Protein AF-0000000087520386 (afdb_homodimer)

Secondary structure (DSSP, 8-state):
-HHHHHHHHHHHHHHHHHHHH-SSS----TT-HHHHHHHHHHHHHHHHHHHHHHTT---HHHHHHHHHHHHHHHHHHHHHHHHHHHHHHHTTGGGB-HHHHHHHHHS---TTSPPPBPSSS-S-SSHHHHHHHHHT--HHHHHHHHHHHHHHT-EE-TT--EE--SSHHHHHHHT-TTS-HHHHHHHHHHHHTTS----GGGTS------B-TTSSBHHHHHHHHHHTT--HHHHHHHHHHHHHHHHTSTTT--GGGG--EEEEE--S-TTEEEEEEEEEHHHHHHHHHHHHHHH-TTSHHHHHHH-S-----------------TT--S---S--------TT----HHHHHHHHHHHHHH----SSS-----------EE-HHHHH-TTS--EE-TT-PEEPHHHHHHHHHHS----SSS-SS---SB-TTS-SS--HHHHHHHHHHH-S-SSTT----GGGEEEEESS-GGGT--SBGGGEEEEEHHHHHHHHTTSSEEEEETTEEEEE--TTT-TT---B---SS----/-HHHHHHHHHHHHHHHHHHHH-SSS----TT-HHHHHHHHHHHHHHHHHHHHHHTT---HHHHHHHHHHHHHHHHHHHHHHHHHHHHHHHTTGGGB-HHHHHHHHHS---TTSPPPBPSSS-S-SSHHHHHHHHHT--HHHHHHHHHHHHHHT-EE-TT--EE--TTHHHHHHHT-TTS-HHHHHHHHHHHHTTS----GGGTS------B-TTSSBHHHHHHHHHHTT--HHHHHHHHHHHHHHHHTSTTT--GGGG--EEEEE--S-TTEEEEEEEEEHHHHHHHHHHHHHHH-TTSHHHHHHH-S-----------------TTS-S---S--------TT----HHHHHHHHHHHHHH----SSS----------BEE-HHHHH-TTS--EE-TT-PEEPHHHHHHHHHHS---B-SS-SS---SB-TTS-SS--HHHHHHHHHHH-S-SSTT----GGG-EEEESS-GGGT--SBGGGEEEE-HHHHHHHHTTSSEEEEETTEEEEE--TTT-TT---B---SS----

Foldseek 3Di:
DLVVQLVVLVVQLVVLQCVQCPDPRSCNPDPAQQSVVSNVVSVVSNLVSVCSVCVPPPDVVVVVVNVVVVQLVVLVVLLVLLVVLQVCQLVVVQQFDVVQVVCVVPHTDDPVDDTHGDPDDGPDPHSLRVCCVSVVHDSVVSVLSNLLSQQQPWDAELVSDTHARLLNLLNVQSPPSVARNVLSSVLSVVQVVLFPDQCRNVVDGRHRDQADPVGHHLSNVLSVLRVVPFDSLLSVLLSCVSNVLSCPPPVRPDLVVQQFFWAWDDDPDPVDTDIDGGDAQLLVLLVVLLVVQCCDCVHPNVVVNPPPCPPPDDDDPPPPPDDDDPPPDDCPPPCPPPDSADDPGDRDPRRVNNVVVSCVQADFPPDDPGPPRSPRQWQWAWDPVCVVPLQPIWIATPVGRTHHSVVVVVCVVPDPRPNVLPPVDPPDQWPFLVDQAQDPNVLVVQCVVQVAAFDGPDPDHSVQWDWDFLCHSVNRTTNHNLGIGIHGPVVVVCCVVVQWHWDGDPSRIFIFHHCVVPVVRDTGTYSNRPSPD/DLVVQLVVLVVQLVVLQCVQCPDDRSCNPDPAQQSVVSNVVSVVSNLVSVCSVCVPPPDVVVVVVNVVVVQLVVLVVLLVLLVVLQVCQLVVVQQFDVVQVVCVVPHTDDPVDDTHGDPDDGPAPHSLRVCCVSVVHDSVVSVLSNLLSQQQPWDAELVSDTHARLLNLLNVQSPPSVARNVLSSVLSVVQCLLFPDQCRNVVDHRHRQQADPVGHHLSNVLSVLRVVPADSLLSVLLSCVSNVVSCLQPSRPDPSVVQFFWAWDDDPDPVDTDIDGGDAQLLVLLVVLLVVQCCDCVHPNVVVNPPPCPPPDDDDPPPDPDDDPPPPDDPPDPCPDPDDADPVGPRDPRRVNNVVVSCVQADAPPDDPGPPRSPRQWQWAWDPVCVVVLQPIWIATPVGRTHRSVVVVVCVVVDPRPNVNPPVDDPDQFPFLVDQDQDPVVLVVLCVQQVAAFDASDPDHSVQWDWDFLCHSVNRTTNHNLGIGIHGPVVVVCCVVVQWHWDGDPSRIFIFHHCVVPVVRDTGTHCSRPSPD

pLDDT: mean 70.1, std 20.8, range [22.16, 97.77]

InterPro domains:
  IPR002711 HNH endonuclease [PF01844] (463-494)
  IPR003615 HNH nuclease [SM00507] (441-493)
  IPR003615 HNH nuclease [cd00085] (440-492)

Structure (mmCIF, N/CA/C/O backbone):
data_AF-0000000087520386-model_v1
#
loop_
_entity.id
_entity.type
_entity.pdbx_description
1 polymer 'HNH nuclease domain-containing protein'
#
loop_
_atom_site.group_PDB
_atom_site.id
_atom_site.type_symbol
_atom_site.label_atom_id
_atom_site.label_alt_id
_atom_site.label_comp_id
_atom_site.label_asym_id
_atom_site.label_entity_id
_atom_site.label_seq_id
_atom_site.pdbx_PDB_ins_code
_atom_site.Cartn_x
_atom_site.Cartn_y
_atom_site.Cartn_z
_atom_site.occupancy
_atom_site.B_iso_or_equiv
_atom_site.auth_seq_id
_atom_site.auth_comp_id
_atom_site.auth_asym_id
_atom_site.auth_atom_id
_atom_site.pdbx_PDB_model_num
ATOM 1 N N . MET A 1 1 ? -1.82 -35.237 9.394 1 39.43 1 MET A N 1
ATOM 2 C CA . MET A 1 1 ? -2.97 -34.704 8.67 1 39.43 1 MET A CA 1
ATOM 3 C C . MET A 1 1 ? -2.533 -34.036 7.37 1 39.43 1 MET A C 1
ATOM 5 O O . MET A 1 1 ? -3.212 -34.154 6.348 1 39.43 1 MET A O 1
ATOM 9 N N . THR A 1 2 ? -1.172 -33.519 7.305 1 54.56 2 THR A N 1
ATOM 10 C CA . THR A 1 2 ? -0.7 -32.667 6.219 1 54.56 2 THR A CA 1
ATOM 11 C C . THR A 1 2 ? -0.33 -33.504 4.998 1 54.56 2 THR A C 1
ATOM 13 O O . THR A 1 2 ? -0.665 -33.144 3.867 1 54.56 2 THR A O 1
ATOM 16 N N . THR A 1 3 ? 0.019 -34.756 5.266 1 59.15 3 THR A N 1
ATOM 17 C CA . THR A 1 3 ? 0.447 -35.617 4.169 1 59.15 3 THR A CA 1
ATOM 18 C C . THR A 1 3 ? -0.759 -36.213 3.448 1 59.15 3 THR A C 1
ATOM 20 O O . THR A 1 3 ? -0.743 -36.37 2.225 1 59.15 3 THR A O 1
ATOM 23 N N . THR A 1 4 ? -1.86 -36.412 4.308 1 60.59 4 THR A N 1
ATOM 24 C CA . THR A 1 4 ? -3.072 -36.992 3.74 1 60.59 4 THR A CA 1
ATOM 25 C C . THR A 1 4 ? -3.77 -35.993 2.821 1 60.59 4 THR A C 1
ATOM 27 O O . THR A 1 4 ? -4.233 -36.356 1.738 1 60.59 4 THR A O 1
ATOM 30 N N . GLU A 1 5 ? -3.772 -34.767 3.24 1 62.32 5 GLU A N 1
ATOM 31 C CA . GLU A 1 5 ? -4.421 -33.738 2.433 1 62.32 5 GLU A CA 1
ATOM 32 C C . GLU A 1 5 ? -3.653 -33.486 1.138 1 62.32 5 GLU A C 1
ATOM 34 O O . GLU A 1 5 ? -4.255 -33.257 0.087 1 62.32 5 GLU A O 1
ATOM 39 N N . LEU A 1 6 ? -2.359 -33.65 1.21 1 69.25 6 LEU A N 1
ATOM 40 C CA . LEU A 1 6 ? -1.545 -33.475 0.012 1 69.25 6 LEU A CA 1
ATOM 41 C C . LEU A 1 6 ? -1.771 -34.619 -0.971 1 69.25 6 LEU A C 1
ATOM 43 O O . LEU A 1 6 ? -1.923 -34.39 -2.173 1 69.25 6 LEU A O 1
ATOM 47 N N . ALA A 1 7 ? -1.869 -35.81 -0.355 1 67.81 7 ALA A N 1
ATOM 48 C CA . ALA A 1 7 ? -2.132 -36.974 -1.197 1 67.81 7 ALA A CA 1
ATOM 49 C C . ALA A 1 7 ? -3.488 -36.857 -1.887 1 67.81 7 ALA A C 1
ATOM 51 O O . ALA A 1 7 ? -3.613 -37.153 -3.078 1 67.81 7 ALA A O 1
ATOM 52 N N . ALA A 1 8 ? -4.478 -36.377 -1.167 1 66.79 8 ALA A N 1
ATOM 53 C CA . ALA A 1 8 ? -5.817 -36.195 -1.72 1 66.79 8 ALA A CA 1
ATOM 54 C C . ALA A 1 8 ? -5.814 -35.154 -2.836 1 66.79 8 ALA A C 1
ATOM 56 O O . ALA A 1 8 ? -6.476 -35.331 -3.861 1 66.79 8 ALA A O 1
ATOM 57 N N . SER A 1 9 ? -5.056 -34.183 -2.599 1 69.24 9 SER A N 1
ATOM 58 C CA . SER A 1 9 ? -4.991 -33.125 -3.602 1 69.24 9 SER A CA 1
ATOM 59 C C . SER A 1 9 ? -4.254 -33.593 -4.852 1 69.24 9 SER A C 1
ATOM 61 O O . SER A 1 9 ? -4.628 -33.233 -5.971 1 69.24 9 SER A O 1
ATOM 63 N N . LEU A 1 10 ? -3.269 -34.346 -4.721 1 70.67 10 LEU A N 1
ATOM 64 C CA . LEU A 1 10 ? -2.533 -34.895 -5.854 1 70.67 10 LEU A CA 1
ATOM 65 C C . LEU A 1 10 ? -3.421 -35.816 -6.684 1 70.67 10 LEU A C 1
ATOM 67 O O . LEU A 1 10 ? -3.448 -35.717 -7.913 1 70.67 10 LEU A O 1
ATOM 71 N N . ASN A 1 11 ? -4.161 -36.602 -5.976 1 68.72 11 ASN A N 1
ATOM 72 C CA . ASN A 1 11 ? -5.076 -37.515 -6.652 1 68.72 11 ASN A CA 1
ATOM 73 C C . ASN A 1 11 ? -6.195 -36.762 -7.366 1 68.72 11 ASN A C 1
ATOM 75 O O . ASN A 1 11 ? -6.591 -37.132 -8.473 1 68.72 11 ASN A O 1
ATOM 79 N N . GLY A 1 12 ? -6.668 -35.736 -6.707 1 63.07 12 GLY A N 1
ATOM 80 C CA . GLY A 1 12 ? -7.684 -34.909 -7.338 1 63.07 12 GLY A CA 1
ATOM 81 C C . GLY A 1 12 ? -7.208 -34.254 -8.621 1 63.07 12 GLY A C 1
ATOM 82 O O . GLY A 1 12 ? -7.912 -34.275 -9.633 1 63.07 12 GLY A O 1
ATOM 83 N N . MET A 1 13 ? -6.053 -33.745 -8.551 1 71.74 13 MET A N 1
ATOM 84 C CA . MET A 1 13 ? -5.485 -33.118 -9.741 1 71.74 13 MET A CA 1
ATOM 85 C C . MET A 1 13 ? -5.248 -34.15 -10.839 1 71.74 13 MET A C 1
ATOM 87 O O . MET A 1 13 ? -5.499 -33.881 -12.015 1 71.74 13 MET A O 1
ATOM 91 N N . GLN A 1 14 ? -4.808 -35.35 -10.501 1 73.02 14 GLN A N 1
ATOM 92 C CA . GLN A 1 14 ? -4.591 -36.417 -11.473 1 73.02 14 GLN A CA 1
ATOM 93 C C . GLN A 1 14 ? -5.888 -36.78 -12.19 1 73.02 14 GLN A C 1
ATOM 95 O O . GLN A 1 14 ? -5.895 -36.986 -13.405 1 73.02 14 GLN A O 1
ATOM 100 N N . ARG A 1 15 ? -6.981 -36.858 -11.483 1 71.08 15 ARG A N 1
ATOM 101 C CA . ARG A 1 15 ? -8.277 -37.19 -12.066 1 71.08 15 ARG A CA 1
ATOM 102 C C . ARG A 1 15 ? -8.723 -36.118 -13.055 1 71.08 15 ARG A C 1
ATOM 104 O O . ARG A 1 15 ? -9.198 -36.434 -14.148 1 71.08 15 ARG A O 1
ATOM 111 N N . VAL A 1 16 ? -8.537 -34.891 -12.658 1 70.31 16 VAL A N 1
ATOM 112 C CA . VAL A 1 16 ? -8.975 -33.796 -13.517 1 70.31 16 VAL A CA 1
ATOM 113 C C . VAL A 1 16 ? -8.113 -33.752 -14.777 1 70.31 16 VAL A C 1
ATOM 115 O O . VAL A 1 16 ? -8.619 -33.504 -15.874 1 70.31 16 VAL A O 1
ATOM 118 N N . LEU A 1 17 ? -6.827 -34.019 -14.607 1 72.41 17 LEU A N 1
ATOM 119 C CA . LEU A 1 17 ? -5.924 -33.999 -15.753 1 72.41 17 LEU A CA 1
ATOM 120 C C . LEU A 1 17 ? -6.248 -35.133 -16.72 1 72.41 17 LEU A C 1
ATOM 122 O O . LEU A 1 17 ? -6.155 -34.961 -17.938 1 72.41 17 LEU A O 1
ATOM 126 N N . ALA A 1 18 ? -6.571 -36.269 -16.117 1 70.79 18 ALA A N 1
ATOM 127 C CA . ALA A 1 18 ? -6.978 -37.395 -16.954 1 70.79 18 ALA A CA 1
ATOM 128 C C . ALA A 1 18 ? -8.216 -37.048 -17.776 1 70.79 18 ALA A C 1
ATOM 130 O O . ALA A 1 18 ? -8.33 -37.447 -18.938 1 70.79 18 ALA A O 1
ATOM 131 N N . GLN A 1 19 ? -9.162 -36.316 -17.221 1 66.24 19 GLN A N 1
ATOM 132 C CA . GLN A 1 19 ? -10.358 -35.867 -17.926 1 66.24 19 GLN A CA 1
ATOM 133 C C . GLN A 1 19 ? -10.008 -34.851 -19.01 1 66.24 19 GLN A C 1
ATOM 135 O O . GLN A 1 19 ? -10.607 -34.854 -20.088 1 66.24 19 GLN A O 1
ATOM 140 N N . ALA A 1 20 ? -9.112 -33.964 -18.643 1 61.96 20 ALA A N 1
ATOM 141 C CA . ALA A 1 20 ? -8.735 -32.89 -19.559 1 61.96 20 ALA A CA 1
ATOM 142 C C . ALA A 1 20 ? -7.929 -33.431 -20.736 1 61.96 20 ALA A C 1
ATOM 144 O O . ALA A 1 20 ? -8.003 -32.896 -21.845 1 61.96 20 ALA A O 1
ATOM 145 N N . THR A 1 21 ? -6.961 -34.381 -20.464 1 63.56 21 THR A N 1
ATOM 146 C CA . THR A 1 21 ? -6.069 -34.855 -21.516 1 63.56 21 THR A CA 1
ATOM 147 C C . THR A 1 21 ? -6.645 -36.094 -22.195 1 63.56 21 THR A C 1
ATOM 149 O O . THR A 1 21 ? -6.184 -36.492 -23.267 1 63.56 21 THR A O 1
ATOM 152 N N . GLY A 1 22 ? -7.978 -36.503 -21.97 1 55.46 22 GLY A N 1
ATOM 153 C CA . GLY A 1 22 ? -8.56 -37.678 -22.599 1 55.46 22 GLY A CA 1
ATOM 154 C C . GLY A 1 22 ? -7.531 -38.726 -22.975 1 55.46 22 GLY A C 1
ATOM 155 O O . GLY A 1 22 ? -6.391 -38.679 -22.508 1 55.46 22 GLY A O 1
ATOM 156 N N . ASN A 1 23 ? -7.901 -39.905 -23.492 1 48.68 23 ASN A N 1
ATOM 157 C CA . ASN A 1 23 ? -6.967 -40.885 -24.035 1 48.68 23 ASN A CA 1
ATOM 158 C C . ASN A 1 23 ? -5.897 -40.223 -24.899 1 48.68 23 ASN A C 1
ATOM 160 O O . ASN A 1 23 ? -4.729 -40.613 -24.854 1 48.68 23 ASN A O 1
ATOM 164 N N . ALA A 1 24 ? -6.065 -39.972 -26.407 1 46.12 24 ALA A N 1
ATOM 165 C CA . ALA A 1 24 ? -5.048 -39.579 -27.379 1 46.12 24 ALA A CA 1
ATOM 166 C C . ALA A 1 24 ? -4.647 -38.118 -27.192 1 46.12 24 ALA A C 1
ATOM 168 O O . ALA A 1 24 ? -3.46 -37.802 -27.09 1 46.12 24 ALA A O 1
ATOM 169 N N . SER A 1 25 ? -5.371 -37.022 -27.806 1 45.14 25 SER A N 1
ATOM 170 C CA . SER A 1 25 ? -4.961 -35.636 -28.005 1 45.14 25 SER A CA 1
ATOM 171 C C . SER A 1 25 ? -5.573 -34.721 -26.95 1 45.14 25 SER A C 1
ATOM 173 O O . SER A 1 25 ? -6.795 -34.674 -26.795 1 45.14 25 SER A O 1
ATOM 175 N N . PRO A 1 26 ? -4.833 -34.339 -25.848 1 46.13 26 PRO A N 1
ATOM 176 C CA . PRO A 1 26 ? -5.325 -33.384 -24.852 1 46.13 26 PRO A CA 1
ATOM 177 C C . PRO A 1 26 ? -6.18 -32.279 -25.466 1 46.13 26 PRO A C 1
ATOM 179 O O . PRO A 1 26 ? -5.707 -31.533 -26.327 1 46.13 26 PRO A O 1
ATOM 182 N N . VAL A 1 27 ? -7.354 -32.517 -26.018 1 42.32 27 VAL A N 1
ATOM 183 C CA . VAL A 1 27 ? -8.207 -31.448 -26.528 1 42.32 27 VAL A CA 1
ATOM 184 C C . VAL A 1 27 ? -8.849 -30.7 -25.363 1 42.32 27 VAL A C 1
ATOM 186 O O . VAL A 1 27 ? -9.686 -31.254 -24.647 1 42.32 27 VAL A O 1
ATOM 189 N N . VAL A 1 28 ? -8.225 -30.019 -24.465 1 49.01 28 VAL A N 1
ATOM 190 C CA . VAL A 1 28 ? -8.979 -29.105 -23.614 1 49.01 28 VAL A CA 1
ATOM 191 C C . VAL A 1 28 ? -10.106 -28.461 -24.419 1 49.01 28 VAL A C 1
ATOM 193 O O . VAL A 1 28 ? -9.852 -27.704 -25.358 1 49.01 28 VAL A O 1
ATOM 196 N N . PRO A 1 29 ? -11.3 -29.196 -24.506 1 48.64 29 PRO A N 1
ATOM 197 C CA . PRO A 1 29 ? -12.351 -28.508 -25.26 1 48.64 29 PRO A CA 1
ATOM 198 C C . PRO A 1 29 ? -12.397 -27.009 -24.972 1 48.64 29 PRO A C 1
ATOM 200 O O . PRO A 1 29 ? -12.177 -26.588 -23.834 1 48.64 29 PRO A O 1
ATOM 203 N N . GLU A 1 30 ? -12.198 -26.306 -25.972 1 53.9 30 GLU A N 1
ATOM 204 C CA . GLU A 1 30 ? -12.407 -24.863 -26.039 1 53.9 30 GLU A CA 1
ATOM 205 C C . GLU A 1 30 ? -13.615 -24.441 -25.208 1 53.9 30 GLU A C 1
ATOM 207 O O . GLU A 1 30 ? -14.731 -24.91 -25.442 1 53.9 30 GLU A O 1
ATOM 212 N N . ASN A 1 31 ? -13.526 -23.829 -23.992 1 62.67 31 ASN A N 1
ATOM 213 C CA . ASN A 1 31 ? -14.551 -23.032 -23.326 1 62.67 31 ASN A CA 1
ATOM 214 C C . ASN A 1 31 ? -15.425 -23.891 -22.416 1 62.67 31 ASN A C 1
ATOM 216 O O . ASN A 1 31 ? -16.627 -23.651 -22.296 1 62.67 31 ASN A O 1
ATOM 220 N N . ASP A 1 32 ? -14.989 -25.225 -22.007 1 78.29 32 ASP A N 1
ATOM 221 C CA . ASP A 1 32 ? -15.819 -26.001 -21.091 1 78.29 32 ASP A CA 1
ATOM 222 C C . ASP A 1 32 ? -15.71 -25.467 -19.665 1 78.29 32 ASP A C 1
ATOM 224 O O . ASP A 1 32 ? -14.677 -25.629 -19.013 1 78.29 32 ASP A O 1
ATOM 228 N N . GLY A 1 33 ? -16.829 -25.005 -19.141 1 82.27 33 GLY A N 1
ATOM 229 C CA . GLY A 1 33 ? -16.868 -24.372 -17.832 1 82.27 33 GLY A CA 1
ATOM 230 C C . GLY A 1 33 ? -16.635 -25.345 -16.692 1 82.27 33 GLY A C 1
ATOM 231 O O . GLY A 1 33 ? -16.011 -24.995 -15.688 1 82.27 33 GLY A O 1
ATOM 232 N N . THR A 1 34 ? -17.026 -26.599 -16.87 1 81.94 34 THR A N 1
ATOM 233 C CA . THR A 1 34 ? -16.859 -27.613 -15.834 1 81.94 34 THR A CA 1
ATOM 234 C C . THR A 1 34 ? -15.392 -28.009 -15.696 1 81.94 34 THR A C 1
ATOM 236 O O . THR A 1 34 ? -14.86 -28.062 -14.585 1 81.94 34 THR A O 1
ATOM 239 N N . LEU A 1 35 ? -14.797 -28.262 -16.802 1 80.5 35 LEU A N 1
ATOM 240 C CA . LEU A 1 35 ? -13.387 -28.635 -16.791 1 80.5 35 LEU A CA 1
ATOM 241 C C . LEU A 1 35 ? -12.526 -27.491 -16.266 1 80.5 35 LEU A C 1
ATOM 243 O O . LEU A 1 35 ? -11.606 -27.713 -15.476 1 80.5 35 LEU A O 1
ATOM 247 N N . LEU A 1 36 ? -12.876 -26.319 -16.672 1 82.7 36 LEU A N 1
ATOM 248 C CA . LEU A 1 36 ? -12.126 -25.147 -16.234 1 82.7 36 LEU A CA 1
ATOM 249 C C . LEU A 1 36 ? -12.192 -24.993 -14.718 1 82.7 36 LEU A C 1
ATOM 251 O O . LEU A 1 36 ? -11.16 -24.854 -14.058 1 82.7 36 LEU A O 1
ATOM 255 N N . ARG A 1 37 ? -13.341 -25.065 -14.181 1 84.3 37 ARG A N 1
ATOM 256 C CA . ARG A 1 37 ? -13.523 -24.913 -12.742 1 84.3 37 ARG A CA 1
ATOM 257 C C . ARG A 1 37 ? -12.792 -26.011 -11.978 1 84.3 37 ARG A C 1
ATOM 259 O O . ARG A 1 37 ? -12.186 -25.752 -10.935 1 84.3 37 ARG A O 1
ATOM 266 N N . SER A 1 38 ? -12.818 -27.2 -12.47 1 82.95 38 SER A N 1
ATOM 267 C CA . SER A 1 38 ? -12.142 -28.314 -11.812 1 82.95 38 SER A CA 1
ATOM 268 C C . SER A 1 38 ? -10.63 -28.118 -11.807 1 82.95 38 SER A C 1
ATOM 270 O O . SER A 1 38 ? -9.974 -28.334 -10.786 1 82.95 38 SER A O 1
ATOM 272 N N . LEU A 1 39 ? -10.074 -27.72 -12.936 1 82.63 39 LEU A N 1
ATOM 273 C CA . LEU A 1 39 ? -8.636 -27.5 -13.043 1 82.63 39 LEU A CA 1
ATOM 274 C C . LEU A 1 39 ? -8.187 -26.381 -12.109 1 82.63 39 LEU A C 1
ATOM 276 O O . LEU A 1 39 ? -7.173 -26.513 -11.419 1 82.63 39 LEU A O 1
ATOM 280 N N . LEU A 1 40 ? -9.004 -25.337 -12.032 1 84.23 40 LEU A N 1
ATOM 281 C CA . LEU A 1 40 ? -8.653 -24.194 -11.197 1 84.23 40 LEU A CA 1
ATOM 282 C C . LEU A 1 40 ? -8.762 -24.547 -9.717 1 84.23 40 LEU A C 1
ATOM 284 O O . LEU A 1 40 ? -7.882 -24.202 -8.926 1 84.23 40 LEU A O 1
ATOM 288 N N . THR A 1 41 ? -9.798 -25.278 -9.349 1 82.22 41 THR A N 1
ATOM 289 C CA . THR A 1 41 ? -10.028 -25.656 -7.96 1 82.22 41 THR A CA 1
ATOM 290 C C . THR A 1 41 ? -8.95 -26.621 -7.475 1 82.22 41 THR A C 1
ATOM 292 O O . THR A 1 41 ? -8.36 -26.419 -6.412 1 82.22 41 THR A O 1
ATOM 295 N N . HIS A 1 42 ? -8.61 -27.612 -8.259 1 80.55 42 HIS A N 1
ATOM 296 C CA . HIS A 1 42 ? -7.636 -28.614 -7.842 1 80.55 42 HIS A CA 1
ATOM 297 C C . HIS A 1 42 ? -6.216 -28.06 -7.901 1 80.55 42 HIS A C 1
ATOM 299 O O . HIS A 1 42 ? -5.357 -28.456 -7.109 1 80.55 42 HIS A O 1
ATOM 305 N N . GLY A 1 43 ? -5.999 -27.18 -8.9 1 82.64 43 GLY A N 1
ATOM 306 C CA . GLY A 1 43 ? -4.716 -26.495 -8.907 1 82.64 43 GLY A CA 1
ATOM 307 C C . GLY A 1 43 ? -4.454 -25.708 -7.637 1 82.64 43 GLY A C 1
ATOM 308 O O . GLY A 1 43 ? -3.377 -25.814 -7.046 1 82.64 43 GLY A O 1
ATOM 309 N N . ARG A 1 44 ? -5.442 -25.004 -7.195 1 83.53 44 ARG A N 1
ATOM 310 C CA . ARG A 1 44 ? -5.322 -24.226 -5.966 1 83.53 44 ARG A CA 1
ATOM 311 C C . ARG A 1 44 ? -5.182 -25.139 -4.752 1 83.53 44 ARG A C 1
ATOM 313 O O . ARG A 1 44 ? -4.388 -24.864 -3.85 1 83.53 44 ARG A O 1
ATOM 320 N N . GLN A 1 45 ? -5.968 -26.188 -4.743 1 82.02 45 GLN A N 1
ATOM 321 C CA . GLN A 1 45 ? -5.922 -27.118 -3.62 1 82.02 45 GLN A CA 1
ATOM 322 C C . GLN A 1 45 ? -4.541 -27.755 -3.489 1 82.02 45 GLN A C 1
ATOM 324 O O . GLN A 1 45 ? -4.052 -27.968 -2.378 1 82.02 45 GLN A O 1
ATOM 329 N N . LEU A 1 46 ? -3.98 -28.091 -4.599 1 83.13 46 LEU A N 1
ATOM 330 C CA . LEU A 1 46 ? -2.632 -28.648 -4.584 1 83.13 46 LEU A CA 1
ATOM 331 C C . LEU A 1 46 ? -1.647 -27.671 -3.952 1 83.13 46 LEU A C 1
ATOM 333 O O . LEU A 1 46 ? -0.847 -28.055 -3.095 1 83.13 46 LEU A O 1
ATOM 337 N N . LEU A 1 47 ? -1.767 -26.444 -4.326 1 86.51 47 LEU A N 1
ATOM 338 C CA . LEU A 1 47 ? -0.86 -25.428 -3.802 1 86.51 47 LEU A CA 1
ATOM 339 C C . LEU A 1 47 ? -1.097 -25.204 -2.312 1 86.51 47 LEU A C 1
ATOM 341 O O . LEU A 1 47 ? -0.145 -25.048 -1.545 1 86.51 47 LEU A O 1
ATOM 345 N N . SER A 1 48 ? -2.38 -25.218 -1.899 1 86.82 48 SER A N 1
ATOM 346 C CA . SER A 1 48 ? -2.713 -25.063 -0.487 1 86.82 48 SER A CA 1
ATOM 347 C C . SER A 1 48 ? -2.176 -26.226 0.339 1 86.82 48 SER A C 1
ATOM 349 O O . SER A 1 48 ? -1.667 -26.027 1.444 1 86.82 48 SER A O 1
ATOM 351 N N . SER A 1 49 ? -2.267 -27.406 -0.215 1 83.78 49 SER A N 1
ATOM 352 C CA . SER A 1 49 ? -1.785 -28.586 0.495 1 83.78 49 SER A CA 1
ATOM 353 C C . SER A 1 49 ? -0.264 -28.584 0.602 1 83.78 49 SER A C 1
ATOM 355 O O . SER A 1 49 ? 0.294 -29.045 1.6 1 83.78 49 SER A O 1
ATOM 357 N N . LEU A 1 50 ? 0.385 -28.124 -0.384 1 84.32 50 LEU A N 1
ATOM 358 C CA . LEU A 1 50 ? 1.839 -28.011 -0.342 1 84.32 50 LEU A CA 1
ATOM 359 C C . LEU A 1 50 ? 2.275 -26.998 0.712 1 84.32 50 LEU A C 1
ATOM 361 O O . LEU A 1 50 ? 3.224 -27.244 1.46 1 84.32 50 LEU A O 1
ATOM 365 N N . ARG A 1 51 ? 1.596 -25.826 0.778 1 88.34 51 ARG A N 1
ATOM 366 C CA . ARG A 1 51 ? 1.87 -24.832 1.81 1 88.34 51 ARG A CA 1
ATOM 367 C C . ARG A 1 51 ? 1.73 -25.436 3.204 1 88.34 51 ARG A C 1
ATOM 369 O O . ARG A 1 51 ? 2.591 -25.234 4.063 1 88.34 51 ARG A O 1
ATOM 376 N N . GLU A 1 52 ? 0.648 -26.196 3.367 1 86.04 52 GLU A N 1
ATOM 377 C CA . GLU A 1 52 ? 0.385 -26.787 4.676 1 86.04 52 GLU A CA 1
ATOM 378 C C . GLU A 1 52 ? 1.445 -27.823 5.037 1 86.04 52 GLU A C 1
ATOM 380 O O . GLU A 1 52 ? 1.868 -27.91 6.192 1 86.04 52 GLU A O 1
ATOM 385 N N . ALA A 1 53 ? 1.87 -28.59 4.051 1 83.51 53 ALA A N 1
ATOM 386 C CA . ALA A 1 53 ? 2.898 -29.602 4.281 1 83.51 53 ALA A CA 1
ATOM 387 C C . ALA A 1 53 ? 4.228 -28.957 4.659 1 83.51 53 ALA A C 1
ATOM 389 O O . ALA A 1 53 ? 4.989 -29.511 5.456 1 83.51 53 ALA A O 1
ATOM 390 N N . LEU A 1 54 ? 4.476 -27.78 4.147 1 87.72 54 LEU A N 1
ATOM 391 C CA . LEU A 1 54 ? 5.766 -27.131 4.351 1 87.72 54 LEU A CA 1
ATOM 392 C C . LEU A 1 54 ? 5.713 -26.176 5.538 1 87.72 54 LEU A C 1
ATOM 394 O O . LEU A 1 54 ? 6.732 -25.596 5.92 1 87.72 54 LEU A O 1
ATOM 398 N N . ALA A 1 55 ? 4.545 -26.011 6.136 1 88.92 55 ALA A N 1
ATOM 399 C CA . ALA A 1 55 ? 4.361 -25.082 7.248 1 88.92 55 ALA A CA 1
ATOM 400 C C . ALA A 1 55 ? 5.16 -25.524 8.47 1 88.92 55 ALA A C 1
ATOM 402 O O . ALA A 1 55 ? 5.377 -24.738 9.395 1 88.92 55 ALA A O 1
ATOM 403 N N . ALA A 1 56 ? 5.696 -26.734 8.464 1 86.43 56 ALA A N 1
ATOM 404 C CA . ALA A 1 56 ? 6.446 -27.228 9.616 1 86.43 56 ALA A CA 1
ATOM 405 C C . ALA A 1 56 ? 7.857 -27.647 9.213 1 86.43 56 ALA A C 1
ATOM 407 O O . ALA A 1 56 ? 8.566 -28.291 9.99 1 86.43 56 ALA A O 1
ATOM 408 N N . THR A 1 57 ? 8.248 -27.318 8.006 1 88.63 57 THR A N 1
ATOM 409 C CA . THR A 1 57 ? 9.563 -27.749 7.545 1 88.63 57 THR A CA 1
ATOM 410 C C . THR A 1 57 ? 10.663 -27.173 8.431 1 88.63 57 THR A C 1
ATOM 412 O O . THR A 1 57 ? 10.577 -26.024 8.869 1 88.63 57 THR A O 1
ATOM 415 N N . THR A 1 58 ? 11.697 -27.923 8.67 1 90.16 58 THR A N 1
ATOM 416 C CA . THR A 1 58 ? 12.849 -27.484 9.45 1 90.16 58 THR A CA 1
ATOM 417 C C . THR A 1 58 ? 14.043 -27.206 8.54 1 90.16 58 THR A C 1
ATOM 419 O O . THR A 1 58 ? 15.114 -26.821 9.014 1 90.16 58 THR A O 1
ATOM 422 N N . ASP A 1 59 ? 13.904 -27.426 7.27 1 92.34 59 ASP A N 1
ATOM 423 C CA . ASP A 1 59 ? 14.966 -27.173 6.3 1 92.34 59 ASP A CA 1
ATOM 424 C C . ASP A 1 59 ? 14.853 -25.767 5.717 1 92.34 59 ASP A C 1
ATOM 426 O O . ASP A 1 59 ? 13.877 -25.448 5.035 1 92.34 59 ASP A O 1
ATOM 430 N N . PRO A 1 60 ? 15.811 -24.894 5.928 1 94.46 60 PRO A N 1
ATOM 431 C CA . PRO A 1 60 ? 15.741 -23.516 5.437 1 94.46 60 PRO A CA 1
ATOM 432 C C . PRO A 1 60 ? 15.704 -23.434 3.913 1 94.46 60 PRO A C 1
ATOM 434 O O . PRO A 1 60 ? 15.179 -22.467 3.356 1 94.46 60 PRO A O 1
ATOM 437 N N . ARG A 1 61 ? 16.237 -24.559 3.215 1 95.44 61 ARG A N 1
ATOM 438 C CA . ARG A 1 61 ? 16.229 -24.555 1.756 1 95.44 61 ARG A CA 1
ATOM 439 C C . ARG A 1 61 ? 14.817 -24.751 1.215 1 95.44 61 ARG A C 1
ATOM 441 O O . ARG A 1 61 ? 14.437 -24.136 0.217 1 95.44 61 ARG A O 1
ATOM 448 N N . LEU A 1 62 ? 14.057 -25.501 1.938 1 92.73 62 LEU A N 1
ATOM 449 C CA . LEU A 1 62 ? 12.665 -25.703 1.552 1 92.73 62 LEU A CA 1
ATOM 450 C C . LEU A 1 62 ? 11.83 -24.465 1.863 1 92.73 62 LEU A C 1
ATOM 452 O O . LEU A 1 62 ? 10.888 -24.148 1.133 1 92.73 62 LEU A O 1
ATOM 456 N N . ALA A 1 63 ? 12.181 -23.757 2.883 1 94.11 63 ALA A N 1
ATOM 457 C CA . ALA A 1 63 ? 11.515 -22.496 3.201 1 94.11 63 ALA A CA 1
ATOM 458 C C . ALA A 1 63 ? 11.743 -21.463 2.102 1 94.11 63 ALA A C 1
ATOM 460 O O . ALA A 1 63 ? 10.826 -20.723 1.737 1 94.11 63 ALA A O 1
ATOM 461 N N . LEU A 1 64 ? 12.934 -21.465 1.558 1 94.51 64 LEU A N 1
ATOM 462 C CA . LEU A 1 64 ? 13.258 -20.543 0.475 1 94.51 64 LEU A CA 1
ATOM 463 C C . LEU A 1 64 ? 12.496 -20.906 -0.795 1 94.51 64 LEU A C 1
ATOM 465 O O . LEU A 1 64 ? 12.04 -20.022 -1.524 1 94.51 64 LEU A O 1
ATOM 469 N N . GLU A 1 65 ? 12.336 -22.227 -1.011 1 92.43 65 GLU A N 1
ATOM 470 C CA . GLU A 1 65 ? 11.551 -22.663 -2.163 1 92.43 65 GLU A CA 1
ATOM 471 C C . GLU A 1 65 ? 10.091 -22.239 -2.028 1 92.43 65 GLU A C 1
ATOM 473 O O . GLU A 1 65 ? 9.468 -21.823 -3.007 1 92.43 65 GLU A O 1
ATOM 478 N N . LEU A 1 66 ? 9.623 -22.32 -0.823 1 93.47 66 LEU A N 1
ATOM 479 C CA . LEU A 1 66 ? 8.252 -21.893 -0.562 1 93.47 66 LEU A CA 1
ATOM 480 C C . LEU A 1 66 ? 8.093 -20.396 -0.807 1 93.47 66 LEU A C 1
ATOM 482 O O . LEU A 1 66 ? 7.097 -19.961 -1.389 1 93.47 66 LEU A O 1
ATOM 486 N N . ALA A 1 67 ? 9.057 -19.592 -0.399 1 96.22 67 ALA A N 1
ATOM 487 C CA . ALA A 1 67 ? 9.02 -18.147 -0.608 1 96.22 67 ALA A CA 1
ATOM 488 C C . ALA A 1 67 ? 9.021 -17.808 -2.096 1 96.22 67 ALA A C 1
ATOM 490 O O . ALA A 1 67 ? 8.268 -16.938 -2.541 1 96.22 67 ALA A O 1
ATOM 491 N N . THR A 1 68 ? 9.819 -18.519 -2.858 1 94.07 68 THR A N 1
ATOM 492 C CA . THR A 1 68 ? 9.888 -18.315 -4.301 1 94.07 68 THR A CA 1
ATOM 493 C C . THR A 1 68 ? 8.558 -18.665 -4.961 1 94.07 68 THR A C 1
ATOM 495 O O . THR A 1 68 ? 8.06 -17.915 -5.803 1 94.07 68 THR A O 1
ATOM 498 N N . ALA A 1 69 ? 8.033 -19.784 -4.503 1 93.08 69 ALA A N 1
ATOM 499 C CA . ALA A 1 69 ? 6.756 -20.223 -5.058 1 93.08 69 ALA A CA 1
ATOM 500 C C . ALA A 1 69 ? 5.65 -19.217 -4.754 1 93.08 69 ALA A C 1
ATOM 502 O O . ALA A 1 69 ? 4.802 -18.94 -5.605 1 93.08 69 ALA A O 1
ATOM 503 N N . ALA A 1 70 ? 5.648 -18.681 -3.57 1 96.18 70 ALA A N 1
ATOM 504 C CA . ALA A 1 70 ? 4.649 -17.692 -3.174 1 96.18 70 ALA A CA 1
ATOM 505 C C . ALA A 1 70 ? 4.732 -16.446 -4.051 1 96.18 70 ALA A C 1
ATOM 507 O O . ALA A 1 70 ? 3.708 -15.914 -4.485 1 96.18 70 ALA A O 1
ATOM 508 N N . ARG A 1 71 ? 5.938 -16.025 -4.298 1 95.86 71 ARG A N 1
ATOM 509 C CA . ARG A 1 71 ? 6.14 -14.84 -5.125 1 95.86 71 ARG A CA 1
ATOM 510 C C . ARG A 1 71 ? 5.673 -15.086 -6.556 1 95.86 71 ARG A C 1
ATOM 512 O O . ARG A 1 71 ? 5.019 -14.231 -7.157 1 95.86 71 ARG A O 1
ATOM 519 N N . GLU A 1 72 ? 5.984 -16.207 -7.087 1 93.67 72 GLU A N 1
ATOM 520 C CA . GLU A 1 72 ? 5.575 -16.548 -8.446 1 93.67 72 GLU A CA 1
ATOM 521 C C . GLU A 1 72 ? 4.057 -16.671 -8.551 1 93.67 72 GLU A C 1
ATOM 523 O O . GLU A 1 72 ? 3.466 -16.277 -9.559 1 93.67 72 GLU A O 1
ATOM 528 N N . LEU A 1 73 ? 3.488 -17.252 -7.531 1 94.51 73 LEU A N 1
ATOM 529 C CA . LEU A 1 73 ? 2.034 -17.358 -7.497 1 94.51 73 LEU A CA 1
ATOM 530 C C . LEU A 1 73 ? 1.389 -15.978 -7.438 1 94.51 73 LEU A C 1
ATOM 532 O O . LEU A 1 73 ? 0.369 -15.736 -8.087 1 94.51 73 LEU A O 1
ATOM 536 N N . GLN A 1 74 ? 1.964 -15.104 -6.651 1 96 74 GLN A N 1
ATOM 537 C CA . GLN A 1 74 ? 1.478 -13.73 -6.575 1 96 74 GLN A CA 1
ATOM 538 C C . GLN A 1 74 ? 1.539 -13.048 -7.939 1 96 74 GLN A C 1
ATOM 540 O O . GLN A 1 74 ? 0.613 -12.331 -8.323 1 96 74 GLN A O 1
ATOM 545 N N . ASN A 1 75 ? 2.647 -13.241 -8.618 1 95.75 75 ASN A N 1
ATOM 546 C CA . ASN A 1 75 ? 2.797 -12.672 -9.953 1 95.75 75 ASN A CA 1
ATOM 547 C C . ASN A 1 75 ? 1.719 -13.183 -10.904 1 95.75 75 ASN A C 1
ATOM 549 O O . ASN A 1 75 ? 1.106 -12.401 -11.632 1 95.75 75 ASN A O 1
ATOM 553 N N . GLU A 1 76 ? 1.482 -14.459 -10.808 1 94.44 76 GLU A N 1
ATOM 554 C CA . GLU A 1 76 ? 0.468 -15.034 -11.687 1 94.44 76 GLU A CA 1
ATOM 555 C C . GLU A 1 76 ? -0.927 -14.536 -11.321 1 94.44 76 GLU A C 1
ATOM 557 O O . GLU A 1 76 ? -1.746 -14.266 -12.201 1 94.44 76 GLU A O 1
ATOM 562 N N . ALA A 1 77 ? -1.201 -14.457 -10.06 1 96.4 77 ALA A N 1
ATOM 563 C CA . ALA A 1 77 ? -2.492 -13.937 -9.617 1 96.4 77 ALA A CA 1
ATOM 564 C C . ALA A 1 77 ? -2.72 -12.52 -10.135 1 96.4 77 ALA A C 1
ATOM 566 O O . ALA A 1 77 ? -3.835 -12.167 -10.526 1 96.4 77 ALA A O 1
ATOM 567 N N . THR A 1 78 ? -1.684 -11.741 -10.136 1 96.92 78 THR A N 1
ATOM 568 C CA . THR A 1 78 ? -1.779 -10.377 -10.644 1 96.92 78 THR A CA 1
ATOM 569 C C . THR A 1 78 ? -2.126 -10.376 -12.13 1 96.92 78 THR A C 1
ATOM 571 O O . THR A 1 78 ? -3.029 -9.656 -12.561 1 96.92 78 THR A O 1
ATOM 574 N N . ARG A 1 79 ? -1.469 -11.175 -12.891 1 97.13 79 ARG A N 1
ATOM 575 C CA . ARG A 1 79 ? -1.732 -11.257 -14.324 1 97.13 79 ARG A CA 1
ATOM 576 C C . ARG A 1 79 ? -3.141 -11.777 -14.593 1 97.13 79 ARG A C 1
ATOM 578 O O . ARG A 1 79 ? -3.843 -11.259 -15.463 1 97.13 79 ARG A O 1
ATOM 585 N N . MET A 1 80 ? -3.511 -12.782 -13.815 1 96.45 80 MET A N 1
ATOM 586 C CA . MET A 1 80 ? -4.835 -13.374 -13.987 1 96.45 80 MET A CA 1
ATOM 587 C C . MET A 1 80 ? -5.929 -12.37 -13.641 1 96.45 80 MET A C 1
ATOM 589 O O . MET A 1 80 ? -6.952 -12.299 -14.325 1 96.45 80 MET A O 1
ATOM 593 N N . SER A 1 81 ? -5.721 -11.598 -12.609 1 97.77 81 SER A N 1
ATOM 594 C CA . SER A 1 81 ? -6.701 -10.608 -12.174 1 97.77 81 SER A CA 1
ATOM 595 C C . SER A 1 81 ? -6.94 -9.556 -13.251 1 97.77 81 SER A C 1
ATOM 597 O O . SER A 1 81 ? -8.086 -9.215 -13.55 1 97.77 81 SER A O 1
ATOM 599 N N . LEU A 1 82 ? -5.873 -9.069 -13.834 1 97.75 82 LEU A N 1
ATOM 600 C CA . LEU A 1 82 ? -6.043 -8.043 -14.857 1 97.75 82 LEU A CA 1
ATOM 601 C C . LEU A 1 82 ? -6.621 -8.64 -16.136 1 97.75 82 LEU A C 1
ATOM 603 O O . LEU A 1 82 ? -7.414 -7.994 -16.824 1 97.75 82 LEU A O 1
ATOM 607 N N . THR A 1 83 ? -6.219 -9.862 -16.476 1 96.79 83 THR A N 1
ATOM 608 C CA . THR A 1 83 ? -6.803 -10.533 -17.631 1 96.79 83 THR A CA 1
ATOM 609 C C . THR A 1 83 ? -8.307 -10.715 -17.448 1 96.79 83 THR A C 1
ATOM 611 O O . THR A 1 83 ? -9.084 -10.488 -18.378 1 96.79 83 THR A O 1
ATOM 614 N N . ALA A 1 84 ? -8.675 -11.075 -16.267 1 97.17 84 ALA A N 1
ATOM 615 C CA . ALA A 1 84 ? -10.095 -11.239 -15.964 1 97.17 84 ALA A CA 1
ATOM 616 C C . ALA A 1 84 ? -10.84 -9.914 -16.094 1 97.17 84 ALA A C 1
ATOM 618 O O . ALA A 1 84 ? -11.932 -9.862 -16.664 1 97.17 84 ALA A O 1
ATOM 619 N N . ALA A 1 85 ? -10.248 -8.864 -15.539 1 97.22 85 ALA A N 1
ATOM 620 C CA . ALA A 1 85 ? -10.873 -7.547 -15.635 1 97.22 85 ALA A CA 1
ATOM 621 C C . ALA A 1 85 ? -11.071 -7.139 -17.093 1 97.22 85 ALA A C 1
ATOM 623 O O . ALA A 1 85 ? -12.122 -6.608 -17.458 1 97.22 85 ALA A O 1
ATOM 624 N N . ASP A 1 86 ? -10.111 -7.413 -17.887 1 95.62 86 ASP A N 1
ATOM 625 C CA . ASP A 1 86 ? -10.199 -7.11 -19.312 1 95.62 86 ASP A CA 1
ATOM 626 C C . ASP A 1 86 ? -11.322 -7.905 -19.974 1 95.62 86 ASP A C 1
ATOM 628 O O . ASP A 1 86 ? -12.116 -7.35 -20.736 1 95.62 86 ASP A O 1
ATOM 632 N N . ARG A 1 87 ? -11.436 -9.134 -19.683 1 95.2 87 ARG A N 1
ATOM 633 C CA . ARG A 1 87 ? -12.426 -9.994 -20.323 1 95.2 87 ARG A CA 1
ATOM 634 C C . ARG A 1 87 ? -13.835 -9.656 -19.847 1 95.2 87 ARG A C 1
ATOM 636 O O . ARG A 1 87 ? -14.791 -9.729 -20.621 1 95.2 87 ARG A O 1
ATOM 643 N N . LEU A 1 88 ? -13.933 -9.332 -18.62 1 95.95 88 LEU A N 1
ATOM 644 C CA . LEU A 1 88 ? -15.234 -8.92 -18.105 1 95.95 88 LEU A CA 1
ATOM 645 C C . LEU A 1 88 ? -15.734 -7.673 -18.827 1 95.95 88 LEU A C 1
ATOM 647 O O . LEU A 1 88 ? -16.916 -7.579 -19.166 1 95.95 88 LEU A O 1
ATOM 651 N N . ALA A 1 89 ? -14.829 -6.751 -19.014 1 93.26 89 ALA A N 1
ATOM 652 C CA . ALA A 1 89 ? -15.191 -5.54 -19.747 1 93.26 89 ALA A CA 1
ATOM 653 C C . ALA A 1 89 ? -15.509 -5.857 -21.205 1 93.26 89 ALA A C 1
ATOM 655 O O . ALA A 1 89 ? -16.509 -5.379 -21.747 1 93.26 89 ALA A O 1
ATOM 656 N N . ALA A 1 90 ? -14.748 -6.706 -21.819 1 92.79 90 ALA A N 1
ATOM 657 C CA . ALA A 1 90 ? -14.865 -7.015 -23.242 1 92.79 90 ALA A CA 1
ATOM 658 C C . ALA A 1 90 ? -16.137 -7.807 -23.529 1 92.79 90 ALA A C 1
ATOM 660 O O . ALA A 1 90 ? -16.691 -7.727 -24.628 1 92.79 90 ALA A O 1
ATOM 661 N N . THR A 1 91 ? -16.635 -8.51 -22.585 1 92.69 91 THR A N 1
ATOM 662 C CA . THR A 1 91 ? -17.783 -9.382 -22.808 1 92.69 91 THR A CA 1
ATOM 663 C C . THR A 1 91 ? -19.052 -8.766 -22.225 1 92.69 91 THR A C 1
ATOM 665 O O . THR A 1 91 ? -20.105 -9.405 -22.202 1 92.69 91 THR A O 1
ATOM 668 N N . ASN A 1 92 ? -18.972 -7.566 -21.665 1 91.87 92 ASN A N 1
ATOM 669 C CA . ASN A 1 92 ? -20.099 -6.896 -21.025 1 91.87 92 ASN A CA 1
ATOM 670 C C . ASN A 1 92 ? -20.757 -7.786 -19.974 1 91.87 92 ASN A C 1
ATOM 672 O O . ASN A 1 92 ? -21.981 -7.925 -19.952 1 91.87 92 ASN A O 1
ATOM 676 N N . ALA A 1 93 ? -19.902 -8.364 -19.159 1 95 93 ALA A N 1
ATOM 677 C CA . ALA A 1 93 ? -20.375 -9.316 -18.157 1 95 93 ALA A CA 1
ATOM 678 C C . ALA A 1 93 ? -21.328 -8.648 -17.171 1 95 93 ALA A C 1
ATOM 680 O O . ALA A 1 93 ? -22.145 -9.318 -16.536 1 95 93 ALA A O 1
ATOM 681 N N . HIS A 1 94 ? -21.24 -7.293 -17.045 1 92.87 94 HIS A N 1
ATOM 682 C CA . HIS A 1 94 ? -22.086 -6.579 -16.095 1 92.87 94 HIS A CA 1
ATOM 683 C C . HIS A 1 94 ? -23.532 -6.527 -16.575 1 92.87 94 HIS A C 1
ATOM 685 O O . HIS A 1 94 ? -24.428 -6.146 -15.819 1 92.87 94 HIS A O 1
ATOM 691 N N . LEU A 1 95 ? -23.803 -7.019 -17.819 1 93.98 95 LEU A N 1
ATOM 692 C CA . LEU A 1 95 ? -25.142 -6.986 -18.396 1 93.98 95 LEU A CA 1
ATOM 693 C C . LEU A 1 95 ? -25.789 -8.366 -18.35 1 93.98 95 LEU A C 1
ATOM 695 O O . LEU A 1 95 ? -26.853 -8.577 -18.936 1 93.98 95 LEU A O 1
ATOM 699 N N . LEU A 1 96 ? -25.21 -9.321 -17.672 1 93.63 96 LEU A N 1
ATOM 700 C CA . LEU A 1 96 ? -25.754 -10.671 -17.575 1 93.63 96 LEU A CA 1
ATOM 701 C C . LEU A 1 96 ? -27.047 -10.679 -16.768 1 93.63 96 LEU A C 1
ATOM 703 O O . LEU A 1 96 ? -27.238 -9.842 -15.883 1 93.63 96 LEU A O 1
ATOM 707 N N . ASP A 1 97 ? -27.875 -11.628 -17.095 1 93.27 97 ASP A N 1
ATOM 708 C CA . ASP A 1 97 ? -29.089 -11.873 -16.323 1 93.27 97 ASP A CA 1
ATOM 709 C C . ASP A 1 97 ? -28.755 -12.311 -14.899 1 93.27 97 ASP A C 1
ATOM 711 O O . ASP A 1 97 ? -27.843 -13.113 -14.688 1 93.27 97 ASP A O 1
ATOM 715 N N . PRO A 1 98 ? -29.511 -11.837 -13.901 1 85.7 98 PRO A N 1
ATOM 716 C CA . PRO A 1 98 ? -29.252 -12.199 -12.505 1 85.7 98 PRO A CA 1
ATOM 717 C C . PRO A 1 98 ? -29.236 -13.709 -12.28 1 85.7 98 PRO A C 1
ATOM 719 O O . PRO A 1 98 ? -28.492 -14.202 -11.428 1 85.7 98 PRO A O 1
ATOM 722 N N . ALA A 1 99 ? -30.018 -14.4 -13.063 1 87.49 99 ALA A N 1
ATOM 723 C CA . ALA A 1 99 ? -30.075 -15.851 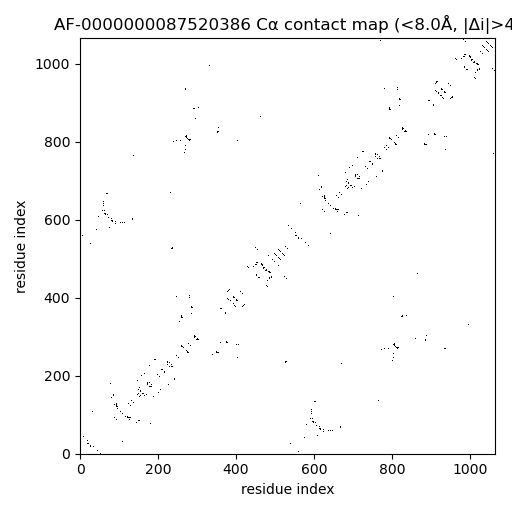-12.909 1 87.49 99 ALA A CA 1
ATOM 724 C C . ALA A 1 99 ? -28.74 -16.494 -13.276 1 87.49 99 ALA A C 1
ATOM 726 O O . ALA A 1 99 ? -28.361 -17.52 -12.706 1 87.49 99 ALA A O 1
ATOM 727 N N . GLU A 1 100 ? -28.051 -15.873 -14.226 1 91.65 100 GLU A N 1
ATOM 728 C CA . GLU A 1 100 ? -26.729 -16.366 -14.6 1 91.65 100 GLU A CA 1
ATOM 729 C C . GLU A 1 100 ? -25.735 -16.201 -13.454 1 91.65 100 GLU A C 1
ATOM 731 O O . GLU A 1 100 ? -24.942 -17.105 -13.178 1 91.65 100 GLU A O 1
ATOM 736 N N . TYR A 1 101 ? -25.784 -15.036 -12.744 1 89.41 101 TYR A N 1
ATOM 737 C CA . TYR A 1 101 ? -24.907 -14.791 -11.604 1 89.41 101 TYR A CA 1
ATOM 738 C C . TYR A 1 101 ? -25.151 -15.813 -10.5 1 89.41 101 TYR A C 1
ATOM 740 O O . TYR A 1 101 ? -24.204 -16.397 -9.966 1 89.41 101 TYR A O 1
ATOM 748 N N . GLU A 1 102 ? -26.406 -16.036 -10.205 1 85.98 102 GLU A N 1
ATOM 749 C CA . GLU A 1 102 ? -26.787 -16.944 -9.127 1 85.98 102 GLU A CA 1
ATOM 750 C C . GLU A 1 102 ? -26.303 -18.364 -9.405 1 85.98 102 GLU A C 1
ATOM 752 O O . GLU A 1 102 ? -25.764 -19.027 -8.516 1 85.98 102 GLU A O 1
ATOM 757 N N . GLN A 1 103 ? -26.427 -18.771 -10.617 1 88.83 103 GLN A N 1
ATOM 758 C CA . GLN A 1 103 ? -26.013 -20.117 -11.002 1 88.83 103 GLN A CA 1
ATOM 759 C C . GLN A 1 103 ? -24.497 -20.27 -10.919 1 88.83 103 GLN A C 1
ATOM 761 O O . GLN A 1 103 ? -23.996 -21.3 -10.463 1 88.83 103 GLN A O 1
ATOM 766 N N . LEU A 1 104 ? -23.758 -19.267 -11.263 1 90.53 104 LEU A N 1
ATOM 767 C CA . LEU A 1 104 ? -22.303 -19.328 -11.349 1 90.53 104 LEU A CA 1
ATOM 768 C C . LEU A 1 104 ? -21.677 -19.377 -9.959 1 90.53 104 LEU A C 1
ATOM 770 O O . LEU A 1 104 ? -20.512 -19.752 -9.811 1 90.53 104 LEU A O 1
ATOM 774 N N . ARG A 1 105 ? -22.396 -19.011 -8.94 1 86.18 105 ARG A N 1
ATOM 775 C CA . ARG A 1 105 ? -21.87 -19.062 -7.58 1 86.18 105 ARG A CA 1
ATOM 776 C C . ARG A 1 105 ? -21.711 -20.503 -7.108 1 86.18 105 ARG A C 1
ATOM 778 O O . ARG A 1 105 ? -20.829 -20.804 -6.3 1 86.18 105 ARG A O 1
ATOM 785 N N . THR A 1 106 ? -22.527 -21.394 -7.732 1 84.58 106 THR A N 1
ATOM 786 C CA . THR A 1 106 ? -22.529 -22.748 -7.19 1 84.58 106 THR A CA 1
ATOM 787 C C . THR A 1 106 ? -22.18 -23.765 -8.273 1 84.58 106 THR A C 1
ATOM 789 O O . THR A 1 106 ? -21.703 -24.862 -7.972 1 84.58 106 THR A O 1
ATOM 792 N N . THR A 1 107 ? -22.48 -23.35 -9.567 1 88.23 107 THR A N 1
ATOM 793 C CA . THR A 1 107 ? -22.284 -24.292 -10.664 1 88.23 107 THR A CA 1
ATOM 794 C C . THR A 1 107 ? -21.346 -23.709 -11.717 1 88.23 107 THR A C 1
ATOM 796 O O . THR A 1 107 ? -21.36 -22.502 -11.969 1 88.23 107 THR A O 1
ATOM 799 N N . PRO A 1 108 ? -20.564 -24.577 -12.351 1 87.95 108 PRO A N 1
ATOM 800 C CA . PRO A 1 108 ? -19.696 -24.09 -13.425 1 87.95 108 PRO A CA 1
ATOM 801 C C . PRO A 1 108 ? -20.479 -23.508 -14.599 1 87.95 108 PRO A C 1
ATOM 803 O O . PRO A 1 108 ? -21.65 -23.847 -14.794 1 87.95 108 PRO A O 1
ATOM 806 N N . ALA A 1 109 ? -19.812 -22.667 -15.312 1 89.99 109 ALA A N 1
ATOM 807 C CA . ALA A 1 109 ? -20.43 -22.039 -16.477 1 89.99 109 ALA A CA 1
ATOM 808 C C . ALA A 1 109 ? -20.892 -23.087 -17.485 1 89.99 109 ALA A C 1
ATOM 810 O O . ALA A 1 109 ? -20.113 -23.953 -17.891 1 89.99 109 ALA A O 1
ATOM 811 N N . ASP A 1 110 ? -22.168 -23.092 -17.872 1 88.18 110 ASP A N 1
ATOM 812 C CA . ASP A 1 110 ? -22.698 -23.945 -18.931 1 88.18 110 ASP A CA 1
ATOM 813 C C . ASP A 1 110 ? -22.441 -23.335 -20.307 1 88.18 110 ASP A C 1
ATOM 815 O O . ASP A 1 110 ? -23.231 -22.52 -20.789 1 88.18 110 ASP A O 1
ATOM 819 N N . THR A 1 111 ? -21.396 -23.705 -20.963 1 87.26 111 THR A N 1
ATOM 820 C CA . THR A 1 111 ? -20.987 -23.088 -22.219 1 87.26 111 THR A CA 1
ATOM 821 C C . THR A 1 111 ? -21.674 -23.764 -23.403 1 87.26 111 THR A C 1
ATOM 823 O O . THR A 1 111 ? -21.367 -23.465 -24.559 1 87.26 111 THR A O 1
ATOM 826 N N . THR A 1 112 ? -22.579 -24.681 -23.158 1 86.65 112 THR A N 1
ATOM 827 C CA . THR A 1 112 ? -23.321 -25.35 -24.221 1 86.65 112 THR A CA 1
ATOM 828 C C . THR A 1 112 ? -24.462 -24.469 -24.721 1 86.65 112 THR A C 1
ATOM 830 O O . THR A 1 112 ? -25.078 -24.766 -25.747 1 86.65 112 THR A O 1
ATOM 833 N N . ARG A 1 113 ? -24.785 -23.424 -24.056 1 90.34 113 ARG A N 1
ATOM 834 C CA . ARG A 1 113 ? -25.773 -22.425 -24.449 1 90.34 113 ARG A CA 1
ATOM 835 C C . ARG A 1 113 ? -25.201 -21.016 -24.337 1 90.34 113 ARG A C 1
ATOM 837 O O . ARG A 1 113 ? -24.256 -20.782 -23.58 1 90.34 113 ARG A O 1
ATOM 844 N N . PRO A 1 114 ? -25.78 -20.114 -25.064 1 91.02 114 PRO A N 1
ATOM 845 C CA . PRO A 1 114 ? -25.333 -18.727 -24.919 1 91.02 114 PRO A CA 1
ATOM 846 C C . PRO A 1 114 ? -25.71 -18.123 -23.568 1 91.02 114 PRO A C 1
ATOM 848 O O . PRO A 1 114 ? -26.699 -18.537 -22.957 1 91.02 114 PRO A O 1
ATOM 851 N N . ALA A 1 115 ? -24.926 -17.257 -23.171 1 93.18 115 ALA A N 1
ATOM 852 C CA . ALA A 1 115 ? -25.209 -16.555 -21.922 1 93.18 115 ALA A CA 1
ATOM 853 C C . ALA A 1 115 ? -26.443 -15.667 -22.06 1 93.18 115 ALA A C 1
ATOM 855 O O . ALA A 1 115 ? -26.64 -15.024 -23.094 1 93.18 115 ALA A O 1
ATOM 856 N N . ARG A 1 116 ? -27.287 -15.626 -21.085 1 93.18 116 ARG A N 1
ATOM 857 C CA . ARG A 1 116 ? -28.486 -14.794 -21.098 1 93.18 116 ARG A CA 1
ATOM 858 C C . ARG A 1 116 ? -28.172 -13.374 -20.64 1 93.18 116 ARG A C 1
ATOM 860 O O . ARG A 1 116 ? -27.539 -13.177 -19.601 1 93.18 116 ARG A O 1
ATOM 867 N N . GLN A 1 117 ? -28.639 -12.458 -21.407 1 92.45 117 GLN A N 1
ATOM 868 C CA . GLN A 1 117 ? -28.474 -11.048 -21.069 1 92.45 117 GLN A CA 1
ATOM 869 C C . GLN A 1 117 ? -29.715 -10.501 -20.368 1 92.45 117 GLN A C 1
ATOM 871 O O . GLN A 1 117 ? -30.813 -11.037 -20.532 1 92.45 117 GLN A O 1
ATOM 876 N N . CYS A 1 118 ? -29.485 -9.506 -19.626 1 90.44 118 CYS A N 1
ATOM 877 C CA . CYS A 1 118 ? -30.598 -8.89 -18.912 1 90.44 118 CYS A CA 1
ATOM 878 C C . CYS A 1 118 ? -31.535 -8.172 -19.877 1 90.44 118 CYS A C 1
ATOM 880 O O . CYS A 1 118 ? -31.082 -7.533 -20.828 1 90.44 118 CYS A O 1
ATOM 882 N N . LYS A 1 119 ? -32.891 -8.284 -19.94 1 85.1 119 LYS A N 1
ATOM 883 C CA . LYS A 1 119 ? -33.886 -7.621 -20.777 1 85.1 119 LYS A CA 1
ATOM 884 C C . LYS A 1 119 ? -34.214 -6.229 -20.243 1 85.1 119 LYS A C 1
ATOM 886 O O . LYS A 1 119 ? -34.589 -5.338 -21.008 1 85.1 119 LYS A O 1
ATOM 891 N N . GLY A 1 120 ? -33.882 -5.881 -19.038 1 81.55 120 GLY A N 1
ATOM 892 C CA . GLY A 1 120 ? -34.14 -4.599 -18.403 1 81.55 120 GLY A CA 1
ATOM 893 C C . GLY A 1 120 ? -32.897 -3.968 -17.806 1 81.55 120 GLY A C 1
ATOM 894 O O . GLY A 1 120 ? -31.845 -3.929 -18.447 1 81.55 120 GLY A O 1
ATOM 895 N N . ARG A 1 121 ? -33.159 -3.368 -16.773 1 78 121 ARG A N 1
ATOM 896 C CA . ARG A 1 121 ? -32.049 -2.716 -16.085 1 78 121 ARG A CA 1
ATOM 897 C C . ARG A 1 121 ? -31.054 -3.744 -15.557 1 78 121 ARG A C 1
ATOM 899 O O . ARG A 1 121 ? -31.441 -4.705 -14.889 1 78 121 ARG A O 1
ATOM 906 N N . ALA A 1 122 ? -29.832 -3.582 -15.882 1 82.6 122 ALA A N 1
ATOM 907 C CA . ALA A 1 122 ? -28.77 -4.48 -15.435 1 82.6 122 ALA A CA 1
ATOM 908 C C . ALA A 1 122 ? -28.563 -4.378 -13.927 1 82.6 122 ALA A C 1
ATOM 910 O O . ALA A 1 122 ? -28.854 -3.342 -13.323 1 82.6 122 ALA A O 1
ATOM 911 N N . SER A 1 123 ? -28.132 -5.4 -13.286 1 78.76 123 SER A N 1
ATOM 912 C CA . SER A 1 123 ? -27.864 -5.445 -11.852 1 78.76 123 SER A CA 1
ATOM 913 C C . SER A 1 123 ? -26.698 -4.534 -11.479 1 78.76 123 SER A C 1
ATOM 915 O O . SER A 1 123 ? -26.615 -4.057 -10.346 1 78.76 123 SER A O 1
ATOM 917 N N . PHE A 1 124 ? -25.76 -4.394 -12.491 1 84.72 124 PHE A N 1
ATOM 918 C CA . PHE A 1 124 ? -24.56 -3.607 -12.232 1 84.72 124 PHE A CA 1
ATOM 919 C C . PHE A 1 124 ? -24.389 -2.518 -13.284 1 84.72 124 PHE A C 1
ATOM 921 O O . PHE A 1 124 ? -24.708 -2.725 -14.457 1 84.72 124 PHE A O 1
ATOM 928 N N . LYS A 1 125 ? -23.869 -1.397 -12.858 1 82.58 125 LYS A N 1
ATOM 929 C CA . LYS A 1 125 ? -23.731 -0.235 -13.731 1 82.58 125 LYS A CA 1
ATOM 930 C C . LYS A 1 125 ? -22.545 -0.396 -14.677 1 82.58 125 LYS A C 1
ATOM 932 O O . LYS A 1 125 ? -22.557 0.13 -15.792 1 82.58 125 LYS A O 1
ATOM 937 N N . ASN A 1 126 ? -21.551 -1.05 -14.242 1 88.77 126 ASN A N 1
ATOM 938 C CA . ASN A 1 126 ? -20.333 -1.223 -15.026 1 88.77 126 ASN A CA 1
ATOM 939 C C . ASN A 1 126 ? -19.521 -2.421 -14.541 1 88.77 126 ASN A C 1
ATOM 941 O O . ASN A 1 126 ? -19.909 -3.094 -13.585 1 88.77 126 ASN A O 1
ATOM 945 N N . THR A 1 127 ? -18.51 -2.671 -15.15 1 93.43 127 THR A N 1
ATOM 946 C CA . THR A 1 127 ? -17.663 -3.827 -14.873 1 93.43 127 THR A CA 1
ATOM 947 C C . THR A 1 127 ? -17.054 -3.729 -13.477 1 93.43 127 THR A C 1
ATOM 949 O O . THR A 1 127 ? -16.962 -4.729 -12.763 1 93.43 127 THR A O 1
ATOM 952 N N . ALA A 1 128 ? -16.626 -2.546 -13.027 1 92.01 128 ALA A N 1
ATOM 953 C CA . ALA A 1 128 ? -16.012 -2.347 -11.717 1 92.01 128 ALA A CA 1
ATOM 954 C C . ALA A 1 128 ? -16.99 -2.688 -10.596 1 92.01 128 ALA A C 1
ATOM 956 O O . ALA A 1 128 ? -16.611 -3.312 -9.602 1 92.01 128 ALA A O 1
ATOM 957 N N . GLU A 1 129 ? -18.213 -2.258 -10.789 1 87.99 129 GLU A N 1
ATOM 958 C CA . GLU A 1 129 ? -19.229 -2.571 -9.788 1 87.99 129 GLU A CA 1
ATOM 959 C C . GLU A 1 129 ? -19.467 -4.075 -9.696 1 87.99 129 GLU A C 1
ATOM 961 O O . GLU A 1 129 ? -19.577 -4.625 -8.598 1 87.99 129 GLU A O 1
ATOM 966 N N . LEU A 1 130 ? -19.552 -4.731 -10.858 1 92.62 130 LEU A N 1
ATOM 967 C CA . LEU A 1 130 ? -19.699 -6.182 -10.881 1 92.62 130 LEU A CA 1
ATOM 968 C C . LEU A 1 130 ? -18.529 -6.858 -10.174 1 92.62 130 LEU A C 1
ATOM 970 O O . LEU A 1 130 ? -18.731 -7.71 -9.306 1 92.62 130 LEU A O 1
ATOM 974 N N . LEU A 1 131 ? -17.311 -6.469 -10.529 1 95.2 131 LEU A N 1
ATOM 975 C CA . LEU A 1 131 ? -16.102 -7.065 -9.971 1 95.2 131 LEU A CA 1
ATOM 976 C C . LEU A 1 131 ? -16.06 -6.892 -8.456 1 95.2 131 LEU A C 1
ATOM 978 O O . LEU A 1 131 ? -15.752 -7.838 -7.728 1 95.2 131 LEU A O 1
ATOM 982 N N . ALA A 1 132 ? -16.348 -5.668 -7.964 1 88.96 132 ALA A N 1
ATOM 983 C CA . ALA A 1 132 ? -16.334 -5.364 -6.536 1 88.96 132 ALA A CA 1
ATOM 984 C C . ALA A 1 132 ? -17.31 -6.257 -5.775 1 88.96 132 ALA A C 1
ATOM 986 O O . ALA A 1 132 ? -16.951 -6.854 -4.757 1 88.96 132 ALA A O 1
ATOM 987 N N . ALA A 1 133 ? -18.478 -6.374 -6.333 1 85.18 133 ALA A N 1
ATOM 988 C CA . ALA A 1 133 ? -19.522 -7.164 -5.685 1 85.18 133 ALA A CA 1
ATOM 989 C C . ALA A 1 133 ? -19.208 -8.655 -5.762 1 85.18 133 ALA A C 1
ATOM 991 O O . ALA A 1 133 ? -19.389 -9.385 -4.785 1 85.18 133 ALA A O 1
ATOM 992 N N . TRP A 1 134 ? -18.711 -9.102 -6.929 1 91.69 134 TRP A N 1
ATOM 993 C CA . TRP A 1 134 ? -18.478 -10.521 -7.179 1 91.69 134 TRP A CA 1
ATOM 994 C C . TRP A 1 134 ? -17.334 -11.045 -6.319 1 91.69 134 TRP A C 1
ATOM 996 O O . TRP A 1 134 ? -17.423 -12.137 -5.753 1 91.69 134 TRP A O 1
ATOM 1006 N N . LEU A 1 135 ? -16.266 -10.267 -6.19 1 93.21 135 LEU A N 1
ATOM 1007 C CA . LEU A 1 135 ? -15.069 -10.703 -5.48 1 93.21 135 LEU A CA 1
ATOM 1008 C C . LEU A 1 135 ? -15.08 -10.205 -4.039 1 93.21 135 LEU A C 1
ATOM 1010 O O . LEU A 1 135 ? -14.187 -10.536 -3.256 1 93.21 135 LEU A O 1
ATOM 1014 N N . ARG A 1 136 ? -16.044 -9.34 -3.688 1 85.76 136 ARG A N 1
ATOM 1015 C CA . ARG A 1 136 ? -16.137 -8.738 -2.361 1 85.76 136 ARG A CA 1
ATOM 1016 C C . ARG A 1 136 ? -14.889 -7.923 -2.041 1 85.76 136 ARG A C 1
ATOM 1018 O O . ARG A 1 136 ? -14.256 -8.128 -1.004 1 85.76 136 ARG A O 1
ATOM 1025 N N . ILE A 1 137 ? -14.61 -6.974 -2.968 1 88.93 137 ILE A N 1
ATOM 1026 C CA . ILE A 1 137 ? -13.514 -6.031 -2.774 1 88.93 137 ILE A CA 1
ATOM 1027 C C . ILE A 1 137 ? -14.032 -4.602 -2.916 1 88.93 137 ILE A C 1
ATOM 1029 O O . ILE A 1 137 ? -15.116 -4.379 -3.459 1 88.93 137 ILE A O 1
ATOM 1033 N N . PRO A 1 138 ? -13.309 -3.636 -2.397 1 81.37 138 PRO A N 1
ATOM 1034 C CA . PRO A 1 138 ? -13.76 -2.249 -2.54 1 81.37 138 PRO A CA 1
ATOM 1035 C C . PRO A 1 138 ? -13.867 -1.812 -3.999 1 81.37 138 PRO A C 1
ATOM 1037 O O . PRO A 1 138 ? -13.055 -2.223 -4.832 1 81.37 138 PRO A O 1
ATOM 1040 N N . TYR A 1 139 ? -14.841 -0.985 -4.276 1 83.52 139 TYR A N 1
ATOM 1041 C CA . TYR A 1 139 ? -15.063 -0.481 -5.627 1 83.52 139 TYR A CA 1
ATOM 1042 C C . TYR A 1 139 ? -13.797 0.156 -6.187 1 83.52 139 TYR A C 1
ATOM 1044 O O . TYR A 1 139 ? -13.475 -0.018 -7.364 1 83.52 139 TYR A O 1
ATOM 1052 N N . SER A 1 140 ? -13.095 0.889 -5.313 1 84.45 140 SER A N 1
ATOM 1053 C CA . SER A 1 140 ? -11.894 1.583 -5.765 1 84.45 140 SER A CA 1
ATOM 1054 C C . SER A 1 140 ? -10.846 0.599 -6.276 1 84.45 140 SER A C 1
ATOM 1056 O O . SER A 1 140 ? -10.164 0.869 -7.266 1 84.45 140 SER A O 1
ATOM 1058 N N . GLN A 1 141 ? -10.801 -0.549 -5.613 1 91.19 141 GLN A N 1
ATOM 1059 C CA . GLN A 1 141 ? -9.855 -1.577 -6.036 1 91.19 141 GLN A CA 1
ATOM 1060 C C . GLN A 1 141 ? -10.286 -2.211 -7.356 1 91.19 141 GLN A C 1
ATOM 1062 O O . GLN A 1 141 ? -9.461 -2.427 -8.245 1 91.19 141 GLN A O 1
ATOM 1067 N N . ALA A 1 142 ? -11.547 -2.523 -7.507 1 94.19 142 ALA A N 1
ATOM 1068 C CA . ALA A 1 142 ? -12.087 -3.101 -8.735 1 94.19 142 ALA A CA 1
ATOM 1069 C C . ALA A 1 142 ? -11.919 -2.144 -9.912 1 94.19 142 ALA A C 1
ATOM 1071 O O . ALA A 1 142 ? -11.512 -2.555 -11.001 1 94.19 142 ALA A O 1
ATOM 1072 N N . ASN A 1 143 ? -12.231 -0.876 -9.626 1 91.44 143 ASN A N 1
ATOM 1073 C CA . ASN A 1 143 ? -12.083 0.131 -10.671 1 91.44 143 ASN A CA 1
ATOM 1074 C C . ASN A 1 143 ? -10.63 0.264 -11.119 1 91.44 143 ASN A C 1
ATOM 1076 O O . ASN A 1 143 ? -10.354 0.41 -12.311 1 91.44 143 ASN A O 1
ATOM 1080 N N . LYS A 1 144 ? -9.768 0.216 -10.158 1 93.63 144 LYS A N 1
ATOM 1081 C CA . LYS A 1 144 ? -8.346 0.272 -10.487 1 93.63 144 LYS A CA 1
ATOM 1082 C C . LYS A 1 144 ? -7.936 -0.914 -11.355 1 93.63 144 LYS A C 1
ATOM 1084 O O . LYS A 1 144 ? -7.132 -0.766 -12.278 1 93.63 144 LYS A O 1
ATOM 1089 N N . MET A 1 145 ? -8.445 -2.058 -11.091 1 96.39 145 MET A N 1
ATOM 1090 C CA . MET A 1 145 ? -8.148 -3.244 -11.89 1 96.39 145 MET A CA 1
ATOM 1091 C C . MET A 1 145 ? -8.593 -3.051 -13.336 1 96.39 145 MET A C 1
ATOM 1093 O O . MET A 1 145 ? -7.861 -3.395 -14.266 1 96.39 145 MET A O 1
ATOM 1097 N N . VAL A 1 146 ? -9.755 -2.499 -13.505 1 95.17 146 VAL A N 1
ATOM 1098 C CA . VAL A 1 146 ? -10.301 -2.28 -14.841 1 95.17 146 VAL A CA 1
ATOM 1099 C C . VAL A 1 146 ? -9.449 -1.256 -15.586 1 95.17 146 VAL A C 1
ATOM 1101 O O . VAL A 1 146 ? -9.118 -1.449 -16.758 1 95.17 146 VAL A O 1
ATOM 1104 N N . LEU A 1 147 ? -9.035 -0.213 -14.864 1 92.97 147 LEU A N 1
ATOM 1105 C CA . LEU A 1 147 ? -8.209 0.822 -15.477 1 92.97 147 LEU A CA 1
ATOM 1106 C C . LEU A 1 147 ? -6.826 0.28 -15.822 1 92.97 147 LEU A C 1
ATOM 1108 O O . LEU A 1 147 ? -6.284 0.583 -16.887 1 92.97 147 LEU A O 1
ATOM 1112 N N . ASP A 1 148 ? -6.281 -0.505 -14.916 1 95.65 148 ASP A N 1
ATOM 1113 C CA . ASP A 1 148 ? -4.98 -1.115 -15.176 1 95.65 148 ASP A CA 1
ATOM 1114 C C . ASP A 1 148 ? -5.041 -2.042 -16.388 1 95.65 148 ASP A C 1
ATOM 1116 O O . ASP A 1 148 ? -4.096 -2.103 -17.178 1 95.65 148 ASP A O 1
ATOM 1120 N N . ALA A 1 149 ? -6.129 -2.79 -16.5 1 96.36 149 ALA A N 1
ATOM 1121 C CA . ALA A 1 149 ? -6.301 -3.679 -17.646 1 96.36 149 ALA A CA 1
ATOM 1122 C C . ALA A 1 149 ? -6.333 -2.89 -18.952 1 96.36 149 ALA A C 1
ATOM 1124 O O . ALA A 1 149 ? -5.743 -3.308 -19.951 1 96.36 149 ALA A O 1
ATOM 1125 N N . ALA A 1 150 ? -6.982 -1.757 -18.954 1 93.19 150 ALA A N 1
ATOM 1126 C CA . ALA A 1 150 ? -7.031 -0.894 -20.132 1 93.19 150 ALA A CA 1
ATOM 1127 C C . ALA A 1 150 ? -5.643 -0.365 -20.481 1 93.19 150 ALA A C 1
ATOM 1129 O O . ALA A 1 150 ? -5.288 -0.266 -21.658 1 93.19 150 ALA A O 1
ATOM 1130 N N . ASP A 1 151 ? -4.879 -0.079 -19.449 1 94.34 151 ASP A N 1
ATOM 1131 C CA . ASP A 1 151 ? -3.559 0.517 -19.637 1 94.34 151 ASP A CA 1
ATOM 1132 C C . ASP A 1 151 ? -2.546 -0.528 -20.1 1 94.34 151 ASP A C 1
ATOM 1134 O O . ASP A 1 151 ? -1.607 -0.208 -20.831 1 94.34 151 ASP A O 1
ATOM 1138 N N . LEU A 1 152 ? -2.766 -1.843 -19.708 1 96.74 152 LEU A N 1
ATOM 1139 C CA . LEU A 1 152 ? -1.666 -2.789 -19.86 1 96.74 152 LEU A CA 1
ATOM 1140 C C . LEU A 1 152 ? -2.067 -3.95 -20.764 1 96.74 152 LEU A C 1
ATOM 1142 O O . LEU A 1 152 ? -1.211 -4.703 -21.233 1 96.74 152 LEU A O 1
ATOM 1146 N N . ILE A 1 153 ? -3.328 -4.168 -20.978 1 95.82 153 ILE A N 1
ATOM 1147 C CA . ILE A 1 153 ? -3.751 -5.33 -21.753 1 95.82 153 ILE A CA 1
ATOM 1148 C C . ILE A 1 153 ? -4.445 -4.871 -23.033 1 95.82 153 ILE A C 1
ATOM 1150 O O . ILE A 1 153 ? -3.925 -5.07 -24.134 1 95.82 153 ILE A O 1
ATOM 1154 N N . ALA A 1 154 ? -5.667 -4.174 -22.808 1 92.86 154 ALA A N 1
ATOM 1155 C CA . ALA A 1 154 ? -6.38 -3.719 -23.998 1 92.86 154 ALA A CA 1
ATOM 1156 C C . ALA A 1 154 ? -7.45 -2.692 -23.637 1 92.86 154 ALA A C 1
ATOM 1158 O O . ALA A 1 154 ? -7.935 -2.664 -22.504 1 92.86 154 ALA A O 1
ATOM 1159 N N . ARG A 1 155 ? -7.716 -1.909 -24.616 1 89.64 155 ARG A N 1
ATOM 1160 C CA . ARG A 1 155 ? -8.82 -0.958 -24.544 1 89.64 155 ARG A CA 1
ATOM 1161 C C . ARG A 1 155 ? -9.912 -1.309 -25.549 1 89.64 155 ARG A C 1
ATOM 1163 O O . ARG A 1 155 ? -9.753 -2.234 -26.349 1 89.64 155 ARG A O 1
ATOM 1170 N N . ARG A 1 156 ? -10.998 -0.62 -25.362 1 83.69 156 ARG A N 1
ATOM 1171 C CA . ARG A 1 156 ? -12.103 -0.853 -26.285 1 83.69 156 ARG A CA 1
ATOM 1172 C C . ARG A 1 156 ? -12.66 0.463 -26.817 1 83.69 156 ARG A C 1
ATOM 1174 O O . ARG A 1 156 ? -12.738 1.451 -26.084 1 83.69 156 ARG A O 1
ATOM 1181 N N . ASP A 1 157 ? -13.051 0.392 -28.066 1 81.28 157 ASP A N 1
ATOM 1182 C CA . ASP A 1 157 ? -13.741 1.547 -28.633 1 81.28 157 ASP A CA 1
ATOM 1183 C C . ASP A 1 157 ? -15.254 1.419 -28.468 1 81.28 157 ASP A C 1
ATOM 1185 O O . ASP A 1 157 ? -15.742 0.426 -27.924 1 81.28 157 ASP A O 1
ATOM 1189 N N . PRO A 1 158 ? -15.987 2.445 -28.858 1 77.15 158 PRO A N 1
ATOM 1190 C CA . PRO A 1 158 ? -17.437 2.416 -28.652 1 77.15 158 PRO A CA 1
ATOM 1191 C C . PRO A 1 158 ? -18.112 1.251 -29.372 1 77.15 158 PRO A C 1
ATOM 1193 O O . PRO A 1 158 ? -19.184 0.803 -28.957 1 77.15 158 PRO A O 1
ATOM 1196 N N . SER A 1 159 ? -17.441 0.711 -30.458 1 79.19 159 SER A N 1
ATOM 1197 C CA . SER A 1 159 ? -18.003 -0.399 -31.221 1 79.19 159 SER A CA 1
ATOM 1198 C C . SER A 1 159 ? -17.61 -1.742 -30.614 1 79.19 159 SER A C 1
ATOM 1200 O O . SER A 1 159 ? -18.033 -2.794 -31.096 1 79.19 159 SER A O 1
ATOM 1202 N N . GLY A 1 160 ? -16.801 -1.745 -29.551 1 76.47 160 GLY A N 1
ATOM 1203 C CA . GLY A 1 160 ? -16.393 -2.967 -28.876 1 76.47 160 GLY A CA 1
ATOM 1204 C C . GLY A 1 160 ? -15.108 -3.554 -29.43 1 76.47 160 GLY A C 1
ATOM 1205 O O . GLY A 1 160 ? -14.633 -4.585 -28.95 1 76.47 160 GLY A O 1
ATOM 1206 N N . ASN A 1 161 ? -14.559 -2.834 -30.435 1 82.25 161 ASN A N 1
ATOM 1207 C CA . ASN A 1 161 ? -13.309 -3.31 -31.017 1 82.25 161 ASN A CA 1
ATOM 1208 C C . ASN A 1 161 ? -12.145 -3.163 -30.042 1 82.25 161 ASN A C 1
ATOM 1210 O O . ASN A 1 161 ? -12.075 -2.186 -29.294 1 82.25 161 ASN A O 1
ATOM 1214 N N . GLN A 1 162 ? -11.307 -4.141 -30.169 1 86.95 162 GLN A N 1
ATOM 1215 C CA . GLN A 1 162 ? -10.142 -4.134 -29.291 1 86.95 162 GLN A CA 1
ATOM 1216 C C . GLN A 1 162 ? -9.084 -3.153 -29.789 1 86.95 162 GLN A C 1
ATOM 1218 O O . GLN A 1 162 ? -8.749 -3.142 -30.975 1 86.95 162 GLN A O 1
ATOM 1223 N N . LEU A 1 163 ? -8.681 -2.263 -28.953 1 89.26 163 LEU A N 1
ATOM 1224 C CA . LEU A 1 163 ? -7.575 -1.343 -29.194 1 89.26 163 LEU A CA 1
ATOM 1225 C C . LEU A 1 163 ? -6.357 -1.728 -28.362 1 89.26 163 LEU A C 1
ATOM 1227 O O . LEU A 1 163 ? -6.487 -2.399 -27.336 1 89.26 163 LEU A O 1
ATOM 1231 N N . PRO A 1 164 ? -5.176 -1.387 -28.853 1 90.56 164 PRO A N 1
ATOM 1232 C CA . PRO A 1 164 ? -3.987 -1.608 -28.027 1 90.56 164 PRO A CA 1
ATOM 1233 C C . PRO A 1 164 ? -4.078 -0.922 -26.666 1 90.56 164 PRO A C 1
ATOM 1235 O O . PRO A 1 164 ? -4.818 0.053 -26.511 1 90.56 164 PRO A O 1
ATOM 1238 N N . PRO A 1 165 ? -3.362 -1.493 -25.755 1 93.37 165 PRO A N 1
ATOM 1239 C CA . PRO A 1 165 ? -3.361 -0.821 -24.454 1 93.37 165 PRO A CA 1
ATOM 1240 C C . PRO A 1 165 ? -2.766 0.584 -24.516 1 93.37 165 PRO A C 1
ATOM 1242 O O . PRO A 1 165 ? -2.017 0.901 -25.444 1 93.37 165 PRO A O 1
ATOM 1245 N N . ARG A 1 166 ? -3.143 1.44 -23.616 1 91.62 166 ARG A N 1
ATOM 1246 C CA . ARG A 1 166 ? -2.667 2.818 -23.563 1 91.62 166 ARG A CA 1
ATOM 1247 C C . ARG A 1 166 ? -1.144 2.869 -23.483 1 91.62 166 ARG A C 1
ATOM 1249 O O . ARG A 1 166 ? -0.512 3.713 -24.121 1 91.62 166 ARG A O 1
ATOM 1256 N N . PHE A 1 167 ? -0.597 1.916 -22.637 1 94.83 167 PHE A N 1
ATOM 1257 C CA . PHE A 1 167 ? 0.847 1.825 -22.453 1 94.83 167 PHE A CA 1
ATOM 1258 C C . PHE A 1 167 ? 1.387 0.529 -23.044 1 94.83 167 PHE A C 1
ATOM 1260 O O . PHE A 1 167 ? 1.672 -0.422 -22.312 1 94.83 167 PHE A O 1
ATOM 1267 N N . SER A 1 168 ? 1.671 0.505 -24.353 1 94.55 168 SER A N 1
ATOM 1268 C CA . SER A 1 168 ? 1.962 -0.697 -25.127 1 94.55 168 SER A CA 1
ATOM 1269 C C . SER A 1 168 ? 3.288 -1.32 -24.702 1 94.55 168 SER A C 1
ATOM 1271 O O . SER A 1 168 ? 3.412 -2.544 -24.635 1 94.55 168 SER A O 1
ATOM 1273 N N . HIS A 1 169 ? 4.315 -0.521 -24.403 1 95.79 169 HIS A N 1
ATOM 1274 C CA . HIS A 1 169 ? 5.608 -1.063 -24 1 95.79 169 HIS A CA 1
ATOM 1275 C C . HIS A 1 169 ? 5.529 -1.707 -22.62 1 95.79 169 HIS A C 1
ATOM 1277 O O . HIS A 1 169 ? 6.113 -2.769 -22.392 1 95.79 169 HIS A O 1
ATOM 1283 N N . LEU A 1 170 ? 4.77 -1.071 -21.738 1 96.65 170 LEU A N 1
ATOM 1284 C CA . LEU A 1 170 ? 4.564 -1.656 -20.417 1 96.65 170 LEU A CA 1
ATOM 1285 C C . LEU A 1 170 ? 3.695 -2.906 -20.507 1 96.65 170 LEU A C 1
ATOM 1287 O O . LEU A 1 170 ? 3.899 -3.864 -19.757 1 96.65 170 LEU A O 1
ATOM 1291 N N . GLY A 1 171 ? 2.723 -2.856 -21.389 1 96.68 171 GLY A N 1
ATOM 1292 C CA . GLY A 1 171 ? 1.903 -4.037 -21.609 1 96.68 171 GLY A CA 1
ATOM 1293 C C . GLY A 1 171 ? 2.709 -5.256 -22.015 1 96.68 171 GLY A C 1
ATOM 1294 O O . GLY A 1 171 ? 2.439 -6.367 -21.553 1 96.68 171 GLY A O 1
ATOM 1295 N N . GLN A 1 172 ? 3.69 -5.035 -22.828 1 95.15 172 GLN A N 1
ATOM 1296 C CA . GLN A 1 172 ? 4.579 -6.118 -23.238 1 95.15 172 GLN A CA 1
ATOM 1297 C C . GLN A 1 172 ? 5.361 -6.668 -22.049 1 95.15 172 GLN A C 1
ATOM 1299 O O . GLN A 1 172 ? 5.511 -7.883 -21.907 1 95.15 172 GLN A O 1
ATOM 1304 N N . LEU A 1 173 ? 5.759 -5.774 -21.197 1 95.38 173 LEU A N 1
ATOM 1305 C CA . LEU A 1 173 ? 6.507 -6.186 -20.013 1 95.38 173 LEU A CA 1
ATOM 1306 C C . LEU A 1 173 ? 5.606 -6.928 -19.032 1 95.38 173 LEU A C 1
ATOM 1308 O O . LEU A 1 173 ? 6.053 -7.854 -18.352 1 95.38 173 LEU A O 1
ATOM 1312 N N . PHE A 1 174 ? 4.351 -6.511 -18.98 1 95.87 174 PHE A N 1
ATOM 1313 C CA . PHE A 1 174 ? 3.396 -7.116 -18.059 1 95.87 174 PHE A CA 1
ATOM 1314 C C . PHE A 1 174 ? 3.243 -8.606 -18.337 1 95.87 174 PHE A C 1
ATOM 1316 O O . PHE A 1 174 ? 3.092 -9.405 -17.41 1 95.87 174 PHE A O 1
ATOM 1323 N N . ASN A 1 175 ? 3.397 -8.993 -19.545 1 88.16 175 ASN A N 1
ATOM 1324 C CA . ASN A 1 175 ? 3.199 -10.381 -19.95 1 88.16 175 ASN A CA 1
ATOM 1325 C C . ASN A 1 175 ? 4.513 -11.157 -19.953 1 88.16 175 ASN A C 1
ATOM 1327 O O . ASN A 1 175 ? 4.523 -12.368 -20.178 1 88.16 175 ASN A O 1
ATOM 1331 N N . ASP A 1 176 ? 5.582 -10.421 -19.698 1 88.6 176 ASP A N 1
ATOM 1332 C CA . ASP A 1 176 ? 6.891 -11.062 -19.614 1 88.6 176 ASP A CA 1
ATOM 1333 C C . ASP A 1 176 ? 7.049 -11.816 -18.296 1 88.6 176 ASP A C 1
ATOM 1335 O O . ASP A 1 176 ? 6.989 -11.218 -17.22 1 88.6 176 ASP A O 1
ATOM 1339 N N . PRO A 1 177 ? 7.224 -13.125 -18.313 1 83.58 177 PRO A N 1
ATOM 1340 C CA . PRO A 1 177 ? 7.339 -13.926 -17.093 1 83.58 177 PRO A CA 1
ATOM 1341 C C . PRO A 1 177 ? 8.538 -13.526 -16.235 1 83.58 177 PRO A C 1
ATOM 1343 O O . PRO A 1 177 ? 8.56 -13.802 -15.033 1 83.58 177 PRO A O 1
ATOM 1346 N N . GLY A 1 178 ? 9.472 -12.855 -16.874 1 83.89 178 GLY A N 1
ATOM 1347 C CA . GLY A 1 178 ? 10.659 -12.454 -16.136 1 83.89 178 GLY A CA 1
ATOM 1348 C C . GLY A 1 178 ? 10.496 -11.128 -15.417 1 83.89 178 GLY A C 1
ATOM 1349 O O . GLY A 1 178 ? 11.378 -10.712 -14.664 1 83.89 178 GLY A O 1
ATOM 1350 N N . GLN A 1 179 ? 9.349 -10.526 -15.67 1 90.49 179 GLN A N 1
ATOM 1351 C CA . GLN A 1 179 ? 9.117 -9.217 -15.068 1 90.49 179 GLN A CA 1
ATOM 1352 C C . GLN A 1 179 ? 8.074 -9.298 -13.958 1 90.49 179 GLN A C 1
ATOM 1354 O O . GLN A 1 179 ? 7.127 -10.083 -14.045 1 90.49 179 GLN A O 1
ATOM 1359 N N . ASP A 1 180 ? 8.309 -8.538 -12.937 1 91.53 180 ASP A N 1
ATOM 1360 C CA . ASP A 1 180 ? 7.333 -8.412 -11.858 1 91.53 180 ASP A CA 1
ATOM 1361 C C . ASP A 1 180 ? 6.117 -7.607 -12.309 1 91.53 180 ASP A C 1
ATOM 1363 O O . ASP A 1 180 ? 6.206 -6.393 -12.504 1 91.53 180 ASP A O 1
ATOM 1367 N N . PRO A 1 181 ? 5.04 -8.322 -12.457 1 95.92 181 PRO A N 1
ATOM 1368 C CA . PRO A 1 181 ? 3.862 -7.612 -12.961 1 95.92 181 PRO A CA 1
ATOM 1369 C C . PRO A 1 181 ? 3.375 -6.525 -12.006 1 95.92 181 PRO A C 1
ATOM 1371 O O . PRO A 1 181 ? 2.758 -5.548 -12.44 1 95.92 181 PRO A O 1
ATOM 1374 N N . GLN A 1 182 ? 3.619 -6.702 -10.73 1 93.88 182 GLN A N 1
ATOM 1375 C CA . GLN A 1 182 ? 3.2 -5.683 -9.775 1 93.88 182 GLN A CA 1
ATOM 1376 C C . GLN A 1 182 ? 3.972 -4.383 -9.983 1 93.88 182 GLN A C 1
ATOM 1378 O O . GLN A 1 182 ? 3.4 -3.294 -9.895 1 93.88 182 GLN A O 1
ATOM 1383 N N . GLN A 1 183 ? 5.226 -4.492 -10.248 1 91.69 183 GLN A N 1
ATOM 1384 C CA . GLN A 1 183 ? 6.041 -3.311 -10.514 1 91.69 183 GLN A CA 1
ATOM 1385 C C . GLN A 1 183 ? 5.591 -2.609 -11.792 1 91.69 183 GLN A C 1
ATOM 1387 O O . GLN A 1 183 ? 5.55 -1.378 -11.849 1 91.69 183 GLN A O 1
ATOM 1392 N N . VAL A 1 184 ? 5.25 -3.368 -12.774 1 96.22 184 VAL A N 1
ATOM 1393 C CA . VAL A 1 184 ? 4.758 -2.817 -14.033 1 96.22 184 VAL A CA 1
ATOM 1394 C C . VAL A 1 184 ? 3.441 -2.082 -13.796 1 96.22 184 VAL A C 1
ATOM 1396 O O . VAL A 1 184 ? 3.25 -0.964 -14.282 1 96.22 184 VAL A O 1
ATOM 1399 N N . ARG A 1 185 ? 2.597 -2.734 -13.04 1 95.86 185 ARG A N 1
ATOM 1400 C CA . ARG A 1 185 ? 1.301 -2.15 -12.709 1 95.86 185 ARG A CA 1
ATOM 1401 C C . ARG A 1 185 ? 1.47 -0.842 -11.942 1 95.86 185 ARG A C 1
ATOM 1403 O O . ARG A 1 185 ? 0.784 0.142 -12.226 1 95.86 185 ARG A O 1
ATOM 1410 N N . GLU A 1 186 ? 2.334 -0.818 -10.995 1 91.62 186 GLU A N 1
ATOM 1411 C CA . GLU A 1 186 ? 2.582 0.385 -10.207 1 91.62 186 GLU A CA 1
ATOM 1412 C C . GLU A 1 186 ? 3.131 1.511 -11.078 1 91.62 186 GLU A C 1
ATOM 1414 O O . GLU A 1 186 ? 2.74 2.67 -10.924 1 91.62 186 GLU A O 1
ATOM 1419 N N . THR A 1 187 ? 4.041 1.142 -11.949 1 92.92 187 THR A N 1
ATOM 1420 C CA . THR A 1 187 ? 4.598 2.117 -12.879 1 92.92 187 THR A CA 1
ATOM 1421 C C . THR A 1 187 ? 3.506 2.697 -13.774 1 92.92 187 THR A C 1
ATOM 1423 O O . THR A 1 187 ? 3.435 3.912 -13.968 1 92.92 187 THR A O 1
ATOM 1426 N N . SER A 1 188 ? 2.68 1.799 -14.271 1 94.53 188 SER A N 1
ATOM 1427 C CA . SER A 1 188 ? 1.548 2.233 -15.083 1 94.53 188 SER A CA 1
ATOM 1428 C C . SER A 1 188 ? 0.642 3.183 -14.307 1 94.53 188 SER A C 1
ATOM 1430 O O . SER A 1 188 ? 0.178 4.188 -14.848 1 94.53 188 SER A O 1
ATOM 1432 N N . GLY A 1 189 ? 0.409 2.863 -13.087 1 89.76 189 GLY A N 1
ATOM 1433 C CA . GLY A 1 189 ? -0.411 3.717 -12.242 1 89.76 189 GLY A CA 1
ATOM 1434 C C . GLY A 1 189 ? 0.181 5.099 -12.037 1 89.76 189 GLY A C 1
ATOM 1435 O O . GLY A 1 189 ? -0.536 6.1 -12.084 1 89.76 189 GLY A O 1
ATOM 1436 N N . LYS A 1 190 ? 1.43 5.199 -11.844 1 84.43 190 LYS A N 1
ATOM 1437 C CA . LYS A 1 190 ? 2.12 6.476 -11.682 1 84.43 190 LYS A CA 1
ATOM 1438 C C . LYS A 1 190 ? 2.004 7.327 -12.944 1 84.43 190 LYS A C 1
ATOM 1440 O O . LYS A 1 190 ? 1.758 8.532 -12.865 1 84.43 190 LYS A O 1
ATOM 1445 N N . LEU A 1 191 ? 2.139 6.682 -14.065 1 88.4 191 LEU A N 1
ATOM 1446 C CA . LEU A 1 191 ? 2.055 7.377 -15.345 1 88.4 191 LEU A CA 1
ATOM 1447 C C . LEU A 1 191 ? 0.631 7.852 -15.613 1 88.4 191 LEU A C 1
ATOM 1449 O O . LEU A 1 191 ? 0.421 8.991 -16.037 1 88.4 191 LEU A O 1
ATOM 1453 N N . SER A 1 192 ? -0.282 6.965 -15.338 1 86.62 192 SER A N 1
ATOM 1454 C CA . SER A 1 192 ? -1.685 7.25 -15.622 1 86.62 192 SER A CA 1
ATOM 1455 C C . SER A 1 192 ? -2.162 8.486 -14.866 1 86.62 192 SER A C 1
ATOM 1457 O O . SER A 1 192 ? -3.007 9.235 -15.361 1 86.62 192 SER A O 1
ATOM 1459 N N . ARG A 1 193 ? -1.61 8.711 -13.716 1 76.52 193 ARG A N 1
ATOM 1460 C CA . ARG A 1 193 ? -2.006 9.842 -12.883 1 76.52 193 ARG A CA 1
ATOM 1461 C C . ARG A 1 193 ? -1.588 11.164 -13.518 1 76.52 193 ARG A C 1
ATOM 1463 O O . ARG A 1 193 ? -2.15 12.215 -13.204 1 76.52 193 ARG A O 1
ATOM 1470 N N . HIS A 1 194 ? -0.647 11.083 -14.407 1 75.39 194 HIS A N 1
ATOM 1471 C CA . HIS A 1 194 ? -0.14 12.293 -15.044 1 75.39 194 HIS A CA 1
ATOM 1472 C C . HIS A 1 194 ? -0.606 12.39 -16.493 1 75.39 194 HIS A C 1
ATOM 1474 O O . HIS A 1 194 ? -0.133 13.246 -17.245 1 75.39 194 HIS A O 1
ATOM 1480 N N . GLU A 1 195 ? -1.415 11.463 -16.865 1 77.87 195 GLU A N 1
ATOM 1481 C CA . GLU A 1 195 ? -1.972 11.442 -18.214 1 77.87 195 GLU A CA 1
ATOM 1482 C C . GLU A 1 195 ? -3.449 11.829 -18.207 1 77.87 195 GLU A C 1
ATOM 1484 O O . GLU A 1 195 ? -4.154 11.59 -17.225 1 77.87 195 GLU A O 1
ATOM 1489 N N . PRO A 1 196 ? -3.847 12.481 -19.214 1 74.29 196 PRO A N 1
ATOM 1490 C CA . PRO A 1 196 ? -5.284 12.747 -19.311 1 74.29 196 PRO A CA 1
ATOM 1491 C C . PRO A 1 196 ? -6.125 11.473 -19.262 1 74.29 196 PRO A C 1
ATOM 1493 O O . PRO A 1 196 ? -5.619 10.384 -19.545 1 74.29 196 PRO A O 1
ATOM 1496 N N . LYS A 1 197 ? -7.256 11.631 -18.848 1 75.41 197 LYS A N 1
ATOM 1497 C CA . LYS A 1 197 ? -8.171 10.494 -18.79 1 75.41 197 LYS A CA 1
ATOM 1498 C C . LYS A 1 197 ? -8.305 9.825 -20.154 1 75.41 197 LYS A C 1
ATOM 1500 O O . LYS A 1 197 ? -8.352 10.504 -21.182 1 75.41 197 LYS A O 1
ATOM 1505 N N . ASP A 1 198 ? -8.332 8.484 -20.104 1 76.55 198 ASP A N 1
ATOM 1506 C CA . ASP A 1 198 ? -8.528 7.726 -21.335 1 76.55 198 ASP A CA 1
ATOM 1507 C C . ASP A 1 198 ? -9.956 7.881 -21.854 1 76.55 198 ASP A C 1
ATOM 1509 O O . ASP A 1 198 ? -10.914 7.529 -21.164 1 76.55 198 ASP A O 1
ATOM 1513 N N . THR A 1 199 ? -10.194 8.504 -23.004 1 72.98 199 THR A N 1
ATOM 1514 C CA . THR A 1 199 ? -11.509 8.729 -23.595 1 72.98 199 THR A CA 1
ATOM 1515 C C . THR A 1 199 ? -11.697 7.867 -24.84 1 72.98 199 THR A C 1
ATOM 1517 O O . THR A 1 199 ? -12.405 8.257 -25.771 1 72.98 199 THR A O 1
ATOM 1520 N N . SER A 1 200 ? -11.007 6.794 -24.855 1 72.52 200 SER A N 1
ATOM 1521 C CA . SER A 1 200 ? -11.107 5.919 -26.019 1 72.52 200 SER A CA 1
ATOM 1522 C C . SER A 1 200 ? -12.543 5.454 -26.238 1 72.52 200 SER A C 1
ATOM 1524 O O . SER A 1 200 ? -12.996 5.339 -27.379 1 72.52 200 SER A O 1
ATOM 1526 N N . PHE A 1 201 ? -13.214 5.244 -25.156 1 68.77 201 PHE A N 1
ATOM 1527 C CA . PHE A 1 201 ? -14.592 4.782 -25.271 1 68.77 201 PHE A CA 1
ATOM 1528 C C . PHE A 1 201 ? -15.49 5.885 -25.817 1 68.77 201 PHE A C 1
ATOM 1530 O O . PHE A 1 201 ? -16.584 5.613 -26.315 1 68.77 201 PHE A O 1
ATOM 1537 N N . GLU A 1 202 ? -14.978 7.12 -25.68 1 67.78 202 GLU A N 1
ATOM 1538 C CA . GLU A 1 202 ? -15.726 8.25 -26.223 1 67.78 202 GLU A CA 1
ATOM 1539 C C . GLU A 1 202 ? -15.267 8.588 -27.638 1 67.78 202 GLU A C 1
ATOM 1541 O O . GLU A 1 202 ? -15.761 9.54 -28.246 1 67.78 202 GLU A O 1
ATOM 1546 N N . GLY A 1 203 ? -14.447 7.742 -28.213 1 63.57 203 GLY A N 1
ATOM 1547 C CA . GLY A 1 203 ? -14.063 7.879 -29.609 1 63.57 203 GLY A CA 1
ATOM 1548 C C . GLY A 1 203 ? -12.731 8.58 -29.796 1 63.57 203 GLY A C 1
ATOM 1549 O O . GLY A 1 203 ? -12.249 8.718 -30.922 1 63.57 203 GLY A O 1
ATOM 1550 N N . ALA A 1 204 ? -12.157 9.188 -28.832 1 61.86 204 ALA A N 1
ATOM 1551 C CA . ALA A 1 204 ? -10.893 9.897 -29.008 1 61.86 204 ALA A CA 1
ATOM 1552 C C . ALA A 1 204 ? -9.732 9.103 -28.415 1 61.86 204 ALA A C 1
ATOM 1554 O O . ALA A 1 204 ? -9.82 8.612 -27.287 1 61.86 204 ALA A O 1
ATOM 1555 N N . SER A 1 205 ? -8.804 8.709 -29.341 1 62.41 205 SER A N 1
ATOM 1556 C CA . SER A 1 205 ? -7.696 7.87 -28.897 1 62.41 205 SER A CA 1
ATOM 1557 C C . SER A 1 205 ? -6.858 8.577 -27.837 1 62.41 205 SER A C 1
ATOM 1559 O O . SER A 1 205 ? -6.511 9.75 -27.992 1 62.41 205 SER A O 1
ATOM 1561 N N . SER A 1 206 ? -6.746 8.007 -26.603 1 69.13 206 SER A N 1
ATOM 1562 C CA . SER A 1 206 ? -5.985 8.649 -25.536 1 69.13 206 SER A CA 1
ATOM 1563 C C . SER A 1 206 ? -4.569 8.088 -25.453 1 69.13 206 SER A C 1
ATOM 1565 O O . SER A 1 206 ? -4.316 7.136 -24.713 1 69.13 206 SER A O 1
ATOM 1567 N N . ALA A 1 207 ? -3.662 8.463 -26.56 1 75.19 207 ALA A N 1
ATOM 1568 C CA . ALA A 1 207 ? -2.241 8.139 -26.474 1 75.19 207 ALA A CA 1
ATOM 1569 C C . ALA A 1 207 ? -1.577 8.887 -25.321 1 75.19 207 ALA A C 1
ATOM 1571 O O . ALA A 1 207 ? -2.072 9.926 -24.88 1 75.19 207 ALA A O 1
ATOM 1572 N N . PRO A 1 208 ? -0.521 8.197 -24.789 1 82.33 208 PRO A N 1
ATOM 1573 C CA . PRO A 1 208 ? 0.217 8.916 -23.748 1 82.33 208 PRO A CA 1
ATOM 1574 C C . PRO A 1 208 ? 0.724 10.278 -24.219 1 82.33 208 PRO A C 1
ATOM 1576 O O . PRO A 1 208 ? 1.148 10.419 -25.369 1 82.33 208 PRO A O 1
ATOM 1579 N N . THR A 1 209 ? 0.632 11.28 -23.429 1 80.42 209 THR A N 1
ATOM 1580 C CA . THR A 1 209 ? 0.943 12.65 -23.819 1 80.42 209 THR A CA 1
ATOM 1581 C C . THR A 1 209 ? 2.294 13.081 -23.254 1 80.42 209 THR A C 1
ATOM 1583 O O . THR A 1 209 ? 2.915 14.017 -23.761 1 80.42 209 THR A O 1
ATOM 1586 N N . LEU A 1 210 ? 2.742 12.443 -22.176 1 83.6 210 LEU A N 1
ATOM 1587 C CA . LEU A 1 210 ? 4.017 12.82 -21.575 1 83.6 210 LEU A CA 1
ATOM 1588 C C . LEU A 1 210 ? 5.183 12.383 -22.455 1 83.6 210 LEU A C 1
ATOM 1590 O O . LEU A 1 210 ? 5.294 11.205 -22.805 1 83.6 210 LEU A O 1
ATOM 1594 N N . THR A 1 211 ? 5.993 13.307 -22.795 1 86.21 211 THR A N 1
ATOM 1595 C CA . THR A 1 211 ? 7.103 13.012 -23.694 1 86.21 211 THR A CA 1
ATOM 1596 C C . THR A 1 211 ? 8.434 13.407 -23.059 1 86.21 211 THR A C 1
ATOM 1598 O O . THR A 1 211 ? 8.502 14.377 -22.302 1 86.21 211 THR A O 1
ATOM 1601 N N . HIS A 1 212 ? 9.362 12.589 -23.367 1 84.79 212 HIS A N 1
ATOM 1602 C CA . HIS A 1 212 ? 10.741 12.86 -22.976 1 84.79 212 HIS A CA 1
ATOM 1603 C C . HIS A 1 212 ? 11.392 13.871 -23.914 1 84.79 212 HIS A C 1
ATOM 1605 O O . HIS A 1 212 ? 10.872 14.14 -25 1 84.79 212 HIS A O 1
ATOM 1611 N N . GLU A 1 213 ? 12.475 14.419 -23.519 1 74.61 213 GLU A N 1
ATOM 1612 C CA . GLU A 1 213 ? 13.2 15.405 -24.314 1 74.61 213 GLU A CA 1
ATOM 1613 C C . GLU A 1 213 ? 13.633 14.821 -25.656 1 74.61 213 GLU A C 1
ATOM 1615 O O . GLU A 1 213 ? 13.744 15.546 -26.647 1 74.61 213 GLU A O 1
ATOM 1620 N N . ASP A 1 214 ? 13.766 13.538 -25.737 1 85.88 214 ASP A N 1
ATOM 1621 C CA . ASP A 1 214 ? 14.222 12.898 -26.967 1 85.88 214 ASP A CA 1
ATOM 1622 C C . ASP A 1 214 ? 13.049 12.6 -27.898 1 85.88 214 ASP A C 1
ATOM 1624 O O . ASP A 1 214 ? 13.228 11.993 -28.957 1 85.88 214 ASP A O 1
ATOM 1628 N N . GLY A 1 215 ? 11.803 12.982 -27.55 1 83.03 215 GLY A N 1
ATOM 1629 C CA . GLY A 1 215 ? 10.636 12.842 -28.406 1 83.03 215 GLY A CA 1
ATOM 1630 C C . GLY A 1 215 ? 9.855 11.568 -28.146 1 83.03 215 GLY A C 1
ATOM 1631 O O . GLY A 1 215 ? 8.716 11.429 -28.597 1 83.03 215 GLY A O 1
ATOM 1632 N N . ARG A 1 216 ? 10.47 10.617 -27.457 1 91.4 216 ARG A N 1
ATOM 1633 C CA . ARG A 1 216 ? 9.783 9.367 -27.15 1 91.4 216 ARG A CA 1
ATOM 1634 C C . ARG A 1 216 ? 8.878 9.524 -25.933 1 91.4 216 ARG A C 1
ATOM 1636 O O . ARG A 1 216 ? 9.046 10.455 -25.143 1 91.4 216 ARG A O 1
ATOM 1643 N N . SER A 1 217 ? 7.96 8.603 -25.811 1 91.12 217 SER A N 1
ATOM 1644 C CA . SER A 1 217 ? 7.029 8.68 -24.691 1 91.12 217 SER A CA 1
ATOM 1645 C C . SER A 1 217 ? 7.712 8.316 -23.377 1 91.12 217 SER A C 1
ATOM 1647 O O . SER A 1 217 ? 8.662 7.53 -23.363 1 91.12 217 SER A O 1
ATOM 1649 N N . ILE A 1 218 ? 7.348 8.899 -22.288 1 91.86 218 ILE A N 1
ATOM 1650 C CA . ILE A 1 218 ? 7.875 8.574 -20.968 1 91.86 218 ILE A CA 1
ATOM 1651 C C . ILE A 1 218 ? 7.6 7.106 -20.649 1 91.86 218 ILE A C 1
ATOM 1653 O O . ILE A 1 218 ? 8.397 6.45 -19.974 1 91.86 218 ILE A O 1
ATOM 1657 N N . GLU A 1 219 ? 6.444 6.624 -21.141 1 94.91 219 GLU A N 1
ATOM 1658 C CA . GLU A 1 219 ? 6.107 5.22 -20.929 1 94.91 219 GLU A CA 1
ATOM 1659 C C . GLU A 1 219 ? 7.161 4.301 -21.54 1 94.91 219 GLU A C 1
ATOM 1661 O O . GLU A 1 219 ? 7.536 3.291 -20.94 1 94.91 219 GLU A O 1
ATOM 1666 N N . GLU A 1 220 ? 7.659 4.62 -22.68 1 95.23 220 GLU A N 1
ATOM 1667 C CA . GLU A 1 220 ? 8.72 3.848 -23.32 1 95.23 220 GLU A CA 1
ATOM 1668 C C . GLU A 1 220 ? 9.993 3.854 -22.478 1 95.23 220 GLU A C 1
ATOM 1670 O O . GLU A 1 220 ? 10.622 2.812 -22.286 1 95.23 220 GLU A O 1
ATOM 1675 N N . HIS A 1 221 ? 10.329 4.967 -21.975 1 94.45 221 HIS A N 1
ATOM 1676 C CA . HIS A 1 221 ? 11.512 5.091 -21.13 1 94.45 221 HIS A CA 1
ATOM 1677 C C . HIS A 1 221 ? 11.338 4.328 -19.822 1 94.45 221 HIS A C 1
ATOM 1679 O O . HIS A 1 221 ? 12.284 3.71 -19.328 1 94.45 221 HIS A O 1
ATOM 1685 N N . ALA A 1 222 ? 10.13 4.453 -19.291 1 94.49 222 ALA A N 1
ATOM 1686 C CA . ALA A 1 222 ? 9.85 3.72 -18.06 1 94.49 222 ALA A CA 1
ATOM 1687 C C . ALA A 1 222 ? 10.001 2.216 -18.27 1 94.49 222 ALA A C 1
ATOM 1689 O O . ALA A 1 222 ? 10.522 1.511 -17.403 1 94.49 222 ALA A O 1
ATOM 1690 N N . ALA A 1 223 ? 9.523 1.687 -19.416 1 95.94 223 ALA A N 1
ATOM 1691 C CA . ALA A 1 223 ? 9.674 0.272 -19.745 1 95.94 223 ALA A CA 1
ATOM 1692 C C . ALA A 1 223 ? 11.147 -0.121 -19.816 1 95.94 223 ALA A C 1
ATOM 1694 O O . ALA A 1 223 ? 11.526 -1.211 -19.38 1 95.94 223 ALA A O 1
ATOM 1695 N N . GLU A 1 224 ? 11.939 0.778 -20.304 1 93.8 224 GLU A N 1
ATOM 1696 C CA . GLU A 1 224 ? 13.374 0.522 -20.382 1 93.8 224 GLU A CA 1
ATOM 1697 C C . GLU A 1 224 ? 13.998 0.445 -18.992 1 93.8 224 GLU A C 1
ATOM 1699 O O . GLU A 1 224 ? 14.852 -0.406 -18.735 1 93.8 224 GLU A O 1
ATOM 1704 N N . VAL A 1 225 ? 13.587 1.322 -18.176 1 90.17 225 VAL A N 1
ATOM 1705 C CA . VAL A 1 225 ? 14.075 1.323 -16.801 1 90.17 225 VAL A CA 1
ATOM 1706 C C . VAL A 1 225 ? 13.755 -0.015 -16.138 1 90.17 225 VAL A C 1
ATOM 1708 O O . VAL A 1 225 ? 14.603 -0.595 -15.457 1 90.17 225 VAL A O 1
ATOM 1711 N N . LEU A 1 226 ? 12.566 -0.541 -16.336 1 91.55 226 LEU A N 1
ATOM 1712 C CA . LEU A 1 226 ? 12.128 -1.792 -15.726 1 91.55 226 LEU A CA 1
ATOM 1713 C C . LEU A 1 226 ? 12.938 -2.969 -16.26 1 91.55 226 LEU A C 1
ATOM 1715 O O . LEU A 1 226 ? 13.213 -3.922 -15.528 1 91.55 226 LEU A O 1
ATOM 1719 N N . ARG A 1 227 ? 13.405 -2.874 -17.472 1 89.32 227 ARG A N 1
ATOM 1720 C CA . ARG A 1 227 ? 14.133 -3.966 -18.111 1 89.32 227 ARG A CA 1
ATOM 1721 C C . ARG A 1 227 ? 15.563 -4.05 -17.588 1 89.32 227 ARG A C 1
ATOM 1723 O O . ARG A 1 227 ? 16.211 -5.093 -17.703 1 89.32 227 ARG A O 1
ATOM 1730 N N . ARG A 1 228 ? 16.066 -2.98 -17.042 1 80.94 228 ARG A N 1
ATOM 1731 C CA . ARG A 1 228 ? 17.47 -2.913 -16.648 1 80.94 228 ARG A CA 1
ATOM 1732 C C . ARG A 1 228 ? 17.723 -3.73 -15.386 1 80.94 228 ARG A C 1
ATOM 1734 O O . ARG A 1 228 ? 18.875 -3.967 -15.014 1 80.94 228 ARG A O 1
ATOM 1741 N N . GLY A 1 229 ? 16.677 -4.226 -14.754 1 72.78 229 GLY A N 1
ATOM 1742 C CA . GLY A 1 229 ? 16.835 -5.15 -13.643 1 72.78 229 GLY A CA 1
ATOM 1743 C C . GLY A 1 229 ? 17.279 -4.471 -12.361 1 72.78 229 GLY A C 1
ATOM 1744 O O . GLY A 1 229 ? 17.934 -5.091 -11.519 1 72.78 229 GLY A O 1
ATOM 1745 N N . HIS A 1 230 ? 17.036 -3.175 -12.193 1 72.44 230 HIS A N 1
ATOM 1746 C CA . HIS A 1 230 ? 17.311 -2.461 -10.951 1 72.44 230 HIS A CA 1
ATOM 1747 C C . HIS A 1 230 ? 16.473 -3.012 -9.802 1 72.44 230 HIS A C 1
ATOM 1749 O O . HIS A 1 230 ? 15.541 -3.788 -10.024 1 72.44 230 HIS A O 1
ATOM 1755 N N . THR A 1 231 ? 16.972 -2.71 -8.613 1 74.09 231 THR A N 1
ATOM 1756 C CA . THR A 1 231 ? 16.135 -3.044 -7.466 1 74.09 231 THR A CA 1
ATOM 1757 C C . THR A 1 231 ? 14.804 -2.301 -7.533 1 74.09 231 THR A C 1
ATOM 1759 O O . THR A 1 231 ? 14.695 -1.271 -8.201 1 74.09 231 THR A O 1
ATOM 1762 N N . PRO A 1 232 ? 13.84 -2.855 -6.884 1 74.76 232 PRO A N 1
ATOM 1763 C CA . PRO A 1 232 ? 12.527 -2.205 -6.91 1 74.76 232 PRO A CA 1
ATOM 1764 C C . PRO A 1 232 ? 12.575 -0.758 -6.423 1 74.76 232 PRO A C 1
ATOM 1766 O O . PRO A 1 232 ? 11.902 0.109 -6.985 1 74.76 232 PRO A O 1
ATOM 1769 N N . ARG A 1 233 ? 13.319 -0.465 -5.411 1 67.95 233 ARG A N 1
ATOM 1770 C CA . ARG A 1 233 ? 13.408 0.89 -4.875 1 67.95 233 ARG A CA 1
ATOM 1771 C C . ARG A 1 233 ? 14.082 1.829 -5.871 1 67.95 233 ARG A C 1
ATOM 1773 O O . ARG A 1 233 ? 13.649 2.969 -6.048 1 67.95 233 ARG A O 1
ATOM 1780 N N . GLU A 1 234 ? 15.184 1.378 -6.458 1 70.82 234 GLU A N 1
ATOM 1781 C CA . GLU A 1 234 ? 15.869 2.163 -7.481 1 70.82 234 GLU A CA 1
ATOM 1782 C C . GLU A 1 234 ? 14.959 2.422 -8.678 1 70.82 234 GLU A C 1
ATOM 1784 O O . GLU A 1 234 ? 14.905 3.541 -9.192 1 70.82 234 GLU A O 1
ATOM 1789 N N . THR A 1 235 ? 14.281 1.333 -9.125 1 80.08 235 THR A N 1
ATOM 1790 C CA . THR A 1 235 ? 13.352 1.459 -10.242 1 80.08 235 THR A CA 1
ATOM 1791 C C . THR A 1 235 ? 12.279 2.501 -9.937 1 80.08 235 THR A C 1
ATOM 1793 O O . THR A 1 235 ? 11.984 3.358 -10.772 1 80.08 235 THR A O 1
ATOM 1796 N N . ASP A 1 236 ? 11.727 2.461 -8.748 1 76.54 236 ASP A N 1
ATOM 1797 C CA . ASP A 1 236 ? 10.69 3.403 -8.337 1 76.54 236 ASP A CA 1
ATOM 1798 C C . ASP A 1 236 ? 11.202 4.84 -8.388 1 76.54 236 ASP A C 1
ATOM 1800 O O . ASP A 1 236 ? 10.517 5.731 -8.894 1 76.54 236 ASP A O 1
ATOM 1804 N N . GLN A 1 237 ? 12.372 5.001 -7.889 1 69.37 237 GLN A N 1
ATOM 1805 C CA . GLN A 1 237 ? 12.967 6.334 -7.871 1 69.37 237 GLN A CA 1
ATOM 1806 C C . GLN A 1 237 ? 13.225 6.84 -9.287 1 69.37 237 GLN A C 1
ATOM 1808 O O . GLN A 1 237 ? 12.957 8.003 -9.595 1 69.37 237 GLN A O 1
ATOM 1813 N N . LEU A 1 238 ? 13.803 6.006 -10.132 1 77.18 238 LEU A N 1
ATOM 1814 C CA . LEU A 1 238 ? 14.109 6.376 -11.509 1 77.18 238 LEU A CA 1
ATOM 1815 C C . LEU A 1 238 ? 12.836 6.722 -12.275 1 77.18 238 LEU A C 1
ATOM 1817 O O . LEU A 1 238 ? 12.804 7.7 -13.025 1 77.18 238 LEU A O 1
ATOM 1821 N N . VAL A 1 239 ? 11.783 5.955 -12.058 1 85.01 239 VAL A N 1
ATOM 1822 C CA . VAL A 1 239 ? 10.511 6.19 -12.731 1 85.01 239 VAL A CA 1
ATOM 1823 C C . VAL A 1 239 ? 9.902 7.502 -12.242 1 85.01 239 VAL A C 1
ATOM 1825 O O . VAL A 1 239 ? 9.419 8.307 -13.042 1 85.01 239 VAL A O 1
ATOM 1828 N N . ARG A 1 240 ? 9.942 7.689 -10.966 1 75.01 240 ARG A N 1
ATOM 1829 C CA . ARG A 1 240 ? 9.409 8.923 -10.397 1 75.01 240 ARG A CA 1
ATOM 1830 C C . ARG A 1 240 ? 10.138 10.142 -10.953 1 75.01 240 ARG A C 1
ATOM 1832 O O . ARG A 1 240 ? 9.511 11.154 -11.275 1 75.01 240 ARG A O 1
ATOM 1839 N N . THR A 1 241 ? 11.44 10.017 -11.005 1 68.28 241 THR A N 1
ATOM 1840 C CA . THR A 1 241 ? 12.253 11.108 -11.533 1 68.28 241 THR A CA 1
ATOM 1841 C C . THR A 1 241 ? 11.924 11.365 -13.001 1 68.28 241 THR A C 1
ATOM 1843 O O . THR A 1 241 ? 11.784 12.516 -13.418 1 68.28 241 THR A O 1
ATOM 1846 N N . LEU A 1 242 ? 11.811 10.31 -13.752 1 79.44 242 LEU A N 1
ATOM 1847 C CA . LEU A 1 242 ? 11.465 10.39 -15.167 1 79.44 242 LEU A CA 1
ATOM 1848 C C . LEU A 1 242 ? 10.13 11.104 -15.36 1 79.44 242 LEU A C 1
ATOM 1850 O O . LEU A 1 242 ? 10.027 12.027 -16.171 1 79.44 242 LEU A O 1
ATOM 1854 N N . ILE A 1 243 ? 9.115 10.753 -14.622 1 78.68 243 ILE A N 1
ATOM 1855 C CA . ILE A 1 243 ? 7.777 11.328 -14.715 1 78.68 243 ILE A CA 1
ATOM 1856 C C . ILE A 1 243 ? 7.803 12.775 -14.227 1 78.68 243 ILE A C 1
ATOM 1858 O O . ILE A 1 243 ? 7.213 13.659 -14.853 1 78.68 243 ILE A O 1
ATOM 1862 N N . GLY A 1 244 ? 8.45 12.916 -13.114 1 68.45 244 GLY A N 1
ATOM 1863 C CA . GLY A 1 244 ? 8.53 14.25 -12.541 1 68.45 244 GLY A CA 1
ATOM 1864 C C . GLY A 1 244 ? 9.145 15.268 -13.483 1 68.45 244 GLY A C 1
ATOM 1865 O O . GLY A 1 244 ? 8.632 16.38 -13.624 1 68.45 244 GLY A O 1
ATOM 1866 N N . ARG A 1 245 ? 10.2 14.937 -14.132 1 64.66 245 ARG A N 1
ATOM 1867 C CA . ARG A 1 245 ? 10.88 15.821 -15.073 1 64.66 245 ARG A CA 1
ATOM 1868 C C . ARG A 1 245 ? 9.983 16.148 -16.263 1 64.66 245 ARG A C 1
ATOM 1870 O O . ARG A 1 245 ? 9.941 17.292 -16.72 1 64.66 245 ARG A O 1
ATOM 1877 N N . ALA A 1 246 ? 9.317 15.181 -16.728 1 73.89 246 ALA A N 1
ATOM 1878 C CA . ALA A 1 246 ? 8.441 15.378 -17.881 1 73.89 246 ALA A CA 1
ATOM 1879 C C . ALA A 1 246 ? 7.236 16.238 -17.513 1 73.89 246 ALA A C 1
ATOM 1881 O O . ALA A 1 246 ? 6.81 17.089 -18.298 1 73.89 246 ALA A O 1
ATOM 1882 N N . ALA A 1 247 ? 6.737 15.956 -16.363 1 65.71 247 ALA A N 1
ATOM 1883 C CA . ALA A 1 247 ? 5.553 16.683 -15.911 1 65.71 247 ALA A CA 1
ATOM 1884 C C . ALA A 1 247 ? 5.883 18.145 -15.627 1 65.71 247 ALA A C 1
ATOM 1886 O O . ALA A 1 247 ? 5.002 19.007 -15.671 1 65.71 247 ALA A O 1
ATOM 1887 N N . ALA A 1 248 ? 7.062 18.352 -15.242 1 57.47 248 ALA A N 1
ATOM 1888 C CA . ALA A 1 248 ? 7.491 19.71 -14.92 1 57.47 248 ALA A CA 1
ATOM 1889 C C . ALA A 1 248 ? 7.745 20.52 -16.189 1 57.47 248 ALA A C 1
ATOM 1891 O O . ALA A 1 248 ? 7.897 21.743 -16.132 1 57.47 248 ALA A O 1
ATOM 1892 N N . ASN A 1 249 ? 7.838 19.778 -17.182 1 55.98 249 ASN A N 1
ATOM 1893 C CA . ASN A 1 249 ? 8.006 20.494 -18.442 1 55.98 249 ASN A CA 1
ATOM 1894 C C . ASN A 1 249 ? 6.777 21.335 -18.777 1 55.98 249 ASN A C 1
ATOM 1896 O O . ASN A 1 249 ? 5.654 20.829 -18.774 1 55.98 249 ASN A O 1
ATOM 1900 N N . PRO A 1 250 ? 6.958 22.662 -18.648 1 51.18 250 PRO A N 1
ATOM 1901 C CA . PRO A 1 250 ? 5.861 23.596 -18.911 1 51.18 250 PRO A CA 1
ATOM 1902 C C . PRO A 1 250 ? 4.963 23.142 -20.06 1 51.18 250 PRO A C 1
ATOM 1904 O O . PRO A 1 250 ? 3.777 23.478 -20.091 1 51.18 250 PRO A O 1
ATOM 1907 N N . GLN A 1 251 ? 5.614 22.518 -21.039 1 52.9 251 GLN A N 1
ATOM 1908 C CA . GLN A 1 251 ? 4.786 22.077 -22.158 1 52.9 251 GLN A CA 1
ATOM 1909 C C . GLN A 1 251 ? 3.782 21.017 -21.715 1 52.9 251 GLN A C 1
ATOM 1911 O O . GLN A 1 251 ? 2.734 20.848 -22.341 1 52.9 251 GLN A O 1
ATOM 1916 N N . ASN A 1 252 ? 4.208 20.35 -20.582 1 51.61 252 ASN A N 1
ATOM 1917 C CA . ASN A 1 252 ? 3.381 19.245 -20.109 1 51.61 252 ASN A CA 1
ATOM 1918 C C . ASN A 1 252 ? 2.634 19.611 -18.829 1 51.61 252 ASN A C 1
ATOM 1920 O O . ASN A 1 252 ? 1.77 18.86 -18.373 1 51.61 252 ASN A O 1
ATOM 1924 N N . SER A 1 253 ? 3.207 20.527 -17.976 1 47.75 253 SER A N 1
ATOM 1925 C CA . SER A 1 253 ? 2.82 20.785 -16.593 1 47.75 253 SER A CA 1
ATOM 1926 C C . SER A 1 253 ? 1.383 21.286 -16.505 1 47.75 253 SER A C 1
ATOM 1928 O O . SER A 1 253 ? 0.987 22.187 -17.248 1 47.75 253 SER A O 1
ATOM 1930 N N . SER A 1 254 ? 0.629 20.359 -16.172 1 49.03 254 SER A N 1
ATOM 1931 C CA . SER A 1 254 ? -0.712 20.844 -15.864 1 49.03 254 SER A CA 1
ATOM 1932 C C . SER A 1 254 ? -0.729 21.631 -14.558 1 49.03 254 SER A C 1
ATOM 1934 O O . SER A 1 254 ? 0.107 21.407 -13.681 1 49.03 254 SER A O 1
ATOM 1936 N N . PRO A 1 255 ? -1.338 22.757 -14.49 1 45.34 255 PRO A N 1
ATOM 1937 C CA . PRO A 1 255 ? -1.487 23.565 -13.278 1 45.34 255 PRO A CA 1
ATOM 1938 C C . PRO A 1 255 ? -1.773 22.721 -12.038 1 45.34 255 PRO A C 1
ATOM 1940 O O . PRO A 1 255 ? -1.375 23.09 -10.93 1 45.34 255 PRO A O 1
ATOM 1943 N N . ALA A 1 256 ? -2.265 21.653 -12.199 1 46.59 256 ALA A N 1
ATOM 1944 C CA . ALA A 1 256 ? -2.676 20.801 -11.086 1 46.59 256 ALA A CA 1
ATOM 1945 C C . ALA A 1 256 ? -1.466 20.173 -10.4 1 46.59 256 ALA A C 1
ATOM 1947 O O . ALA A 1 256 ? -1.497 19.906 -9.196 1 46.59 256 ALA A O 1
ATOM 1948 N N . ALA A 1 257 ? -0.472 20.016 -11.156 1 50.06 257 ALA A N 1
ATOM 1949 C CA . ALA A 1 257 ? 0.732 19.358 -10.655 1 50.06 257 ALA A CA 1
ATOM 1950 C C . ALA A 1 257 ? 1.446 20.231 -9.626 1 50.06 257 ALA A C 1
ATOM 1952 O O . ALA A 1 257 ? 2.222 19.729 -8.81 1 50.06 257 ALA A O 1
ATOM 1953 N N . LEU A 1 258 ? 1.037 21.542 -9.63 1 55.11 258 LEU A N 1
ATOM 1954 C CA . LEU A 1 258 ? 1.711 22.516 -8.778 1 55.11 258 LEU A CA 1
ATOM 1955 C C . LEU A 1 258 ? 0.798 22.971 -7.645 1 55.11 258 LEU A C 1
ATOM 1957 O O . LEU A 1 258 ? 1.091 23.956 -6.964 1 55.11 258 LEU A O 1
ATOM 1961 N N . ARG A 1 259 ? -0.163 22.133 -7.311 1 62.91 259 ARG A N 1
ATOM 1962 C CA . ARG A 1 259 ? -1.107 22.639 -6.32 1 62.91 259 ARG A CA 1
ATOM 1963 C C . ARG A 1 259 ? -0.508 22.591 -4.918 1 62.91 259 ARG A C 1
ATOM 1965 O O . ARG A 1 259 ? -0.346 21.513 -4.343 1 62.91 259 ARG A O 1
ATOM 1972 N N . ARG A 1 260 ? 0.032 23.687 -4.463 1 73.29 260 ARG A N 1
ATOM 1973 C CA . ARG A 1 260 ? 0.523 23.839 -3.098 1 73.29 260 ARG A CA 1
ATOM 1974 C C . ARG A 1 260 ? -0.605 24.231 -2.15 1 73.29 260 ARG A C 1
ATOM 1976 O O . ARG A 1 260 ? -1.639 24.742 -2.585 1 73.29 260 ARG A O 1
ATOM 1983 N N . GLY A 1 261 ? -0.585 23.757 -0.918 1 75.84 261 GLY A N 1
ATOM 1984 C CA . GLY A 1 261 ? -1.588 24.144 0.061 1 75.84 261 GLY A CA 1
ATOM 1985 C C . GLY A 1 261 ? -1.54 23.309 1.327 1 75.84 261 GLY A C 1
ATOM 1986 O O . GLY A 1 261 ? -0.721 22.395 1.443 1 75.84 261 GLY A O 1
ATOM 1987 N N . LEU A 1 262 ? -2.174 23.717 2.321 1 80.77 262 LEU A N 1
ATOM 1988 C CA . LEU A 1 262 ? -2.469 22.96 3.532 1 80.77 262 LEU A CA 1
ATOM 1989 C C . LEU A 1 262 ? -3.809 22.242 3.411 1 80.77 262 LEU A C 1
ATOM 1991 O O . LEU A 1 262 ? -4.854 22.886 3.29 1 80.77 262 LEU A O 1
ATOM 1995 N N . PHE A 1 263 ? -3.688 20.901 3.431 1 77.74 263 PHE A N 1
ATOM 1996 C CA . PHE A 1 263 ? -4.886 20.098 3.221 1 77.74 263 PHE A CA 1
ATOM 1997 C C . PHE A 1 263 ? -5.225 19.294 4.47 1 77.74 263 PHE A C 1
ATOM 1999 O O . PHE A 1 263 ? -4.342 18.693 5.086 1 77.74 263 PHE A O 1
ATOM 2006 N N . ARG A 1 264 ? -6.502 19.289 4.878 1 71.81 264 ARG A N 1
ATOM 2007 C CA . ARG A 1 264 ? -6.961 18.432 5.966 1 71.81 264 ARG A CA 1
ATOM 2008 C C . ARG A 1 264 ? -7.032 16.974 5.523 1 71.81 264 ARG A C 1
ATOM 2010 O O . ARG A 1 264 ? -7.606 16.666 4.476 1 71.81 264 ARG A O 1
ATOM 2017 N N . LEU A 1 265 ? -6.244 16.129 6.259 1 71.06 265 LEU A N 1
ATOM 2018 C CA . LEU A 1 265 ? -6.309 14.703 5.958 1 71.06 265 LEU A CA 1
ATOM 2019 C C . LEU A 1 265 ? -7.334 14.006 6.845 1 71.06 265 LEU A C 1
ATOM 2021 O O . LEU A 1 265 ? -7.537 14.401 7.996 1 71.06 265 LEU A O 1
ATOM 2025 N N . PRO A 1 266 ? -7.981 13.061 6.358 1 53.45 266 PRO A N 1
ATOM 2026 C CA . PRO A 1 266 ? -8.85 12.259 7.224 1 53.45 266 PRO A CA 1
ATOM 2027 C C . PRO A 1 266 ? -8.068 11.435 8.244 1 53.45 266 PRO A C 1
ATOM 2029 O O . PRO A 1 266 ? -6.983 10.934 7.937 1 53.45 266 PRO A O 1
ATOM 2032 N N . THR A 1 267 ? -8.12 11.816 9.567 1 52.81 267 THR A N 1
ATOM 2033 C CA . THR A 1 267 ? -7.397 11.031 10.561 1 52.81 267 THR A CA 1
ATOM 2034 C C . THR A 1 267 ? -8.32 10.008 11.219 1 52.81 267 THR A C 1
ATOM 2036 O O . THR A 1 267 ? -9.514 10.261 11.388 1 52.81 267 THR A O 1
ATOM 2039 N N . ASN A 1 268 ? -7.766 8.756 11.353 1 47.34 268 ASN A N 1
ATOM 2040 C CA . ASN A 1 268 ? -8.486 7.715 12.079 1 47.34 268 ASN A CA 1
ATOM 2041 C C . ASN A 1 268 ? -8.23 7.8 13.581 1 47.34 268 ASN A C 1
ATOM 2043 O O . ASN A 1 268 ? -8.854 7.08 14.363 1 47.34 268 ASN A O 1
ATOM 2047 N N . ASN A 1 269 ? -7.309 8.638 13.99 1 54.74 269 ASN A N 1
ATOM 2048 C CA . ASN A 1 269 ? -7.016 8.851 15.403 1 54.74 269 ASN A CA 1
ATOM 2049 C C . ASN A 1 269 ? -7.731 10.087 15.943 1 54.74 269 ASN A C 1
ATOM 2051 O O . ASN A 1 269 ? -7.44 11.209 15.527 1 54.74 269 ASN A O 1
ATOM 2055 N N . PRO A 1 270 ? -8.79 9.82 16.72 1 54.59 270 PRO A N 1
ATOM 2056 C CA . PRO A 1 270 ? -9.557 10.962 17.224 1 54.59 270 PRO A CA 1
ATOM 2057 C C . PRO A 1 270 ? -8.723 11.89 18.104 1 54.59 270 PRO A C 1
ATOM 2059 O O . PRO A 1 270 ? -9.148 13.008 18.405 1 54.59 270 PRO A O 1
ATOM 2062 N N . LEU A 1 271 ? -7.537 11.458 18.444 1 57.83 271 LEU A N 1
ATOM 2063 C CA . LEU A 1 271 ? -6.746 12.257 19.373 1 57.83 271 LEU A CA 1
ATOM 2064 C C . LEU A 1 271 ? -5.824 13.212 18.621 1 57.83 271 LEU A C 1
ATOM 2066 O O . LEU A 1 271 ? -5.196 14.082 19.228 1 57.83 271 LEU A O 1
ATOM 2070 N N . VAL A 1 272 ? -5.767 12.935 17.299 1 65.37 272 VAL A N 1
ATOM 2071 C CA . VAL A 1 272 ? -4.897 13.813 16.523 1 65.37 272 VAL A CA 1
ATOM 2072 C C . VAL A 1 272 ? -5.592 14.211 15.222 1 65.37 272 VAL A C 1
ATOM 2074 O O . VAL A 1 272 ? -6.554 13.563 14.802 1 65.37 272 VAL A O 1
ATOM 2077 N N . ARG A 1 273 ? -5.269 15.319 14.759 1 71.77 273 ARG A N 1
ATOM 2078 C CA . ARG A 1 273 ? -5.629 15.761 13.416 1 71.77 273 ARG A CA 1
ATOM 2079 C C . ARG A 1 273 ? -4.405 15.805 12.507 1 71.77 273 ARG A C 1
ATOM 2081 O O . ARG A 1 273 ? -3.311 16.165 12.948 1 71.77 273 ARG A O 1
ATOM 2088 N N . GLU A 1 274 ? -4.639 15.415 11.352 1 74.76 274 GLU A N 1
ATOM 2089 C CA . GLU A 1 274 ? -3.535 15.382 10.398 1 74.76 274 GLU A CA 1
ATOM 2090 C C . GLU A 1 274 ? -3.796 16.315 9.219 1 74.76 274 GLU A C 1
ATOM 2092 O O . GLU A 1 274 ? -4.927 16.415 8.738 1 74.76 274 GLU A O 1
ATOM 2097 N N . TYR A 1 275 ? -2.797 17.13 8.877 1 80.7 275 TYR A N 1
ATOM 2098 C CA . TYR A 1 275 ? -2.807 18.005 7.71 1 80.7 275 TYR A CA 1
ATOM 2099 C C . TYR A 1 275 ? -1.67 17.656 6.757 1 80.7 275 TYR A C 1
ATOM 2101 O O . TYR A 1 275 ? -0.569 17.313 7.194 1 80.7 275 TYR A O 1
ATOM 2109 N N . LEU A 1 276 ? -1.986 17.704 5.557 1 81.73 276 LEU A N 1
ATOM 2110 C CA . LEU A 1 276 ? -0.951 17.608 4.535 1 81.73 276 LEU A CA 1
ATOM 2111 C C . LEU A 1 276 ? -0.465 18.993 4.121 1 81.73 276 LEU A C 1
ATOM 2113 O O . LEU A 1 276 ? -1.259 19.83 3.687 1 81.73 276 LEU A O 1
ATOM 2117 N N . LEU A 1 277 ? 0.738 19.273 4.399 1 84.77 277 LEU A N 1
ATOM 2118 C CA . LEU A 1 277 ? 1.405 20.48 3.925 1 84.77 277 LEU A CA 1
ATOM 2119 C C . LEU A 1 277 ? 2.155 20.212 2.624 1 84.77 277 LEU A C 1
ATOM 2121 O O . LEU A 1 277 ? 3.158 19.494 2.618 1 84.77 277 LEU A O 1
ATOM 2125 N N . ARG A 1 278 ? 1.604 20.703 1.539 1 81.74 278 ARG A N 1
ATOM 2126 C CA . ARG A 1 278 ? 2.263 20.613 0.24 1 81.74 278 ARG A CA 1
ATOM 2127 C C . ARG A 1 278 ? 2.885 21.949 -0.152 1 81.74 278 ARG A C 1
ATOM 2129 O O . ARG A 1 278 ? 2.179 22.949 -0.299 1 81.74 278 ARG A O 1
ATOM 2136 N N . VAL A 1 279 ? 4.165 21.968 -0.271 1 76.09 279 VAL A N 1
ATOM 2137 C CA . VAL A 1 279 ? 4.871 23.228 -0.478 1 76.09 279 VAL A CA 1
ATOM 2138 C C . VAL A 1 279 ? 5.767 23.124 -1.71 1 76.09 279 VAL A C 1
ATOM 2140 O O . VAL A 1 279 ? 6.159 22.025 -2.108 1 76.09 279 VAL A O 1
ATOM 2143 N N . SER A 1 280 ? 5.973 24.296 -2.293 1 69.72 280 SER A N 1
ATOM 2144 C CA . SER A 1 280 ? 6.972 24.351 -3.355 1 69.72 280 SER A CA 1
ATOM 2145 C C . SER A 1 280 ? 8.361 24.011 -2.826 1 69.72 280 SER A C 1
ATOM 2147 O O . SER A 1 280 ? 8.568 23.936 -1.613 1 69.72 280 SER A O 1
ATOM 2149 N N . ILE A 1 281 ? 9.269 23.748 -3.687 1 63.01 281 ILE A N 1
ATOM 2150 C CA . ILE A 1 281 ? 10.615 23.354 -3.286 1 63.01 281 ILE A CA 1
ATOM 2151 C C . ILE A 1 281 ? 11.265 24.479 -2.484 1 63.01 281 ILE A C 1
ATOM 2153 O O . ILE A 1 281 ? 11.956 24.225 -1.495 1 63.01 281 ILE A O 1
ATOM 2157 N N . LEU A 1 282 ? 11.077 25.729 -2.801 1 62.42 282 LEU A N 1
ATOM 2158 C CA . LEU A 1 282 ? 11.641 26.853 -2.062 1 62.42 282 LEU A CA 1
ATOM 2159 C C . LEU A 1 282 ? 11.001 26.971 -0.682 1 62.42 282 LEU A C 1
ATOM 2161 O O . LEU A 1 282 ? 11.686 27.259 0.302 1 62.42 282 LEU A O 1
ATOM 2165 N N . GLU A 1 283 ? 9.695 26.787 -0.7 1 68.62 283 GLU A N 1
ATOM 2166 C CA . GLU A 1 283 ? 9.005 26.8 0.586 1 68.62 283 GLU A CA 1
ATOM 2167 C C . GLU A 1 283 ? 9.479 25.656 1.478 1 68.62 283 GLU A C 1
ATOM 2169 O O . GLU A 1 283 ? 9.587 25.814 2.695 1 68.62 283 GLU A O 1
ATOM 2174 N N . ALA A 1 284 ? 9.676 24.552 0.82 1 71.18 284 ALA A N 1
ATOM 2175 C CA . ALA A 1 284 ? 10.21 23.409 1.556 1 71.18 284 ALA A CA 1
ATOM 2176 C C . ALA A 1 284 ? 11.562 23.743 2.181 1 71.18 284 ALA A C 1
ATOM 2178 O O . ALA A 1 284 ? 11.845 23.344 3.313 1 71.18 284 ALA A O 1
ATOM 2179 N N . GLU A 1 285 ? 12.363 24.413 1.42 1 62 285 GLU A N 1
ATOM 2180 C CA . GLU A 1 285 ? 13.654 24.832 1.955 1 62 285 GLU A CA 1
ATOM 2181 C C . GLU A 1 285 ? 13.481 25.705 3.195 1 62 285 GLU A C 1
ATOM 2183 O O . GLU A 1 285 ? 14.233 25.573 4.163 1 62 285 GLU A O 1
ATOM 2188 N N . ARG A 1 286 ? 12.529 26.567 3.187 1 64 286 ARG A N 1
ATOM 2189 C CA . ARG A 1 286 ? 12.246 27.423 4.334 1 64 286 ARG A CA 1
ATOM 2190 C C . ARG A 1 286 ? 11.794 26.597 5.535 1 64 286 ARG A C 1
ATOM 2192 O O . ARG A 1 286 ? 12.236 26.837 6.66 1 64 286 ARG A O 1
ATOM 2199 N N . LEU A 1 287 ? 10.927 25.693 5.234 1 71.39 287 LEU A N 1
ATOM 2200 C CA . LEU A 1 287 ? 10.421 24.829 6.295 1 71.39 287 LEU A CA 1
ATOM 2201 C C . LEU A 1 287 ? 11.542 23.982 6.888 1 71.39 287 LEU A C 1
ATOM 2203 O O . LEU A 1 287 ? 11.644 23.847 8.109 1 71.39 287 LEU A O 1
ATOM 2207 N N . GLU A 1 288 ? 12.288 23.442 5.998 1 64.47 288 GLU A N 1
ATOM 2208 C CA . GLU A 1 288 ? 13.403 22.618 6.457 1 64.47 288 GLU A CA 1
ATOM 2209 C C . GLU A 1 288 ? 14.389 23.436 7.285 1 64.47 288 GLU A C 1
ATOM 2211 O O . GLU A 1 288 ? 14.957 22.934 8.257 1 64.47 288 GLU A O 1
ATOM 2216 N N . SER A 1 289 ? 14.619 24.669 6.877 1 59.79 289 SER A N 1
ATOM 2217 C CA . SER A 1 289 ? 15.47 25.569 7.647 1 59.79 289 SER A CA 1
ATOM 2218 C C . SER A 1 289 ? 14.897 25.817 9.038 1 59.79 289 SER A C 1
ATOM 2220 O O . SER A 1 289 ? 15.634 25.829 10.026 1 59.79 289 SER A O 1
ATOM 2222 N N . ALA A 1 290 ? 13.629 26.05 9.096 1 64.7 290 ALA A N 1
ATOM 2223 C CA . ALA A 1 290 ? 12.962 26.249 10.38 1 64.7 290 ALA A CA 1
ATOM 2224 C C . ALA A 1 290 ? 13.074 25.003 11.254 1 64.7 290 ALA A C 1
ATOM 2226 O O . ALA A 1 290 ? 13.313 25.103 12.46 1 64.7 290 ALA A O 1
ATOM 2227 N N . ILE A 1 291 ? 12.881 23.854 10.653 1 65.36 291 ILE A N 1
ATOM 2228 C CA . ILE A 1 291 ? 12.969 22.581 11.36 1 65.36 291 ILE A CA 1
ATOM 2229 C C . ILE A 1 291 ? 14.385 22.388 11.9 1 65.36 291 ILE A C 1
ATOM 2231 O O . ILE A 1 291 ? 14.567 21.965 13.044 1 65.36 291 ILE A O 1
ATOM 2235 N N . ALA A 1 292 ? 15.373 22.702 11.081 1 59.36 292 ALA A N 1
ATOM 2236 C CA . ALA A 1 292 ? 16.765 22.593 11.509 1 59.36 292 ALA A CA 1
ATOM 2237 C C . ALA A 1 292 ? 17.041 23.492 12.711 1 59.36 292 ALA A C 1
ATOM 2239 O O . ALA A 1 292 ? 17.73 23.088 13.651 1 59.36 292 ALA A O 1
ATOM 2240 N N . GLN A 1 293 ? 16.526 24.736 12.699 1 59.23 293 GLN A N 1
ATOM 2241 C CA . GLN A 1 293 ? 16.705 25.666 13.808 1 59.23 293 GLN A CA 1
ATOM 2242 C C . GLN A 1 293 ? 16.029 25.148 15.075 1 59.23 293 GLN A C 1
ATOM 2244 O O . GLN A 1 293 ? 16.568 25.289 16.174 1 59.23 293 GLN A O 1
ATOM 2249 N N . ALA A 1 294 ? 14.91 24.566 14.898 1 63.5 294 ALA A N 1
ATOM 2250 C CA . ALA A 1 294 ? 14.166 24.026 16.032 1 63.5 294 ALA A CA 1
ATOM 2251 C C . ALA A 1 294 ? 14.907 22.852 16.666 1 63.5 294 ALA A C 1
ATOM 2253 O O . ALA A 1 294 ? 14.805 22.624 17.874 1 63.5 294 ALA A O 1
ATOM 2254 N N . ASN A 1 295 ? 15.594 22.131 15.897 1 62.75 295 ASN A N 1
ATOM 2255 C CA . ASN A 1 295 ? 16.277 20.936 16.381 1 62.75 295 ASN A CA 1
ATOM 2256 C C . ASN A 1 295 ? 17.648 21.271 16.962 1 62.75 295 ASN A C 1
ATOM 2258 O O . ASN A 1 295 ? 18.247 20.452 17.661 1 62.75 295 ASN A O 1
ATOM 2262 N N . ASN A 1 296 ? 18.124 22.562 16.659 1 56.38 296 ASN A N 1
ATOM 2263 C CA . ASN A 1 296 ? 19.387 23.032 17.217 1 56.38 296 ASN A CA 1
ATOM 2264 C C . ASN A 1 296 ? 19.191 23.666 18.591 1 56.38 296 ASN A C 1
ATOM 2266 O O . ASN A 1 296 ? 18.62 24.752 18.703 1 56.38 296 ASN A O 1
ATOM 2270 N N . PRO A 1 297 ? 19.592 23.022 19.644 1 60.1 297 PRO A N 1
ATOM 2271 C CA . PRO A 1 297 ? 19.353 23.539 20.994 1 60.1 297 PRO A CA 1
ATOM 2272 C C . PRO A 1 297 ? 20.049 24.875 21.245 1 60.1 297 PRO A C 1
ATOM 2274 O O . PRO A 1 297 ? 19.733 25.567 22.216 1 60.1 297 PRO A O 1
ATOM 2277 N N . ARG A 1 298 ? 20.918 25.322 20.368 1 54.15 298 ARG A N 1
ATOM 2278 C CA . ARG A 1 298 ? 21.682 26.551 20.559 1 54.15 298 ARG A CA 1
ATOM 2279 C C . ARG A 1 298 ? 20.922 27.758 20.021 1 54.15 298 ARG A C 1
ATOM 2281 O O . ARG A 1 298 ? 21.314 28.902 20.26 1 54.15 298 ARG A O 1
ATOM 2288 N N . THR A 1 299 ? 19.884 27.451 19.314 1 57.98 299 THR A N 1
ATOM 2289 C CA . THR A 1 299 ? 19.071 28.539 18.781 1 57.98 299 THR A CA 1
ATOM 2290 C C . THR A 1 299 ? 17.901 28.846 19.712 1 57.98 299 THR A C 1
ATOM 2292 O O . THR A 1 299 ? 17.489 27.995 20.502 1 57.98 299 THR A O 1
ATOM 2295 N N . ASN A 1 300 ? 17.389 30.046 19.644 1 52.49 300 ASN A N 1
ATOM 2296 C CA . ASN A 1 300 ? 16.197 30.399 20.408 1 52.49 300 ASN A CA 1
ATOM 2297 C C . ASN A 1 300 ? 15.014 29.506 20.046 1 52.49 300 ASN A C 1
ATOM 2299 O O . ASN A 1 300 ? 14.259 29.083 20.922 1 52.49 300 ASN A O 1
ATOM 2303 N N . ALA A 1 301 ? 14.946 29.266 18.814 1 58.93 301 ALA A N 1
ATOM 2304 C CA . ALA A 1 301 ? 13.863 28.402 18.351 1 58.93 301 ALA A CA 1
ATOM 2305 C C . ALA A 1 301 ? 14.007 26.991 18.914 1 58.93 301 ALA A C 1
ATOM 2307 O O . ALA A 1 301 ? 13.015 26.36 19.285 1 58.93 301 ALA A O 1
ATOM 2308 N N . GLY A 1 302 ? 15.234 26.505 18.907 1 60.11 302 GLY A N 1
ATOM 2309 C CA . GLY A 1 302 ? 15.489 25.179 19.446 1 60.11 302 GLY A CA 1
ATOM 2310 C C . GLY A 1 302 ? 15.19 25.07 20.929 1 60.11 302 GLY A C 1
ATOM 2311 O O . GLY A 1 302 ? 14.652 24.06 21.387 1 60.11 302 GLY A O 1
ATOM 2312 N N . GLN A 1 303 ? 15.574 26.168 21.695 1 60.35 303 GLN A N 1
ATOM 2313 C CA . GLN A 1 303 ? 15.276 26.185 23.123 1 60.35 303 GLN A CA 1
ATOM 2314 C C . GLN A 1 303 ? 13.771 26.236 23.371 1 60.35 303 GLN A C 1
ATOM 2316 O O . GLN A 1 303 ? 13.252 25.509 24.22 1 60.35 303 GLN A O 1
ATOM 2321 N N . ALA A 1 304 ? 13.123 27.078 22.622 1 62.31 304 ALA A N 1
ATOM 2322 C CA . ALA A 1 304 ? 11.675 27.203 22.769 1 62.31 304 ALA A CA 1
ATOM 2323 C C . ALA A 1 304 ? 10.973 25.896 22.411 1 62.31 304 ALA A C 1
ATOM 2325 O O . ALA A 1 304 ? 9.989 25.517 23.051 1 62.31 304 ALA A O 1
ATOM 2326 N N . ALA A 1 305 ? 11.532 25.269 21.401 1 64.29 305 ALA A N 1
ATOM 2327 C CA . ALA A 1 305 ? 10.918 24.04 20.905 1 64.29 305 ALA A CA 1
ATOM 2328 C C . ALA A 1 305 ? 11.03 22.918 21.933 1 64.29 305 ALA A C 1
ATOM 2330 O O . ALA A 1 305 ? 10.272 21.946 21.885 1 64.29 305 ALA A O 1
ATOM 2331 N N . ARG A 1 306 ? 12.022 23.049 22.888 1 61.5 306 ARG A N 1
ATOM 2332 C CA . ARG A 1 306 ? 12.252 22.015 23.892 1 61.5 306 ARG A CA 1
ATOM 2333 C C . ARG A 1 306 ? 11.507 22.331 25.184 1 61.5 306 ARG A C 1
ATOM 2335 O O . ARG A 1 306 ? 11.386 21.474 26.062 1 61.5 306 ARG A O 1
ATOM 2342 N N . SER A 1 307 ? 11.294 23.631 25.587 1 49.97 307 SER A N 1
ATOM 2343 C CA . SER A 1 307 ? 10.625 24.03 26.821 1 49.97 307 SER A CA 1
ATOM 2344 C C . SER A 1 307 ? 9.236 23.409 26.922 1 49.97 307 SER A C 1
ATOM 2346 O O . SER A 1 307 ? 8.457 23.459 25.968 1 49.97 307 SER A O 1
ATOM 2348 N N . THR A 1 308 ? 9.166 22.464 27.737 1 45.53 308 THR A N 1
ATOM 2349 C CA . THR A 1 308 ? 7.899 21.787 27.99 1 45.53 308 THR A CA 1
ATOM 2350 C C . THR A 1 308 ? 6.85 22.775 28.493 1 45.53 308 THR A C 1
ATOM 2352 O O . THR A 1 308 ? 5.649 22.508 28.411 1 45.53 308 THR A O 1
ATOM 2355 N N . GLU A 1 309 ? 7.257 23.854 29.552 1 36.58 309 GLU A N 1
ATOM 2356 C CA . GLU A 1 309 ? 6.353 24.77 30.243 1 36.58 309 GLU A CA 1
ATOM 2357 C C . GLU A 1 309 ? 5.743 25.779 29.274 1 36.58 309 GLU A C 1
ATOM 2359 O O . GLU A 1 309 ? 6.268 26.881 29.106 1 36.58 309 GLU A O 1
ATOM 2364 N N . ARG A 1 310 ? 5.533 25.596 28.248 1 39.3 310 ARG A N 1
ATOM 2365 C CA . ARG A 1 310 ? 4.862 26.645 27.487 1 39.3 310 ARG A CA 1
ATOM 2366 C C . ARG A 1 310 ? 3.711 27.249 28.284 1 39.3 310 ARG A C 1
ATOM 2368 O O . ARG A 1 310 ? 2.708 26.58 28.54 1 39.3 310 ARG A O 1
ATOM 2375 N N . GLN A 1 311 ? 4.012 28.129 29.321 1 29.89 311 GLN A N 1
ATOM 2376 C CA . GLN A 1 311 ? 3.124 29.057 30.015 1 29.89 311 GLN A CA 1
ATOM 2377 C C . GLN A 1 311 ? 2.118 29.68 29.052 1 29.89 311 GLN A C 1
ATOM 2379 O O . GLN A 1 311 ? 2.504 30.281 28.046 1 29.89 311 GLN A O 1
ATOM 2384 N N . LEU A 1 312 ? 1.02 29.129 28.91 1 31.57 312 LEU A N 1
ATOM 2385 C CA . LEU A 1 312 ? -0.11 29.956 28.502 1 31.57 312 LEU A CA 1
ATOM 2386 C C . LEU A 1 312 ? -0.068 31.314 29.194 1 31.57 312 LEU A C 1
ATOM 2388 O O . LEU A 1 312 ? -0.358 31.417 30.388 1 31.57 312 LEU A O 1
ATOM 2392 N N . ASP A 1 313 ? 0.887 32.091 29.256 1 28.12 313 ASP A N 1
ATOM 2393 C CA . ASP A 1 313 ? 0.873 33.393 29.916 1 28.12 313 ASP A CA 1
ATOM 2394 C C . ASP A 1 313 ? -0.52 34.016 29.869 1 28.12 313 ASP A C 1
ATOM 2396 O O . ASP A 1 313 ? -1.182 33.992 28.83 1 28.12 313 ASP A O 1
ATOM 2400 N N . GLU A 1 314 ? -1.147 34.418 31.104 1 27.9 314 GLU A N 1
ATOM 2401 C CA . GLU A 1 314 ? -2.291 35.024 31.779 1 27.9 314 GLU A CA 1
ATOM 2402 C C . GLU A 1 314 ? -2.607 36.4 31.2 1 27.9 314 GLU A C 1
ATOM 2404 O O . GLU A 1 314 ? -3.343 37.181 31.807 1 27.9 314 GLU A O 1
ATOM 2409 N N . GLN A 1 315 ? -1.927 37.206 30.418 1 27.06 315 GLN A N 1
ATOM 2410 C CA . GLN A 1 315 ? -2.463 38.563 30.406 1 27.06 315 GLN A CA 1
ATOM 2411 C C . GLN A 1 315 ? -3.952 38.564 30.075 1 27.06 315 GLN A C 1
ATOM 2413 O O . GLN A 1 315 ? -4.43 37.7 29.337 1 27.06 315 GLN A O 1
ATOM 2418 N N . GLN A 1 316 ? -4.732 39.697 30.676 1 25.83 316 GLN A N 1
ATOM 2419 C CA . GLN A 1 316 ? -6.091 40.184 30.891 1 25.83 316 GLN A CA 1
ATOM 2420 C C . GLN A 1 316 ? -6.883 40.201 29.587 1 25.83 316 GLN A C 1
ATOM 2422 O O . GLN A 1 316 ? -6.62 41.021 28.705 1 25.83 316 GLN A O 1
ATOM 2427 N N . ALA A 1 317 ? -7.421 39.206 29.127 1 29.03 317 ALA A N 1
ATOM 2428 C CA . ALA A 1 317 ? -8.505 39.287 28.151 1 29.03 317 ALA A CA 1
ATOM 2429 C C . ALA A 1 317 ? -9.607 40.227 28.632 1 29.03 317 ALA A C 1
ATOM 2431 O O . ALA A 1 317 ? -10.317 39.92 29.592 1 29.03 317 ALA A O 1
ATOM 2432 N N . ASN A 1 318 ? -9.475 41.606 28.713 1 23.66 318 ASN A N 1
ATOM 2433 C CA . ASN A 1 318 ? -10.7 42.396 28.771 1 23.66 318 ASN A CA 1
ATOM 2434 C C . ASN A 1 318 ? -11.762 41.854 27.818 1 23.66 318 ASN A C 1
ATOM 2436 O O . ASN A 1 318 ? -11.474 41.583 26.651 1 23.66 318 ASN A O 1
ATOM 2440 N N . ALA A 1 319 ? -12.931 41.218 28.31 1 26.11 319 ALA A N 1
ATOM 2441 C CA . ALA A 1 319 ? -14.24 40.659 27.985 1 26.11 319 ALA A CA 1
ATOM 2442 C C . ALA A 1 319 ? -14.963 41.518 26.952 1 26.11 319 ALA A C 1
ATOM 2444 O O . ALA A 1 319 ? -16.19 41.467 26.84 1 26.11 319 ALA A O 1
ATOM 2445 N N . GLY A 1 320 ? -14.492 42.549 26.333 1 22.94 320 GLY A N 1
ATOM 2446 C CA . GLY A 1 320 ? -15.557 43.217 25.601 1 22.94 320 GLY A CA 1
ATOM 2447 C C . GLY A 1 320 ? -16.294 42.296 24.647 1 22.94 320 GLY A C 1
ATOM 2448 O O . GLY A 1 320 ? -15.829 41.192 24.358 1 22.94 320 GLY A O 1
ATOM 2449 N N . ALA A 1 321 ? -17.721 42.634 24.235 1 23.48 321 ALA A N 1
ATOM 2450 C CA . ALA A 1 321 ? -18.901 42.16 23.517 1 23.48 321 ALA A CA 1
ATOM 2451 C C . ALA A 1 321 ? -18.521 41.592 22.153 1 23.48 321 ALA A C 1
ATOM 2453 O O . ALA A 1 321 ? -18.59 42.293 21.14 1 23.48 321 ALA A O 1
ATOM 2454 N N . ALA A 1 322 ? -17.452 41.174 21.94 1 24.84 322 ALA A N 1
ATOM 2455 C CA . ALA A 1 322 ? -17.12 41.185 20.518 1 24.84 322 ALA A CA 1
ATOM 2456 C C . ALA A 1 322 ? -18.031 40.243 19.735 1 24.84 322 ALA A C 1
ATOM 2458 O O . ALA A 1 322 ? -18.446 39.202 20.248 1 24.84 322 ALA A O 1
ATOM 2459 N N . ASP A 1 323 ? -18.635 40.696 18.581 1 23.6 323 ASP A N 1
ATOM 2460 C CA . ASP A 1 323 ? -19.522 40.31 17.487 1 23.6 323 ASP A CA 1
ATOM 2461 C C . ASP A 1 323 ? -19.175 38.918 16.964 1 23.6 323 ASP A C 1
ATOM 2463 O O . ASP A 1 323 ? -18.032 38.47 17.085 1 23.6 323 ASP A O 1
ATOM 2467 N N . ARG A 1 324 ? -20.237 38.19 16.609 1 23.44 324 ARG A N 1
ATOM 2468 C CA . ARG A 1 324 ? -20.476 36.836 16.12 1 23.44 324 ARG A CA 1
ATOM 2469 C C . ARG A 1 324 ? -19.413 36.424 15.108 1 23.44 324 ARG A C 1
ATOM 2471 O O . ARG A 1 324 ? -19.085 37.188 14.198 1 23.44 324 ARG A O 1
ATOM 2478 N N . PRO A 1 325 ? -18.595 35.654 15.44 1 25.12 325 PRO A N 1
ATOM 2479 C CA . PRO A 1 325 ? -17.578 35.454 14.405 1 25.12 325 PRO A CA 1
ATOM 2480 C C . PRO A 1 325 ? -18.154 34.872 13.116 1 25.12 325 PRO A C 1
ATOM 2482 O O . PRO A 1 325 ? -19.015 33.989 13.163 1 25.12 325 PRO A O 1
ATOM 2485 N N . ASP A 1 326 ? -18.429 35.488 11.939 1 23.36 326 ASP A N 1
ATOM 2486 C CA . ASP A 1 326 ? -18.983 35.386 10.592 1 23.36 326 ASP A CA 1
ATOM 2487 C C . ASP A 1 326 ? -18.497 34.119 9.893 1 23.36 326 ASP A C 1
ATOM 2489 O O . ASP A 1 326 ? -18.672 33.965 8.682 1 23.36 326 ASP A O 1
ATOM 2493 N N . PHE A 1 327 ? -17.741 33.261 10.54 1 25.44 327 PHE A N 1
ATOM 2494 C CA . PHE A 1 327 ? -17.071 32.347 9.623 1 25.44 327 PHE A CA 1
ATOM 2495 C C . PHE A 1 327 ? -17.988 31.189 9.246 1 25.44 327 PHE A C 1
ATOM 2497 O O . PHE A 1 327 ? -17.586 30.287 8.509 1 25.44 327 PHE A O 1
ATOM 2504 N N . LEU A 1 328 ? -19.114 30.94 9.947 1 25.16 328 LEU A N 1
ATOM 2505 C CA . LEU A 1 328 ? -19.835 29.722 9.591 1 25.16 328 LEU A CA 1
ATOM 2506 C C . LEU A 1 328 ? -20.493 29.861 8.222 1 25.16 328 LEU A C 1
ATOM 2508 O O . LEU A 1 328 ? -21.386 30.691 8.039 1 25.16 328 LEU A O 1
ATOM 2512 N N . PRO A 1 329 ? -19.814 29.722 7.122 1 24.5 329 PRO A N 1
ATOM 2513 C CA . PRO A 1 329 ? -20.764 29.872 6.017 1 24.5 329 PRO A CA 1
ATOM 2514 C C . PRO A 1 329 ? -21.889 28.84 6.061 1 24.5 329 PRO A C 1
ATOM 2516 O O . PRO A 1 329 ? -21.726 27.769 6.652 1 24.5 329 PRO A O 1
ATOM 2519 N N . ASP A 1 330 ? -23.093 29.183 5.877 1 23.42 330 ASP A N 1
ATOM 2520 C CA . ASP A 1 330 ? -24.34 28.475 5.605 1 23.42 330 ASP A CA 1
ATOM 2521 C C . ASP A 1 330 ? -24.103 27.277 4.689 1 23.42 330 ASP A C 1
ATOM 2523 O O . ASP A 1 330 ? -24.552 26.167 4.982 1 23.42 330 ASP A O 1
ATOM 2527 N N . ASP A 1 331 ? -24.118 27.49 3.307 1 23.01 331 ASP A N 1
ATOM 2528 C CA . ASP A 1 331 ? -24.449 26.664 2.15 1 23.01 331 ASP A CA 1
ATOM 2529 C C . ASP A 1 331 ? -23.278 25.762 1.766 1 23.01 331 ASP A C 1
ATOM 2531 O O . ASP A 1 331 ? -22.373 26.185 1.044 1 23.01 331 ASP A O 1
ATOM 2535 N N . VAL A 1 332 ? -22.834 25.003 2.582 1 25.94 332 VAL A N 1
ATOM 2536 C CA . VAL A 1 332 ? -21.7 24.138 2.277 1 25.94 332 VAL A CA 1
ATOM 2537 C C . VAL A 1 332 ? -22.049 23.221 1.107 1 25.94 332 VAL A C 1
ATOM 2539 O O . VAL A 1 332 ? -22.846 22.291 1.255 1 25.94 332 VAL A O 1
ATOM 2542 N N . ASP A 1 333 ? -22.37 23.715 -0.061 1 22.39 333 ASP A N 1
ATOM 2543 C CA . ASP A 1 333 ? -22.445 22.98 -1.32 1 22.39 333 ASP A CA 1
ATOM 2544 C C . ASP A 1 333 ? -21.253 22.038 -1.478 1 22.39 333 ASP A C 1
ATOM 2546 O O . ASP A 1 333 ? -20.137 22.368 -1.073 1 22.39 333 ASP A O 1
ATOM 2550 N N . ASP A 1 334 ? -21.386 20.684 -1.528 1 24.25 334 ASP A N 1
ATOM 2551 C CA . ASP A 1 334 ? -20.777 19.389 -1.816 1 24.25 334 ASP A CA 1
ATOM 2552 C C . ASP A 1 334 ? -19.642 19.528 -2.827 1 24.25 334 ASP A C 1
ATOM 2554 O O . ASP A 1 334 ? -18.941 18.557 -3.12 1 24.25 334 ASP A O 1
ATOM 2558 N N . SER A 1 335 ? -19.696 20.476 -3.846 1 24 335 SER A N 1
ATOM 2559 C CA . SER A 1 335 ? -18.972 20.585 -5.108 1 24 335 SER A CA 1
ATOM 2560 C C . SER A 1 335 ? -17.512 20.96 -4.878 1 24 335 SER A C 1
ATOM 2562 O O . SER A 1 335 ? -17.14 22.13 -4.998 1 24 335 SER A O 1
ATOM 2564 N N . ALA A 1 336 ? -16.913 20.702 -3.923 1 25.81 336 ALA A N 1
ATOM 2565 C CA . ALA A 1 336 ? -15.576 21.277 -3.807 1 25.81 336 ALA A CA 1
ATOM 2566 C C . ALA A 1 336 ? -14.705 20.887 -4.998 1 25.81 336 ALA A C 1
ATOM 2568 O O . ALA A 1 336 ? -14.025 19.859 -4.967 1 25.81 336 ALA A O 1
ATOM 2569 N N . ARG A 1 337 ? -15.218 21.049 -6.138 1 24.04 337 ARG A N 1
ATOM 2570 C CA . ARG A 1 337 ? -14.665 20.962 -7.485 1 24.04 337 ARG A CA 1
ATOM 2571 C C . ARG A 1 337 ? -13.409 21.817 -7.617 1 24.04 337 ARG A C 1
ATOM 2573 O O . ARG A 1 337 ? -13.438 23.02 -7.348 1 24.04 337 ARG A O 1
ATOM 2580 N N . TRP A 1 338 ? -12.297 21.131 -7.53 1 26.43 338 TRP A N 1
ATOM 2581 C CA . TRP A 1 338 ? -10.972 21.582 -7.945 1 26.43 338 TRP A CA 1
ATOM 2582 C C . TRP A 1 338 ? -11.028 22.245 -9.317 1 26.43 338 TRP A C 1
ATOM 2584 O O . TRP A 1 338 ? -11.208 21.57 -10.333 1 26.43 338 TRP A O 1
ATOM 2594 N N . GLU A 1 339 ? -11.817 23.208 -9.554 1 27.03 339 GLU A N 1
ATOM 2595 C CA . GLU A 1 339 ? -11.584 23.808 -10.864 1 27.03 339 GLU A CA 1
ATOM 2596 C C . GLU A 1 339 ? -10.188 24.419 -10.951 1 27.03 339 GLU A C 1
ATOM 2598 O O . GLU A 1 339 ? -9.74 25.091 -10.019 1 27.03 339 GLU A O 1
ATOM 2603 N N . PRO A 1 340 ? -9.307 23.905 -11.778 1 28.33 340 PRO A N 1
ATOM 2604 C CA . PRO A 1 340 ? -8.047 24.564 -12.129 1 28.33 340 PRO A CA 1
ATOM 2605 C C . PRO A 1 340 ? -8.171 26.085 -12.182 1 28.33 340 PRO A C 1
ATOM 2607 O O . PRO A 1 340 ? -9.129 26.61 -12.756 1 28.33 340 PRO A O 1
ATOM 2610 N N . ALA A 1 341 ? -7.643 26.808 -11.208 1 29.39 341 ALA A N 1
ATOM 2611 C CA . ALA A 1 341 ? -7.709 28.264 -11.288 1 29.39 341 ALA A CA 1
ATOM 2612 C C . ALA A 1 341 ? -7.153 28.767 -12.617 1 29.39 341 ALA A C 1
ATOM 2614 O O . ALA A 1 341 ? -6.151 28.247 -13.114 1 29.39 341 ALA A O 1
ATOM 2615 N N . ALA A 1 342 ? -7.785 29.417 -13.519 1 29.05 342 ALA A N 1
ATOM 2616 C CA . ALA A 1 342 ? -7.351 30.215 -14.663 1 29.05 342 ALA A CA 1
ATOM 2617 C C . ALA A 1 342 ? -6.162 31.098 -14.295 1 29.05 342 ALA A C 1
ATOM 2619 O O . ALA A 1 342 ? -5.967 31.433 -13.125 1 29.05 342 ALA A O 1
ATOM 2620 N N . PRO A 1 343 ? -5.228 31.762 -15.1 1 33.93 343 PRO A N 1
ATOM 2621 C CA . PRO A 1 343 ? -4.383 32.957 -15.15 1 33.93 343 PRO A CA 1
ATOM 2622 C C . PRO A 1 343 ? -5.051 34.179 -14.526 1 33.93 343 PRO A C 1
ATOM 2624 O O . PRO A 1 343 ? -6.207 34.481 -14.836 1 33.93 343 PRO A O 1
ATOM 2627 N N . GLY A 1 344 ? -4.759 34.724 -13.221 1 39.56 344 GLY A N 1
ATOM 2628 C CA . GLY A 1 344 ? -5.251 35.87 -12.475 1 39.56 344 GLY A CA 1
ATOM 2629 C C . GLY A 1 344 ? -5.956 35.487 -11.187 1 39.56 344 GLY A C 1
ATOM 2630 O O . GLY A 1 344 ? -6.666 36.302 -10.596 1 39.56 344 GLY A O 1
ATOM 2631 N N . LEU A 1 345 ? -6.176 34.184 -10.914 1 46.64 345 LEU A N 1
ATOM 2632 C CA . LEU A 1 345 ? -7.186 33.653 -10.004 1 46.64 345 LEU A CA 1
ATOM 2633 C C . LEU A 1 345 ? -6.683 33.671 -8.564 1 46.64 345 LEU A C 1
ATOM 2635 O O . LEU A 1 345 ? -5.487 33.503 -8.318 1 46.64 345 LEU A O 1
ATOM 2639 N N . GLU A 1 346 ? -7.351 34.17 -7.574 1 58.81 346 GLU A N 1
ATOM 2640 C CA . GLU A 1 346 ? -7.241 34.202 -6.119 1 58.81 346 GLU A CA 1
ATOM 2641 C C . GLU A 1 346 ? -6.819 32.843 -5.567 1 58.81 346 GLU A C 1
ATOM 2643 O O . GLU A 1 346 ? -7.306 31.805 -6.02 1 58.81 346 GLU A O 1
ATOM 2648 N N . PRO A 1 347 ? -5.595 32.916 -4.873 1 64.37 347 PRO A N 1
ATOM 2649 C CA . PRO A 1 347 ? -5.176 31.668 -4.231 1 64.37 347 PRO A CA 1
ATOM 2650 C C . PRO A 1 347 ? -6.347 30.89 -3.634 1 64.37 347 PRO A C 1
ATOM 2652 O O . PRO A 1 347 ? -7.292 31.491 -3.116 1 64.37 347 PRO A O 1
ATOM 2655 N N . THR A 1 348 ? -6.338 29.693 -3.827 1 69.62 348 THR A N 1
ATOM 2656 C CA . THR A 1 348 ? -7.338 28.803 -3.249 1 69.62 348 THR A CA 1
ATOM 2657 C C . THR A 1 348 ? -7.253 28.812 -1.725 1 69.62 348 THR A C 1
ATOM 2659 O O . THR A 1 348 ? -6.26 29.27 -1.156 1 69.62 348 THR A O 1
ATOM 2662 N N . PRO A 1 349 ? -8.281 28.392 -0.995 1 63.7 349 PRO A N 1
ATOM 2663 C CA . PRO A 1 349 ? -8.248 28.377 0.469 1 63.7 349 PRO A CA 1
ATOM 2664 C C . PRO A 1 349 ? -7.054 27.605 1.025 1 63.7 349 PRO A C 1
ATOM 2666 O O . PRO A 1 349 ? -6.359 28.094 1.919 1 63.7 349 PRO A O 1
ATOM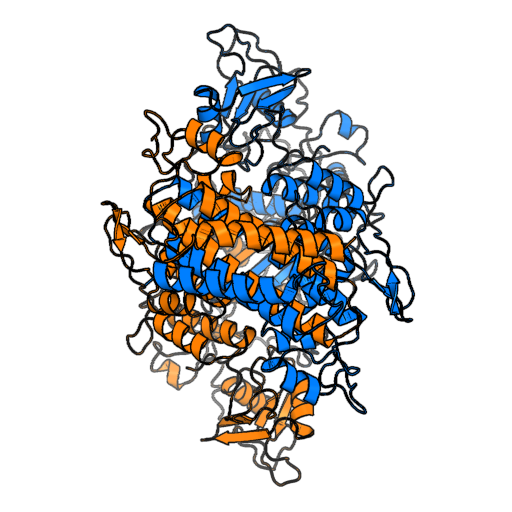 2669 N N . PRO A 1 350 ? -6.686 26.397 0.436 1 72.58 350 PRO A N 1
ATOM 2670 C CA . PRO A 1 350 ? -5.485 25.733 0.949 1 72.58 350 PRO A CA 1
ATOM 2671 C C . PRO A 1 350 ? -4.213 26.539 0.699 1 72.58 350 PRO A C 1
ATOM 2673 O O . PRO A 1 350 ? -3.299 26.53 1.528 1 72.58 350 PRO A O 1
ATOM 2676 N N . GLU A 1 351 ? -4.224 27.202 -0.443 1 75.55 351 GLU A N 1
ATOM 2677 C CA . GLU A 1 351 ? -3.065 28.037 -0.743 1 75.55 351 GLU A CA 1
ATOM 2678 C C . GLU A 1 351 ? -2.974 29.22 0.217 1 75.55 351 GLU A C 1
ATOM 2680 O O . GLU A 1 351 ? -1.883 29.589 0.654 1 75.55 351 GLU A O 1
ATOM 2685 N N . ARG A 1 352 ? -4.088 29.843 0.558 1 73.12 352 ARG A N 1
ATOM 2686 C CA . ARG A 1 352 ? -4.092 30.955 1.502 1 73.12 352 ARG A CA 1
ATOM 2687 C C . ARG A 1 352 ? -3.621 30.504 2.881 1 73.12 352 ARG A C 1
ATOM 2689 O O . ARG A 1 352 ? -2.879 31.222 3.555 1 73.12 352 ARG A O 1
ATOM 2696 N N . ALA A 1 353 ? -4.149 29.269 3.266 1 73.02 353 ALA A N 1
ATOM 2697 C CA . ALA A 1 353 ? -3.699 28.718 4.542 1 73.02 353 ALA A CA 1
ATOM 2698 C C . ALA A 1 353 ? -2.185 28.525 4.552 1 73.02 353 ALA A C 1
ATOM 2700 O O . ALA A 1 353 ? -1.515 28.876 5.526 1 73.02 353 ALA A O 1
ATOM 2701 N N . LEU A 1 354 ? -1.716 27.952 3.472 1 78.01 354 LEU A N 1
ATOM 2702 C CA . LEU A 1 354 ? -0.275 27.759 3.355 1 78.01 354 LEU A CA 1
ATOM 2703 C C . LEU A 1 354 ? 0.456 29.097 3.386 1 78.01 354 LEU A C 1
ATOM 2705 O O . LEU A 1 354 ? 1.466 29.241 4.079 1 78.01 354 LEU A O 1
ATOM 2709 N N . ASN A 1 355 ? -0.06 30.033 2.655 1 69.23 355 ASN A N 1
ATOM 2710 C CA . ASN A 1 355 ? 0.565 31.351 2.618 1 69.23 355 ASN A CA 1
ATOM 2711 C C . ASN A 1 355 ? 0.657 31.967 4.011 1 69.23 355 ASN A C 1
ATOM 2713 O O . ASN A 1 355 ? 1.66 32.596 4.352 1 69.23 355 ASN A O 1
ATOM 2717 N N . ALA A 1 356 ? -0.346 31.785 4.756 1 67.54 356 ALA A N 1
ATOM 2718 C CA . ALA A 1 356 ? -0.348 32.334 6.109 1 67.54 356 ALA A CA 1
ATOM 2719 C C . ALA A 1 356 ? 0.751 31.703 6.959 1 67.54 356 ALA A C 1
ATOM 2721 O O . ALA A 1 356 ? 1.449 32.399 7.7 1 67.54 356 ALA A O 1
ATOM 2722 N N . ILE A 1 357 ? 0.918 30.394 6.813 1 71.48 357 ILE A N 1
ATOM 2723 C CA . ILE A 1 357 ? 1.931 29.677 7.579 1 71.48 357 ILE A CA 1
ATOM 2724 C C . ILE A 1 357 ? 3.323 30.097 7.114 1 71.48 357 ILE A C 1
ATOM 2726 O O . ILE A 1 357 ? 4.213 30.335 7.934 1 71.48 357 ILE A O 1
ATOM 2730 N N . MET A 1 358 ? 3.422 30.238 5.784 1 70.12 358 MET A N 1
ATOM 2731 C CA . MET A 1 358 ? 4.723 30.619 5.24 1 70.12 358 MET A CA 1
ATOM 2732 C C . MET A 1 358 ? 5.084 32.045 5.641 1 70.12 358 MET A C 1
ATOM 2734 O O . MET A 1 358 ? 6.253 32.35 5.883 1 70.12 358 MET A O 1
ATOM 2738 N N . ASP A 1 359 ? 4.089 32.884 5.711 1 63.96 359 ASP A N 1
ATOM 2739 C CA . ASP A 1 359 ? 4.312 34.262 6.138 1 63.96 359 ASP A CA 1
ATOM 2740 C C . ASP A 1 359 ? 4.818 34.317 7.577 1 63.96 359 ASP A C 1
ATOM 2742 O O . ASP A 1 359 ? 5.678 35.135 7.908 1 63.96 359 ASP A O 1
ATOM 2746 N N . LEU A 1 360 ? 4.321 33.458 8.354 1 63.22 360 LEU A N 1
ATOM 2747 C CA . LEU A 1 360 ? 4.749 33.403 9.748 1 63.22 360 LEU A CA 1
ATOM 2748 C C . LEU A 1 360 ? 6.195 32.932 9.855 1 63.22 360 LEU A C 1
ATOM 2750 O O . LEU A 1 360 ? 6.926 33.359 10.752 1 63.22 360 LEU A O 1
ATOM 2754 N N . LEU A 1 361 ? 6.505 32.132 8.911 1 62.13 361 LEU A N 1
ATOM 2755 C CA . LEU A 1 361 ? 7.858 31.587 8.922 1 62.13 361 LEU A CA 1
ATOM 2756 C C . LEU A 1 361 ? 8.865 32.623 8.433 1 62.13 361 LEU A C 1
ATOM 2758 O O . LEU A 1 361 ? 10.032 32.596 8.83 1 62.13 361 LEU A O 1
ATOM 2762 N N . THR A 1 362 ? 8.37 33.576 7.558 1 55.17 362 THR A N 1
ATOM 2763 C CA . THR A 1 362 ? 9.281 34.521 6.922 1 55.17 362 THR A CA 1
ATOM 2764 C C . THR A 1 362 ? 9.218 35.881 7.611 1 55.17 362 THR A C 1
ATOM 2766 O O . THR A 1 362 ? 10.085 36.731 7.399 1 55.17 362 THR A O 1
ATOM 2769 N N . SER A 1 363 ? 8.125 36.302 8.253 1 47.56 363 SER A N 1
ATOM 2770 C CA . SER A 1 363 ? 7.954 37.655 8.773 1 47.56 363 SER A CA 1
ATOM 2771 C C . SER A 1 363 ? 8.879 37.913 9.957 1 47.56 363 SER A C 1
ATOM 2773 O O . SER A 1 363 ? 8.993 37.077 10.856 1 47.56 363 SER A O 1
ATOM 2775 N N . SER A 1 364 ? 10.042 38.673 9.705 1 41.44 364 SER A N 1
ATOM 2776 C CA . SER A 1 364 ? 10.958 39.244 10.686 1 41.44 364 SER A CA 1
ATOM 2777 C C . SER A 1 364 ? 10.228 40.175 11.649 1 41.44 364 SER A C 1
ATOM 2779 O O . SER A 1 364 ? 9.404 40.989 11.228 1 41.44 364 SER A O 1
ATOM 2781 N N . PRO A 1 365 ? 10.111 39.918 12.978 1 38.06 365 PRO A N 1
ATOM 2782 C CA . PRO A 1 365 ? 9.571 40.989 13.819 1 38.06 365 PRO A CA 1
ATOM 2783 C C . PRO A 1 365 ? 10.216 42.343 13.536 1 38.06 365 PRO A C 1
ATOM 2785 O O . PRO A 1 365 ? 11.431 42.424 13.342 1 38.06 365 PRO A O 1
ATOM 2788 N N . THR A 1 366 ? 9.736 43.16 12.731 1 35.77 366 THR A N 1
ATOM 2789 C CA . THR A 1 366 ? 10.326 44.489 12.612 1 35.77 366 THR A CA 1
ATOM 2790 C C . THR A 1 366 ? 10.789 44.999 13.974 1 35.77 366 THR A C 1
ATOM 2792 O O . THR A 1 366 ? 11.438 46.043 14.063 1 35.77 366 THR A O 1
ATOM 2795 N N . GLY A 1 367 ? 10.118 44.888 15.145 1 34.94 367 GLY A N 1
ATOM 2796 C CA . GLY A 1 367 ? 10.539 45.697 16.277 1 34.94 367 GLY A CA 1
ATOM 2797 C C . GLY A 1 367 ? 11.853 45.241 16.881 1 34.94 367 GLY A C 1
ATOM 2798 O O . GLY A 1 367 ? 12.45 44.266 16.418 1 34.94 367 GLY A O 1
ATOM 2799 N N . THR A 1 368 ? 12.492 45.962 17.979 1 34.08 368 THR A N 1
ATOM 2800 C CA . THR A 1 368 ? 13.736 45.851 18.732 1 34.08 368 THR A CA 1
ATOM 2801 C C . THR A 1 368 ? 14.005 44.4 19.121 1 34.08 368 THR A C 1
ATOM 2803 O O . THR A 1 368 ? 15.129 44.046 19.482 1 34.08 368 THR A O 1
ATOM 2806 N N . GLY A 1 369 ? 13.126 43.688 19.837 1 36.07 369 GLY A N 1
ATOM 2807 C CA . GLY A 1 369 ? 13.559 42.403 20.361 1 36.07 369 GLY A CA 1
ATOM 2808 C C . GLY A 1 369 ? 13.685 41.334 19.292 1 36.07 369 GLY A C 1
ATOM 2809 O O . GLY A 1 369 ? 12.751 41.108 18.52 1 36.07 369 GLY A O 1
ATOM 2810 N N . GLN A 1 370 ? 14.861 41.099 18.638 1 35.77 370 GLN A N 1
ATOM 2811 C CA . GLN A 1 370 ? 15.494 40.461 17.488 1 35.77 370 GLN A CA 1
ATOM 2812 C C . GLN A 1 370 ? 15.048 39.008 17.351 1 35.77 370 GLN A C 1
ATOM 2814 O O . GLN A 1 370 ? 15.608 38.118 17.994 1 35.77 370 GLN A O 1
ATOM 2819 N N . ARG A 1 371 ? 13.836 38.727 17.508 1 40.42 371 ARG A N 1
ATOM 2820 C CA . ARG A 1 371 ? 13.732 37.324 17.122 1 40.42 371 ARG A CA 1
ATOM 2821 C C . ARG A 1 371 ? 14.247 37.108 15.702 1 40.42 371 ARG A C 1
ATOM 2823 O O . ARG A 1 371 ? 13.811 37.784 14.768 1 40.42 371 ARG A O 1
ATOM 2830 N N . LYS A 1 372 ? 15.466 36.591 15.59 1 39.01 372 LYS A N 1
ATOM 2831 C CA . LYS A 1 372 ? 16.116 36.253 14.327 1 39.01 372 LYS A CA 1
ATOM 2832 C C . LYS A 1 372 ? 15.206 35.396 13.452 1 39.01 372 LYS A C 1
ATOM 2834 O O . LYS A 1 372 ? 14.729 34.345 13.886 1 39.01 372 LYS A O 1
ATOM 2839 N N . THR A 1 373 ? 14.482 35.958 12.615 1 40.1 373 THR A N 1
ATOM 2840 C CA . THR A 1 373 ? 13.684 35.351 11.555 1 40.1 373 THR A CA 1
ATOM 2841 C C . THR A 1 373 ? 14.433 34.184 10.916 1 40.1 373 THR A C 1
ATOM 2843 O O . THR A 1 373 ? 15.653 34.238 10.752 1 40.1 373 THR A O 1
ATOM 2846 N N . ILE A 1 374 ? 13.916 33.07 11.04 1 39.74 374 ILE A N 1
ATOM 2847 C CA . ILE A 1 374 ? 14.478 31.957 10.283 1 39.74 374 ILE A CA 1
ATOM 2848 C C . ILE A 1 374 ? 14.675 32.371 8.827 1 39.74 374 ILE A C 1
ATOM 2850 O O . ILE A 1 374 ? 13.709 32.692 8.13 1 39.74 374 ILE A O 1
ATOM 2854 N N . ARG A 1 375 ? 15.768 33.088 8.521 1 35.9 375 ARG A N 1
ATOM 2855 C CA . ARG A 1 375 ? 16.048 33.382 7.12 1 35.9 375 ARG A CA 1
ATOM 2856 C C . ARG A 1 375 ? 16.367 32.107 6.346 1 35.9 375 ARG A C 1
ATOM 2858 O O . ARG A 1 375 ? 17.365 31.439 6.623 1 35.9 375 ARG A O 1
ATOM 2865 N N . PRO A 1 376 ? 15.417 31.538 5.599 1 37.88 376 PRO A N 1
ATOM 2866 C CA . PRO A 1 376 ? 15.724 30.361 4.783 1 37.88 376 PRO A CA 1
ATOM 2867 C C . PRO A 1 376 ? 16.834 30.621 3.767 1 37.88 376 PRO A C 1
ATOM 2869 O O . PRO A 1 376 ? 16.831 31.656 3.096 1 37.88 376 PRO A O 1
ATOM 2872 N N . GLU A 1 377 ? 18.129 30.478 3.985 1 36.84 377 GLU A N 1
ATOM 2873 C CA . GLU A 1 377 ? 19.157 30.502 2.95 1 36.84 377 GLU A CA 1
ATOM 2874 C C . GLU A 1 377 ? 19.151 29.21 2.137 1 36.84 377 GLU A C 1
ATOM 2876 O O . GLU A 1 377 ? 19.176 28.115 2.701 1 36.84 377 GLU A O 1
ATOM 2881 N N . ALA A 1 378 ? 18.571 29.282 0.953 1 41.66 378 ALA A N 1
ATOM 2882 C CA . ALA A 1 378 ? 18.65 28.114 0.079 1 41.66 378 ALA A CA 1
ATOM 2883 C C . ALA A 1 378 ? 19.989 28.066 -0.653 1 41.66 378 ALA A C 1
ATOM 2885 O O . ALA A 1 378 ? 20.435 29.071 -1.212 1 41.66 378 ALA A O 1
ATOM 2886 N N . VAL A 1 379 ? 20.952 27.321 -0.357 1 42.06 379 VAL A N 1
ATOM 2887 C CA . VAL A 1 379 ? 22.167 27.063 -1.122 1 42.06 379 VAL A CA 1
ATOM 2888 C C . VAL A 1 379 ? 21.86 26.111 -2.276 1 42.06 379 VAL A C 1
ATOM 2890 O O . VAL A 1 379 ? 21.278 25.043 -2.069 1 42.06 379 VAL A O 1
ATOM 2893 N N . VAL A 1 380 ? 21.927 26.632 -3.47 1 47.72 380 VAL A N 1
ATOM 2894 C CA . VAL A 1 380 ? 21.696 25.841 -4.674 1 47.72 380 VAL A CA 1
ATOM 2895 C C . VAL A 1 380 ? 23.032 25.397 -5.266 1 47.72 380 VAL A C 1
ATOM 2897 O O . VAL A 1 380 ? 23.936 26.215 -5.455 1 47.72 380 VAL A O 1
ATOM 2900 N N . TYR A 1 381 ? 23.212 24.083 -5.323 1 45.06 381 TYR A N 1
ATOM 2901 C CA . TYR A 1 381 ? 24.376 23.504 -5.984 1 45.06 381 TYR A CA 1
ATOM 2902 C C . TYR A 1 381 ? 24.122 23.322 -7.476 1 45.06 381 TYR A C 1
ATOM 2904 O O . TYR A 1 381 ? 23.144 22.683 -7.872 1 45.06 381 TYR A O 1
ATOM 2912 N N . LEU A 1 382 ? 24.742 24.215 -8.311 1 46.61 382 LEU A N 1
ATOM 2913 C CA . LEU A 1 382 ? 24.628 24.106 -9.761 1 46.61 382 LEU A CA 1
ATOM 2914 C C . LEU A 1 382 ? 25.904 23.528 -10.364 1 46.61 382 LEU A C 1
ATOM 2916 O O . LEU A 1 382 ? 27.001 23.765 -9.852 1 46.61 382 LEU A O 1
ATOM 2920 N N . GLN A 1 383 ? 25.714 22.507 -11.222 1 43.73 383 GLN A N 1
ATOM 2921 C CA . GLN A 1 383 ? 26.877 22.168 -12.034 1 43.73 383 GLN A CA 1
ATOM 2922 C C . GLN A 1 383 ? 27.247 23.314 -12.972 1 43.73 383 GLN A C 1
ATOM 2924 O O . GLN A 1 383 ? 26.374 24.054 -13.43 1 43.73 383 GLN A O 1
ATOM 2929 N N . LEU A 1 384 ? 28.562 23.657 -12.932 1 41.84 384 LEU A N 1
ATOM 2930 C CA . LEU A 1 384 ? 29.065 24.752 -13.753 1 41.84 384 LEU A CA 1
ATOM 2931 C C . LEU A 1 384 ? 28.439 24.72 -15.144 1 41.84 384 LEU A C 1
ATOM 2933 O O . LEU A 1 384 ? 28.075 25.764 -15.69 1 41.84 384 LEU A O 1
ATOM 2937 N N . GLN A 1 385 ? 28.354 23.549 -15.656 1 45.63 385 GLN A N 1
ATOM 2938 C CA . GLN A 1 385 ? 27.843 23.445 -17.018 1 45.63 385 GLN A CA 1
ATOM 2939 C C . GLN A 1 385 ? 26.383 23.881 -17.093 1 45.63 385 GLN A C 1
ATOM 2941 O O . GLN A 1 385 ? 25.929 24.376 -18.127 1 45.63 385 GLN A O 1
ATOM 2946 N N . ASP A 1 386 ? 25.716 23.775 -16.024 1 46.1 386 ASP A N 1
ATOM 2947 C CA . ASP A 1 386 ? 24.287 24.068 -15.985 1 46.1 386 ASP A CA 1
ATOM 2948 C C . ASP A 1 386 ? 24.036 25.571 -15.899 1 46.1 386 ASP A C 1
ATOM 2950 O O . ASP A 1 386 ? 22.991 26.058 -16.334 1 46.1 386 ASP A O 1
ATOM 2954 N N . LEU A 1 387 ? 24.985 26.331 -15.279 1 42.84 387 LEU A N 1
ATOM 2955 C CA . LEU A 1 387 ? 24.839 27.781 -15.206 1 42.84 387 LEU A CA 1
ATOM 2956 C C . LEU A 1 387 ? 24.764 28.39 -16.602 1 42.84 387 LEU A C 1
ATOM 2958 O O . LEU A 1 387 ? 24.212 29.478 -16.78 1 42.84 387 LEU A O 1
ATOM 2962 N N . ARG A 1 388 ? 25.399 27.79 -17.5 1 43.74 388 ARG A N 1
ATOM 2963 C CA . ARG A 1 388 ? 25.389 28.319 -18.86 1 43.74 388 ARG A CA 1
ATOM 2964 C C . ARG A 1 388 ? 24.046 28.065 -19.537 1 43.74 388 ARG A C 1
ATOM 2966 O O . ARG A 1 388 ? 23.646 28.81 -20.434 1 43.74 388 ARG A O 1
ATOM 2973 N N . ASP A 1 389 ? 23.363 26.951 -19.237 1 43.9 389 ASP A N 1
ATOM 2974 C CA . ASP A 1 389 ? 22.057 26.618 -19.799 1 43.9 389 ASP A CA 1
ATOM 2975 C C . ASP A 1 389 ? 21.054 26.284 -18.697 1 43.9 389 ASP A C 1
ATOM 2977 O O . ASP A 1 389 ? 20.886 25.117 -18.336 1 43.9 389 ASP A O 1
ATOM 2981 N N . LEU A 1 390 ? 20.52 27.315 -18.045 1 45.74 390 LEU A N 1
ATOM 2982 C CA . LEU A 1 390 ? 19.615 27.243 -16.903 1 45.74 390 LEU A CA 1
ATOM 2983 C C . LEU A 1 390 ? 18.407 26.369 -17.22 1 45.74 390 LEU A C 1
ATOM 2985 O O . LEU A 1 390 ? 17.707 25.915 -16.312 1 45.74 390 LEU A O 1
ATOM 2989 N N . ALA A 1 391 ? 18.077 26.278 -18.492 1 48.12 391 ALA A N 1
ATOM 2990 C CA . ALA A 1 391 ? 16.925 25.48 -18.902 1 48.12 391 ALA A CA 1
ATOM 2991 C C . ALA A 1 391 ? 17.127 24.007 -18.558 1 48.12 391 ALA A C 1
ATOM 2993 O O . ALA A 1 391 ? 16.161 23.285 -18.299 1 48.12 391 ALA A O 1
ATOM 2994 N N . SER A 1 392 ? 18.389 23.656 -18.579 1 48.75 392 SER A N 1
ATOM 2995 C CA . SER A 1 392 ? 18.736 22.259 -18.337 1 48.75 392 SER A CA 1
ATOM 2996 C C . SER A 1 392 ? 19.41 22.083 -16.98 1 48.75 392 SER A C 1
ATOM 2998 O O . SER A 1 392 ? 19.891 20.996 -16.656 1 48.75 392 SER A O 1
ATOM 3000 N N . ALA A 1 393 ? 19.454 23.144 -16.206 1 49.39 393 ALA A N 1
ATOM 3001 C CA . ALA A 1 393 ? 20.226 23.176 -14.967 1 49.39 393 ALA A CA 1
ATOM 3002 C C . ALA A 1 393 ? 19.547 22.352 -13.876 1 49.39 393 ALA A C 1
ATOM 3004 O O . ALA A 1 393 ? 18.317 22.297 -13.806 1 49.39 393 ALA A O 1
ATOM 3005 N N . HIS A 1 394 ? 20.305 21.461 -13.339 1 53.47 394 HIS A N 1
ATOM 3006 C CA . HIS A 1 394 ? 19.876 20.731 -12.151 1 53.47 394 HIS A CA 1
ATOM 3007 C C . HIS A 1 394 ? 20.424 21.373 -10.881 1 53.47 394 HIS A C 1
ATOM 3009 O O . HIS A 1 394 ? 21.603 21.729 -10.82 1 53.47 394 HIS A O 1
ATOM 3015 N N . ALA A 1 395 ? 19.641 22.043 -10 1 57.33 395 ALA A N 1
ATOM 3016 C CA . ALA A 1 395 ? 20.05 22.659 -8.74 1 57.33 395 ALA A CA 1
ATOM 3017 C C . ALA A 1 395 ? 19.393 21.962 -7.552 1 57.33 395 ALA A C 1
ATOM 3019 O O . ALA A 1 395 ? 18.299 21.407 -7.676 1 57.33 395 ALA A O 1
ATOM 3020 N N . GLN A 1 396 ? 20.181 21.817 -6.562 1 54.35 396 GLN A N 1
ATOM 3021 C CA . GLN A 1 396 ? 19.659 21.304 -5.3 1 54.35 396 GLN A CA 1
ATOM 3022 C C . GLN A 1 396 ? 19.757 22.354 -4.197 1 54.35 396 GLN A C 1
ATOM 3024 O O . GLN A 1 396 ? 20.723 23.118 -4.144 1 54.35 396 GLN A O 1
ATOM 3029 N N . THR A 1 397 ? 18.787 22.533 -3.371 1 53.54 397 THR A N 1
ATOM 3030 C CA . THR A 1 397 ? 18.809 23.436 -2.225 1 53.54 397 THR A CA 1
ATOM 3031 C C . THR A 1 397 ? 19.759 22.919 -1.148 1 53.54 397 THR A C 1
ATOM 3033 O O . THR A 1 397 ? 20.292 21.813 -1.262 1 53.54 397 THR A O 1
ATOM 3036 N N . ALA A 1 398 ? 20.038 23.688 -0.263 1 46.02 398 ALA A N 1
ATOM 3037 C CA . ALA A 1 398 ? 20.936 23.359 0.841 1 46.02 398 ALA A CA 1
ATOM 3038 C C . ALA A 1 398 ? 20.517 22.057 1.518 1 46.02 398 ALA A C 1
ATOM 3040 O O . ALA A 1 398 ? 21.36 21.324 2.041 1 46.02 398 ALA A O 1
ATOM 3041 N N . HIS A 1 399 ? 19.264 21.749 1.458 1 47.15 399 HIS A N 1
ATOM 3042 C CA . HIS A 1 399 ? 18.785 20.541 2.118 1 47.15 399 HIS A CA 1
ATOM 3043 C C . HIS A 1 399 ? 18.529 19.426 1.11 1 47.15 399 HIS A C 1
ATOM 3045 O O . HIS A 1 399 ? 17.781 18.487 1.392 1 47.15 399 HIS A O 1
ATOM 3051 N N . GLY A 1 400 ? 19.12 19.65 -0.1 1 47.69 400 GLY A N 1
ATOM 3052 C CA . GLY A 1 400 ? 19.187 18.563 -1.064 1 47.69 400 GLY A CA 1
ATOM 3053 C C . GLY A 1 400 ? 17.94 18.448 -1.92 1 47.69 400 GLY A C 1
ATOM 3054 O O . GLY A 1 400 ? 17.677 17.394 -2.504 1 47.69 400 GLY A O 1
ATOM 3055 N N . LEU A 1 401 ? 17.135 19.453 -1.87 1 56.58 401 LEU A N 1
ATOM 3056 C CA . LEU A 1 401 ? 15.934 19.409 -2.698 1 56.58 401 LEU A CA 1
ATOM 3057 C C . LEU A 1 401 ? 16.235 19.878 -4.117 1 56.58 401 LEU A C 1
ATOM 3059 O O . LEU A 1 401 ? 16.879 20.913 -4.31 1 56.58 401 LEU A O 1
ATOM 3063 N N . ASP A 1 402 ? 15.915 18.99 -5.082 1 57.95 402 ASP A N 1
ATOM 3064 C CA . ASP A 1 402 ? 16.128 19.348 -6.481 1 57.95 402 ASP A CA 1
ATOM 3065 C C . ASP A 1 402 ? 15.208 20.492 -6.902 1 57.95 402 ASP A C 1
ATOM 3067 O O . ASP A 1 402 ? 13.996 20.433 -6.683 1 57.95 402 ASP A O 1
ATOM 3071 N N . LEU A 1 403 ? 15.815 21.525 -7.317 1 56.47 403 LEU A N 1
ATOM 3072 C CA . LEU A 1 403 ? 15.052 22.679 -7.781 1 56.47 403 LEU A CA 1
ATOM 3073 C C . LEU A 1 403 ? 14.736 22.559 -9.268 1 56.47 403 LEU A C 1
ATOM 3075 O O . LEU A 1 403 ? 15.638 22.361 -10.085 1 56.47 403 LEU A O 1
ATOM 3079 N N . PRO A 1 404 ? 13.451 22.481 -9.581 1 54.92 404 PRO A N 1
ATOM 3080 C CA . PRO A 1 404 ? 13.167 22.573 -11.015 1 54.92 404 PRO A CA 1
ATOM 3081 C C . PRO A 1 404 ? 13.749 23.833 -11.651 1 54.92 404 PRO A C 1
ATOM 3083 O O . PRO A 1 404 ? 13.908 24.853 -10.976 1 54.92 404 PRO A O 1
ATOM 3086 N N . PRO A 1 405 ? 14.124 23.701 -12.871 1 53.93 405 PRO A N 1
ATOM 3087 C CA . PRO A 1 405 ? 14.776 24.828 -13.542 1 53.93 405 PRO A CA 1
ATOM 3088 C C . PRO A 1 405 ? 13.987 26.129 -13.413 1 53.93 405 PRO A C 1
ATOM 3090 O O . PRO A 1 405 ? 14.578 27.199 -13.248 1 53.93 405 PRO A O 1
ATOM 3093 N N . GLY A 1 406 ? 12.677 26.044 -13.43 1 53.97 406 GLY A N 1
ATOM 3094 C CA . GLY A 1 406 ? 11.89 27.261 -13.313 1 53.97 406 GLY A CA 1
ATOM 3095 C C . GLY A 1 406 ? 12.06 27.954 -11.974 1 53.97 406 GLY A C 1
ATOM 3096 O O . GLY A 1 406 ? 12.226 29.174 -11.917 1 53.97 406 GLY A O 1
ATOM 3097 N N . GLU A 1 407 ? 12.029 27.199 -10.98 1 56.63 407 GLU A N 1
ATOM 3098 C CA . GLU A 1 407 ? 12.219 27.761 -9.647 1 56.63 407 GLU A CA 1
ATOM 3099 C C . GLU A 1 407 ? 13.649 28.258 -9.456 1 56.63 407 GLU A C 1
ATOM 3101 O O . GLU A 1 407 ? 13.875 29.28 -8.805 1 56.63 407 GLU A O 1
ATOM 3106 N N . LEU A 1 408 ? 14.499 27.455 -10.074 1 55.41 408 LEU A N 1
ATOM 3107 C CA . LEU A 1 408 ? 15.894 27.878 -10.02 1 55.41 408 LEU A CA 1
ATOM 3108 C C . LEU A 1 408 ? 16.074 29.242 -10.677 1 55.41 408 LEU A C 1
ATOM 3110 O O . LEU A 1 408 ? 16.75 30.116 -10.128 1 55.41 408 LEU A O 1
ATOM 3114 N N . ARG A 1 409 ? 15.495 29.376 -11.749 1 51.34 409 ARG A N 1
ATOM 3115 C CA . ARG A 1 409 ? 15.615 30.644 -12.461 1 51.34 409 ARG A CA 1
ATOM 3116 C C . ARG A 1 409 ? 15.053 31.794 -11.631 1 51.34 409 ARG A C 1
ATOM 3118 O O . ARG A 1 409 ? 15.66 32.864 -11.552 1 51.34 409 ARG A O 1
ATOM 3125 N N . ARG A 1 410 ? 13.939 31.495 -11.062 1 50.79 410 ARG A N 1
ATOM 3126 C CA . ARG A 1 410 ? 13.306 32.526 -10.246 1 50.79 410 ARG A CA 1
ATOM 3127 C C . ARG A 1 410 ? 14.188 32.903 -9.06 1 50.79 410 ARG A C 1
ATOM 3129 O O . ARG A 1 410 ? 14.325 34.083 -8.732 1 50.79 410 ARG A O 1
ATOM 3136 N N . LEU A 1 411 ? 14.703 31.913 -8.469 1 51.84 411 LEU A N 1
ATOM 3137 C CA . LEU A 1 411 ? 15.567 32.124 -7.313 1 51.84 411 LEU A CA 1
ATOM 3138 C C . LEU A 1 411 ? 16.831 32.88 -7.71 1 51.84 411 LEU A C 1
ATOM 3140 O O . LEU A 1 411 ? 17.29 33.759 -6.978 1 51.84 411 LEU A O 1
ATOM 3144 N N . LEU A 1 412 ? 17.394 32.38 -8.785 1 50.45 412 LEU A N 1
ATOM 3145 C CA . LEU A 1 412 ? 18.627 33.008 -9.247 1 50.45 412 LEU A CA 1
ATOM 3146 C C . LEU A 1 412 ? 18.389 34.471 -9.608 1 50.45 412 LEU A C 1
ATOM 3148 O O . LEU A 1 412 ? 19.281 35.307 -9.448 1 50.45 412 LEU A O 1
ATOM 3152 N N . CYS A 1 413 ? 17.283 34.636 -10.11 1 43.42 413 CYS A N 1
ATOM 3153 C CA . CYS A 1 413 ? 16.958 36.017 -10.451 1 43.42 413 CYS A CA 1
ATOM 3154 C C . CYS A 1 413 ? 16.838 36.874 -9.196 1 43.42 413 CYS A C 1
ATOM 3156 O O . CYS A 1 413 ? 17.177 38.058 -9.214 1 43.42 413 CYS A O 1
ATOM 3158 N N . GLN A 1 414 ? 16.245 36.219 -8.278 1 40.71 414 GLN A N 1
ATOM 3159 C CA . GLN A 1 414 ? 16.028 36.992 -7.06 1 40.71 414 GLN A CA 1
ATOM 3160 C C . GLN A 1 414 ? 17.285 37.023 -6.195 1 40.71 414 GLN A C 1
ATOM 3162 O O . GLN A 1 414 ? 17.571 38.028 -5.541 1 40.71 414 GLN A O 1
ATOM 3167 N N . ALA A 1 415 ? 17.79 35.729 -5.734 1 39.46 415 ALA A N 1
ATOM 3168 C CA . ALA A 1 415 ? 18.884 35.638 -4.772 1 39.46 415 ALA A CA 1
ATOM 3169 C C . ALA A 1 415 ? 20.238 35.756 -5.467 1 39.46 415 ALA A C 1
ATOM 3171 O O . ALA A 1 415 ? 20.36 35.454 -6.657 1 39.46 415 ALA A O 1
ATOM 3172 N N . ASN A 1 416 ? 21.072 36.722 -5.18 1 33.73 416 ASN A N 1
ATOM 3173 C CA . ASN A 1 416 ? 22.515 36.582 -5.347 1 33.73 416 ASN A CA 1
ATOM 3174 C C . ASN A 1 416 ? 22.991 35.185 -4.961 1 33.73 416 ASN A C 1
ATOM 3176 O O . ASN A 1 416 ? 23.547 34.991 -3.879 1 33.73 416 ASN A O 1
ATOM 3180 N N . ILE A 1 417 ? 22.371 34.233 -5.093 1 36.47 417 ILE A N 1
ATOM 3181 C CA . ILE A 1 417 ? 22.648 32.846 -4.733 1 36.47 417 ILE A CA 1
ATOM 3182 C C . ILE A 1 417 ? 24.066 32.476 -5.161 1 36.47 417 ILE A C 1
ATOM 3184 O O . ILE A 1 417 ? 24.42 32.601 -6.335 1 36.47 417 ILE A O 1
ATOM 3188 N N . ILE A 1 418 ? 25.127 32.579 -4.331 1 34.59 418 ILE A N 1
ATOM 3189 C CA . ILE A 1 418 ? 26.526 32.167 -4.37 1 34.59 418 ILE A CA 1
ATOM 3190 C C . ILE A 1 418 ? 26.621 30.704 -4.796 1 34.59 418 ILE A C 1
ATOM 3192 O O . ILE A 1 418 ? 25.97 29.836 -4.21 1 34.59 418 ILE A O 1
ATOM 3196 N N . SER A 1 419 ? 26.902 30.368 -5.992 1 35.85 419 SER A N 1
ATOM 3197 C CA . SER A 1 419 ? 27.445 29.106 -6.485 1 35.85 419 SER A CA 1
ATOM 3198 C C . SER A 1 419 ? 28.365 28.461 -5.454 1 35.85 419 SER A C 1
ATOM 3200 O O . SER A 1 419 ? 29.475 28.943 -5.217 1 35.85 419 SER A O 1
ATOM 3202 N N . ALA A 1 420 ? 27.959 28.24 -4.28 1 35.55 420 ALA A N 1
ATOM 3203 C CA . ALA A 1 420 ? 28.851 27.566 -3.34 1 35.55 420 ALA A CA 1
ATOM 3204 C C . ALA A 1 420 ? 29.684 26.498 -4.042 1 35.55 420 ALA A C 1
ATOM 3206 O O . ALA A 1 420 ? 30.601 25.926 -3.448 1 35.55 420 ALA A O 1
ATOM 3207 N N . VAL A 1 421 ? 29.09 25.705 -4.968 1 35.08 421 VAL A N 1
ATOM 3208 C CA . VAL A 1 421 ? 29.967 24.683 -5.529 1 35.08 421 VAL A CA 1
ATOM 3209 C C . VAL A 1 421 ? 31.304 25.308 -5.922 1 35.08 421 VAL A C 1
ATOM 3211 O O . VAL A 1 421 ? 32.362 24.717 -5.695 1 35.08 421 VAL A O 1
ATOM 3214 N N . LEU A 1 422 ? 31.289 26.204 -7.04 1 34.63 422 LEU A N 1
ATOM 3215 C CA . LEU A 1 422 ? 32.553 26.651 -7.616 1 34.63 422 LEU A CA 1
ATOM 3216 C C . LEU A 1 422 ? 33.217 27.694 -6.724 1 34.63 422 LEU A C 1
ATOM 3218 O O . LEU A 1 422 ? 32.706 28.807 -6.576 1 34.63 422 LEU A O 1
ATOM 3222 N N . GLY A 1 423 ? 33.338 27.329 -5.441 1 32.52 423 GLY A N 1
ATOM 3223 C CA . GLY A 1 423 ? 34.214 28.306 -4.815 1 32.52 423 GLY A CA 1
ATOM 3224 C C . GLY A 1 423 ? 35.018 29.115 -5.815 1 32.52 423 GLY A C 1
ATOM 3225 O O . GLY A 1 423 ? 35.175 28.707 -6.968 1 32.52 423 GLY A O 1
ATOM 3226 N N . ALA A 1 424 ? 35.034 30.233 -5.775 1 33.83 424 ALA A N 1
ATOM 3227 C CA . ALA A 1 424 ? 36.023 30.996 -6.532 1 33.83 424 ALA A CA 1
ATOM 3228 C C . ALA A 1 424 ? 37.313 30.199 -6.709 1 33.83 424 ALA A C 1
ATOM 3230 O O . ALA A 1 424 ? 37.882 30.163 -7.803 1 33.83 424 ALA A O 1
ATOM 3231 N N . LYS A 1 425 ? 38.182 29.822 -5.511 1 34.88 425 LYS A N 1
ATOM 3232 C CA . LYS A 1 425 ? 39.547 29.312 -5.594 1 34.88 425 LYS A CA 1
ATOM 3233 C C . LYS A 1 425 ? 39.561 27.839 -5.99 1 34.88 425 LYS A C 1
ATOM 3235 O O . LYS A 1 425 ? 38.633 27.095 -5.667 1 34.88 425 LYS A O 1
ATOM 3240 N N . SER A 1 426 ? 40.419 27.199 -6.953 1 35.89 426 SER A N 1
ATOM 3241 C CA . SER A 1 426 ? 40.834 25.91 -7.497 1 35.89 426 SER A CA 1
ATOM 3242 C C . SER A 1 426 ? 40.822 24.827 -6.423 1 35.89 426 SER A C 1
ATOM 3244 O O . SER A 1 426 ? 41.816 24.629 -5.722 1 35.89 426 SER A O 1
ATOM 3246 N N . GLU A 1 427 ? 39.947 24.643 -5.634 1 39.99 427 GLU A N 1
ATOM 3247 C CA . GLU A 1 427 ? 40.101 23.596 -4.628 1 39.99 427 GLU A CA 1
ATOM 3248 C C . GLU A 1 427 ? 40.501 22.27 -5.269 1 39.99 427 GLU A C 1
ATOM 3250 O O . GLU A 1 427 ? 39.966 21.894 -6.314 1 39.99 427 GLU A O 1
ATOM 3255 N N . LEU A 1 428 ? 41.646 21.602 -4.896 1 46.15 428 LEU A N 1
ATOM 3256 C CA . LEU A 1 428 ? 42.341 20.392 -5.322 1 46.15 428 LEU A CA 1
ATOM 3257 C C . LEU A 1 428 ? 41.455 19.164 -5.142 1 46.15 428 LEU A C 1
ATOM 3259 O O . LEU A 1 428 ? 40.847 18.982 -4.084 1 46.15 428 LEU A O 1
ATOM 3263 N N . LEU A 1 429 ? 40.996 18.419 -6.088 1 54.87 429 LEU A N 1
ATOM 3264 C CA . LEU A 1 429 ? 40.208 17.192 -6.037 1 54.87 429 LEU A CA 1
ATOM 3265 C C . LEU A 1 429 ? 41.11 15.964 -6.109 1 54.87 429 LEU A C 1
ATOM 3267 O O . LEU A 1 429 ? 40.633 14.831 -6.005 1 54.87 429 LEU A O 1
ATOM 3271 N N . ASP A 1 430 ? 42.485 16.216 -6.329 1 54.34 430 ASP A N 1
ATOM 3272 C CA . ASP A 1 430 ? 43.484 15.152 -6.322 1 54.34 430 ASP A CA 1
ATOM 3273 C C . ASP A 1 430 ? 44.537 15.395 -5.244 1 54.34 430 ASP A C 1
ATOM 3275 O O . ASP A 1 430 ? 45.361 16.304 -5.367 1 54.34 430 ASP A O 1
ATOM 3279 N N . TYR A 1 431 ? 44.401 14.657 -4.157 1 61.21 431 TYR A N 1
ATOM 3280 C CA . TYR A 1 431 ? 45.321 14.843 -3.04 1 61.21 431 TYR A CA 1
ATOM 3281 C C . TYR A 1 431 ? 46.441 13.81 -3.078 1 61.21 431 TYR A C 1
ATOM 3283 O O . TYR A 1 431 ? 47.354 13.844 -2.25 1 61.21 431 TYR A O 1
ATOM 3291 N N . GLY A 1 432 ? 46.332 12.898 -4.086 1 61.82 432 GLY A N 1
ATOM 3292 C CA . GLY A 1 432 ? 47.361 11.878 -4.207 1 61.82 432 GLY A CA 1
ATOM 3293 C C . GLY A 1 432 ? 47.547 11.064 -2.941 1 61.82 432 GLY A C 1
ATOM 3294 O O . GLY A 1 432 ? 46.579 10.54 -2.3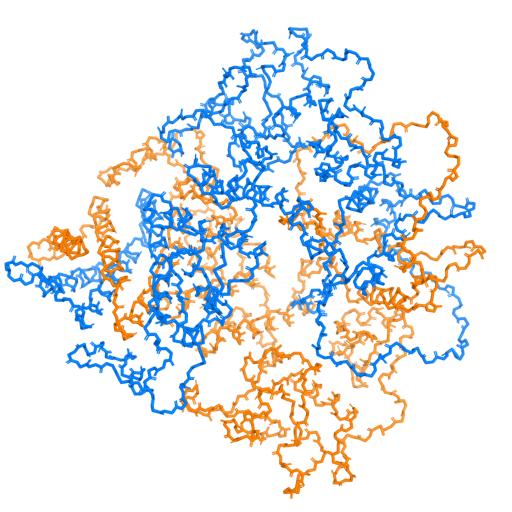86 1 61.82 432 GLY A O 1
ATOM 3295 N N . ARG A 1 433 ? 48.76 10.803 -2.43 1 70.03 433 ARG A N 1
ATOM 3296 C CA . ARG A 1 433 ? 49.067 10.009 -1.245 1 70.03 433 ARG A CA 1
ATOM 3297 C C . ARG A 1 433 ? 49.407 10.904 -0.058 1 70.03 433 ARG A C 1
ATOM 3299 O O . ARG A 1 433 ? 49.844 10.419 0.988 1 70.03 433 ARG A O 1
ATOM 3306 N N . THR A 1 434 ? 49.146 12.158 -0.131 1 66.84 434 THR A N 1
ATOM 3307 C CA . THR A 1 434 ? 49.525 13.094 0.922 1 66.84 434 THR A CA 1
ATOM 3308 C C . THR A 1 434 ? 48.528 13.042 2.076 1 66.84 434 THR A C 1
ATOM 3310 O O . THR A 1 434 ? 48.867 13.383 3.212 1 66.84 434 THR A O 1
ATOM 3313 N N . GLN A 1 435 ? 47.26 12.651 1.723 1 70.31 435 GLN A N 1
ATOM 3314 C CA . GLN A 1 435 ? 46.208 12.638 2.734 1 70.31 435 GLN A CA 1
ATOM 3315 C C . GLN A 1 435 ? 45.424 11.329 2.696 1 70.31 435 GLN A C 1
ATOM 3317 O O . GLN A 1 435 ? 44.903 10.942 1.648 1 70.31 435 GLN A O 1
ATOM 3322 N N . ARG A 1 436 ? 45.46 10.696 3.889 1 71.07 436 ARG A N 1
ATOM 3323 C CA . ARG A 1 436 ? 44.714 9.444 3.977 1 71.07 436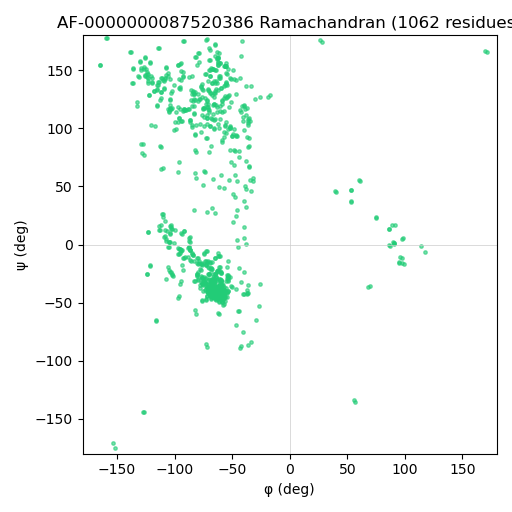 ARG A CA 1
ATOM 3324 C C . ARG A 1 436 ? 43.221 9.706 4.14 1 71.07 436 ARG A C 1
ATOM 3326 O O . ARG A 1 436 ? 42.396 9.03 3.523 1 71.07 436 ARG A O 1
ATOM 3333 N N . LEU A 1 437 ? 42.995 10.784 4.932 1 75.71 437 LEU A N 1
ATOM 3334 C CA . LEU A 1 437 ? 41.595 11.093 5.201 1 75.71 437 LEU A CA 1
ATOM 3335 C C . LEU A 1 437 ? 40.982 11.885 4.051 1 75.71 437 LEU A C 1
ATOM 3337 O O . LEU A 1 437 ? 41.633 12.763 3.481 1 75.71 437 LEU A O 1
ATOM 3341 N N . VAL A 1 438 ? 39.907 11.558 3.558 1 77.87 438 VAL A N 1
ATOM 3342 C CA . VAL A 1 438 ? 39.213 12.207 2.45 1 77.87 438 VAL A CA 1
ATOM 3343 C C . VAL A 1 438 ? 38.727 13.588 2.881 1 77.87 438 VAL A C 1
ATOM 3345 O O . VAL A 1 438 ? 37.849 13.704 3.74 1 77.87 438 VAL A O 1
ATOM 3348 N N . PRO A 1 439 ? 39.332 14.616 2.366 1 69.98 439 PRO A N 1
ATOM 3349 C CA . PRO A 1 439 ? 38.925 15.969 2.751 1 69.98 439 PRO A CA 1
ATOM 3350 C C . PRO A 1 439 ? 37.498 16.301 2.322 1 69.98 439 PRO A C 1
ATOM 3352 O O . PRO A 1 439 ? 36.948 15.643 1.435 1 69.98 439 PRO A O 1
ATOM 3355 N N . LEU A 1 440 ? 36.927 17.32 2.929 1 62.86 440 LEU A N 1
ATOM 3356 C CA . LEU A 1 440 ? 35.535 17.706 2.726 1 62.86 440 LEU A CA 1
ATOM 3357 C C . LEU A 1 440 ? 35.28 18.077 1.269 1 62.86 440 LEU A C 1
ATOM 3359 O O . LEU A 1 440 ? 34.227 17.753 0.716 1 62.86 440 LEU A O 1
ATOM 3363 N N . SER A 1 441 ? 36.234 18.779 0.681 1 58.97 441 SER A N 1
ATOM 3364 C CA . SER A 1 441 ? 36.083 19.16 -0.719 1 58.97 441 SER A CA 1
ATOM 3365 C C . SER A 1 441 ? 35.967 17.933 -1.617 1 58.97 441 SER A C 1
ATOM 3367 O O . SER A 1 441 ? 35.161 17.913 -2.549 1 58.97 441 SER A O 1
ATOM 3369 N N . LEU A 1 442 ? 36.812 16.942 -1.34 1 68.62 442 LEU A N 1
ATOM 3370 C CA . LEU A 1 442 ? 36.759 15.705 -2.112 1 68.62 442 LEU A CA 1
ATOM 3371 C C . LEU A 1 442 ? 35.48 14.931 -1.811 1 68.62 442 LEU A C 1
ATOM 3373 O O . LEU A 1 442 ? 34.898 14.313 -2.705 1 68.62 442 LEU A O 1
ATOM 3377 N N . GLN A 1 443 ? 35.057 14.96 -0.553 1 73.31 443 GLN A N 1
ATOM 3378 C CA . GLN A 1 443 ? 33.787 14.333 -0.205 1 73.31 443 GLN A CA 1
ATOM 3379 C C . GLN A 1 443 ? 32.635 14.946 -0.997 1 73.31 443 GLN A C 1
ATOM 3381 O O . GLN A 1 443 ? 31.783 14.225 -1.521 1 73.31 443 GLN A O 1
ATOM 3386 N N . ARG A 1 444 ? 32.7 16.187 -1.105 1 61.72 444 ARG A N 1
ATOM 3387 C CA . ARG A 1 444 ? 31.668 16.894 -1.857 1 61.72 444 ARG A CA 1
ATOM 3388 C C . ARG A 1 444 ? 31.716 16.522 -3.335 1 61.72 444 ARG A C 1
ATOM 3390 O O . ARG A 1 444 ? 30.675 16.356 -3.973 1 61.72 444 ARG A O 1
ATOM 3397 N N . ALA A 1 445 ? 32.94 16.427 -3.846 1 63.26 445 ALA A N 1
ATOM 3398 C CA . ALA A 1 445 ? 33.11 16.043 -5.244 1 63.26 445 ALA A CA 1
ATOM 3399 C C . ALA A 1 445 ? 32.597 14.627 -5.491 1 63.26 445 ALA A C 1
ATOM 3401 O O . ALA A 1 445 ? 31.963 14.359 -6.514 1 63.26 445 ALA A O 1
ATOM 3402 N N . VAL A 1 446 ? 32.848 13.763 -4.537 1 74.26 446 VAL A N 1
ATOM 3403 C CA . VAL A 1 446 ? 32.379 12.385 -4.639 1 74.26 446 VAL A CA 1
ATOM 3404 C C . VAL A 1 446 ? 30.853 12.354 -4.596 1 74.26 446 VAL A C 1
ATOM 3406 O O . VAL A 1 446 ? 30.218 11.651 -5.386 1 74.26 446 VAL A O 1
ATOM 3409 N N . LEU A 1 447 ? 30.318 13.152 -3.728 1 69.93 447 LEU A N 1
ATOM 3410 C CA . LEU A 1 447 ? 28.865 13.208 -3.61 1 69.93 447 LEU A CA 1
ATOM 3411 C C . LEU A 1 447 ? 28.242 13.838 -4.85 1 69.93 447 LEU A C 1
ATOM 3413 O O . LEU A 1 447 ? 27.149 13.448 -5.268 1 69.93 447 LEU A O 1
ATOM 3417 N N . ALA A 1 448 ? 28.983 14.721 -5.403 1 60.73 448 ALA A N 1
ATOM 3418 C CA . ALA A 1 448 ? 28.517 15.313 -6.655 1 60.73 448 ALA A CA 1
ATOM 3419 C C . ALA A 1 448 ? 28.524 14.286 -7.783 1 60.73 448 ALA A C 1
ATOM 3421 O O . ALA A 1 448 ? 27.642 14.296 -8.645 1 60.73 448 ALA A O 1
ATOM 3422 N N . ARG A 1 449 ? 29.51 13.455 -7.737 1 62.76 449 ARG A N 1
ATOM 3423 C CA . ARG A 1 449 ? 29.673 12.438 -8.771 1 62.76 449 ARG A CA 1
ATOM 3424 C C . ARG A 1 449 ? 28.684 11.294 -8.575 1 62.76 449 ARG A C 1
ATOM 3426 O O . ARG A 1 449 ? 28.022 10.87 -9.524 1 62.76 449 ARG A O 1
ATOM 3433 N N . ASP A 1 450 ? 28.653 10.823 -7.321 1 71.75 450 ASP A N 1
ATOM 3434 C CA . ASP A 1 450 ? 27.957 9.567 -7.06 1 71.75 450 ASP A CA 1
ATOM 3435 C C . ASP A 1 450 ? 26.611 9.816 -6.383 1 71.75 450 ASP A C 1
ATOM 3437 O O . ASP A 1 450 ? 25.746 8.937 -6.369 1 71.75 450 ASP A O 1
ATOM 3441 N N . ARG A 1 451 ? 26.4 10.94 -5.733 1 66.02 451 ARG A N 1
ATOM 3442 C CA . ARG A 1 451 ? 25.186 11.451 -5.103 1 66.02 451 ARG A CA 1
ATOM 3443 C C . ARG A 1 451 ? 24.826 10.635 -3.866 1 66.02 451 ARG A C 1
ATOM 3445 O O . ARG A 1 451 ? 24.223 11.157 -2.926 1 66.02 451 ARG A O 1
ATOM 3452 N N . CYS A 1 452 ? 25.102 9.275 -3.98 1 73.21 452 CYS A N 1
ATOM 3453 C CA . CYS A 1 452 ? 24.682 8.386 -2.903 1 73.21 452 CYS A CA 1
ATOM 3454 C C . CYS A 1 452 ? 25.593 7.168 -2.814 1 73.21 452 CYS A C 1
ATOM 3456 O O . CYS A 1 452 ? 26.674 7.151 -3.405 1 73.21 452 CYS A O 1
ATOM 3458 N N . CYS A 1 453 ? 25.2 6.264 -1.916 1 86.05 453 CYS A N 1
ATOM 3459 C CA . CYS A 1 453 ? 25.88 4.976 -1.831 1 86.05 453 CYS A CA 1
ATOM 3460 C C . CYS A 1 453 ? 25.89 4.275 -3.184 1 86.05 453 CYS A C 1
ATOM 3462 O O . CYS A 1 453 ? 24.875 4.247 -3.881 1 86.05 453 CYS A O 1
ATOM 3464 N N . LEU A 1 454 ? 26.963 3.692 -3.586 1 86.94 454 LEU A N 1
ATOM 3465 C CA . LEU A 1 454 ? 27.156 3.107 -4.909 1 86.94 454 LEU A CA 1
ATOM 3466 C C . LEU A 1 454 ? 26.361 1.814 -5.052 1 86.94 454 LEU A C 1
ATOM 3468 O O . LEU A 1 454 ? 26.136 1.339 -6.168 1 86.94 454 LEU A O 1
ATOM 3472 N N . VAL A 1 455 ? 25.923 1.221 -3.93 1 87.47 455 VAL A N 1
ATOM 3473 C CA . VAL A 1 455 ? 25.311 -0.103 -3.958 1 87.47 455 VAL A CA 1
ATOM 3474 C C . VAL A 1 455 ? 23.853 0.01 -4.397 1 87.47 455 VAL A C 1
ATOM 3476 O O . VAL A 1 455 ? 23.074 0.753 -3.795 1 87.47 455 VAL A O 1
ATOM 3479 N N . PRO A 1 456 ? 23.475 -0.688 -5.436 1 78.97 456 PRO A N 1
ATOM 3480 C CA . PRO A 1 456 ? 22.108 -0.608 -5.956 1 78.97 456 PRO A CA 1
ATOM 3481 C C . PRO A 1 456 ? 21.052 -0.878 -4.887 1 78.97 456 PRO A C 1
ATOM 3483 O O . PRO A 1 456 ? 21.175 -1.838 -4.122 1 78.97 456 PRO A O 1
ATOM 3486 N N . GLY A 1 457 ? 20.123 0.054 -4.812 1 70.04 457 GLY A N 1
ATOM 3487 C CA . GLY A 1 457 ? 18.991 -0.15 -3.923 1 70.04 457 GLY A CA 1
ATOM 3488 C C . GLY A 1 457 ? 19.152 0.542 -2.583 1 70.04 457 GLY A C 1
ATOM 3489 O O . GLY A 1 457 ? 18.19 0.664 -1.822 1 70.04 457 GLY A O 1
ATOM 3490 N N . CYS A 1 458 ? 20.459 0.962 -2.26 1 76.17 458 CYS A N 1
ATOM 3491 C CA . CYS A 1 458 ? 20.666 1.639 -0.985 1 76.17 458 CYS A CA 1
ATOM 3492 C C . CYS A 1 458 ? 20.052 3.034 -1.003 1 76.17 458 CYS A C 1
ATOM 3494 O O . CYS A 1 458 ? 20.237 3.786 -1.961 1 76.17 458 CYS A O 1
ATOM 3496 N N . THR A 1 459 ? 19.302 3.398 0.043 1 63.73 459 THR A N 1
ATOM 3497 C CA . THR A 1 459 ? 18.614 4.684 0.087 1 63.73 459 THR A CA 1
ATOM 3498 C C . THR A 1 459 ? 19.203 5.575 1.178 1 63.73 459 THR A C 1
ATOM 3500 O O . THR A 1 459 ? 18.611 6.593 1.542 1 63.73 459 THR A O 1
ATOM 3503 N N . ALA A 1 460 ? 20.413 5.191 1.651 1 66.29 460 ALA A N 1
ATOM 3504 C CA . ALA A 1 460 ? 21.026 5.985 2.712 1 66.29 460 ALA A CA 1
ATOM 3505 C C . ALA A 1 460 ? 21.311 7.407 2.238 1 66.29 460 ALA A C 1
ATOM 3507 O O . ALA A 1 460 ? 21.808 7.61 1.127 1 66.29 460 ALA A O 1
ATOM 3508 N N . PRO A 1 461 ? 20.932 8.387 3.059 1 62.17 461 PRO A N 1
ATOM 3509 C CA . PRO A 1 461 ? 21.228 9.771 2.682 1 62.17 461 PRO A CA 1
ATOM 3510 C C . PRO A 1 461 ? 22.72 10.093 2.744 1 62.17 461 PRO A C 1
ATOM 3512 O O . PRO A 1 461 ? 23.482 9.381 3.404 1 62.17 461 PRO A O 1
ATOM 3515 N N . PRO A 1 462 ? 23.147 11.14 2.033 1 61.29 462 PRO A N 1
ATOM 3516 C CA . PRO A 1 462 ? 24.558 11.527 1.964 1 61.29 462 PRO A CA 1
ATOM 3517 C C . PRO A 1 462 ? 25.184 11.723 3.343 1 61.29 462 PRO A C 1
ATOM 3519 O O . PRO A 1 462 ? 26.361 11.411 3.541 1 61.29 462 PRO A O 1
ATOM 3522 N N . SER A 1 463 ? 24.351 12.082 4.29 1 59.65 463 SER A N 1
ATOM 3523 C CA . SER A 1 463 ? 24.873 12.352 5.625 1 59.65 463 SER A CA 1
ATOM 3524 C C . SER A 1 463 ? 25.32 11.068 6.315 1 59.65 463 SER A C 1
ATOM 3526 O O . SER A 1 463 ? 26.057 11.111 7.302 1 59.65 463 SER A O 1
ATOM 3528 N N . GLN A 1 464 ? 24.923 9.971 5.773 1 66.13 464 GLN A N 1
ATOM 3529 C CA . GLN A 1 464 ? 25.236 8.691 6.402 1 66.13 464 GLN A CA 1
ATOM 3530 C C . GLN A 1 464 ? 26.294 7.932 5.607 1 66.13 464 GLN A C 1
ATOM 3532 O O . GLN A 1 464 ? 26.507 6.738 5.829 1 66.13 464 GLN A O 1
ATOM 3537 N N . LEU A 1 465 ? 26.891 8.63 4.717 1 80.64 465 LEU A N 1
ATOM 3538 C CA . LEU A 1 465 ? 27.827 7.943 3.834 1 80.64 465 LEU A CA 1
ATOM 3539 C C . LEU A 1 465 ? 29.258 8.089 4.339 1 80.64 465 LEU A C 1
ATOM 3541 O O . LEU A 1 465 ? 29.601 9.096 4.963 1 80.64 465 LEU A O 1
ATOM 3545 N N . GLN A 1 466 ? 29.97 7.071 4.195 1 83.35 466 GLN A N 1
ATOM 3546 C CA . GLN A 1 466 ? 31.414 7.035 4.403 1 83.35 466 GLN A CA 1
ATOM 3547 C C . GLN A 1 466 ? 32.16 6.976 3.073 1 83.35 466 GLN A C 1
ATOM 3549 O O . GLN A 1 466 ? 31.628 6.478 2.078 1 83.35 466 GLN A O 1
ATOM 3554 N N . PHE A 1 467 ? 33.301 7.564 3.053 1 86.11 467 PHE A N 1
ATOM 3555 C CA . PHE A 1 467 ? 34.103 7.648 1.838 1 86.11 467 PHE A CA 1
ATOM 3556 C C . PHE A 1 467 ? 35.271 6.671 1.892 1 86.11 467 PHE A C 1
ATOM 3558 O O . PHE A 1 467 ? 36.125 6.764 2.776 1 86.11 467 PHE A O 1
ATOM 3565 N N . HIS A 1 468 ? 35.197 5.681 0.978 1 88.16 468 HIS A N 1
ATOM 3566 C CA . HIS A 1 468 ? 36.086 4.524 0.976 1 88.16 468 HIS A CA 1
ATOM 3567 C C . HIS A 1 468 ? 37.058 4.578 -0.198 1 88.16 468 HIS A C 1
ATOM 3569 O O . HIS A 1 468 ? 36.653 4.841 -1.333 1 88.16 468 HIS A O 1
ATOM 3575 N N . HIS A 1 469 ? 38.303 4.293 0.136 1 88.06 469 HIS A N 1
ATOM 3576 C CA . HIS A 1 469 ? 39.276 4.088 -0.93 1 88.06 469 HIS A CA 1
ATOM 3577 C C . HIS A 1 469 ? 39.031 2.768 -1.654 1 88.06 469 HIS A C 1
ATOM 3579 O O . HIS A 1 469 ? 39.067 1.701 -1.037 1 88.06 469 HIS A O 1
ATOM 3585 N N . ILE A 1 470 ? 38.758 2.819 -2.896 1 89.15 470 ILE A N 1
ATOM 3586 C CA . ILE A 1 470 ? 38.523 1.624 -3.699 1 89.15 470 ILE A CA 1
ATOM 3587 C C . ILE A 1 470 ? 39.781 0.758 -3.718 1 89.15 470 ILE A C 1
ATOM 3589 O O . ILE A 1 470 ? 39.722 -0.439 -3.431 1 89.15 470 ILE A O 1
ATOM 3593 N N . LYS A 1 471 ? 40.881 1.316 -4.187 1 86.3 471 LYS A N 1
ATOM 3594 C CA . LYS A 1 471 ? 42.189 0.752 -3.867 1 86.3 471 LYS A CA 1
ATOM 3595 C C . LYS A 1 471 ? 42.684 1.246 -2.511 1 86.3 471 LYS A C 1
ATOM 3597 O O . LYS A 1 471 ? 42.888 2.447 -2.318 1 86.3 471 LYS A O 1
ATOM 3602 N N . PRO A 1 472 ? 42.745 0.26 -1.6 1 85.25 472 PRO A N 1
ATOM 3603 C CA . PRO A 1 472 ? 43.117 0.672 -0.244 1 85.25 472 PRO A CA 1
ATOM 3604 C C . PRO A 1 472 ? 44.394 1.509 -0.213 1 85.25 472 PRO A C 1
ATOM 3606 O O . PRO A 1 472 ? 45.312 1.271 -1.002 1 85.25 472 PRO A O 1
ATOM 3609 N N . TRP A 1 473 ? 44.353 2.471 0.707 1 80.27 473 TRP A N 1
ATOM 3610 C CA . TRP A 1 473 ? 45.489 3.373 0.87 1 80.27 473 TRP A CA 1
ATOM 3611 C C . TRP A 1 473 ? 46.766 2.593 1.164 1 80.27 473 TRP A C 1
ATOM 3613 O O . TRP A 1 473 ? 47.83 2.906 0.625 1 80.27 473 TRP A O 1
ATOM 3623 N N . TYR A 1 474 ? 46.598 1.467 1.965 1 78.8 474 TYR A N 1
ATOM 3624 C CA . TYR A 1 474 ? 47.765 0.683 2.353 1 78.8 474 TYR A CA 1
ATOM 3625 C C . TYR A 1 474 ? 48.296 -0.126 1.176 1 78.8 474 TYR A C 1
ATOM 3627 O O . TYR A 1 474 ? 49.441 -0.583 1.194 1 78.8 474 TYR A O 1
ATOM 3635 N N . LEU A 1 475 ? 47.521 -0.259 0.116 1 84.11 475 LEU A N 1
ATOM 3636 C CA . LEU A 1 475 ? 47.948 -0.955 -1.093 1 84.11 475 LEU A CA 1
ATOM 3637 C C . LEU A 1 475 ? 48.334 0.038 -2.184 1 84.11 475 LEU A C 1
ATOM 3639 O O . LEU A 1 475 ? 48.359 -0.311 -3.367 1 84.11 475 LEU A O 1
ATOM 3643 N N . GLY A 1 476 ? 48.492 1.319 -1.746 1 81.96 476 GLY A N 1
ATOM 3644 C CA . GLY A 1 476 ? 48.979 2.316 -2.686 1 81.96 476 GLY A CA 1
ATOM 3645 C C . GLY A 1 476 ? 47.871 3.158 -3.291 1 81.96 476 GLY A C 1
ATOM 3646 O O . GLY A 1 476 ? 48.111 3.941 -4.211 1 81.96 476 GLY A O 1
ATOM 3647 N N . GLY A 1 477 ? 46.673 2.985 -2.836 1 84.35 477 GLY A N 1
ATOM 3648 C CA . GLY A 1 477 ? 45.58 3.785 -3.366 1 84.35 477 GLY A CA 1
ATOM 3649 C C . GLY A 1 477 ? 45.707 5.261 -3.038 1 84.35 477 GLY A C 1
ATOM 3650 O O . GLY A 1 477 ? 46.179 5.623 -1.958 1 84.35 477 GLY A O 1
ATOM 3651 N N . LYS A 1 478 ? 45.359 6.181 -4.004 1 80.92 478 LYS A N 1
ATOM 3652 C CA . LYS A 1 478 ? 45.435 7.63 -3.838 1 80.92 478 LYS A CA 1
ATOM 3653 C C . LYS A 1 478 ? 44.097 8.201 -3.378 1 80.92 478 LYS A C 1
ATOM 3655 O O . LYS A 1 478 ? 43.048 7.589 -3.591 1 80.92 478 LYS A O 1
ATOM 3660 N N . THR A 1 479 ? 44.192 9.256 -2.633 1 81.89 479 THR A N 1
ATOM 3661 C CA . THR A 1 479 ? 43.005 10.016 -2.256 1 81.89 479 THR A CA 1
ATOM 3662 C C . THR A 1 479 ? 42.598 10.972 -3.373 1 81.89 479 THR A C 1
ATOM 3664 O O . THR A 1 479 ? 43.003 12.136 -3.38 1 81.89 479 THR A O 1
ATOM 3667 N N . GLU A 1 480 ? 41.935 10.421 -4.302 1 78.36 480 GLU A N 1
ATOM 3668 C CA . GLU A 1 480 ? 41.473 11.15 -5.478 1 78.36 480 GLU A CA 1
ATOM 3669 C C . GLU A 1 480 ? 40.055 10.736 -5.863 1 78.36 480 GLU A C 1
ATOM 3671 O O . GLU A 1 480 ? 39.565 9.696 -5.419 1 78.36 480 GLU A O 1
ATOM 3676 N N . LEU A 1 481 ? 39.461 11.507 -6.696 1 75.76 481 LEU A N 1
ATOM 3677 C CA . LEU A 1 481 ? 38.052 11.349 -7.038 1 75.76 481 LEU A CA 1
ATOM 3678 C C . LEU A 1 481 ? 37.793 9.98 -7.657 1 75.76 481 LEU A C 1
ATOM 3680 O O . LEU A 1 481 ? 36.784 9.338 -7.355 1 75.76 481 LEU A O 1
ATOM 3684 N N . ALA A 1 482 ? 38.738 9.478 -8.399 1 76.69 482 ALA A N 1
ATOM 3685 C CA . ALA A 1 482 ? 38.546 8.229 -9.131 1 76.69 482 ALA A CA 1
ATOM 3686 C C . ALA A 1 482 ? 38.697 7.023 -8.208 1 76.69 482 ALA A C 1
ATOM 3688 O O . ALA A 1 482 ? 38.267 5.918 -8.544 1 76.69 482 ALA A O 1
ATOM 3689 N N . ASN A 1 483 ? 39.303 7.271 -6.985 1 86.57 483 ASN A N 1
ATOM 3690 C CA . ASN A 1 483 ? 39.597 6.155 -6.093 1 86.57 483 ASN A CA 1
ATOM 3691 C C . ASN A 1 483 ? 38.754 6.216 -4.822 1 86.57 483 ASN A C 1
ATOM 3693 O O . ASN A 1 483 ? 39.096 5.594 -3.815 1 86.57 483 ASN A O 1
ATOM 3697 N N . ILE A 1 484 ? 37.748 7.079 -4.839 1 86.79 484 ILE A N 1
ATOM 3698 C CA . ILE A 1 484 ? 36.911 7.183 -3.648 1 86.79 484 ILE A CA 1
ATOM 3699 C C . ILE A 1 484 ? 35.458 6.888 -4.012 1 86.79 484 ILE A C 1
ATOM 3701 O O . ILE A 1 484 ? 34.948 7.391 -5.016 1 86.79 484 ILE A O 1
ATOM 3705 N N . GLY A 1 485 ? 34.83 5.989 -3.274 1 88.4 485 GLY A N 1
ATOM 3706 C CA . GLY A 1 485 ? 33.412 5.702 -3.416 1 88.4 485 GLY A CA 1
ATOM 3707 C C . GLY A 1 485 ? 32.633 5.89 -2.129 1 88.4 485 GLY A C 1
ATOM 3708 O O . GLY A 1 485 ? 33.151 5.633 -1.04 1 88.4 485 GLY A O 1
ATOM 3709 N N . PRO A 1 486 ? 31.454 6.454 -2.241 1 88.21 486 PRO A N 1
ATOM 3710 C CA . PRO A 1 486 ? 30.609 6.634 -1.058 1 88.21 486 PRO A CA 1
ATOM 3711 C C . PRO A 1 486 ? 29.807 5.382 -0.71 1 88.21 486 PRO A C 1
ATOM 3713 O O . PRO A 1 486 ? 29.207 4.763 -1.593 1 88.21 486 PRO A O 1
ATOM 3716 N N . PHE A 1 487 ? 29.87 4.963 0.558 1 88.95 487 PHE A N 1
ATOM 3717 C CA . PHE A 1 487 ? 29.134 3.798 1.032 1 88.95 487 PHE A CA 1
ATOM 3718 C C . PHE A 1 487 ? 28.491 4.077 2.385 1 88.95 487 PHE A C 1
ATOM 3720 O O . PHE A 1 487 ? 29.061 4.79 3.214 1 88.95 487 PHE A O 1
ATOM 3727 N N . CYS A 1 488 ? 27.252 3.599 2.518 1 82.31 488 CYS A N 1
ATOM 3728 C CA . CYS A 1 488 ? 26.715 3.595 3.875 1 82.31 488 CYS A CA 1
ATOM 3729 C C . CYS A 1 488 ? 27.499 2.641 4.768 1 82.31 488 CYS A C 1
ATOM 3731 O O . CYS A 1 488 ? 28.343 1.884 4.286 1 82.31 488 CYS A O 1
ATOM 3733 N N . ASP A 1 489 ? 27.227 2.654 6.072 1 79.21 489 ASP A N 1
ATOM 3734 C CA . ASP A 1 489 ? 27.991 1.86 7.03 1 79.21 489 ASP A CA 1
ATOM 3735 C C . ASP A 1 489 ? 27.948 0.376 6.672 1 79.21 489 ASP A C 1
ATOM 3737 O O . ASP A 1 489 ? 28.99 -0.277 6.589 1 79.21 489 ASP A O 1
ATOM 3741 N N . SER A 1 490 ? 26.804 -0.152 6.382 1 79.81 490 SER A N 1
ATOM 3742 C CA . SER A 1 490 ? 26.632 -1.57 6.084 1 79.81 490 SER A CA 1
ATOM 3743 C C . SER A 1 490 ? 27.338 -1.951 4.786 1 79.81 490 SER A C 1
ATOM 3745 O O . SER A 1 490 ? 28.042 -2.961 4.73 1 79.81 490 SER A O 1
ATOM 3747 N N . ASP A 1 491 ? 27.176 -1.147 3.755 1 87.53 491 ASP A N 1
ATOM 3748 C CA . ASP A 1 491 ? 27.754 -1.468 2.454 1 87.53 491 ASP A CA 1
ATOM 3749 C C . ASP A 1 491 ? 29.269 -1.276 2.464 1 87.53 491 ASP A C 1
ATOM 3751 O O . ASP A 1 491 ? 29.994 -1.983 1.762 1 87.53 491 ASP A O 1
ATOM 3755 N N . HIS A 1 492 ? 29.745 -0.356 3.313 1 88.3 492 HIS A N 1
ATOM 3756 C CA . HIS A 1 492 ? 31.182 -0.188 3.504 1 88.3 492 HIS A CA 1
ATOM 3757 C C . HIS A 1 492 ? 31.822 -1.47 4.024 1 88.3 492 HIS A C 1
ATOM 3759 O O . HIS A 1 492 ? 32.85 -1.911 3.504 1 88.3 492 HIS A O 1
ATOM 3765 N N . HIS A 1 493 ? 31.108 -2.071 4.952 1 80.26 493 HIS A N 1
ATOM 3766 C CA . HIS A 1 493 ? 31.615 -3.31 5.531 1 80.26 493 HIS A CA 1
ATOM 3767 C C . HIS A 1 493 ? 31.587 -4.446 4.514 1 80.26 493 HIS A C 1
ATOM 3769 O O . HIS A 1 493 ? 32.505 -5.268 4.469 1 80.26 493 HIS A O 1
ATOM 3775 N N . ALA A 1 494 ? 30.496 -4.545 3.724 1 85.4 494 ALA A N 1
ATOM 3776 C CA . ALA A 1 494 ? 30.39 -5.573 2.691 1 85.4 494 ALA A CA 1
ATOM 3777 C C . ALA A 1 494 ? 31.518 -5.443 1.672 1 85.4 494 ALA A C 1
ATOM 3779 O O . ALA A 1 494 ? 32.043 -6.449 1.186 1 85.4 494 ALA A O 1
ATOM 3780 N N . VAL A 1 495 ? 31.944 -4.186 1.381 1 88.65 495 VAL A N 1
ATOM 3781 C CA . VAL A 1 495 ? 33.042 -3.942 0.451 1 88.65 495 VAL A CA 1
ATOM 3782 C C . VAL A 1 495 ? 34.367 -4.326 1.104 1 88.65 495 VAL A C 1
ATOM 3784 O O . VAL A 1 495 ? 35.197 -5.001 0.489 1 88.65 495 VAL A O 1
ATOM 3787 N N . ASP A 1 496 ? 34.483 -4.022 2.364 1 82.7 496 ASP A N 1
ATOM 3788 C CA . ASP A 1 496 ? 35.717 -4.318 3.085 1 82.7 496 ASP A CA 1
ATOM 3789 C C . ASP A 1 496 ? 35.913 -5.823 3.245 1 82.7 496 ASP A C 1
ATOM 3791 O O . ASP A 1 496 ? 37.042 -6.317 3.192 1 82.7 496 ASP A O 1
ATOM 3795 N N . SER A 1 497 ? 34.789 -6.461 3.391 1 79.66 497 SER A N 1
ATOM 3796 C CA . SER A 1 497 ? 34.871 -7.901 3.615 1 79.66 497 SER A CA 1
ATOM 3797 C C . SER A 1 497 ? 34.997 -8.659 2.298 1 79.66 497 SER A C 1
ATOM 3799 O O . SER A 1 497 ? 35.133 -9.884 2.291 1 79.66 497 SER A O 1
ATOM 3801 N N . GLY A 1 498 ? 34.836 -7.96 1.222 1 83.61 498 GLY A N 1
ATOM 3802 C CA . GLY A 1 498 ? 34.98 -8.586 -0.082 1 83.61 498 GLY A CA 1
ATOM 3803 C C . GLY A 1 498 ? 33.681 -9.16 -0.616 1 83.61 498 GLY A C 1
ATOM 3804 O O . GLY A 1 498 ? 33.668 -9.816 -1.659 1 83.61 498 GLY A O 1
ATOM 3805 N N . GLN A 1 499 ? 32.571 -9.012 0.098 1 81.78 499 GLN A N 1
ATOM 3806 C CA . GLN A 1 499 ? 31.271 -9.486 -0.365 1 81.78 499 GLN A CA 1
ATOM 3807 C C . GLN A 1 499 ? 30.826 -8.736 -1.617 1 81.78 499 GLN A C 1
ATOM 3809 O O . GLN A 1 499 ? 30.191 -9.315 -2.501 1 81.78 499 GLN A O 1
ATOM 3814 N N . ILE A 1 500 ? 31.06 -7.475 -1.649 1 89.56 500 ILE A N 1
ATOM 3815 C CA . ILE A 1 500 ? 30.807 -6.617 -2.801 1 89.56 500 ILE A CA 1
ATOM 3816 C C . ILE A 1 500 ? 32.132 -6.124 -3.378 1 89.56 500 ILE A C 1
ATOM 3818 O O . ILE A 1 500 ? 33.013 -5.681 -2.636 1 89.56 500 ILE A O 1
ATOM 3822 N N . GLU A 1 501 ? 32.378 -6.301 -4.61 1 92.05 501 GLU A N 1
ATOM 3823 C CA . GLU A 1 501 ? 33.583 -5.824 -5.282 1 92.05 501 GLU A CA 1
ATOM 3824 C C . GLU A 1 501 ? 33.335 -4.488 -5.976 1 92.05 501 GLU A C 1
ATOM 3826 O O . GLU A 1 501 ? 32.281 -4.282 -6.581 1 92.05 501 GLU A O 1
ATOM 3831 N N . VAL A 1 502 ? 34.272 -3.507 -5.814 1 92.42 502 VAL A N 1
ATOM 3832 C CA . VAL A 1 502 ? 34.181 -2.221 -6.497 1 92.42 502 VAL A CA 1
ATOM 3833 C C . VAL A 1 502 ? 35.166 -2.185 -7.664 1 92.42 502 VAL A C 1
ATOM 3835 O O . VAL A 1 502 ? 36.35 -2.487 -7.494 1 92.42 502 VAL A O 1
ATOM 3838 N N . VAL A 1 503 ? 34.687 -1.904 -8.839 1 90.17 503 VAL A N 1
ATOM 3839 C CA . VAL A 1 503 ? 35.517 -1.79 -10.034 1 90.17 503 VAL A CA 1
ATOM 3840 C C . VAL A 1 503 ? 35.37 -0.394 -10.634 1 90.17 503 VAL A C 1
ATOM 3842 O O . VAL A 1 503 ? 34.314 0.231 -10.517 1 90.17 503 VAL A O 1
ATOM 3845 N N . VAL A 1 504 ? 36.448 0.15 -11.195 1 84.21 504 VAL A N 1
ATOM 3846 C CA . VAL A 1 504 ? 36.422 1.467 -11.824 1 84.21 504 VAL A CA 1
ATOM 3847 C C . VAL A 1 504 ? 36.411 1.314 -13.343 1 84.21 504 VAL A C 1
ATOM 3849 O O . VAL A 1 504 ? 37.297 0.676 -13.916 1 84.21 504 VAL A O 1
ATOM 3852 N N . ILE A 1 505 ? 35.35 1.79 -13.947 1 81.04 505 ILE A N 1
ATOM 3853 C CA . ILE A 1 505 ? 35.211 1.795 -15.399 1 81.04 505 ILE A CA 1
ATOM 3854 C C . ILE A 1 505 ? 35.162 3.235 -15.907 1 81.04 505 ILE A C 1
ATOM 3856 O O . ILE A 1 505 ? 34.261 3.996 -15.547 1 81.04 505 ILE A O 1
ATOM 3860 N N . ASP A 1 506 ? 36.092 3.607 -16.747 1 71.62 506 ASP A N 1
ATOM 3861 C CA . ASP A 1 506 ? 36.173 4.949 -17.315 1 71.62 506 ASP A CA 1
ATOM 3862 C C . ASP A 1 506 ? 36.155 6.012 -16.219 1 71.62 506 ASP A C 1
ATOM 3864 O O . ASP A 1 506 ? 35.409 6.99 -16.308 1 71.62 506 ASP A O 1
ATOM 3868 N N . GLY A 1 507 ? 36.823 5.688 -15.062 1 70.92 507 GLY A N 1
ATOM 3869 C CA . GLY A 1 507 ? 36.998 6.653 -13.989 1 70.92 507 GLY A CA 1
ATOM 3870 C C . GLY A 1 507 ? 35.834 6.682 -13.017 1 70.92 507 GLY A C 1
ATOM 3871 O O . GLY A 1 507 ? 35.844 7.448 -12.051 1 70.92 507 GLY A O 1
ATOM 3872 N N . LEU A 1 508 ? 34.831 5.808 -13.35 1 79.83 508 LEU A N 1
ATOM 3873 C CA . LEU A 1 508 ? 33.655 5.782 -12.486 1 79.83 508 LEU A CA 1
ATOM 3874 C C . LEU A 1 508 ? 33.574 4.467 -11.719 1 79.83 508 LEU A C 1
ATOM 3876 O O . LEU A 1 508 ? 33.757 3.393 -12.297 1 79.83 508 LEU A O 1
ATOM 3880 N N . PRO A 1 509 ? 33.367 4.534 -10.41 1 87.17 509 PRO A N 1
ATOM 3881 C CA . PRO A 1 509 ? 33.265 3.306 -9.617 1 87.17 509 PRO A CA 1
ATOM 3882 C C . PRO A 1 509 ? 31.925 2.596 -9.798 1 87.17 509 PRO A C 1
ATOM 3884 O O . PRO A 1 509 ? 30.88 3.249 -9.86 1 87.17 509 PRO A O 1
ATOM 3887 N N . TYR A 1 510 ? 31.894 1.255 -10.018 1 88.6 510 TYR A N 1
ATOM 3888 C CA . TYR A 1 510 ? 30.756 0.345 -10.079 1 88.6 510 TYR A CA 1
ATOM 3889 C C . TYR A 1 510 ? 30.885 -0.76 -9.037 1 88.6 510 TYR A C 1
ATOM 3891 O O . TYR A 1 510 ? 31.984 -1.036 -8.548 1 88.6 510 TYR A O 1
ATOM 3899 N N . VAL A 1 511 ? 29.742 -1.329 -8.687 1 91.48 511 VAL A N 1
ATOM 3900 C CA . VAL A 1 511 ? 29.806 -2.442 -7.745 1 91.48 511 VAL A CA 1
ATOM 3901 C C . VAL A 1 511 ? 29.402 -3.737 -8.446 1 91.48 511 VAL A C 1
ATOM 3903 O O . VAL A 1 511 ? 28.579 -3.722 -9.365 1 91.48 511 VAL A O 1
ATOM 3906 N N . ILE A 1 512 ? 30.032 -4.802 -8.107 1 91.76 512 ILE A N 1
ATOM 3907 C CA . ILE A 1 512 ? 29.648 -6.155 -8.494 1 91.76 512 ILE A CA 1
ATOM 3908 C C . ILE A 1 512 ? 29.035 -6.88 -7.298 1 91.76 512 ILE A C 1
ATOM 3910 O O . ILE A 1 512 ? 29.71 -7.113 -6.293 1 91.76 512 ILE A O 1
ATOM 3914 N N . MET A 1 513 ? 27.748 -7.212 -7.471 1 86.14 513 MET A N 1
ATOM 3915 C CA . MET A 1 513 ? 27.017 -7.845 -6.377 1 86.14 513 MET A CA 1
ATOM 3916 C C . MET A 1 513 ? 27.327 -9.336 -6.306 1 86.14 513 MET A C 1
ATOM 3918 O O . MET A 1 513 ? 27.784 -9.927 -7.287 1 86.14 513 MET A O 1
ATOM 3922 N N . PRO A 1 514 ? 27.176 -9.941 -5.103 1 79.25 514 PRO A N 1
ATOM 3923 C CA . PRO A 1 514 ? 27.389 -11.388 -5.013 1 79.25 514 PRO A CA 1
ATOM 3924 C C . PRO A 1 514 ? 26.524 -12.174 -5.995 1 79.25 514 PRO A C 1
ATOM 3926 O O . PRO A 1 514 ? 25.442 -11.718 -6.373 1 79.25 514 PRO A O 1
ATOM 3929 N N . LYS A 1 515 ? 26.889 -13.237 -6.383 1 75.11 515 LYS A N 1
ATOM 3930 C CA . LYS A 1 515 ? 26.275 -14.042 -7.435 1 75.11 515 LYS A CA 1
ATOM 3931 C C . LYS A 1 515 ? 24.843 -14.423 -7.071 1 75.11 515 LYS A C 1
ATOM 3933 O O . LYS A 1 515 ? 23.99 -14.565 -7.95 1 75.11 515 LYS A O 1
ATOM 3938 N N . HIS A 1 516 ? 24.638 -14.539 -5.772 1 67.75 516 HIS A N 1
ATOM 3939 C CA . HIS A 1 516 ? 23.3 -14.953 -5.364 1 67.75 516 HIS A CA 1
ATOM 3940 C C . HIS A 1 516 ? 22.309 -13.799 -5.476 1 67.75 516 HIS A C 1
ATOM 3942 O O . HIS A 1 516 ? 21.095 -14.018 -5.489 1 67.75 516 HIS A O 1
ATOM 3948 N N . ILE A 1 517 ? 22.725 -12.621 -5.562 1 67.84 517 ILE A N 1
ATOM 3949 C CA . ILE A 1 517 ? 21.896 -11.437 -5.757 1 67.84 517 ILE A CA 1
ATOM 3950 C C . ILE A 1 517 ? 21.858 -11.072 -7.239 1 67.84 517 ILE A C 1
ATOM 3952 O O . ILE A 1 517 ? 20.789 -10.794 -7.789 1 67.84 517 ILE A O 1
ATOM 3956 N N . ASP A 1 518 ? 23.067 -11.111 -7.904 1 70.72 518 ASP A N 1
ATOM 3957 C CA . ASP A 1 518 ? 23.244 -10.818 -9.323 1 70.72 518 ASP A CA 1
ATOM 3958 C C . ASP A 1 518 ? 24.03 -11.926 -10.02 1 70.72 518 ASP A C 1
ATOM 3960 O O . ASP A 1 518 ? 25.259 -11.867 -10.098 1 70.72 518 ASP A O 1
ATOM 3964 N N . PRO A 1 519 ? 23.353 -12.926 -10.459 1 71.54 519 PRO A N 1
ATOM 3965 C CA . PRO A 1 519 ? 24.034 -14.076 -11.059 1 71.54 519 PRO A CA 1
ATOM 3966 C C . PRO A 1 519 ? 24.976 -13.678 -12.193 1 71.54 519 PRO A C 1
ATOM 3968 O O . PRO A 1 519 ? 25.996 -14.336 -12.413 1 71.54 519 PRO A O 1
ATOM 3971 N N . GLU A 1 520 ? 24.732 -12.627 -12.933 1 79.37 520 GLU A N 1
ATOM 3972 C CA . GLU A 1 520 ? 25.55 -12.216 -14.07 1 79.37 520 GLU A CA 1
ATOM 3973 C C . GLU A 1 520 ? 26.705 -11.323 -13.626 1 79.37 520 GLU A C 1
ATOM 3975 O O . GLU A 1 520 ? 27.632 -11.068 -14.397 1 79.37 520 GLU A O 1
ATOM 3980 N N . GLN A 1 521 ? 26.826 -10.931 -12.384 1 84.15 521 GLN A N 1
ATOM 3981 C CA . GLN A 1 521 ? 27.847 -10.093 -11.764 1 84.15 521 GLN A CA 1
ATOM 3982 C C . GLN A 1 521 ? 28.239 -8.937 -12.68 1 84.15 521 GLN A C 1
ATOM 3984 O O . GLN A 1 521 ? 29.426 -8.69 -12.903 1 84.15 521 GLN A O 1
ATOM 3989 N N . LYS A 1 522 ? 27.209 -8.258 -13.282 1 86.7 522 LYS A N 1
ATOM 3990 C CA . LYS A 1 522 ? 27.427 -7.057 -14.084 1 86.7 522 LYS A CA 1
ATOM 3991 C C . LYS A 1 522 ? 27.705 -5.847 -13.197 1 86.7 522 LYS A C 1
ATOM 3993 O O . LYS A 1 522 ? 27.115 -5.709 -12.124 1 86.7 522 LYS A O 1
ATOM 3998 N N . PRO A 1 523 ? 28.708 -5.005 -13.631 1 88.41 523 PRO A N 1
ATOM 3999 C CA . PRO A 1 523 ? 28.942 -3.771 -12.876 1 88.41 523 PRO A CA 1
ATOM 4000 C C . PRO A 1 523 ? 27.696 -2.894 -12.78 1 88.41 523 PRO A C 1
ATOM 4002 O O . PRO A 1 523 ? 27.031 -2.646 -13.789 1 88.41 523 PRO A O 1
ATOM 4005 N N . GLN A 1 524 ? 27.337 -2.552 -11.574 1 86.26 524 GLN A N 1
ATOM 4006 C CA . GLN A 1 524 ? 26.119 -1.781 -11.346 1 86.26 524 GLN A CA 1
ATOM 4007 C C . GLN A 1 524 ? 26.394 -0.566 -10.464 1 86.26 524 GLN A C 1
ATOM 4009 O O . GLN A 1 524 ? 27.414 -0.511 -9.775 1 86.26 524 GLN A O 1
ATOM 4014 N N . ARG A 1 525 ? 25.676 0.5 -10.564 1 82.07 525 ARG A N 1
ATOM 4015 C CA . ARG A 1 525 ? 25.665 1.665 -9.686 1 82.07 525 ARG A CA 1
ATOM 4016 C C . ARG A 1 525 ? 24.259 1.948 -9.168 1 82.07 525 ARG A C 1
ATOM 4018 O O . ARG A 1 525 ? 23.271 1.573 -9.803 1 82.07 525 ARG A O 1
ATOM 4025 N N . ASN A 1 526 ? 24.23 2.549 -7.959 1 77.83 526 ASN A N 1
ATOM 4026 C CA . ASN A 1 526 ? 22.951 2.926 -7.367 1 77.83 526 ASN A CA 1
ATOM 4027 C C . ASN A 1 526 ? 22.262 4.024 -8.173 1 77.83 526 ASN A C 1
ATOM 4029 O O . ASN A 1 526 ? 22.861 5.065 -8.45 1 77.83 526 ASN A O 1
ATOM 4033 N N . THR A 1 527 ? 21.153 3.88 -8.665 1 63.37 527 THR A N 1
ATOM 4034 C CA . THR A 1 527 ? 20.46 4.863 -9.49 1 63.37 527 THR A CA 1
ATOM 4035 C C . THR A 1 527 ? 19.344 5.541 -8.7 1 63.37 527 THR A C 1
ATOM 4037 O O . THR A 1 527 ? 18.563 6.315 -9.259 1 63.37 527 THR A O 1
ATOM 4040 N N . TYR A 1 528 ? 19.35 5.08 -7.446 1 57.84 528 TYR A N 1
ATOM 4041 C CA . TYR A 1 528 ? 18.269 5.627 -6.634 1 57.84 528 TYR A CA 1
ATOM 4042 C C . TYR A 1 528 ? 18.324 7.15 -6.605 1 57.84 528 TYR A C 1
ATOM 4044 O O . TYR A 1 528 ? 17.302 7.818 -6.777 1 57.84 528 TYR A O 1
ATOM 4052 N N . TRP A 1 529 ? 19.514 7.646 -6.285 1 49.1 529 TRP A N 1
ATOM 4053 C CA . TRP A 1 529 ? 19.611 9.095 -6.141 1 49.1 529 TRP A CA 1
ATOM 4054 C C . TRP A 1 529 ? 20.047 9.744 -7.451 1 49.1 529 TRP A C 1
ATOM 4056 O O . TRP A 1 529 ? 20.132 10.971 -7.544 1 49.1 529 TRP A O 1
ATOM 4066 N N . ASN A 1 530 ? 20.656 8.902 -8.43 1 48.46 530 ASN A N 1
ATOM 4067 C CA . ASN A 1 530 ? 21.129 9.473 -9.686 1 48.46 530 ASN A CA 1
ATOM 4068 C C . ASN A 1 530 ? 20.288 9.002 -10.869 1 48.46 530 ASN A C 1
ATOM 4070 O O . ASN A 1 530 ? 20.611 7.998 -11.506 1 48.46 530 ASN A O 1
ATOM 4074 N N . PRO A 1 531 ? 19.028 9.354 -10.944 1 39.32 531 PRO A N 1
ATOM 4075 C CA . PRO A 1 531 ? 18.324 8.883 -12.139 1 39.32 531 PRO A CA 1
ATOM 4076 C C . PRO A 1 531 ? 19.088 9.176 -13.428 1 39.32 531 PRO A C 1
ATOM 4078 O O . PRO A 1 531 ? 18.503 9.159 -14.514 1 39.32 531 PRO A O 1
ATOM 4081 N N . ASN A 1 532 ? 20.368 9.432 -13.481 1 35.95 532 ASN A N 1
ATOM 4082 C CA . ASN A 1 532 ? 20.808 9.708 -14.844 1 35.95 532 ASN A CA 1
ATOM 4083 C C . ASN A 1 532 ? 20.486 8.548 -15.783 1 35.95 532 ASN A C 1
ATOM 4085 O O . ASN A 1 532 ? 20.993 7.44 -15.603 1 35.95 532 ASN A O 1
ATOM 4089 N N . PRO A 1 533 ? 19.407 8.516 -16.448 1 32.42 533 PRO A N 1
ATOM 4090 C CA . PRO A 1 533 ? 19.387 7.52 -17.521 1 32.42 533 PRO A CA 1
ATOM 4091 C C . PRO A 1 533 ? 20.733 7.387 -18.229 1 32.42 533 PRO A C 1
ATOM 4093 O O . PRO A 1 533 ? 21.51 8.344 -18.272 1 32.42 533 PRO A O 1
ATOM 4096 N N . MET B 1 1 ? -1.921 -21.347 -30.581 1 39.1 1 MET B N 1
ATOM 4097 C CA . MET B 1 1 ? -0.749 -21.444 -29.716 1 39.1 1 MET B CA 1
ATOM 4098 C C . MET B 1 1 ? -1.16 -21.701 -28.27 1 39.1 1 MET B C 1
ATOM 4100 O O . MET B 1 1 ? -0.496 -22.455 -27.556 1 39.1 1 MET B O 1
ATOM 4104 N N . THR B 1 2 ? -2.482 -21.241 -27.87 1 54.63 2 THR B N 1
ATOM 4105 C CA . THR B 1 2 ? -2.924 -21.215 -26.48 1 54.63 2 THR B CA 1
ATOM 4106 C C . THR B 1 2 ? -3.368 -22.603 -26.028 1 54.63 2 THR B C 1
ATOM 4108 O O . THR B 1 2 ? -3.027 -23.041 -24.927 1 54.63 2 THR B O 1
ATOM 4111 N N . THR B 1 3 ? -3.765 -23.386 -27.01 1 58.68 3 THR B N 1
ATOM 4112 C CA . THR B 1 3 ? -4.27 -24.713 -26.673 1 58.68 3 THR B CA 1
ATOM 4113 C C . THR B 1 3 ? -3.12 -25.7 -26.494 1 58.68 3 THR B C 1
ATOM 4115 O O . THR B 1 3 ? -3.175 -26.574 -25.627 1 58.68 3 THR B O 1
ATOM 4118 N N . THR B 1 4 ? -2.01 -25.397 -27.314 1 60.42 4 THR B N 1
ATOM 4119 C CA . THR B 1 4 ? -0.852 -26.282 -27.25 1 60.42 4 THR B CA 1
ATOM 4120 C C . THR B 1 4 ? -0.113 -26.111 -25.925 1 60.42 4 THR B C 1
ATOM 4122 O O . THR B 1 4 ? 0.299 -27.095 -25.306 1 60.42 4 THR B O 1
ATOM 4125 N N . GLU B 1 5 ? -0.028 -24.894 -25.495 1 62.56 5 GLU B N 1
ATOM 4126 C CA . GLU B 1 5 ? 0.663 -24.629 -24.236 1 62.56 5 GLU B CA 1
ATOM 4127 C C . GLU B 1 5 ? -0.118 -25.187 -23.05 1 62.56 5 GLU B C 1
ATOM 4129 O O . GLU B 1 5 ? 0.472 -25.696 -22.095 1 62.56 5 GLU B O 1
ATOM 4134 N N . LEU B 1 6 ? -1.42 -25.186 -23.182 1 69.2 6 LEU B N 1
ATOM 4135 C CA . LEU B 1 6 ? -2.249 -25.74 -22.117 1 69.2 6 LEU B CA 1
ATOM 4136 C C . LEU B 1 6 ? -2.117 -27.258 -22.06 1 69.2 6 LEU B C 1
ATOM 4138 O O . LEU B 1 6 ? -1.978 -27.833 -20.978 1 69.2 6 LEU B O 1
ATOM 4142 N N . ALA B 1 7 ? -2.083 -27.809 -23.281 1 67.7 7 ALA B N 1
ATOM 4143 C CA . ALA B 1 7 ? -1.915 -29.258 -23.347 1 67.7 7 ALA B CA 1
ATOM 4144 C C . ALA B 1 7 ? -0.572 -29.682 -22.759 1 67.7 7 ALA B C 1
ATOM 4146 O O . ALA B 1 7 ? -0.496 -30.659 -22.011 1 67.7 7 ALA B O 1
ATOM 4147 N N . ALA B 1 8 ? 0.467 -28.928 -23.052 1 66.72 8 ALA B N 1
ATOM 4148 C CA . ALA B 1 8 ? 1.801 -29.215 -22.533 1 66.72 8 ALA B CA 1
ATOM 4149 C C . ALA B 1 8 ? 1.836 -29.092 -21.012 1 66.72 8 ALA B C 1
ATOM 4151 O O . ALA B 1 8 ? 2.464 -29.906 -20.331 1 66.72 8 ALA B O 1
ATOM 4152 N N . SER B 1 9 ? 1.143 -28.138 -20.577 1 69.1 9 SER B N 1
ATOM 4153 C CA . SER B 1 9 ? 1.121 -27.929 -19.133 1 69.1 9 SER B CA 1
ATOM 4154 C C . SER B 1 9 ? 0.327 -29.024 -18.428 1 69.1 9 SER B C 1
ATOM 4156 O O . SER B 1 9 ? 0.694 -29.457 -17.334 1 69.1 9 SER B O 1
ATOM 4158 N N . LEU B 1 10 ? -0.7 -29.47 -18.977 1 70.55 10 LEU B N 1
ATOM 4159 C CA . LEU B 1 10 ? -1.495 -30.556 -18.414 1 70.55 10 LEU B CA 1
ATOM 4160 C C . LEU B 1 10 ? -0.687 -31.848 -18.355 1 70.55 10 LEU B C 1
ATOM 4162 O O . LEU B 1 10 ? -0.681 -32.535 -17.331 1 70.55 10 LEU B O 1
ATOM 4166 N N . ASN B 1 11 ? 0.024 -32.071 -19.416 1 68.82 11 ASN B N 1
ATOM 4167 C CA . ASN B 1 11 ? 0.862 -33.263 -19.472 1 68.82 11 ASN B CA 1
ATOM 4168 C C . ASN B 1 11 ? 2.011 -33.188 -18.47 1 68.82 11 ASN B C 1
ATOM 4170 O O . ASN B 1 11 ? 2.358 -34.189 -17.84 1 68.82 11 ASN B O 1
ATOM 4174 N N . GLY B 1 12 ? 2.568 -32.008 -18.368 1 63 12 GLY B N 1
ATOM 4175 C CA . GLY B 1 12 ? 3.62 -31.817 -17.383 1 63 12 GLY B CA 1
ATOM 4176 C C . GLY B 1 12 ? 3.159 -32.071 -15.96 1 63 12 GLY B C 1
ATOM 4177 O O . GLY B 1 12 ? 3.839 -32.757 -15.195 1 63 12 GLY B O 1
ATOM 4178 N N . MET B 1 13 ? 2.027 -31.561 -15.672 1 72 13 MET B N 1
ATOM 4179 C CA . MET B 1 13 ? 1.474 -31.772 -14.338 1 72 13 MET B CA 1
ATOM 4180 C C . MET B 1 13 ? 1.147 -33.244 -14.111 1 72 13 MET B C 1
ATOM 4182 O O . MET B 1 13 ? 1.387 -33.778 -13.026 1 72 13 MET B O 1
ATOM 4186 N N . GLN B 1 14 ? 0.644 -33.939 -15.105 1 73.19 14 GLN B N 1
ATOM 4187 C CA . GLN B 1 14 ? 0.339 -35.362 -14.999 1 73.19 14 GLN B CA 1
ATOM 4188 C C . GLN B 1 14 ? 1.595 -36.172 -14.691 1 73.19 14 GLN B C 1
ATOM 4190 O O . GLN B 1 14 ? 1.564 -37.086 -13.865 1 73.19 14 GLN B O 1
ATOM 4195 N N . ARG B 1 15 ? 2.692 -35.87 -15.321 1 71.24 15 ARG B N 1
ATOM 4196 C CA . ARG B 1 15 ? 3.953 -36.571 -15.099 1 71.24 15 ARG B CA 1
ATOM 4197 C C . ARG B 1 15 ? 4.444 -36.374 -13.669 1 71.24 15 ARG B C 1
ATOM 4199 O O . ARG B 1 15 ? 4.874 -37.329 -13.018 1 71.24 15 ARG B O 1
ATOM 4206 N N . VAL B 1 16 ? 4.344 -35.156 -13.215 1 70.51 16 VAL B N 1
ATOM 4207 C CA . VAL B 1 16 ? 4.832 -34.859 -11.873 1 70.51 16 VAL B CA 1
ATOM 4208 C C . VAL B 1 16 ? 3.948 -35.551 -10.837 1 70.51 16 VAL B C 1
ATOM 4210 O O . VAL B 1 16 ? 4.446 -36.068 -9.834 1 70.51 16 VAL B O 1
ATOM 4213 N N . LEU B 1 17 ? 2.661 -35.577 -11.104 1 72.87 17 LEU B N 1
ATOM 4214 C CA . LEU B 1 17 ? 1.737 -36.215 -10.173 1 72.87 17 LEU B CA 1
ATOM 4215 C C . LEU B 1 17 ? 1.969 -37.722 -10.124 1 72.87 17 LEU B C 1
ATOM 4217 O O . LEU B 1 17 ? 1.862 -38.336 -9.06 1 72.87 17 LEU B O 1
ATOM 4221 N N . ALA B 1 18 ? 2.225 -38.252 -11.308 1 71.09 18 ALA B N 1
ATOM 4222 C CA . ALA B 1 18 ? 2.542 -39.677 -11.358 1 71.09 18 ALA B CA 1
ATOM 4223 C C . ALA B 1 18 ? 3.78 -39.994 -10.524 1 71.09 18 ALA B C 1
ATOM 4225 O O . ALA B 1 18 ? 3.844 -41.035 -9.866 1 71.09 18 ALA B O 1
ATOM 4226 N N . GLN B 1 19 ? 4.768 -39.134 -10.524 1 66.35 19 GLN B N 1
ATOM 4227 C CA . GLN B 1 19 ? 5.973 -39.295 -9.717 1 66.35 19 GLN B CA 1
ATOM 4228 C C . GLN B 1 19 ? 5.663 -39.151 -8.229 1 66.35 19 GLN B C 1
ATOM 4230 O O . GLN B 1 19 ? 6.238 -39.857 -7.399 1 66.35 19 GLN B O 1
ATOM 4235 N N . ALA B 1 20 ? 4.832 -38.177 -7.937 1 62.09 20 ALA B N 1
ATOM 4236 C CA . ALA B 1 20 ? 4.503 -37.88 -6.546 1 62.09 20 ALA B CA 1
ATOM 4237 C C . ALA B 1 20 ? 3.641 -38.982 -5.938 1 62.09 20 ALA B C 1
ATOM 4239 O O . ALA B 1 20 ? 3.723 -39.252 -4.737 1 62.09 20 ALA B O 1
ATOM 4240 N N . THR B 1 21 ? 2.633 -39.496 -6.72 1 63.88 21 THR B N 1
ATOM 4241 C CA . THR B 1 21 ? 1.69 -40.463 -6.169 1 63.88 21 THR B CA 1
ATOM 4242 C C . THR B 1 21 ? 2.178 -41.889 -6.404 1 63.88 21 THR B C 1
ATOM 4244 O O . THR B 1 21 ? 1.676 -42.832 -5.788 1 63.88 21 THR B O 1
ATOM 4247 N N . GLY B 1 22 ? 3.487 -42.158 -6.844 1 55.65 22 GLY B N 1
ATOM 4248 C CA . GLY B 1 22 ? 3.982 -43.504 -7.083 1 55.65 22 GLY B CA 1
ATOM 4249 C C . GLY B 1 22 ? 2.889 -44.481 -7.471 1 55.65 22 GLY B C 1
ATOM 4250 O O . GLY B 1 22 ? 1.777 -44.073 -7.815 1 55.65 22 GLY B O 1
ATOM 4251 N N . ASN B 1 23 ? 3.177 -45.74 -7.831 1 48.67 23 ASN B N 1
ATOM 4252 C CA . ASN B 1 23 ? 2.169 -46.778 -8.02 1 48.67 23 ASN B CA 1
ATOM 4253 C C . ASN B 1 23 ? 1.112 -46.738 -6.92 1 48.67 23 ASN B C 1
ATOM 4255 O O . ASN B 1 23 ? -0.072 -46.956 -7.183 1 48.67 23 ASN B O 1
ATOM 4259 N N . ALA B 1 24 ? 1.263 -47.49 -5.582 1 45.66 24 ALA B N 1
ATOM 4260 C CA . ALA B 1 24 ? 0.247 -47.712 -4.556 1 45.66 24 ALA B CA 1
ATOM 4261 C C . ALA B 1 24 ? -0.066 -46.42 -3.806 1 45.66 24 ALA B C 1
ATOM 4263 O O . ALA B 1 24 ? -1.23 -46.03 -3.687 1 45.66 24 ALA B O 1
ATOM 4264 N N . SER B 1 25 ? 0.681 -46.018 -2.635 1 44.56 25 SER B N 1
ATOM 4265 C CA . SER B 1 25 ? 0.34 -45.025 -1.622 1 44.56 25 SER B CA 1
ATOM 4266 C C . SER B 1 25 ? 1.045 -43.699 -1.887 1 44.56 25 SER B C 1
ATOM 4268 O O . SER B 1 25 ? 2.271 -43.655 -2.012 1 44.56 25 SER B O 1
ATOM 4270 N N . PRO B 1 26 ? 0.365 -42.662 -2.499 1 45.52 26 PRO B N 1
ATOM 4271 C CA . PRO B 1 26 ? 0.947 -41.333 -2.699 1 45.52 26 PRO B CA 1
ATOM 4272 C C . PRO B 1 26 ? 1.869 -40.915 -1.555 1 45.52 26 PRO B C 1
ATOM 4274 O O . PRO B 1 26 ? 1.435 -40.844 -0.402 1 45.52 26 PRO B O 1
ATOM 4277 N N . VAL B 1 27 ? 3.029 -41.533 -1.333 1 42.11 27 VAL B N 1
ATOM 4278 C CA . VAL B 1 27 ? 3.95 -41.08 -0.295 1 42.11 27 VAL B CA 1
ATOM 4279 C C . VAL B 1 27 ? 4.644 -39.796 -0.745 1 42.11 27 VAL B C 1
ATOM 4281 O O . VAL B 1 27 ? 5.456 -39.815 -1.673 1 42.11 27 VAL B O 1
ATOM 4284 N N . VAL B 1 28 ? 4.077 -38.674 -0.996 1 48.92 28 VAL B N 1
ATOM 4285 C CA . VAL B 1 28 ? 4.89 -37.468 -1.099 1 48.92 28 VAL B CA 1
ATOM 4286 C C . VAL B 1 28 ? 6.039 -37.532 -0.094 1 48.92 28 VAL B C 1
ATOM 4288 O O . VAL B 1 28 ? 5.813 -37.511 1.118 1 48.92 28 VAL B O 1
ATOM 4291 N N . PRO B 1 29 ? 7.184 -38.237 -0.502 1 49.27 29 PRO B N 1
ATOM 4292 C CA . PRO B 1 29 ? 8.248 -38.243 0.505 1 49.27 29 PRO B CA 1
ATOM 4293 C C . PRO B 1 29 ? 8.4 -36.898 1.211 1 49.27 29 PRO B C 1
ATOM 4295 O O . PRO B 1 29 ? 8.24 -35.847 0.586 1 49.27 29 PRO B O 1
ATOM 4298 N N . GLU B 1 30 ? 8.223 -36.972 2.433 1 54.74 30 GLU B N 1
ATOM 4299 C CA . GLU B 1 30 ? 8.508 -35.899 3.381 1 54.74 30 GLU B CA 1
ATOM 4300 C C . GLU B 1 30 ? 9.757 -35.122 2.976 1 54.74 30 GLU B C 1
ATOM 4302 O O . GLU B 1 30 ? 10.842 -35.697 2.861 1 54.74 30 GLU B O 1
ATOM 4307 N N . ASN B 1 31 ? 9.731 -33.874 2.442 1 63.14 31 ASN B N 1
ATOM 4308 C CA . ASN B 1 31 ? 10.798 -32.881 2.4 1 63.14 31 ASN B CA 1
ATOM 4309 C C . ASN B 1 31 ? 11.66 -33.038 1.15 1 63.14 31 ASN B C 1
ATOM 4311 O O . ASN B 1 31 ? 12.875 -32.842 1.2 1 63.14 31 ASN B O 1
ATOM 4315 N N . ASP B 1 32 ? 11.177 -33.819 -0.004 1 78.7 32 ASP B N 1
ATOM 4316 C CA . ASP B 1 32 ? 11.99 -33.905 -1.213 1 78.7 32 ASP B CA 1
ATOM 4317 C C . ASP B 1 32 ? 11.947 -32.596 -1.999 1 78.7 32 ASP B C 1
ATOM 4319 O O . ASP B 1 32 ? 10.922 -32.256 -2.593 1 78.7 32 ASP B O 1
ATOM 4323 N N . GLY B 1 33 ? 13.097 -31.972 -2.138 1 83.13 33 GLY B N 1
ATOM 4324 C CA . GLY B 1 33 ? 13.201 -30.667 -2.772 1 83.13 33 GLY B CA 1
ATOM 4325 C C . GLY B 1 33 ? 12.94 -30.707 -4.266 1 83.13 33 GLY B C 1
ATOM 4326 O O . GLY B 1 33 ? 12.358 -29.774 -4.824 1 83.13 33 GLY B O 1
ATOM 4327 N N . THR B 1 34 ? 13.25 -31.839 -4.913 1 82.24 34 THR B N 1
ATOM 4328 C CA . THR B 1 34 ? 13.051 -31.979 -6.351 1 82.24 34 THR B CA 1
ATOM 4329 C C . THR B 1 34 ? 11.567 -32.113 -6.681 1 82.24 34 THR B C 1
ATOM 4331 O O . THR B 1 34 ? 11.061 -31.432 -7.575 1 82.24 34 THR B O 1
ATOM 4334 N N . LEU B 1 35 ? 10.927 -32.95 -5.953 1 80.83 35 LEU B N 1
ATOM 4335 C CA . LEU B 1 35 ? 9.498 -33.148 -6.171 1 80.83 35 LEU B CA 1
ATOM 4336 C C . LEU B 1 35 ? 8.719 -31.875 -5.857 1 80.83 35 LEU B C 1
ATOM 4338 O O . LEU B 1 35 ? 7.808 -31.501 -6.598 1 80.83 35 LEU B O 1
ATOM 4342 N N . LEU B 1 36 ? 9.126 -31.232 -4.822 1 82.98 36 LEU B N 1
ATOM 4343 C CA . LEU B 1 36 ? 8.456 -29.999 -4.422 1 82.98 36 LEU B CA 1
ATOM 4344 C C . LEU B 1 36 ? 8.567 -28.94 -5.513 1 82.98 36 LEU B C 1
ATOM 4346 O O . LEU B 1 36 ? 7.561 -28.356 -5.922 1 82.98 36 LEU B O 1
ATOM 4350 N N . ARG B 1 37 ? 9.726 -28.735 -5.999 1 84.62 37 ARG B N 1
ATOM 4351 C CA . ARG B 1 37 ? 9.95 -27.732 -7.035 1 84.62 37 ARG B CA 1
ATOM 4352 C C . ARG B 1 37 ? 9.173 -28.072 -8.303 1 84.62 37 ARG B C 1
ATOM 4354 O O . ARG B 1 37 ? 8.607 -27.186 -8.946 1 84.62 37 ARG B O 1
ATOM 4361 N N . SER B 1 38 ? 9.117 -29.305 -8.658 1 82.99 38 SER B N 1
ATOM 4362 C CA . SER B 1 38 ? 8.391 -29.725 -9.852 1 82.99 38 SER B CA 1
ATOM 4363 C C . SER B 1 38 ? 6.894 -29.473 -9.707 1 82.99 38 SER B C 1
ATOM 4365 O O . SER B 1 38 ? 6.252 -28.966 -10.629 1 82.99 38 SER B O 1
ATOM 4367 N N . LEU B 1 39 ? 6.332 -29.824 -8.561 1 82.72 39 LEU B N 1
ATOM 4368 C CA . LEU B 1 39 ? 4.908 -29.627 -8.313 1 82.72 39 LEU B CA 1
ATOM 4369 C C . LEU B 1 39 ? 4.551 -28.145 -8.343 1 82.72 39 LEU B C 1
ATOM 4371 O O . LEU B 1 39 ? 3.548 -27.756 -8.946 1 82.72 39 LEU B O 1
ATOM 4375 N N . LEU B 1 40 ? 5.437 -27.34 -7.761 1 84.54 40 LEU B N 1
ATOM 4376 C CA . LEU B 1 40 ? 5.179 -25.906 -7.7 1 84.54 40 LEU B CA 1
ATOM 4377 C C . LEU B 1 40 ? 5.299 -25.272 -9.082 1 84.54 40 LEU B C 1
ATOM 4379 O O . LEU B 1 40 ? 4.458 -24.46 -9.473 1 84.54 40 LEU B O 1
ATOM 4383 N N . THR B 1 41 ? 6.297 -25.682 -9.851 1 82.4 41 THR B N 1
ATOM 4384 C CA . THR B 1 41 ? 6.538 -25.129 -11.179 1 82.4 41 THR B CA 1
ATOM 4385 C C . THR B 1 41 ? 5.416 -25.515 -12.138 1 82.4 41 THR B C 1
ATOM 4387 O O . THR B 1 41 ? 4.867 -24.661 -12.836 1 82.4 41 THR B O 1
ATOM 4390 N N . HIS B 1 42 ? 4.988 -26.754 -12.126 1 80.52 42 HIS B N 1
ATOM 4391 C CA . HIS B 1 42 ? 3.966 -27.218 -13.056 1 80.52 42 HIS B CA 1
ATOM 4392 C C . HIS B 1 42 ? 2.581 -26.733 -12.64 1 80.52 42 HIS B C 1
ATOM 4394 O O . HIS B 1 42 ? 1.722 -26.49 -13.491 1 80.52 42 HIS B O 1
ATOM 4400 N N . GLY B 1 43 ? 2.401 -26.646 -11.316 1 82.82 43 GLY B N 1
ATOM 4401 C CA . GLY B 1 43 ? 1.161 -26.037 -10.861 1 82.82 43 GLY B CA 1
ATOM 4402 C C . GLY B 1 43 ? 0.975 -24.617 -11.361 1 82.82 43 GLY B C 1
ATOM 4403 O O . GLY B 1 43 ? -0.091 -24.269 -11.873 1 82.82 43 GLY B O 1
ATOM 4404 N N . ARG B 1 44 ? 2 -23.862 -11.27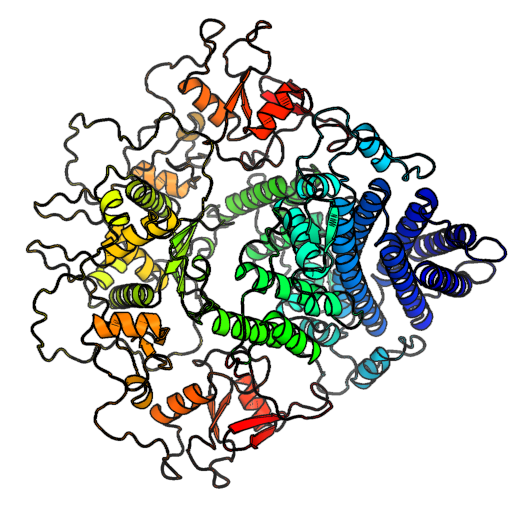5 1 83.51 44 ARG B N 1
ATOM 4405 C CA . ARG B 1 44 ? 1.952 -22.483 -11.752 1 83.51 44 ARG B CA 1
ATOM 4406 C C . ARG B 1 44 ? 1.786 -22.433 -13.267 1 83.51 44 ARG B C 1
ATOM 4408 O O . ARG B 1 44 ? 1.031 -21.609 -13.787 1 83.51 44 ARG B O 1
ATOM 4415 N N . GLN B 1 45 ? 2.523 -23.289 -13.948 1 81.97 45 GLN B N 1
ATOM 4416 C CA . GLN B 1 45 ? 2.448 -23.315 -15.405 1 81.97 45 GLN B CA 1
ATOM 4417 C C . GLN B 1 45 ? 1.036 -23.647 -15.877 1 81.97 45 GLN B C 1
ATOM 4419 O O . GLN B 1 45 ? 0.561 -23.092 -16.87 1 81.97 45 GLN B O 1
ATOM 4424 N N . LEU B 1 46 ? 0.411 -24.558 -15.201 1 83 46 LEU B N 1
ATOM 4425 C CA . LEU B 1 46 ? -0.967 -24.9 -15.535 1 83 46 LEU B CA 1
ATOM 4426 C C . LEU B 1 46 ? -1.877 -23.684 -15.4 1 83 46 LEU B C 1
ATOM 4428 O O . LEU B 1 46 ? -2.68 -23.402 -16.292 1 83 46 LEU B O 1
ATOM 4432 N N . LEU B 1 47 ? -1.682 -22.969 -14.357 1 86.49 47 LEU B N 1
ATOM 4433 C CA . LEU B 1 47 ? -2.513 -21.795 -14.116 1 86.49 47 LEU B CA 1
ATOM 4434 C C . LEU B 1 47 ? -2.232 -20.709 -15.148 1 86.49 47 LEU B C 1
ATOM 4436 O O . LEU B 1 47 ? -3.157 -20.055 -15.636 1 86.49 47 LEU B O 1
ATOM 4440 N N . SER B 1 48 ? -0.945 -20.536 -15.49 1 86.74 48 SER B N 1
ATOM 4441 C CA . SER B 1 48 ? -0.573 -19.555 -16.504 1 86.74 48 SER B CA 1
ATOM 4442 C C . SER B 1 48 ? -1.157 -19.918 -17.865 1 86.74 48 SER B C 1
ATOM 4444 O O . SER B 1 48 ? -1.63 -19.045 -18.596 1 86.74 48 SER B O 1
ATOM 4446 N N . SER B 1 49 ? -1.151 -21.181 -18.179 1 83.72 49 SER B N 1
ATOM 4447 C CA . SER B 1 49 ? -1.684 -21.632 -19.461 1 83.72 49 SER B CA 1
ATOM 4448 C C . SER B 1 49 ? -3.2 -21.475 -19.514 1 83.72 49 SER B C 1
ATOM 4450 O O . SER B 1 49 ? -3.762 -21.18 -20.571 1 83.72 49 SER B O 1
ATOM 4452 N N . LEU B 1 50 ? -3.846 -21.696 -18.439 1 84.07 50 LEU B N 1
ATOM 4453 C CA . LEU B 1 50 ? -5.29 -21.494 -18.373 1 84.07 50 LEU B CA 1
ATOM 4454 C C . LEU B 1 50 ? -5.643 -20.023 -18.564 1 84.07 50 LEU B C 1
ATOM 4456 O O . LEU B 1 50 ? -6.585 -19.695 -19.288 1 84.07 50 LEU B O 1
ATOM 4460 N N . ARG B 1 51 ? -4.892 -19.112 -17.899 1 88.21 51 ARG B N 1
ATOM 4461 C CA . ARG B 1 51 ? -5.085 -17.677 -18.084 1 88.21 51 ARG B CA 1
ATOM 4462 C C . ARG B 1 51 ? -4.951 -17.291 -19.553 1 88.21 51 ARG B C 1
ATOM 4464 O O . ARG B 1 51 ? -5.78 -16.548 -20.083 1 88.21 51 ARG B O 1
ATOM 4471 N N . GLU B 1 52 ? -3.915 -17.845 -20.172 1 85.88 52 GLU B N 1
ATOM 4472 C CA . GLU B 1 52 ? -3.657 -17.506 -21.569 1 85.88 52 GLU B CA 1
ATOM 4473 C C . GLU B 1 52 ? -4.767 -18.027 -22.477 1 85.88 52 GLU B C 1
ATOM 4475 O O . GLU B 1 52 ? -5.165 -17.353 -23.43 1 85.88 52 GLU B O 1
ATOM 4480 N N . ALA B 1 53 ? -5.274 -19.211 -22.177 1 83.26 53 ALA B N 1
ATOM 4481 C CA . ALA B 1 53 ? -6.353 -19.796 -22.969 1 83.26 53 ALA B CA 1
ATOM 4482 C C . ALA B 1 53 ? -7.636 -18.98 -22.836 1 83.26 53 ALA B C 1
ATOM 4484 O O . ALA B 1 53 ? -8.411 -18.869 -23.789 1 83.26 53 ALA B O 1
ATOM 4485 N N . LEU B 1 54 ? -7.809 -18.364 -21.699 1 87.65 54 LEU B N 1
ATOM 4486 C CA . LEU B 1 54 ? -9.055 -17.656 -21.427 1 87.65 54 LEU B CA 1
ATOM 4487 C C . LEU B 1 54 ? -8.922 -16.174 -21.76 1 87.65 54 LEU B C 1
ATOM 4489 O O . LEU B 1 54 ? -9.897 -15.424 -21.672 1 87.65 54 LEU B O 1
ATOM 4493 N N . ALA B 1 55 ? -7.737 -15.751 -22.142 1 88.96 55 ALA B N 1
ATOM 4494 C CA . ALA B 1 55 ? -7.477 -14.343 -22.434 1 88.96 55 ALA B CA 1
ATOM 4495 C C . ALA B 1 55 ? -8.281 -13.877 -23.644 1 88.96 55 ALA B C 1
ATOM 4497 O O . ALA B 1 55 ? -8.435 -12.674 -23.868 1 88.96 55 ALA B O 1
ATOM 4498 N N . ALA B 1 56 ? -8.885 -14.791 -24.384 1 86.58 56 ALA B N 1
ATOM 4499 C CA . ALA B 1 56 ? -9.643 -14.413 -25.573 1 86.58 56 ALA B CA 1
ATOM 4500 C C . ALA B 1 56 ? -11.085 -14.905 -25.485 1 86.58 56 ALA B C 1
ATOM 4502 O O . ALA B 1 56 ? -11.818 -14.881 -26.476 1 86.58 56 ALA B O 1
ATOM 4503 N N . THR B 1 57 ? -11.484 -15.372 -24.329 1 88.66 57 THR B N 1
ATOM 4504 C CA . THR B 1 57 ? -12.831 -15.917 -24.206 1 88.66 57 THR B CA 1
ATOM 4505 C C . THR B 1 57 ? -13.877 -14.85 -24.518 1 88.66 57 THR B C 1
ATOM 4507 O O . THR B 1 57 ? -13.713 -13.686 -24.148 1 88.66 57 THR B O 1
ATOM 4510 N N . THR B 1 58 ? -14.945 -15.228 -25.157 1 90.26 58 THR B N 1
ATOM 4511 C CA . THR B 1 58 ? -16.051 -14.332 -25.472 1 90.26 58 THR B CA 1
ATOM 4512 C C . THR B 1 58 ? -17.244 -14.604 -24.56 1 90.26 58 THR B C 1
ATOM 4514 O O . THR B 1 58 ? -18.278 -13.941 -24.667 1 90.26 58 THR B O 1
ATOM 4517 N N . ASP B 1 59 ? -17.149 -15.572 -23.704 1 92.36 59 ASP B N 1
ATOM 4518 C CA . ASP B 1 59 ? -18.214 -15.91 -22.765 1 92.36 59 ASP B CA 1
ATOM 4519 C C . ASP B 1 59 ? -18.031 -15.174 -21.439 1 92.36 59 ASP B C 1
ATOM 4521 O O . ASP B 1 59 ? -17.049 -15.399 -20.729 1 92.36 59 ASP B O 1
ATOM 4525 N N . PRO B 1 60 ? -18.926 -14.312 -21.04 1 94.52 60 PRO B N 1
ATOM 4526 C CA . PRO B 1 60 ? -18.785 -13.54 -19.802 1 94.52 60 PRO B CA 1
ATOM 4527 C C . PRO B 1 60 ? -18.774 -14.422 -18.555 1 94.52 60 PRO B C 1
ATOM 4529 O O . PRO B 1 60 ? -18.202 -14.041 -17.531 1 94.52 60 PRO B O 1
ATOM 4532 N N . ARG B 1 61 ? -19.382 -15.699 -18.716 1 95.62 61 ARG B N 1
ATOM 4533 C CA . ARG B 1 61 ? -19.407 -16.599 -17.567 1 95.62 61 ARG B CA 1
ATOM 4534 C C . ARG B 1 61 ? -18.022 -17.176 -17.294 1 95.62 61 ARG B C 1
ATOM 4536 O O . ARG B 1 61 ? -17.627 -17.335 -16.137 1 95.62 61 ARG B O 1
ATOM 4543 N N . LEU B 1 62 ? -17.297 -17.359 -18.325 1 92.71 62 LEU B N 1
ATOM 4544 C CA . LEU B 1 62 ? -15.928 -17.842 -18.177 1 92.71 62 LEU B CA 1
ATOM 4545 C C . LEU B 1 62 ? -15.011 -16.733 -17.672 1 92.71 62 LEU B C 1
ATOM 4547 O O . LEU B 1 62 ? -14.069 -16.995 -16.921 1 92.71 62 LEU B O 1
ATOM 4551 N N . ALA B 1 63 ? -15.299 -15.524 -18.025 1 94.13 63 ALA B N 1
ATOM 4552 C CA . ALA B 1 63 ? -14.549 -14.381 -17.509 1 94.13 63 ALA B CA 1
ATOM 4553 C C . ALA B 1 63 ? -14.735 -14.239 -16.001 1 94.13 63 ALA B C 1
ATOM 4555 O O . ALA B 1 63 ? -13.78 -13.947 -15.276 1 94.13 63 ALA B O 1
ATOM 4556 N N . LEU B 1 64 ? -15.932 -14.515 -15.546 1 94.45 64 LEU B N 1
ATOM 4557 C CA . LEU B 1 64 ? -16.221 -14.444 -14.118 1 94.45 64 LEU B CA 1
ATOM 4558 C C . LEU B 1 64 ? -15.509 -15.561 -13.363 1 94.45 64 LEU B C 1
ATOM 4560 O O . LEU B 1 64 ? -15.008 -15.347 -12.256 1 94.45 64 LEU B O 1
ATOM 4564 N N . GLU B 1 65 ? -15.439 -16.73 -14.021 1 92.2 65 GLU B N 1
ATOM 4565 C CA . GLU B 1 65 ? -14.708 -17.833 -13.404 1 92.2 65 GLU B CA 1
ATOM 4566 C C . GLU B 1 65 ? -13.222 -17.51 -13.28 1 92.2 65 GLU B C 1
ATOM 4568 O O . GLU B 1 65 ? -12.594 -17.826 -12.267 1 92.2 65 GLU B O 1
ATOM 4573 N N . LEU B 1 66 ? -12.729 -16.861 -14.287 1 93.41 66 LEU B N 1
ATOM 4574 C CA . LEU B 1 66 ? -11.329 -16.452 -14.259 1 93.41 66 LEU B CA 1
ATOM 4575 C C . LEU B 1 66 ? -11.081 -15.441 -13.144 1 93.41 66 LEU B C 1
ATOM 4577 O O . LEU B 1 66 ? -10.072 -15.524 -12.44 1 93.41 66 LEU B O 1
ATOM 4581 N N . ALA B 1 67 ? -11.987 -14.504 -12.938 1 96.11 67 ALA B N 1
ATOM 4582 C CA . ALA B 1 67 ? -11.864 -13.505 -11.88 1 96.11 67 ALA B CA 1
ATOM 4583 C C . ALA B 1 67 ? -11.875 -14.161 -10.502 1 96.11 67 ALA B C 1
ATOM 4585 O O . ALA B 1 67 ? -11.077 -13.805 -9.631 1 96.11 67 ALA B O 1
ATOM 4586 N N . THR B 1 68 ? -12.731 -15.141 -10.331 1 93.92 68 THR B N 1
ATOM 4587 C CA . THR B 1 68 ? -12.818 -15.869 -9.07 1 93.92 68 THR B CA 1
ATOM 4588 C C . THR B 1 68 ? -11.527 -16.636 -8.798 1 93.92 68 THR B C 1
ATOM 4590 O O . THR B 1 68 ? -11.001 -16.601 -7.684 1 93.92 68 THR B O 1
ATOM 4593 N N . ALA B 1 69 ? -11.067 -17.252 -9.862 1 92.91 69 ALA B N 1
ATOM 4594 C CA . ALA B 1 69 ? -9.832 -18.019 -9.728 1 92.91 69 ALA B CA 1
ATOM 4595 C C . ALA B 1 69 ? -8.659 -17.111 -9.368 1 92.91 69 ALA B C 1
ATOM 4597 O O . ALA B 1 69 ? -7.813 -17.475 -8.547 1 92.91 69 ALA B O 1
ATOM 4598 N N . ALA B 1 70 ? -8.606 -15.961 -9.968 1 96.11 70 ALA B N 1
ATOM 4599 C CA . ALA B 1 70 ? -7.539 -15.003 -9.69 1 96.11 70 ALA B CA 1
ATOM 4600 C C . ALA B 1 70 ? -7.561 -14.565 -8.228 1 96.11 70 ALA B C 1
ATOM 4602 O O . ALA B 1 70 ? -6.513 -14.478 -7.584 1 96.11 70 ALA B O 1
ATOM 4603 N N . ARG B 1 71 ? -8.74 -14.329 -7.734 1 95.82 71 ARG B N 1
ATOM 4604 C CA . ARG B 1 71 ? -8.884 -13.902 -6.346 1 95.82 71 ARG B CA 1
ATOM 4605 C C . ARG B 1 71 ? -8.463 -15.009 -5.385 1 95.82 71 ARG B C 1
ATOM 4607 O O . ARG B 1 71 ? -7.77 -14.752 -4.399 1 95.82 71 ARG B O 1
ATOM 4614 N N . GLU B 1 72 ? -8.847 -16.189 -5.67 1 93.35 72 GLU B N 1
ATOM 4615 C CA . GLU B 1 72 ? -8.489 -17.323 -4.823 1 93.35 72 GLU B CA 1
ATOM 4616 C C . GLU B 1 72 ? -6.985 -17.58 -4.852 1 93.35 72 GLU B C 1
ATOM 4618 O O . GLU B 1 72 ? -6.391 -17.932 -3.83 1 93.35 72 GLU B O 1
ATOM 4623 N N . LEU B 1 73 ? -6.441 -17.433 -6.021 1 94.5 73 LEU B N 1
ATOM 4624 C CA . LEU B 1 73 ? -4.996 -17.586 -6.15 1 94.5 73 LEU B CA 1
ATOM 4625 C C . LEU B 1 73 ? -4.262 -16.511 -5.355 1 94.5 73 LEU B C 1
ATOM 4627 O O . LEU B 1 73 ? -3.243 -16.79 -4.72 1 94.5 73 LEU B O 1
ATOM 4631 N N . GLN B 1 74 ? -4.765 -15.303 -5.408 1 96 74 GLN B N 1
ATOM 4632 C CA . GLN B 1 74 ? -4.19 -14.211 -4.63 1 96 74 GLN B CA 1
ATOM 4633 C C . GLN B 1 74 ? -4.237 -14.517 -3.135 1 96 74 GLN B C 1
ATOM 4635 O O . GLN B 1 74 ? -3.275 -14.252 -2.412 1 96 74 GLN B O 1
ATOM 4640 N N . ASN B 1 75 ? -5.354 -15.026 -2.703 1 95.75 75 ASN B N 1
ATOM 4641 C CA . ASN B 1 75 ? -5.496 -15.397 -1.299 1 95.75 75 ASN B CA 1
ATOM 4642 C C . ASN B 1 75 ? -4.475 -16.456 -0.893 1 95.75 75 ASN B C 1
ATOM 4644 O O . ASN B 1 75 ? -3.827 -16.334 0.148 1 95.75 75 ASN B O 1
ATOM 4648 N N . GLU B 1 76 ? -4.33 -17.394 -1.763 1 94.45 76 GLU B N 1
ATOM 4649 C CA . GLU B 1 76 ? -3.376 -18.455 -1.454 1 94.45 76 GLU B CA 1
ATOM 4650 C C . GLU B 1 76 ? -1.944 -17.928 -1.462 1 94.45 76 GLU B C 1
ATOM 4652 O O . GLU B 1 76 ? -1.13 -18.314 -0.621 1 94.45 76 GLU B O 1
ATOM 4657 N N . ALA B 1 77 ? -1.641 -17.104 -2.409 1 96.45 77 ALA B N 1
ATOM 4658 C CA . ALA B 1 77 ? -0.31 -16.504 -2.464 1 96.45 77 ALA B CA 1
ATOM 4659 C C . ALA B 1 77 ? -0.004 -15.731 -1.184 1 96.45 77 ALA B C 1
ATOM 4661 O O . ALA B 1 77 ? 1.123 -15.768 -0.683 1 96.45 77 ALA B O 1
ATOM 4662 N N . THR B 1 78 ? -0.989 -15.065 -0.668 1 96.88 78 THR B N 1
ATOM 4663 C CA . THR B 1 78 ? -0.821 -14.317 0.574 1 96.88 78 THR B CA 1
ATOM 4664 C C . THR B 1 78 ? -0.509 -15.259 1.734 1 96.88 78 THR B C 1
ATOM 4666 O O . THR B 1 78 ? 0.425 -15.018 2.501 1 96.88 78 THR B O 1
ATOM 4669 N N . ARG B 1 79 ? -1.218 -16.317 1.845 1 97.11 79 ARG B N 1
ATOM 4670 C CA . ARG B 1 79 ? -0.992 -17.285 2.913 1 97.11 79 ARG B CA 1
ATOM 4671 C C . ARG B 1 79 ? 0.374 -17.948 2.773 1 97.11 79 ARG B C 1
ATOM 4673 O O . ARG B 1 79 ? 1.088 -18.127 3.762 1 97.11 79 ARG B O 1
ATOM 4680 N N . MET B 1 80 ? 0.686 -18.271 1.533 1 96.42 80 MET B N 1
ATOM 4681 C CA . MET B 1 80 ? 1.967 -18.922 1.272 1 96.42 80 MET B CA 1
ATOM 4682 C C . MET B 1 80 ? 3.128 -17.991 1.601 1 96.42 80 MET B C 1
ATOM 4684 O O . MET B 1 80 ? 4.136 -18.423 2.162 1 96.42 80 MET B O 1
ATOM 4688 N N . SER B 1 81 ? 2.991 -16.732 1.269 1 97.74 81 SER B N 1
ATOM 4689 C CA . SER B 1 81 ? 4.038 -15.747 1.521 1 97.74 81 SER B CA 1
ATOM 4690 C C . SER B 1 81 ? 4.318 -15.608 3.014 1 97.74 81 SER B C 1
ATOM 4692 O O . SER B 1 81 ? 5.477 -15.596 3.435 1 97.74 81 SER B O 1
ATOM 4694 N N . LEU B 1 82 ? 3.272 -15.526 3.799 1 97.71 82 LEU B N 1
ATOM 4695 C CA . LEU B 1 82 ? 3.483 -15.369 5.234 1 97.71 82 LEU B CA 1
ATOM 4696 C C . LEU B 1 82 ? 3.993 -16.667 5.853 1 97.71 82 LEU B C 1
ATOM 4698 O O . LEU B 1 82 ? 4.807 -16.64 6.778 1 97.71 82 LEU B O 1
ATOM 4702 N N . THR B 1 83 ? 3.521 -17.805 5.365 1 96.73 83 THR B N 1
ATOM 4703 C CA . THR B 1 83 ? 4.037 -19.083 5.842 1 96.73 83 THR B CA 1
ATOM 4704 C C . THR B 1 83 ? 5.53 -19.205 5.552 1 96.73 83 THR B C 1
ATOM 4706 O O . THR B 1 83 ? 6.298 -19.655 6.405 1 96.73 83 THR B O 1
ATOM 4709 N N . ALA B 1 84 ? 5.891 -18.773 4.397 1 97.2 84 ALA B N 1
ATOM 4710 C CA . ALA B 1 84 ? 7.303 -18.8 4.027 1 97.2 84 ALA B CA 1
ATOM 4711 C C . ALA B 1 84 ? 8.127 -17.892 4.935 1 97.2 84 ALA B C 1
ATOM 4713 O O . ALA B 1 84 ? 9.206 -18.274 5.393 1 97.2 84 ALA B O 1
ATOM 4714 N N . ALA B 1 85 ? 7.612 -16.687 5.159 1 97.11 85 ALA B N 1
ATOM 4715 C CA . ALA B 1 85 ? 8.315 -15.756 6.039 1 97.11 85 ALA B CA 1
ATOM 4716 C C . ALA B 1 85 ? 8.504 -16.353 7.431 1 97.11 85 ALA B C 1
ATOM 4718 O O . ALA B 1 85 ? 9.576 -16.227 8.026 1 97.11 85 ALA B O 1
ATOM 4719 N N . ASP B 1 86 ? 7.511 -16.991 7.906 1 95.35 86 ASP B N 1
ATOM 4720 C CA . ASP B 1 86 ? 7.586 -17.644 9.209 1 95.35 86 ASP B CA 1
ATOM 4721 C C . ASP B 1 86 ? 8.643 -18.746 9.211 1 95.35 86 ASP B C 1
ATOM 4723 O O . ASP B 1 86 ? 9.453 -18.835 10.136 1 95.35 86 ASP B O 1
ATOM 4727 N N . ARG B 1 87 ? 8.694 -19.542 8.224 1 95.05 87 ARG B N 1
ATOM 4728 C CA . ARG B 1 87 ? 9.614 -20.674 8.173 1 95.05 87 ARG B CA 1
ATOM 4729 C C . ARG B 1 87 ? 11.051 -20.202 7.981 1 95.05 87 ARG B C 1
ATOM 4731 O O . ARG B 1 87 ? 11.983 -20.799 8.523 1 95.05 87 ARG B O 1
ATOM 4738 N N . LEU B 1 88 ? 11.188 -19.2 7.207 1 95.86 88 LEU B N 1
ATOM 4739 C CA . LEU B 1 88 ? 12.524 -18.641 7.031 1 95.86 88 LEU B CA 1
ATOM 4740 C C . LEU B 1 88 ? 13.083 -18.142 8.359 1 95.86 88 LEU B C 1
ATOM 4742 O O . LEU B 1 88 ? 14.26 -18.351 8.66 1 95.86 88 LEU B O 1
ATOM 4746 N N . ALA B 1 89 ? 12.229 -17.483 9.098 1 93.08 89 ALA B N 1
ATOM 4747 C CA . ALA B 1 89 ? 12.648 -17.012 10.416 1 93.08 89 ALA B CA 1
ATOM 4748 C C . ALA B 1 89 ? 12.913 -18.182 11.359 1 93.08 89 ALA B C 1
ATOM 4750 O O . ALA B 1 89 ? 13.925 -18.204 12.063 1 93.08 89 ALA B O 1
ATOM 4751 N N . ALA B 1 90 ? 12.1 -19.183 11.322 1 92.52 90 ALA B N 1
ATOM 4752 C CA . ALA B 1 90 ? 12.165 -20.313 12.245 1 92.52 90 ALA B CA 1
ATOM 4753 C C . ALA B 1 90 ? 13.38 -21.19 11.954 1 92.52 90 ALA B C 1
ATOM 4755 O O . ALA B 1 90 ? 13.91 -21.845 12.854 1 92.52 90 ALA B O 1
ATOM 4756 N N . THR B 1 91 ? 13.852 -21.182 10.771 1 92.48 91 THR B N 1
ATOM 4757 C CA . THR B 1 91 ? 14.939 -22.074 10.382 1 92.48 91 THR B CA 1
ATOM 4758 C C . THR B 1 91 ? 16.255 -21.31 10.277 1 92.48 91 THR B C 1
ATOM 4760 O O . THR B 1 91 ? 17.264 -21.859 9.829 1 92.48 91 THR B O 1
ATOM 4763 N N . ASN B 1 92 ? 16.251 -20.009 10.58 1 91.46 92 ASN B N 1
ATOM 4764 C CA . ASN B 1 92 ? 17.432 -19.16 10.471 1 91.46 92 ASN B CA 1
ATOM 4765 C C . ASN B 1 92 ? 18.058 -19.247 9.082 1 91.46 92 ASN B C 1
ATOM 4767 O O . ASN B 1 92 ? 19.272 -19.416 8.953 1 91.46 92 ASN B O 1
ATOM 4771 N N . ALA B 1 93 ? 17.194 -19.143 8.111 1 94.81 93 ALA B N 1
ATOM 4772 C CA . ALA B 1 93 ? 17.628 -19.3 6.725 1 94.81 93 ALA B CA 1
ATOM 4773 C C . ALA B 1 93 ? 18.642 -18.225 6.343 1 94.81 93 ALA B C 1
ATOM 4775 O O . ALA B 1 93 ? 19.429 -18.41 5.412 1 94.81 93 ALA B O 1
ATOM 4776 N N . HIS B 1 94 ? 18.632 -17.083 7.076 1 92.41 94 HIS B N 1
ATOM 4777 C CA . HIS B 1 94 ? 19.539 -15.988 6.751 1 92.41 94 HIS B CA 1
ATOM 4778 C C . HIS B 1 94 ? 20.976 -16.333 7.128 1 92.41 94 HIS B C 1
ATOM 4780 O O . HIS B 1 94 ? 21.909 -15.619 6.753 1 92.41 94 HIS B O 1
ATOM 4786 N N . LEU B 1 95 ? 21.199 -17.51 7.806 1 93.33 95 LEU B N 1
ATOM 4787 C CA . LEU B 1 95 ? 22.527 -17.921 8.251 1 93.33 95 LEU B CA 1
ATOM 4788 C C . LEU B 1 95 ? 23.088 -19.015 7.348 1 93.33 95 LEU B C 1
ATOM 4790 O O . LEU B 1 95 ? 24.119 -19.614 7.659 1 93.33 95 LEU B O 1
ATOM 4794 N N . LEU B 1 96 ? 22.455 -19.308 6.242 1 93.74 96 LEU B N 1
ATOM 4795 C CA . LEU B 1 96 ? 22.92 -20.34 5.322 1 93.74 96 LEU B CA 1
ATOM 4796 C C . LEU B 1 96 ? 24.228 -19.926 4.656 1 93.74 96 LEU B C 1
ATOM 4798 O O . LEU B 1 96 ? 24.486 -18.734 4.474 1 93.74 96 LEU B O 1
ATOM 4802 N N . ASP B 1 97 ? 24.984 -20.928 4.324 1 92.43 97 ASP B N 1
ATOM 4803 C CA . ASP B 1 97 ? 26.197 -20.719 3.539 1 92.43 97 ASP B CA 1
ATOM 4804 C C . ASP B 1 97 ? 25.868 -20.156 2.159 1 92.43 97 ASP B C 1
ATOM 4806 O O . ASP B 1 97 ? 24.912 -20.594 1.516 1 92.43 97 ASP B O 1
ATOM 4810 N N . PRO B 1 98 ? 26.668 -19.184 1.651 1 84.88 98 PRO B N 1
ATOM 4811 C CA . PRO B 1 98 ? 26.417 -18.582 0.339 1 84.88 98 PRO B CA 1
ATOM 4812 C C . PRO B 1 98 ? 26.305 -19.621 -0.775 1 84.88 98 PRO B C 1
ATOM 4814 O O . PRO B 1 98 ? 25.544 -19.431 -1.727 1 84.88 98 PRO B O 1
ATOM 4817 N N . ALA B 1 99 ? 27.029 -20.711 -0.612 1 86.8 99 ALA B N 1
ATOM 4818 C CA . ALA B 1 99 ? 26.996 -21.751 -1.637 1 86.8 99 ALA B CA 1
ATOM 4819 C C . ALA B 1 99 ? 25.615 -22.397 -1.718 1 86.8 99 ALA B C 1
ATOM 4821 O O . ALA B 1 99 ? 25.187 -22.827 -2.792 1 86.8 99 ALA B O 1
ATOM 4822 N N . GLU B 1 100 ? 24.935 -22.455 -0.564 1 91.47 100 GLU B N 1
ATOM 4823 C CA . GLU B 1 100 ? 23.578 -22.992 -0.549 1 91.47 100 GLU B CA 1
ATOM 4824 C C . GLU B 1 100 ? 22.62 -22.095 -1.328 1 91.47 100 GLU B C 1
ATOM 4826 O O . GLU B 1 100 ? 21.782 -22.584 -2.089 1 91.47 100 GLU B O 1
ATOM 4831 N N . TYR B 1 101 ? 22.75 -20.755 -1.147 1 89.8 101 TYR B N 1
ATOM 4832 C CA . TYR B 1 101 ? 21.916 -19.805 -1.874 1 89.8 101 TYR B CA 1
ATOM 4833 C C . TYR B 1 101 ? 22.128 -19.931 -3.378 1 89.8 101 TYR B C 1
ATOM 4835 O O . TYR B 1 101 ? 21.163 -19.998 -4.144 1 89.8 101 TYR B O 1
ATOM 4843 N N . GLU B 1 102 ? 23.394 -19.979 -3.764 1 85.95 102 GLU B N 1
ATOM 4844 C CA . GLU B 1 102 ? 23.747 -20.04 -5.179 1 85.95 102 GLU B CA 1
ATOM 4845 C C . GLU B 1 102 ? 23.179 -21.295 -5.836 1 85.95 102 GLU B C 1
ATOM 4847 O O . GLU B 1 102 ? 22.623 -21.23 -6.934 1 85.95 102 GLU B O 1
ATOM 4852 N N . GLN B 1 103 ? 23.237 -22.396 -5.153 1 88.26 103 GLN B N 1
ATOM 4853 C CA . GLN B 1 103 ? 22.737 -23.661 -5.682 1 88.26 103 GLN B CA 1
ATOM 4854 C C . GLN B 1 103 ? 21.217 -23.637 -5.816 1 88.26 103 GLN B C 1
ATOM 4856 O O . GLN B 1 103 ? 20.668 -24.125 -6.807 1 88.26 103 GLN B O 1
ATOM 4861 N N . LEU B 1 104 ? 20.526 -23.013 -4.909 1 90.74 104 LEU B N 1
ATOM 4862 C CA . LEU B 1 104 ? 19.068 -23.024 -4.853 1 90.74 104 LEU B CA 1
ATOM 4863 C C . LEU B 1 104 ? 18.475 -22.163 -5.963 1 90.74 104 LEU B C 1
ATOM 4865 O O . LEU B 1 104 ? 17.291 -22.287 -6.286 1 90.74 104 LEU B O 1
ATOM 4869 N N . ARG B 1 105 ? 19.267 -21.287 -6.544 1 86.11 105 ARG B N 1
ATOM 4870 C CA . ARG B 1 105 ? 18.775 -20.456 -7.638 1 86.11 105 ARG B CA 1
ATOM 4871 C C . ARG B 1 105 ? 18.542 -21.287 -8.895 1 86.11 105 ARG B C 1
ATOM 4873 O O . ARG B 1 105 ? 17.665 -20.971 -9.701 1 86.11 105 ARG B O 1
ATOM 4880 N N . THR B 1 106 ? 19.291 -22.428 -8.979 1 84.36 106 THR B N 1
ATOM 4881 C CA . THR B 1 106 ? 19.226 -23.161 -10.239 1 84.36 106 THR B CA 1
ATOM 4882 C C . THR B 1 106 ? 18.792 -24.605 -10.002 1 84.36 106 THR B C 1
ATOM 4884 O O . THR B 1 106 ? 18.259 -25.255 -10.905 1 84.36 106 THR B O 1
ATOM 4887 N N . THR B 1 107 ? 19.077 -25.094 -8.74 1 88 107 THR B N 1
ATOM 4888 C CA . THR B 1 107 ? 18.803 -26.497 -8.454 1 88 107 THR B CA 1
ATOM 4889 C C . THR B 1 107 ? 17.874 -26.633 -7.251 1 88 107 THR B C 1
ATOM 4891 O O . THR B 1 107 ? 17.946 -25.837 -6.312 1 88 107 THR B O 1
ATOM 4894 N N . PRO B 1 108 ? 17.026 -27.654 -7.279 1 87.96 108 PRO B N 1
ATOM 4895 C CA . PRO B 1 108 ? 16.161 -27.883 -6.119 1 87.96 108 PRO B CA 1
ATOM 4896 C C . PRO B 1 108 ? 16.948 -28.2 -4.85 1 87.96 108 PRO B C 1
ATOM 4898 O O . PRO B 1 108 ? 18.091 -28.659 -4.926 1 87.96 108 PRO B O 1
ATOM 4901 N N . ALA B 1 109 ? 16.302 -27.948 -3.751 1 90.16 109 ALA B N 1
ATOM 4902 C CA . ALA B 1 109 ? 16.928 -28.211 -2.458 1 90.16 109 ALA B CA 1
ATOM 4903 C C . ALA B 1 109 ? 17.306 -29.684 -2.322 1 90.16 109 ALA B C 1
ATOM 4905 O O . ALA B 1 109 ? 16.471 -30.567 -2.528 1 90.16 109 ALA B O 1
ATOM 4906 N N . ASP B 1 110 ? 18.577 -30.001 -2.051 1 88.42 110 ASP B N 1
ATOM 4907 C CA . ASP B 1 110 ? 19.033 -31.356 -1.758 1 88.42 110 ASP B CA 1
ATOM 4908 C C . ASP B 1 110 ? 18.779 -31.717 -0.296 1 88.42 110 ASP B C 1
ATOM 4910 O O . ASP B 1 110 ? 19.601 -31.422 0.574 1 88.42 110 ASP B O 1
ATOM 4914 N N . THR B 1 111 ? 17.687 -32.35 0.014 1 87.55 111 THR B N 1
ATOM 4915 C CA . THR B 1 111 ? 17.285 -32.621 1.39 1 87.55 111 THR B CA 1
ATOM 4916 C C . THR B 1 111 ? 17.904 -33.924 1.888 1 87.55 111 THR B C 1
ATOM 4918 O O . THR B 1 111 ? 17.589 -34.387 2.986 1 87.55 111 THR B O 1
ATOM 4921 N N . THR B 1 112 ? 18.772 -34.535 1.113 1 86.95 112 THR B N 1
ATOM 4922 C CA . THR B 1 112 ? 19.45 -35.761 1.52 1 86.95 112 THR B CA 1
ATOM 4923 C C . THR B 1 112 ? 20.629 -35.448 2.438 1 86.95 112 THR B C 1
ATOM 4925 O O . THR B 1 112 ? 21.2 -36.351 3.054 1 86.95 112 THR B O 1
ATOM 4928 N N . ARG B 1 113 ? 21.024 -34.245 2.566 1 90.48 113 ARG B N 1
ATOM 4929 C CA . ARG B 1 113 ? 22.061 -33.765 3.472 1 90.48 113 ARG B CA 1
ATOM 4930 C C . ARG B 1 113 ? 21.576 -32.56 4.271 1 90.48 113 ARG B C 1
ATOM 4932 O O . ARG B 1 113 ? 20.662 -31.852 3.843 1 90.48 113 ARG B O 1
ATOM 4939 N N . PRO B 1 114 ? 22.213 -32.345 5.376 1 91 114 PRO B N 1
ATOM 4940 C CA . PRO B 1 114 ? 21.853 -31.141 6.128 1 91 114 PRO B CA 1
ATOM 4941 C C . PRO B 1 114 ? 22.293 -29.856 5.431 1 91 114 PRO B C 1
ATOM 4943 O O . PRO B 1 114 ? 23.263 -29.864 4.668 1 91 114 PRO B O 1
ATOM 4946 N N . ALA B 1 115 ? 21.573 -28.895 5.668 1 93.16 115 ALA B N 1
ATOM 4947 C CA . ALA B 1 115 ? 21.927 -27.59 5.114 1 93.16 115 ALA B CA 1
ATOM 4948 C C . ALA B 1 115 ? 23.209 -27.055 5.745 1 93.16 115 ALA B C 1
ATOM 4950 O O . ALA B 1 115 ? 23.425 -27.207 6.95 1 93.16 115 ALA B O 1
ATOM 4951 N N . ARG B 1 116 ? 24.061 -26.481 4.993 1 93.19 116 ARG B N 1
ATOM 4952 C CA . ARG B 1 116 ? 25.31 -25.912 5.489 1 93.19 116 ARG B CA 1
ATOM 4953 C C . ARG B 1 116 ? 25.097 -24.497 6.015 1 93.19 116 ARG B C 1
ATOM 4955 O O . ARG B 1 116 ? 24.492 -23.662 5.339 1 93.19 116 ARG B O 1
ATOM 4962 N N . GLN B 1 117 ? 25.611 -24.285 7.168 1 92.05 117 GLN B N 1
ATOM 4963 C CA . GLN B 1 117 ? 25.543 -22.96 7.775 1 92.05 117 GLN B CA 1
ATOM 4964 C C . GLN B 1 117 ? 26.832 -22.178 7.536 1 92.05 117 GLN B C 1
ATOM 4966 O O . GLN B 1 117 ? 27.889 -22.768 7.305 1 92.05 117 GLN B O 1
ATOM 4971 N N . CYS B 1 118 ? 26.668 -20.925 7.561 1 89.86 118 CYS B N 1
ATOM 4972 C CA . CYS B 1 118 ? 27.829 -20.069 7.347 1 89.86 118 CYS B CA 1
ATOM 4973 C C . CYS B 1 118 ? 28.799 -20.161 8.519 1 89.86 118 CYS B C 1
ATOM 4975 O O . CYS B 1 118 ? 28.377 -20.224 9.675 1 89.86 118 CYS B O 1
ATOM 4977 N N . LYS B 1 119 ? 30.137 -20.369 8.442 1 84.34 119 LYS B N 1
ATOM 4978 C CA . LYS B 1 119 ? 31.164 -20.42 9.479 1 84.34 119 LYS B CA 1
ATOM 4979 C C . LYS B 1 119 ? 31.579 -19.016 9.91 1 84.34 119 LYS B C 1
ATOM 4981 O O . LYS B 1 119 ? 31.995 -18.809 11.052 1 84.34 119 LYS B O 1
ATOM 4986 N N . GLY B 1 120 ? 31.307 -17.992 9.186 1 78.74 120 GLY B N 1
ATOM 4987 C CA . GLY B 1 120 ? 31.658 -16.61 9.473 1 78.74 120 GLY B CA 1
ATOM 4988 C C . GLY B 1 120 ? 30.466 -15.672 9.438 1 78.74 120 GLY B C 1
ATOM 4989 O O . GLY B 1 120 ? 29.406 -15.986 9.985 1 78.74 120 GLY B O 1
ATOM 4990 N N . ARG B 1 121 ? 30.755 -14.613 9.007 1 75.29 121 ARG B N 1
ATOM 4991 C CA . ARG B 1 121 ? 29.694 -13.614 8.916 1 75.29 121 ARG B CA 1
ATOM 4992 C C . ARG B 1 121 ? 28.651 -14.017 7.88 1 75.29 121 ARG B C 1
ATOM 4994 O O . ARG B 1 121 ? 28.994 -14.365 6.748 1 75.29 121 ARG B O 1
ATOM 5001 N N . ALA B 1 122 ? 27.431 -14.003 8.269 1 81 122 ALA B N 1
ATOM 5002 C CA . ALA B 1 122 ? 26.321 -14.357 7.388 1 81 122 ALA B CA 1
ATOM 5003 C C . ALA B 1 122 ? 26.157 -13.33 6.272 1 81 122 ALA B C 1
ATOM 5005 O O . ALA B 1 122 ? 26.532 -12.166 6.431 1 81 122 ALA B O 1
ATOM 5006 N N . SER B 1 123 ? 25.672 -13.708 5.143 1 76.97 123 SER B N 1
ATOM 5007 C CA . SER B 1 123 ? 25.435 -12.841 3.994 1 76.97 123 SER B CA 1
ATOM 5008 C C . SER B 1 123 ? 24.338 -11.823 4.287 1 76.97 123 SER B C 1
ATOM 5010 O O . SER B 1 123 ? 24.313 -10.741 3.695 1 76.97 123 SER B O 1
ATOM 5012 N N . PHE B 1 124 ? 23.39 -12.282 5.193 1 83.8 124 PHE B N 1
ATOM 5013 C CA . PHE B 1 124 ? 22.245 -11.433 5.501 1 83.8 124 PHE B CA 1
ATOM 5014 C C . PHE B 1 124 ? 22.119 -11.218 7.004 1 83.8 124 PHE B C 1
ATOM 5016 O O . PHE B 1 124 ? 22.397 -12.125 7.792 1 83.8 124 PHE B O 1
ATOM 5023 N N . LYS B 1 125 ? 21.687 -10.038 7.377 1 80.47 125 LYS B N 1
ATOM 5024 C CA . LYS B 1 125 ? 21.602 -9.66 8.784 1 80.47 125 LYS B CA 1
ATOM 5025 C C . LYS B 1 125 ? 20.395 -10.307 9.456 1 80.47 125 LYS B C 1
ATOM 5027 O O . LYS B 1 125 ? 20.421 -10.587 10.656 1 80.47 125 LYS B O 1
ATOM 5032 N N . ASN B 1 126 ? 19.364 -10.478 8.733 1 87.61 126 ASN B N 1
ATOM 5033 C CA . ASN B 1 126 ? 18.124 -11.031 9.269 1 87.61 126 ASN B CA 1
ATOM 5034 C C . ASN B 1 126 ? 17.25 -11.62 8.165 1 87.61 126 ASN B C 1
ATOM 5036 O O . ASN B 1 126 ? 17.616 -11.579 6.989 1 87.61 126 ASN B O 1
ATOM 5040 N N . THR B 1 127 ? 16.225 -12.13 8.525 1 92.94 127 THR B N 1
ATOM 5041 C CA . THR B 1 127 ? 15.316 -12.81 7.609 1 92.94 127 THR B CA 1
ATOM 5042 C C . THR B 1 127 ? 14.743 -11.83 6.589 1 92.94 127 THR B C 1
ATOM 5044 O O . THR B 1 127 ? 14.605 -12.163 5.41 1 92.94 127 THR B O 1
ATOM 5047 N N . ALA B 1 128 ? 14.395 -10.603 6.986 1 91.37 128 ALA B N 1
ATOM 5048 C CA . ALA B 1 128 ? 13.822 -9.598 6.094 1 91.37 128 ALA B CA 1
ATOM 5049 C C . ALA B 1 128 ? 14.801 -9.229 4.983 1 91.37 128 ALA B C 1
ATOM 5051 O O . ALA B 1 128 ? 14.406 -9.079 3.824 1 91.37 128 ALA B O 1
ATOM 5052 N N . GLU B 1 129 ? 16.043 -9.09 5.363 1 87.28 129 GLU B N 1
ATOM 5053 C CA . GLU B 1 129 ? 17.058 -8.776 4.362 1 87.28 129 GLU B CA 1
ATOM 5054 C C . GLU B 1 129 ? 17.208 -9.911 3.353 1 87.28 129 GLU B C 1
ATOM 5056 O O . GLU B 1 129 ? 17.31 -9.668 2.149 1 87.28 129 GLU B O 1
ATOM 5061 N N . LEU B 1 130 ? 17.235 -11.148 3.858 1 92.21 130 LEU B N 1
ATOM 5062 C CA . LEU B 1 130 ? 17.293 -12.305 2.972 1 92.21 130 LEU B CA 1
ATOM 5063 C C . LEU B 1 130 ? 16.099 -12.323 2.023 1 92.21 130 LEU B C 1
ATOM 5065 O O . LEU B 1 130 ? 16.267 -12.462 0.81 1 92.21 130 LEU B O 1
ATOM 5069 N N . LEU B 1 131 ? 14.918 -12.169 2.572 1 94.96 131 LEU B N 1
ATOM 5070 C CA . LEU B 1 131 ? 13.687 -12.218 1.79 1 94.96 131 LEU B CA 1
ATOM 5071 C C . LEU B 1 131 ? 13.684 -11.138 0.713 1 94.96 131 LEU B C 1
ATOM 5073 O O . LEU B 1 131 ? 13.329 -11.404 -0.437 1 94.96 131 LEU B O 1
ATOM 5077 N N . ALA B 1 132 ? 14.049 -9.898 1.074 1 88.75 132 ALA B N 1
ATOM 5078 C CA . ALA B 1 132 ? 14.085 -8.774 0.142 1 88.75 132 ALA B CA 1
ATOM 5079 C C . ALA B 1 132 ? 15.02 -9.062 -1.029 1 88.75 132 ALA B C 1
ATOM 5081 O O . ALA B 1 132 ? 14.647 -8.875 -2.19 1 88.75 132 ALA B O 1
ATOM 5082 N N . ALA B 1 133 ? 16.172 -9.569 -0.689 1 84.94 133 ALA B N 1
ATOM 5083 C CA . ALA B 1 133 ? 17.177 -9.85 -1.711 1 84.94 133 ALA B CA 1
ATOM 5084 C C . ALA B 1 133 ? 16.767 -11.044 -2.569 1 84.94 133 ALA B C 1
ATOM 5086 O O . ALA B 1 133 ? 16.924 -11.021 -3.792 1 84.94 133 ALA B O 1
ATOM 5087 N N . TRP B 1 134 ? 16.218 -12.073 -1.909 1 91.67 134 TRP B N 1
ATOM 5088 C CA . TRP B 1 134 ? 15.888 -13.32 -2.591 1 91.67 134 TRP B CA 1
ATOM 5089 C C . TRP B 1 134 ? 14.731 -13.119 -3.565 1 91.67 134 TRP B C 1
ATOM 5091 O O . TRP B 1 134 ? 14.763 -13.624 -4.689 1 91.67 134 TRP B O 1
ATOM 5101 N N . LEU B 1 135 ? 13.741 -12.365 -3.163 1 93.2 135 LEU B N 1
ATOM 5102 C CA . LEU B 1 135 ? 12.535 -12.187 -3.965 1 93.2 135 LEU B CA 1
ATOM 5103 C C . LEU B 1 135 ? 12.613 -10.904 -4.785 1 93.2 135 LEU B C 1
ATOM 5105 O O . LEU B 1 135 ? 11.719 -10.619 -5.586 1 93.2 135 LEU B O 1
ATOM 5109 N N . ARG B 1 136 ? 13.633 -10.075 -4.532 1 85.37 136 ARG B N 1
ATOM 5110 C CA . ARG B 1 136 ? 13.796 -8.789 -5.202 1 85.37 136 ARG B CA 1
ATOM 5111 C C . ARG B 1 136 ? 12.611 -7.871 -4.922 1 85.37 136 ARG B C 1
ATOM 5113 O O . ARG B 1 136 ? 11.991 -7.349 -5.851 1 85.37 136 ARG B O 1
ATOM 5120 N N . ILE B 1 137 ? 12.378 -7.699 -3.614 1 89 137 ILE B N 1
ATOM 5121 C CA . ILE B 1 137 ? 11.349 -6.77 -3.159 1 89 137 ILE B CA 1
ATOM 5122 C C . ILE B 1 137 ? 11.953 -5.773 -2.172 1 89 137 ILE B C 1
ATOM 5124 O O . ILE B 1 137 ? 13.036 -6.005 -1.63 1 89 137 ILE B O 1
ATOM 5128 N N . PRO B 1 138 ? 11.278 -4.653 -1.962 1 80.87 138 PRO B N 1
ATOM 5129 C CA . PRO B 1 138 ? 11.812 -3.689 -0.998 1 80.87 138 PRO B CA 1
ATOM 5130 C C . PRO B 1 138 ? 11.911 -4.26 0.415 1 80.87 138 PRO B C 1
ATOM 5132 O O . PRO B 1 138 ? 11.052 -5.042 0.83 1 80.87 138 PRO B O 1
ATOM 5135 N N . TYR B 1 139 ? 12.926 -3.856 1.128 1 82.09 139 TYR B N 1
ATOM 5136 C CA . TYR B 1 139 ? 13.147 -4.317 2.494 1 82.09 139 TYR B CA 1
ATOM 5137 C C . TYR B 1 139 ? 11.91 -4.085 3.355 1 82.09 139 TYR B C 1
ATOM 5139 O O . TYR B 1 139 ? 11.549 -4.933 4.174 1 82.09 139 TYR B O 1
ATOM 5147 N N . SER B 1 140 ? 11.29 -2.924 3.134 1 82.13 140 SER B N 1
ATOM 5148 C CA . SER B 1 140 ? 10.124 -2.586 3.943 1 82.13 140 SER B CA 1
ATOM 5149 C C . SER B 1 140 ? 9.005 -3.604 3.755 1 82.13 140 SER B C 1
ATOM 5151 O O . SER B 1 140 ? 8.319 -3.965 4.713 1 82.13 140 SER B O 1
ATOM 5153 N N . GLN B 1 141 ? 8.902 -4.085 2.534 1 90.84 141 GLN B N 1
ATOM 5154 C CA . GLN B 1 141 ? 7.884 -5.09 2.247 1 90.84 141 GLN B CA 1
ATOM 5155 C C . GLN B 1 141 ? 8.243 -6.432 2.879 1 90.84 141 GLN B C 1
ATOM 5157 O O . GLN B 1 141 ? 7.386 -7.098 3.463 1 90.84 141 GLN B O 1
ATOM 5162 N N . ALA B 1 142 ? 9.466 -6.853 2.768 1 94.11 142 ALA B N 1
ATOM 5163 C CA . ALA B 1 142 ? 9.937 -8.102 3.36 1 94.11 142 ALA B CA 1
ATOM 5164 C C . ALA B 1 142 ? 9.803 -8.073 4.88 1 94.11 142 ALA B C 1
ATOM 5166 O O . ALA B 1 142 ? 9.348 -9.045 5.488 1 94.11 142 ALA B O 1
ATOM 5167 N N . ASN B 1 143 ? 10.204 -6.92 5.443 1 90.83 143 ASN B N 1
ATOM 5168 C CA . ASN B 1 143 ? 10.096 -6.772 6.89 1 90.83 143 ASN B CA 1
ATOM 5169 C C . ASN B 1 143 ? 8.646 -6.855 7.357 1 90.83 143 ASN B C 1
ATOM 5171 O O . ASN B 1 143 ? 8.354 -7.465 8.387 1 90.83 143 ASN B O 1
ATOM 5175 N N . LYS B 1 144 ? 7.821 -6.234 6.589 1 92.99 144 LYS B N 1
ATOM 5176 C CA . LYS B 1 144 ? 6.399 -6.305 6.913 1 92.99 144 LYS B CA 1
ATOM 5177 C C . LYS B 1 144 ? 5.896 -7.745 6.865 1 92.99 144 LYS B C 1
ATOM 5179 O O . LYS B 1 144 ? 5.083 -8.152 7.698 1 92.99 144 LYS B O 1
ATOM 5184 N N . MET B 1 145 ? 6.322 -8.508 5.936 1 96.21 145 MET B N 1
ATOM 5185 C CA . MET B 1 145 ? 5.935 -9.912 5.833 1 96.21 145 MET B CA 1
ATOM 5186 C C . MET B 1 145 ? 6.356 -10.686 7.078 1 96.21 145 MET B C 1
ATOM 5188 O O . MET B 1 145 ? 5.583 -11.485 7.609 1 96.21 145 MET B O 1
ATOM 5192 N N . VAL B 1 146 ? 7.553 -10.439 7.531 1 94.9 146 VAL B N 1
ATOM 5193 C CA . VAL B 1 146 ? 8.08 -11.134 8.7 1 94.9 146 VAL B CA 1
ATOM 5194 C C . VAL B 1 146 ? 7.278 -10.742 9.939 1 94.9 146 VAL B C 1
ATOM 5196 O O . VAL B 1 146 ? 6.911 -11.6 10.746 1 94.9 146 VAL B O 1
ATOM 5199 N N . LEU B 1 147 ? 6.942 -9.45 10.035 1 92.57 147 LEU B N 1
ATOM 5200 C CA . LEU B 1 147 ? 6.169 -8.971 11.176 1 92.57 147 LEU B CA 1
ATOM 5201 C C . LEU B 1 147 ? 4.747 -9.521 11.138 1 92.57 147 LEU B C 1
ATOM 5203 O O . LEU B 1 147 ? 4.202 -9.915 12.172 1 92.57 147 LEU B O 1
ATOM 5207 N N . ASP B 1 148 ? 4.176 -9.532 9.952 1 95.44 148 ASP B N 1
ATOM 5208 C CA . ASP B 1 148 ? 2.834 -10.087 9.805 1 95.44 148 ASP B CA 1
ATOM 5209 C C . ASP B 1 148 ? 2.809 -11.568 10.175 1 95.44 148 ASP B C 1
ATOM 5211 O O . ASP B 1 148 ? 1.847 -12.046 10.78 1 95.44 148 ASP B O 1
ATOM 5215 N N . ALA B 1 149 ? 3.85 -12.294 9.773 1 96.3 149 ALA B N 1
ATOM 5216 C CA . ALA B 1 149 ? 3.937 -13.712 10.116 1 96.3 149 ALA B CA 1
ATOM 5217 C C . ALA B 1 149 ? 3.99 -13.908 11.628 1 96.3 149 ALA B C 1
ATOM 5219 O O . ALA B 1 149 ? 3.35 -14.815 12.166 1 96.3 149 ALA B O 1
ATOM 5220 N N . ALA B 1 150 ? 4.719 -13.068 12.312 1 93.17 150 ALA B N 1
ATOM 5221 C CA . ALA B 1 150 ? 4.797 -13.13 13.769 1 93.17 150 ALA B CA 1
ATOM 5222 C C . ALA B 1 150 ? 3.439 -12.846 14.404 1 93.17 150 ALA B C 1
ATOM 5224 O O . ALA B 1 150 ? 3.065 -13.479 15.395 1 93.17 150 ALA B O 1
ATOM 5225 N N . ASP B 1 151 ? 2.716 -11.925 13.789 1 94.21 151 ASP B N 1
ATOM 5226 C CA . ASP B 1 151 ? 1.433 -11.496 14.336 1 94.21 151 ASP B CA 1
ATOM 5227 C C . ASP B 1 151 ? 0.348 -12.538 14.076 1 94.21 151 ASP B C 1
ATOM 5229 O O . ASP B 1 151 ? -0.581 -12.688 14.873 1 94.21 151 ASP B O 1
ATOM 5233 N N . LEU B 1 152 ? 0.479 -13.335 12.949 1 96.74 152 LEU B N 1
ATOM 5234 C CA . LEU B 1 152 ? -0.683 -14.097 12.507 1 96.74 152 LEU B CA 1
ATOM 5235 C C . LEU B 1 152 ? -0.378 -15.592 12.487 1 96.74 152 LEU B C 1
ATOM 5237 O O . LEU B 1 152 ? -1.293 -16.415 12.409 1 96.74 152 LEU B O 1
ATOM 5241 N N . ILE B 1 153 ? 0.869 -15.978 12.486 1 95.8 153 ILE B N 1
ATOM 5242 C CA . ILE B 1 153 ? 1.198 -17.394 12.362 1 95.8 153 ILE B CA 1
ATOM 5243 C C . ILE B 1 153 ? 1.89 -17.876 13.635 1 95.8 153 ILE B C 1
ATOM 5245 O O . ILE B 1 153 ? 1.332 -18.68 14.386 1 95.8 153 ILE B O 1
ATOM 5249 N N . ALA B 1 154 ? 3.165 -17.27 13.854 1 92.86 154 ALA B N 1
ATOM 5250 C CA . ALA B 1 154 ? 3.879 -17.698 15.055 1 92.86 154 ALA B CA 1
ATOM 5251 C C . ALA B 1 154 ? 5.019 -16.74 15.386 1 92.86 154 ALA B C 1
ATOM 5253 O O . ALA B 1 154 ? 5.535 -16.051 14.503 1 92.86 154 ALA B O 1
ATOM 5254 N N . ARG B 1 155 ? 5.311 -16.747 16.617 1 89.74 155 ARG B N 1
ATOM 5255 C CA . ARG B 1 155 ? 6.473 -16.027 17.127 1 89.74 155 ARG B CA 1
ATOM 5256 C C . ARG B 1 155 ? 7.52 -16.992 17.673 1 89.74 155 ARG B C 1
ATOM 5258 O O . ARG B 1 155 ? 7.287 -18.201 17.731 1 89.74 155 ARG B O 1
ATOM 5265 N N . ARG B 1 156 ? 8.641 -16.408 17.931 1 83.51 156 ARG B N 1
ATOM 5266 C CA . ARG B 1 156 ? 9.707 -17.233 18.49 1 83.51 156 ARG B CA 1
ATOM 5267 C C . ARG B 1 156 ? 10.334 -16.565 19.71 1 83.51 156 ARG B C 1
ATOM 5269 O O . ARG B 1 156 ? 10.487 -15.342 19.744 1 83.51 156 ARG B O 1
ATOM 5276 N N . ASP B 1 157 ? 10.706 -17.411 20.626 1 81.05 157 ASP B N 1
ATOM 5277 C CA . ASP B 1 157 ? 11.455 -16.899 21.77 1 81.05 157 ASP B CA 1
ATOM 5278 C C . ASP B 1 157 ? 12.96 -16.985 21.525 1 81.05 157 ASP B C 1
ATOM 5280 O O . ASP B 1 157 ? 13.396 -17.457 20.473 1 81.05 157 ASP B O 1
ATOM 5284 N N . PRO B 1 158 ? 13.735 -16.468 22.435 1 76.91 158 PRO B N 1
ATOM 5285 C CA . PRO B 1 158 ? 15.184 -16.45 22.221 1 76.91 158 PRO B CA 1
ATOM 5286 C C . PRO B 1 158 ? 15.772 -17.848 22.043 1 76.91 158 PRO B C 1
ATOM 5288 O O . PRO B 1 158 ? 16.819 -18.006 21.41 1 76.91 158 PRO B O 1
ATOM 5291 N N . SER B 1 159 ? 15.053 -18.919 22.578 1 78.88 159 SER B N 1
ATOM 5292 C CA . SER B 1 159 ? 15.532 -20.294 22.471 1 78.88 159 SER B CA 1
ATOM 5293 C C . SER B 1 159 ? 15.064 -20.942 21.173 1 78.88 159 SER B C 1
ATOM 5295 O O . SER B 1 159 ? 15.411 -22.09 20.885 1 78.88 159 SER B O 1
ATOM 5297 N N . GLY B 1 160 ? 14.29 -20.22 20.376 1 76.16 160 GLY B N 1
ATOM 5298 C CA . GLY B 1 160 ? 13.816 -20.732 19.1 1 76.16 160 GLY B CA 1
ATOM 5299 C C . GLY B 1 160 ? 12.488 -21.458 19.204 1 76.16 160 GLY B C 1
ATOM 5300 O O . GLY B 1 160 ? 11.957 -21.938 18.201 1 76.16 160 GLY B O 1
ATOM 5301 N N . ASN B 1 161 ? 11.967 -21.496 20.445 1 82.01 161 ASN B N 1
ATOM 5302 C CA . ASN B 1 161 ? 10.679 -22.156 20.636 1 82.01 161 ASN B CA 1
ATOM 5303 C C . ASN B 1 161 ? 9.544 -21.367 19.991 1 82.01 161 ASN B C 1
ATOM 5305 O O . ASN B 1 161 ? 9.548 -20.135 20.012 1 82.01 161 ASN B O 1
ATOM 5309 N N . GLN B 1 162 ? 8.65 -22.163 19.513 1 86.83 162 GLN B N 1
ATOM 5310 C CA . GLN B 1 162 ? 7.503 -21.544 18.857 1 86.83 162 GLN B CA 1
ATOM 5311 C C . GLN B 1 162 ? 6.5 -21.02 19.88 1 86.83 162 GLN B C 1
ATOM 5313 O O . GLN B 1 162 ? 6.147 -21.724 20.828 1 86.83 162 GLN B O 1
ATOM 5318 N N . LEU B 1 163 ? 6.165 -19.78 19.781 1 89.36 163 LEU B N 1
ATOM 5319 C CA . LEU B 1 163 ? 5.117 -19.139 20.566 1 89.36 163 LEU B CA 1
ATOM 5320 C C . LEU B 1 163 ? 3.893 -18.848 19.705 1 89.36 163 LEU B C 1
ATOM 5322 O O . LEU B 1 163 ? 4 -18.743 18.481 1 89.36 163 LEU B O 1
ATOM 5326 N N . PRO B 1 164 ? 2.735 -18.817 20.332 1 90.62 164 PRO B N 1
ATOM 5327 C CA . PRO B 1 164 ? 1.55 -18.404 19.576 1 90.62 164 PRO B CA 1
ATOM 5328 C C . PRO B 1 164 ? 1.71 -17.028 18.934 1 90.62 164 PRO B C 1
ATOM 5330 O O . PRO B 1 164 ? 2.509 -16.213 19.403 1 90.62 164 PRO B O 1
ATOM 5333 N N . PRO B 1 165 ? 0.973 -16.87 17.873 1 93.37 165 PRO B N 1
ATOM 5334 C CA . PRO B 1 165 ? 1.04 -15.536 17.271 1 93.37 165 PRO B CA 1
ATOM 5335 C C . PRO B 1 165 ? 0.533 -14.441 18.206 1 93.37 165 PRO B C 1
ATOM 5337 O O . PRO B 1 165 ? -0.219 -14.723 19.143 1 93.37 165 PRO B O 1
ATOM 5340 N N . ARG B 1 166 ? 0.984 -13.255 18.022 1 91.59 166 ARG B N 1
ATOM 5341 C CA . ARG B 1 166 ? 0.599 -12.116 18.849 1 91.59 166 ARG B CA 1
ATOM 5342 C C . ARG B 1 166 ? -0.915 -11.93 18.853 1 91.59 166 ARG B C 1
ATOM 5344 O O . ARG B 1 166 ? -1.506 -11.632 19.893 1 91.59 166 ARG B O 1
ATOM 5351 N N . PHE B 1 167 ? -1.504 -12.103 17.614 1 94.85 167 PHE B N 1
ATOM 5352 C CA . PHE B 1 167 ? -2.946 -11.967 17.446 1 94.85 167 PHE B CA 1
ATOM 5353 C C . PHE B 1 167 ? -3.581 -13.312 17.114 1 94.85 167 PHE B C 1
ATOM 5355 O O . PHE B 1 167 ? -3.912 -13.579 15.957 1 94.85 167 PHE B O 1
ATOM 5362 N N . SER B 1 168 ? -3.894 -14.138 18.132 1 94.71 168 SER B N 1
ATOM 5363 C CA . SER B 1 168 ? -4.278 -15.539 17.998 1 94.71 168 SER B CA 1
ATOM 5364 C C . SER B 1 168 ? -5.632 -15.678 17.311 1 94.71 168 SER B C 1
ATOM 5366 O O . SER B 1 168 ? -5.834 -16.586 16.502 1 94.71 168 SER B O 1
ATOM 5368 N N . HIS B 1 169 ? -6.592 -14.792 17.589 1 96 169 HIS B N 1
ATOM 5369 C CA . HIS B 1 169 ? -7.907 -14.884 16.966 1 96 169 HIS B CA 1
ATOM 5370 C C . HIS B 1 169 ? -7.841 -14.531 15.484 1 96 169 HIS B C 1
ATOM 5372 O O . HIS B 1 169 ? -8.484 -15.182 14.657 1 96 169 HIS B O 1
ATOM 5378 N N . LEU B 1 170 ? -7.03 -13.539 15.168 1 96.77 170 LEU B N 1
ATOM 5379 C CA . LEU B 1 170 ? -6.833 -13.184 13.767 1 96.77 170 LEU B CA 1
ATOM 5380 C C . LEU B 1 170 ? -6.047 -14.268 13.037 1 96.77 170 LEU B C 1
ATOM 5382 O O . LEU B 1 170 ? -6.294 -14.532 11.858 1 96.77 170 LEU B O 1
ATOM 5386 N N . GLY B 1 171 ? -5.088 -14.834 13.747 1 96.74 171 GLY B N 1
ATOM 5387 C CA . GLY B 1 171 ? -4.347 -15.941 13.165 1 96.74 171 GLY B CA 1
ATOM 5388 C C . GLY B 1 171 ? -5.236 -17.095 12.738 1 96.74 171 GLY B C 1
ATOM 5389 O O . GLY B 1 171 ? -5.025 -17.689 11.679 1 96.74 171 GLY B O 1
ATOM 5390 N N . GLN B 1 172 ? -6.222 -17.375 13.532 1 95.26 172 GLN B N 1
ATOM 5391 C CA . GLN B 1 172 ? -7.184 -18.42 13.198 1 95.26 172 GLN B CA 1
ATOM 5392 C C . GLN B 1 172 ? -7.975 -18.058 11.944 1 95.26 172 GLN B C 1
ATOM 5394 O O . GLN B 1 172 ? -8.197 -18.906 11.077 1 95.26 172 GLN B O 1
ATOM 5399 N N . LEU B 1 173 ? -8.295 -16.805 11.841 1 95.47 173 LEU B N 1
ATOM 5400 C CA . LEU B 1 173 ? -9.041 -16.342 10.676 1 95.47 173 LEU B CA 1
ATOM 5401 C C . LEU B 1 173 ? -8.167 -16.364 9.427 1 95.47 173 LEU B C 1
ATOM 5403 O O . LEU B 1 173 ? -8.654 -16.645 8.329 1 95.47 173 LEU B O 1
ATOM 5407 N N . PHE B 1 174 ? -6.896 -16.09 9.631 1 96.05 174 PHE B N 1
ATOM 5408 C CA . PHE B 1 174 ? -5.958 -16.048 8.515 1 96.05 174 PHE B CA 1
ATOM 5409 C C . PHE B 1 174 ? -5.898 -17.397 7.808 1 96.05 174 PHE B C 1
ATOM 5411 O O . PHE B 1 174 ? -5.773 -17.457 6.583 1 96.05 174 PHE B O 1
ATOM 5418 N N . ASN B 1 175 ? -6.08 -18.436 8.509 1 88.2 175 ASN B N 1
ATOM 5419 C CA . ASN B 1 175 ? -5.972 -19.785 7.963 1 88.2 175 ASN B CA 1
ATOM 5420 C C . ASN B 1 175 ? -7.329 -20.317 7.512 1 88.2 175 ASN B C 1
ATOM 5422 O O . ASN B 1 175 ? -7.415 -21.405 6.939 1 88.2 175 ASN B O 1
ATOM 5426 N N . ASP B 1 176 ? -8.342 -19.524 7.785 1 88.72 176 ASP B N 1
ATOM 5427 C CA . ASP B 1 176 ? -9.684 -19.896 7.347 1 88.72 176 ASP B CA 1
ATOM 5428 C C . ASP B 1 176 ? -9.857 -19.66 5.848 1 88.72 176 ASP B C 1
ATOM 5430 O O . ASP B 1 176 ? -9.746 -18.527 5.376 1 88.72 176 ASP B O 1
ATOM 5434 N N . PRO B 1 177 ? -10.097 -20.676 5.044 1 83.56 177 PRO B N 1
ATOM 5435 C CA . PRO B 1 177 ? -10.233 -20.54 3.591 1 83.56 177 PRO B CA 1
ATOM 5436 C C . PRO B 1 177 ? -11.39 -19.627 3.19 1 83.56 177 PRO B C 1
ATOM 5438 O O . PRO B 1 177 ? -11.404 -19.095 2.078 1 83.56 177 PRO B O 1
ATOM 5441 N N . GLY B 1 178 ? -12.297 -19.447 4.13 1 83.75 178 GLY B N 1
ATOM 5442 C CA . GLY B 1 178 ? -13.444 -18.608 3.824 1 83.75 178 GLY B CA 1
ATOM 5443 C C . GLY B 1 178 ? -13.193 -17.135 4.084 1 83.75 178 GLY B C 1
ATOM 5444 O O . GLY B 1 178 ? -14.036 -16.291 3.772 1 83.75 178 GLY B O 1
ATOM 5445 N N . GLN B 1 179 ? -12.022 -16.877 4.629 1 90.52 179 GLN B N 1
ATOM 5446 C CA . GLN B 1 179 ? -11.707 -15.493 4.966 1 90.52 179 GLN B CA 1
ATOM 5447 C C . GLN B 1 179 ? -10.647 -14.925 4.026 1 90.52 179 GLN B C 1
ATOM 5449 O O . GLN B 1 179 ? -9.757 -15.65 3.576 1 90.52 179 GLN B O 1
ATOM 5454 N N . ASP B 1 180 ? -10.804 -13.67 3.715 1 91.33 180 ASP B N 1
ATOM 5455 C CA . ASP B 1 180 ? -9.801 -12.956 2.93 1 91.33 180 ASP B CA 1
ATOM 5456 C C . ASP B 1 180 ? -8.547 -12.684 3.758 1 91.33 180 ASP B C 1
ATOM 5458 O O . ASP B 1 180 ? -8.567 -11.853 4.669 1 91.33 180 ASP B O 1
ATOM 5462 N N . PRO B 1 181 ? -7.531 -13.39 3.407 1 95.83 181 PRO B N 1
ATOM 5463 C CA . PRO B 1 181 ? -6.321 -13.224 4.216 1 95.83 181 PRO B CA 1
ATOM 5464 C C . PRO B 1 181 ? -5.747 -11.811 4.135 1 95.83 181 PRO B C 1
ATOM 5466 O O . PRO B 1 181 ? -5.081 -11.357 5.069 1 95.83 181 PRO B O 1
ATOM 5469 N N . GLN B 1 182 ? -5.975 -11.141 3.038 1 93.75 182 GLN B N 1
ATOM 5470 C CA . GLN B 1 182 ? -5.472 -9.777 2.916 1 93.75 182 GLN B CA 1
ATOM 5471 C C . GLN B 1 182 ? -6.166 -8.844 3.904 1 93.75 182 GLN B C 1
ATOM 5473 O O . GLN B 1 182 ? -5.526 -7.978 4.503 1 93.75 182 GLN B O 1
ATOM 5478 N N . GLN B 1 183 ? -7.434 -9.015 4.068 1 91.43 183 GLN B N 1
ATOM 5479 C CA . GLN B 1 183 ? -8.18 -8.207 5.027 1 91.43 183 GLN B CA 1
ATOM 5480 C C . GLN B 1 183 ? -7.719 -8.482 6.455 1 91.43 183 GLN B C 1
ATOM 5482 O O . GLN B 1 183 ? -7.6 -7.558 7.263 1 91.43 183 GLN B O 1
ATOM 5487 N N . VAL B 1 184 ? -7.451 -9.705 6.74 1 96.15 184 VAL B N 1
ATOM 5488 C CA . VAL B 1 184 ? -6.957 -10.089 8.058 1 96.15 184 VAL B CA 1
ATOM 5489 C C . VAL B 1 184 ? -5.591 -9.452 8.304 1 96.15 184 VAL B C 1
ATOM 5491 O O . VAL B 1 184 ? -5.345 -8.889 9.373 1 96.15 184 VAL B O 1
ATOM 5494 N N . ARG B 1 185 ? -4.768 -9.547 7.302 1 95.76 185 ARG B N 1
ATOM 5495 C CA . ARG B 1 185 ? -3.43 -8.97 7.379 1 95.76 185 ARG B CA 1
ATOM 5496 C C . ARG B 1 185 ? -3.495 -7.462 7.596 1 95.76 185 ARG B C 1
ATOM 5498 O O . ARG B 1 185 ? -2.755 -6.914 8.416 1 95.76 185 ARG B O 1
ATOM 5505 N N . GLU B 1 186 ? -4.326 -6.799 6.881 1 91.13 186 GLU B N 1
ATOM 5506 C CA . GLU B 1 186 ? -4.479 -5.353 7.016 1 91.13 186 GLU B CA 1
ATOM 5507 C C . GLU B 1 186 ? -4.976 -4.979 8.409 1 91.13 186 GLU B C 1
ATOM 5509 O O . GLU B 1 186 ? -4.509 -4.003 8.999 1 91.13 186 GLU B O 1
ATOM 5514 N N . THR B 1 187 ? -5.931 -5.753 8.881 1 92.72 187 THR B N 1
ATOM 5515 C CA . THR B 1 187 ? -6.447 -5.533 10.227 1 92.72 187 THR B CA 1
ATOM 5516 C C . THR B 1 187 ? -5.342 -5.711 11.266 1 92.72 187 THR B C 1
ATOM 5518 O O . THR B 1 187 ? -5.194 -4.886 12.17 1 92.72 187 THR B O 1
ATOM 5521 N N . SER B 1 188 ? -4.599 -6.779 11.081 1 94.47 188 SER B N 1
ATOM 5522 C CA . SER B 1 188 ? -3.461 -7.021 11.962 1 94.47 188 SER B CA 1
ATOM 5523 C C . SER B 1 188 ? -2.476 -5.857 11.924 1 94.47 188 SER B C 1
ATOM 5525 O O . SER B 1 188 ? -1.961 -5.439 12.963 1 94.47 188 SER B O 1
ATOM 5527 N N . GLY B 1 189 ? -2.24 -5.366 10.759 1 89.3 189 GLY B N 1
ATOM 5528 C CA . GLY B 1 189 ? -1.346 -4.229 10.61 1 89.3 189 GLY B CA 1
ATOM 5529 C C . GLY B 1 189 ? -1.837 -2.985 11.325 1 89.3 189 GLY B C 1
ATOM 5530 O O . GLY B 1 189 ? -1.054 -2.279 11.964 1 89.3 189 GLY B O 1
ATOM 5531 N N . LYS B 1 190 ? -3.063 -2.706 11.275 1 84.25 190 LYS B N 1
ATOM 5532 C CA . LYS B 1 190 ? -3.66 -1.563 11.959 1 84.25 190 LYS B CA 1
ATOM 5533 C C . LYS B 1 190 ? -3.521 -1.693 13.473 1 84.25 190 LYS B C 1
ATOM 5535 O O . LYS B 1 190 ? -3.192 -0.722 14.157 1 84.25 190 LYS B O 1
ATOM 5540 N N . LEU B 1 191 ? -3.73 -2.883 13.945 1 88.08 191 LEU B N 1
ATOM 5541 C CA . LEU B 1 191 ? -3.629 -3.142 15.377 1 88.08 191 LEU B CA 1
ATOM 5542 C C . LEU B 1 191 ? -2.184 -3.032 15.849 1 88.08 191 LEU B C 1
ATOM 5544 O O . LEU B 1 191 ? -1.909 -2.427 16.888 1 88.08 191 LEU B O 1
ATOM 5548 N N . SER B 1 192 ? -1.324 -3.594 15.071 1 86.16 192 SER B N 1
ATOM 5549 C CA . SER B 1 192 ? 0.088 -3.637 15.436 1 86.16 192 SER B CA 1
ATOM 5550 C C . SER B 1 192 ? 0.659 -2.232 15.599 1 86.16 192 SER B C 1
ATOM 5552 O O . SER B 1 192 ? 1.547 -2.009 16.424 1 86.16 192 SER B O 1
ATOM 5554 N N . ARG B 1 193 ? 0.144 -1.311 14.846 1 76.09 193 ARG B N 1
ATOM 5555 C CA . ARG B 1 193 ? 0.628 0.064 14.888 1 76.09 193 ARG B CA 1
ATOM 5556 C C . ARG B 1 193 ? 0.284 0.726 16.218 1 76.09 193 ARG B C 1
ATOM 5558 O O . ARG B 1 193 ? 0.921 1.706 16.613 1 76.09 193 ARG B O 1
ATOM 5565 N N . HIS B 1 194 ? -0.672 0.171 16.886 1 74.62 194 HIS B N 1
ATOM 5566 C CA . HIS B 1 194 ? -1.112 0.754 18.148 1 74.62 194 HIS B CA 1
ATOM 5567 C C . HIS B 1 194 ? -0.664 -0.095 19.334 1 74.62 194 HIS B C 1
ATOM 5569 O O . HIS B 1 194 ? -1.068 0.157 20.471 1 74.62 194 HIS B O 1
ATOM 5575 N N . GLU B 1 195 ? 0.049 -1.104 19.013 1 77.12 195 GLU B N 1
ATOM 5576 C CA . GLU B 1 195 ? 0.58 -1.992 20.043 1 77.12 195 GLU B CA 1
ATOM 5577 C C . GLU B 1 195 ? 2.078 -1.776 20.238 1 77.12 195 GLU B C 1
ATOM 5579 O O . GLU B 1 195 ? 2.786 -1.407 19.299 1 77.12 195 GLU B O 1
ATOM 5584 N N . PRO B 1 196 ? 2.5 -1.899 21.414 1 73.65 196 PRO B N 1
ATOM 5585 C CA . PRO B 1 196 ? 3.95 -1.845 21.614 1 73.65 196 PRO B CA 1
ATOM 5586 C C . PRO B 1 196 ? 4.701 -2.867 20.763 1 73.65 196 PRO B C 1
ATOM 5588 O O . PRO B 1 196 ? 4.114 -3.859 20.322 1 73.65 196 PRO B O 1
ATOM 5591 N N . LYS B 1 197 ? 5.833 -2.569 20.495 1 74.1 197 LYS B N 1
ATOM 5592 C CA . LYS B 1 197 ? 6.666 -3.482 19.716 1 74.1 197 LYS B CA 1
ATOM 5593 C C . LYS B 1 197 ? 6.731 -4.859 20.37 1 74.1 197 LYS B C 1
ATOM 5595 O O . LYS B 1 197 ? 6.811 -4.967 21.595 1 74.1 197 LYS B O 1
ATOM 5600 N N . ASP B 1 198 ? 6.674 -5.867 19.498 1 76.25 198 ASP B N 1
ATOM 5601 C CA . ASP B 1 198 ? 6.793 -7.235 19.991 1 76.25 198 ASP B CA 1
ATOM 5602 C C . ASP B 1 198 ? 8.214 -7.526 20.467 1 76.25 198 ASP B C 1
ATOM 5604 O O . ASP B 1 198 ? 9.167 -7.421 19.692 1 76.25 198 ASP B O 1
ATOM 5608 N N . THR B 1 199 ? 8.473 -7.795 21.736 1 72.95 199 THR B N 1
ATOM 5609 C CA . THR B 1 199 ? 9.785 -8.071 22.312 1 72.95 199 THR B CA 1
ATOM 5610 C C . THR B 1 199 ? 9.889 -9.53 22.747 1 72.95 199 THR B C 1
ATOM 5612 O O . THR B 1 199 ? 10.595 -9.848 23.706 1 72.95 199 THR B O 1
ATOM 5615 N N . SER B 1 200 ? 9.117 -10.328 22.104 1 72.95 200 SER B N 1
ATOM 5616 C CA . SER B 1 200 ? 9.137 -11.742 22.467 1 72.95 200 SER B CA 1
ATOM 5617 C C . SER B 1 200 ? 10.535 -12.332 22.317 1 72.95 200 SER B C 1
ATOM 5619 O O . SER B 1 200 ? 10.956 -13.158 23.129 1 72.95 200 SER B O 1
ATOM 5621 N N . PHE B 1 201 ? 11.212 -11.842 21.332 1 68.89 201 PHE B N 1
ATOM 5622 C CA . PHE B 1 201 ? 12.555 -12.362 21.102 1 68.89 201 PHE B CA 1
ATOM 5623 C C . PHE B 1 201 ? 13.512 -11.888 22.19 1 68.89 201 PHE B C 1
ATOM 5625 O O . PHE B 1 201 ? 14.58 -12.473 22.382 1 68.89 201 PHE B O 1
ATOM 5632 N N . GLU B 1 202 ? 13.08 -10.814 22.868 1 66.91 202 GLU B N 1
ATOM 5633 C CA . GLU B 1 202 ? 13.89 -10.313 23.974 1 66.91 202 GLU B CA 1
ATOM 5634 C C . GLU B 1 202 ? 13.425 -10.894 25.306 1 66.91 202 GLU B C 1
ATOM 5636 O O . GLU B 1 202 ? 13.972 -10.56 26.359 1 66.91 202 GLU B O 1
ATOM 5641 N N . GLY B 1 203 ? 12.542 -11.87 25.269 1 63.1 203 GLY B N 1
ATOM 5642 C CA . GLY B 1 203 ? 12.135 -12.598 26.46 1 63.1 203 GLY B CA 1
ATOM 5643 C C . GLY B 1 203 ? 10.857 -12.063 27.079 1 63.1 203 GLY B C 1
ATOM 5644 O O . GLY B 1 203 ? 10.361 -12.612 28.065 1 63.1 203 GLY B O 1
ATOM 5645 N N . ALA B 1 204 ? 10.342 -10.956 26.689 1 61.94 204 ALA B N 1
ATOM 5646 C CA . ALA B 1 204 ? 9.133 -10.415 27.305 1 61.94 204 ALA B CA 1
ATOM 5647 C C . ALA B 1 204 ? 7.919 -10.622 26.404 1 61.94 204 ALA B C 1
ATOM 5649 O O . ALA B 1 204 ? 7.996 -10.415 25.191 1 61.94 204 ALA B O 1
ATOM 5650 N N . SER B 1 205 ? 6.931 -11.374 27.008 1 62.08 205 SER B N 1
ATOM 5651 C CA . SER B 1 205 ? 5.755 -11.714 26.213 1 62.08 205 SER B CA 1
ATOM 5652 C C . SER B 1 205 ? 5.049 -10.46 25.706 1 62.08 205 SER B C 1
ATOM 5654 O O . SER B 1 205 ? 4.821 -9.519 26.469 1 62.08 205 SER B O 1
ATOM 5656 N N . SER B 1 206 ? 4.894 -10.26 24.363 1 70.07 206 SER B N 1
ATOM 5657 C CA . SER B 1 206 ? 4.256 -9.08 23.79 1 70.07 206 SER B CA 1
ATOM 5658 C C . SER B 1 206 ? 2.794 -9.351 23.452 1 70.07 206 SER B C 1
ATOM 5660 O O . SER B 1 206 ? 2.445 -9.535 22.284 1 70.07 206 SER B O 1
ATOM 5662 N N . ALA B 1 207 ? 1.914 -9.695 24.595 1 75.52 207 ALA B N 1
ATOM 5663 C CA . ALA B 1 207 ? 0.474 -9.8 24.376 1 75.52 207 ALA B CA 1
ATOM 5664 C C . ALA B 1 207 ? -0.121 -8.452 23.978 1 75.52 207 ALA B C 1
ATOM 5666 O O . ALA B 1 207 ? 0.447 -7.402 24.284 1 75.52 207 ALA B O 1
ATOM 5667 N N . PRO B 1 208 ? -1.218 -8.58 23.18 1 82.45 208 PRO B N 1
ATOM 5668 C CA . PRO B 1 208 ? -1.889 -7.322 22.845 1 82.45 208 PRO B CA 1
ATOM 5669 C C . PRO B 1 208 ? -2.307 -6.528 24.081 1 82.45 208 PRO B C 1
ATOM 5671 O O . PRO B 1 208 ? -2.75 -7.112 25.073 1 82.45 208 PRO B O 1
ATOM 5674 N N . THR B 1 209 ? -2.116 -5.285 24.098 1 80.31 209 THR B N 1
ATOM 5675 C CA . THR B 1 209 ? -2.339 -4.445 25.269 1 80.31 209 THR B CA 1
ATOM 5676 C C . THR B 1 209 ? -3.645 -3.667 25.136 1 80.31 209 THR B C 1
ATOM 5678 O O . THR B 1 209 ? -4.218 -3.23 26.136 1 80.31 209 THR B O 1
ATOM 5681 N N . LEU B 1 210 ? -4.107 -3.466 23.901 1 83.47 210 LEU B N 1
ATOM 5682 C CA . LEU B 1 210 ? -5.339 -2.71 23.703 1 83.47 210 LEU B CA 1
ATOM 5683 C C . LEU B 1 210 ? -6.552 -3.519 24.151 1 83.47 210 LEU B C 1
ATOM 5685 O O . LEU B 1 210 ? -6.754 -4.646 23.694 1 83.47 210 LEU B O 1
ATOM 5689 N N . THR B 1 211 ? -7.286 -2.952 25.027 1 86.99 211 THR B N 1
ATOM 5690 C CA . THR B 1 211 ? -8.434 -3.664 25.578 1 86.99 211 THR B CA 1
ATOM 5691 C C . THR B 1 211 ? -9.717 -2.865 25.37 1 86.99 211 THR B C 1
ATOM 5693 O O . THR B 1 211 ? -9.7 -1.633 25.402 1 86.99 211 THR B O 1
ATOM 5696 N N . HIS B 1 212 ? -10.708 -3.637 25.119 1 85.52 212 HIS B N 1
ATOM 5697 C CA . HIS B 1 212 ? -12.053 -3.081 25.023 1 85.52 212 HIS B CA 1
ATOM 5698 C C . HIS B 1 212 ? -12.645 -2.83 26.406 1 85.52 212 HIS B C 1
ATOM 5700 O O . HIS B 1 212 ? -12.129 -3.333 27.407 1 85.52 212 HIS B O 1
ATOM 5706 N N . GLU B 1 213 ? -13.679 -2.076 26.461 1 75.82 213 GLU B N 1
ATOM 5707 C CA . GLU B 1 213 ? -14.349 -1.754 27.717 1 75.82 213 GLU B CA 1
ATOM 5708 C C . GLU B 1 213 ? -14.855 -3.014 28.412 1 75.82 213 GLU B C 1
ATOM 5710 O O . GLU B 1 213 ? -14.939 -3.061 29.641 1 75.82 213 GLU B O 1
ATOM 5715 N N . ASP B 1 214 ? -15.097 -4.054 27.677 1 86.74 214 ASP B N 1
ATOM 5716 C CA . ASP B 1 214 ? -15.627 -5.287 28.25 1 86.74 214 ASP B CA 1
ATOM 5717 C C . ASP B 1 214 ? -14.501 -6.186 28.756 1 86.74 214 ASP B C 1
ATOM 5719 O O . ASP B 1 214 ? -14.749 -7.307 29.205 1 86.74 214 ASP B O 1
ATOM 5723 N N . GLY B 1 215 ? -13.234 -5.755 28.671 1 83.74 215 GLY B N 1
ATOM 5724 C CA . GLY B 1 215 ? -12.1 -6.483 29.218 1 83.74 215 GLY B CA 1
ATOM 5725 C C . GLY B 1 215 ? -11.41 -7.369 28.198 1 83.74 215 GLY B C 1
ATOM 5726 O O . GLY B 1 215 ? -10.299 -7.848 28.434 1 83.74 215 GLY B O 1
ATOM 5727 N N . ARG B 1 216 ? -12.055 -7.621 27.082 1 91.64 216 ARG B N 1
ATOM 5728 C CA . ARG B 1 216 ? -11.455 -8.448 26.041 1 91.64 216 ARG B CA 1
ATOM 5729 C C . ARG B 1 216 ? -10.512 -7.629 25.166 1 91.64 216 ARG B C 1
ATOM 5731 O O . ARG B 1 216 ? -10.596 -6.4 25.136 1 91.64 216 ARG B O 1
ATOM 5738 N N . SER B 1 217 ? -9.665 -8.347 24.471 1 91.48 217 SER B N 1
ATOM 5739 C CA . SER B 1 217 ? -8.705 -7.65 23.62 1 91.48 217 SER B CA 1
ATOM 5740 C C . SER B 1 217 ? -9.382 -7.07 22.383 1 91.48 217 SER B C 1
ATOM 5742 O O . SER B 1 217 ? -10.381 -7.61 21.905 1 91.48 217 SER B O 1
ATOM 5744 N N . ILE B 1 218 ? -8.955 -5.968 21.89 1 92.26 218 ILE B N 1
ATOM 5745 C CA . ILE B 1 218 ? -9.471 -5.36 20.668 1 92.26 218 ILE B CA 1
ATOM 5746 C C . ILE B 1 218 ? -9.284 -6.321 19.496 1 92.26 218 ILE B C 1
ATOM 5748 O O . ILE B 1 218 ? -10.103 -6.353 18.575 1 92.26 218 ILE B O 1
ATOM 5752 N N . GLU B 1 219 ? -8.185 -7.072 19.544 1 95.01 219 GLU B N 1
ATOM 5753 C CA . GLU B 1 219 ? -7.936 -8.056 18.495 1 95.01 219 GLU B CA 1
ATOM 5754 C C . GLU B 1 219 ? -9.062 -9.083 18.423 1 95.01 219 GLU B C 1
ATOM 5756 O O . GLU B 1 219 ? -9.488 -9.47 17.333 1 95.01 219 GLU B O 1
ATOM 5761 N N . GLU B 1 220 ? -9.562 -9.524 19.518 1 95.45 220 GLU B N 1
ATOM 5762 C CA . GLU B 1 220 ? -10.687 -10.454 19.56 1 95.45 220 GLU B CA 1
ATOM 5763 C C . GLU B 1 220 ? -11.937 -9.838 18.938 1 95.45 220 GLU B C 1
ATOM 5765 O O . GLU B 1 220 ? -12.628 -10.486 18.15 1 95.45 220 GLU B O 1
ATOM 5770 N N . HIS B 1 221 ? -12.178 -8.633 19.252 1 94.71 221 HIS B N 1
ATOM 5771 C CA . HIS B 1 221 ? -13.331 -7.932 18.699 1 94.71 221 HIS B CA 1
ATOM 5772 C C . HIS B 1 221 ? -13.18 -7.721 17.197 1 94.71 221 HIS B C 1
ATOM 5774 O O . HIS B 1 221 ? -14.153 -7.834 16.448 1 94.71 221 HIS B O 1
ATOM 5780 N N . ALA B 1 222 ? -11.963 -7.373 16.825 1 94.59 222 ALA B N 1
ATOM 5781 C CA . ALA B 1 222 ? -11.703 -7.193 15.399 1 94.59 222 ALA B CA 1
ATOM 5782 C C . ALA B 1 222 ? -11.955 -8.485 14.628 1 94.59 222 ALA B C 1
ATOM 5784 O O . ALA B 1 222 ? -12.503 -8.46 13.524 1 94.59 222 ALA B O 1
ATOM 5785 N N . ALA B 1 223 ? -11.541 -9.644 15.176 1 96.11 223 ALA B N 1
ATOM 5786 C CA . ALA B 1 223 ? -11.789 -10.942 14.555 1 96.11 223 ALA B CA 1
ATOM 5787 C C . ALA B 1 223 ? -13.285 -11.198 14.398 1 96.11 223 ALA B C 1
ATOM 5789 O O . ALA B 1 223 ? -13.724 -11.749 13.386 1 96.11 223 ALA B O 1
ATOM 5790 N N . GLU B 1 224 ? -14.023 -10.753 15.356 1 94.08 224 GLU B N 1
ATOM 5791 C CA . GLU B 1 224 ? -15.473 -10.91 15.289 1 94.08 224 GLU B CA 1
ATOM 5792 C C . GLU B 1 224 ? -16.069 -10.062 14.169 1 94.08 224 GLU B C 1
ATOM 5794 O O . GLU B 1 224 ? -16.97 -10.51 13.457 1 94.08 224 GLU B O 1
ATOM 5799 N N . VAL B 1 225 ? -15.598 -8.896 14.075 1 90.27 225 VAL B N 1
ATOM 5800 C CA . VAL B 1 225 ? -16.053 -8.005 13.012 1 90.27 225 VAL B CA 1
ATOM 5801 C C . VAL B 1 225 ? -15.803 -8.654 11.652 1 90.27 225 VAL B C 1
ATOM 5803 O O . VAL B 1 225 ? -16.671 -8.628 10.777 1 90.27 225 VAL B O 1
ATOM 5806 N N . LEU B 1 226 ? -14.64 -9.274 11.448 1 91.91 226 LEU B N 1
ATOM 5807 C CA . LEU B 1 226 ? -14.266 -9.897 10.183 1 91.91 226 LEU B CA 1
ATOM 5808 C C . LEU B 1 226 ? -15.16 -11.094 9.881 1 91.91 226 LEU B C 1
ATOM 5810 O O . LEU B 1 226 ? -15.477 -11.361 8.719 1 91.91 226 LEU B O 1
ATOM 5814 N N . ARG B 1 227 ? -15.659 -11.746 10.893 1 89.91 227 ARG B N 1
ATOM 5815 C CA . ARG B 1 227 ? -16.469 -12.949 10.724 1 89.91 227 ARG B CA 1
ATOM 5816 C C . ARG B 1 227 ? -17.889 -12.597 10.295 1 89.91 227 ARG B C 1
ATOM 5818 O O . ARG B 1 227 ? -18.606 -13.441 9.753 1 89.91 227 ARG B O 1
ATOM 5825 N N . ARG B 1 228 ? -18.304 -11.397 10.535 1 81.33 228 ARG B N 1
ATOM 5826 C CA . ARG B 1 228 ? -19.691 -11.009 10.299 1 81.33 228 ARG B CA 1
ATOM 5827 C C . ARG B 1 228 ? -19.967 -10.843 8.808 1 81.33 228 ARG B C 1
ATOM 5829 O O . ARG B 1 228 ? -21.122 -10.716 8.396 1 81.33 228 ARG B O 1
ATOM 5836 N N . GLY B 1 229 ? -18.957 -10.907 7.974 1 72.79 229 GLY B N 1
ATOM 5837 C CA . GLY B 1 229 ? -19.145 -10.928 6.532 1 72.79 229 GLY B CA 1
ATOM 5838 C C . GLY B 1 229 ? -19.512 -9.573 5.958 1 72.79 229 GLY B C 1
ATOM 5839 O O . GLY B 1 229 ? -20.174 -9.49 4.921 1 72.79 229 GLY B O 1
ATOM 5840 N N . HIS B 1 230 ? -19.196 -8.468 6.639 1 72.3 230 HIS B N 1
ATOM 5841 C CA . HIS B 1 230 ? -19.398 -7.122 6.116 1 72.3 230 HIS B CA 1
ATOM 5842 C C . HIS B 1 230 ? -18.565 -6.888 4.86 1 72.3 230 HIS B C 1
ATOM 5844 O O . HIS B 1 230 ? -17.688 -7.691 4.533 1 72.3 230 HIS B O 1
ATOM 5850 N N . THR B 1 231 ? -18.996 -5.856 4.105 1 73.55 231 THR B N 1
ATOM 5851 C CA . THR B 1 231 ? -18.151 -5.449 2.987 1 73.55 231 THR B CA 1
ATOM 5852 C C . THR B 1 231 ? -16.777 -5.007 3.481 1 73.55 231 THR B C 1
ATOM 5854 O O . THR B 1 231 ? -16.62 -4.631 4.645 1 73.55 231 THR B O 1
ATOM 5857 N N . PRO B 1 232 ? -15.833 -5.091 2.615 1 74.24 232 PRO B N 1
ATOM 5858 C CA . PRO B 1 232 ? -14.484 -4.688 3.02 1 74.24 232 PRO B CA 1
ATOM 5859 C C . PRO B 1 232 ? -14.428 -3.255 3.543 1 74.24 232 PRO B C 1
ATOM 5861 O O . PRO B 1 232 ? -13.714 -2.973 4.509 1 74.24 232 PRO B O 1
ATOM 5864 N N . ARG B 1 233 ? -15.133 -2.356 2.951 1 65.66 233 ARG B N 1
ATOM 5865 C CA . ARG B 1 233 ? -15.125 -0.96 3.379 1 65.66 233 ARG B CA 1
ATOM 5866 C C . ARG B 1 233 ? -15.759 -0.806 4.757 1 65.66 233 ARG B C 1
ATOM 5868 O O . ARG B 1 233 ? -15.255 -0.059 5.598 1 65.66 233 ARG B O 1
ATOM 5875 N N . GLU B 1 234 ? -16.896 -1.454 4.964 1 69.39 234 GLU B N 1
ATOM 5876 C CA . GLU B 1 234 ? -17.556 -1.432 6.266 1 69.39 234 GLU B CA 1
ATOM 5877 C C . GLU B 1 234 ? -16.664 -2.036 7.347 1 69.39 234 GLU B C 1
ATOM 5879 O O . GLU B 1 234 ? -16.547 -1.484 8.443 1 69.39 234 GLU B O 1
ATOM 5884 N N . THR B 1 235 ? -16.064 -3.207 7.01 1 79.95 235 THR B N 1
ATOM 5885 C CA . THR B 1 235 ? -15.159 -3.866 7.945 1 79.95 235 THR B CA 1
ATOM 5886 C C . THR B 1 235 ? -14.012 -2.937 8.334 1 79.95 235 THR B C 1
ATOM 5888 O O . THR B 1 235 ? -13.684 -2.808 9.515 1 79.95 235 THR B O 1
ATOM 5891 N N . ASP B 1 236 ? -13.421 -2.262 7.365 1 76.65 236 ASP B N 1
ATOM 5892 C CA . ASP B 1 236 ? -12.314 -1.342 7.608 1 76.65 236 ASP B CA 1
ATOM 5893 C C . ASP B 1 236 ? -12.732 -0.218 8.553 1 76.65 236 ASP B C 1
ATOM 5895 O O . ASP B 1 236 ? -12.003 0.115 9.49 1 76.65 236 ASP B O 1
ATOM 5899 N N . GLN B 1 237 ? -13.874 0.294 8.294 1 68.6 237 GLN B N 1
ATOM 5900 C CA . GLN B 1 237 ? -14.38 1.385 9.12 1 68.6 237 GLN B CA 1
ATOM 5901 C C . GLN B 1 237 ? -14.639 0.919 10.55 1 68.6 237 GLN B C 1
ATOM 5903 O O . GLN B 1 237 ? -14.297 1.617 11.507 1 68.6 237 GLN B O 1
ATOM 5908 N N . LEU B 1 238 ? -15.291 -0.214 10.705 1 76.87 238 LEU B N 1
ATOM 5909 C CA . LEU B 1 238 ? -15.606 -0.761 12.021 1 76.87 238 LEU B CA 1
ATOM 5910 C C . LEU B 1 238 ? -14.332 -1.053 12.807 1 76.87 238 LEU B C 1
ATOM 5912 O O . LEU B 1 238 ? -14.253 -0.758 14.001 1 76.87 238 LEU B O 1
ATOM 5916 N N . VAL B 1 239 ? -13.315 -1.581 12.142 1 84.97 239 VAL B N 1
ATOM 5917 C CA . VAL B 1 239 ? -12.045 -1.901 12.785 1 84.97 239 VAL B CA 1
ATOM 5918 C C . VAL B 1 239 ? -11.341 -0.614 13.208 1 84.97 239 VAL B C 1
ATOM 5920 O O . VAL B 1 239 ? -10.827 -0.518 14.325 1 84.97 239 VAL B O 1
ATOM 5923 N N . ARG B 1 240 ? -11.32 0.342 12.333 1 75.3 240 ARG B N 1
ATOM 5924 C CA . ARG B 1 240 ? -10.692 1.622 12.646 1 75.3 240 ARG B CA 1
ATOM 5925 C C . ARG B 1 240 ? -11.353 2.274 13.856 1 75.3 240 ARG B C 1
ATOM 5927 O O . ARG B 1 240 ? -10.669 2.817 14.726 1 75.3 240 ARG B O 1
ATOM 5934 N N . THR B 1 241 ? -12.668 2.228 13.856 1 67.78 241 THR B N 1
ATOM 5935 C CA . THR B 1 241 ? -13.42 2.806 14.964 1 67.78 241 THR B CA 1
ATOM 5936 C C . THR B 1 241 ? -13.116 2.069 16.266 1 67.78 241 THR B C 1
ATOM 5938 O O . THR B 1 241 ? -12.909 2.696 17.307 1 67.78 241 THR B O 1
ATOM 5941 N N . LEU B 1 242 ? -13.116 0.773 16.191 1 79.85 242 LEU B N 1
ATOM 5942 C CA . LEU B 1 242 ? -12.805 -0.072 17.338 1 79.85 242 LEU B CA 1
ATOM 5943 C C . LEU B 1 242 ? -11.432 0.268 17.908 1 79.85 242 LEU B C 1
ATOM 5945 O O . LEU B 1 242 ? -11.292 0.485 19.113 1 79.85 242 LEU B O 1
ATOM 5949 N N . ILE B 1 243 ? -10.4 0.377 17.099 1 78.82 243 ILE B N 1
ATOM 5950 C CA . ILE B 1 243 ? -9.029 0.671 17.503 1 78.82 243 ILE B CA 1
ATOM 5951 C C . ILE B 1 243 ? -8.941 2.103 18.025 1 78.82 243 ILE B C 1
ATOM 5953 O O . ILE B 1 243 ? -8.311 2.357 19.055 1 78.82 243 ILE B O 1
ATOM 5957 N N . GLY B 1 244 ? -9.537 2.948 17.257 1 68.68 244 GLY B N 1
ATOM 5958 C CA . GLY B 1 244 ? -9.508 4.35 17.641 1 68.68 244 GLY B CA 1
ATOM 5959 C C . GLY B 1 244 ? -10.075 4.602 19.025 1 68.68 244 GLY B C 1
ATOM 5960 O O . GLY B 1 244 ? -9.484 5.334 19.821 1 68.68 244 GLY B O 1
ATOM 5961 N N . ARG B 1 245 ? -11.181 4.023 19.347 1 65.46 245 ARG B N 1
ATOM 5962 C CA . ARG B 1 245 ? -11.825 4.175 20.648 1 65.46 245 ARG B CA 1
ATOM 5963 C C . ARG B 1 245 ? -10.949 3.611 21.762 1 65.46 245 ARG B C 1
ATOM 5965 O O . ARG B 1 245 ? -10.834 4.211 22.833 1 65.46 245 ARG B O 1
ATOM 5972 N N . ALA B 1 246 ? -10.374 2.507 21.506 1 74.13 246 ALA B N 1
ATOM 5973 C CA . ALA B 1 246 ? -9.527 1.868 22.51 1 74.13 246 ALA B CA 1
ATOM 5974 C C . ALA B 1 246 ? -8.251 2.671 22.742 1 74.13 246 ALA B C 1
ATOM 5976 O O . ALA B 1 246 ? -7.792 2.804 23.879 1 74.13 246 ALA B O 1
ATOM 5977 N N . ALA B 1 247 ? -7.702 3.135 21.667 1 66.4 247 ALA B N 1
ATOM 5978 C CA . ALA B 1 247 ? -6.457 3.895 21.752 1 66.4 247 ALA B CA 1
ATOM 5979 C C . ALA B 1 247 ? -6.672 5.22 22.477 1 66.4 247 ALA B C 1
ATOM 5981 O O . ALA B 1 247 ? -5.735 5.779 23.052 1 66.4 247 ALA B O 1
ATOM 5982 N N . ALA B 1 248 ? -7.82 5.683 22.376 1 58.25 248 ALA B N 1
ATOM 5983 C CA . ALA B 1 248 ? -8.14 6.962 23.004 1 58.25 248 ALA B CA 1
ATOM 5984 C C . ALA B 1 248 ? -8.364 6.796 24.504 1 58.25 248 ALA B C 1
ATOM 5986 O O . ALA B 1 248 ? -8.386 7.779 25.248 1 58.25 248 ALA B O 1
ATOM 5987 N N . ASN B 1 249 ? -8.502 5.571 24.823 1 59.1 249 ASN B N 1
ATOM 5988 C CA . ASN B 1 249 ? -8.667 5.309 26.249 1 59.1 249 ASN B CA 1
ATOM 5989 C C . ASN B 1 249 ? -7.362 5.521 27.012 1 59.1 249 ASN B C 1
ATOM 5991 O O . ASN B 1 249 ? -6.328 4.957 26.651 1 59.1 249 ASN B O 1
ATOM 5995 N N . PRO B 1 250 ? -7.309 6.514 27.827 1 53.09 250 PRO B N 1
ATOM 5996 C CA . PRO B 1 250 ? -6.111 6.85 28.601 1 53.09 250 PRO B CA 1
ATOM 5997 C C . PRO B 1 250 ? -5.419 5.619 29.181 1 53.09 250 PRO B C 1
ATOM 5999 O O . PRO B 1 250 ? -4.205 5.633 29.398 1 53.09 250 PRO B O 1
ATOM 6002 N N . GLN B 1 251 ? -6.237 4.625 29.508 1 56.16 251 GLN B N 1
ATOM 6003 C CA . GLN B 1 251 ? -5.641 3.426 30.088 1 56.16 251 GLN B CA 1
ATOM 6004 C C . GLN B 1 251 ? -4.767 2.698 29.071 1 56.16 251 GLN B C 1
ATOM 6006 O O . GLN B 1 251 ? -3.854 1.959 29.444 1 56.16 251 GLN B O 1
ATOM 6011 N N . ASN B 1 252 ? -5.126 2.947 27.756 1 57.09 252 ASN B N 1
ATOM 6012 C CA . ASN B 1 252 ? -4.45 2.233 26.677 1 57.09 252 ASN B CA 1
ATOM 6013 C C . ASN B 1 252 ? -3.408 3.111 25.991 1 57.09 252 ASN B C 1
ATOM 6015 O O . ASN B 1 252 ? -2.65 2.636 25.144 1 57.09 252 ASN B O 1
ATOM 6019 N N . SER B 1 253 ? -3.592 4.428 26.04 1 51.02 253 SER B N 1
ATOM 6020 C CA . SER B 1 253 ? -2.875 5.383 25.202 1 51.02 253 SER B CA 1
ATOM 6021 C C . SER B 1 253 ? -1.366 5.217 25.342 1 51.02 253 SER B C 1
ATOM 6023 O O . SER B 1 253 ? -0.84 5.191 26.457 1 51.02 253 SER B O 1
ATOM 6025 N N . SER B 1 254 ? -0.951 4.455 24.371 1 52.53 254 SER B N 1
ATOM 6026 C CA . SER B 1 254 ? 0.508 4.431 24.334 1 52.53 254 SER B CA 1
ATOM 6027 C C . SER B 1 254 ? 1.071 5.762 23.847 1 52.53 254 SER B C 1
ATOM 6029 O O . SER B 1 254 ? 0.396 6.502 23.128 1 52.53 254 SER B O 1
ATOM 6031 N N . PRO B 1 255 ? 2.121 6.213 24.413 1 48.16 255 PRO B N 1
ATOM 6032 C CA . PRO B 1 255 ? 2.777 7.45 23.982 1 48.16 255 PRO B CA 1
ATOM 6033 C C . PRO B 1 255 ? 2.896 7.557 22.463 1 48.16 255 PRO B C 1
ATOM 6035 O O . PRO B 1 255 ? 2.858 8.66 21.913 1 48.16 255 PRO B O 1
ATOM 6038 N N . ALA B 1 256 ? 2.806 6.462 21.839 1 49.75 256 ALA B N 1
ATOM 6039 C CA . ALA B 1 256 ? 3.01 6.463 20.393 1 49.75 256 ALA B CA 1
ATOM 6040 C C . ALA B 1 256 ? 1.771 6.973 19.664 1 49.75 256 ALA B C 1
ATOM 6042 O O . ALA B 1 256 ? 1.879 7.616 18.617 1 49.75 256 ALA B O 1
ATOM 6043 N N . ALA B 1 257 ? 0.682 6.659 20.216 1 51.29 257 ALA B N 1
ATOM 6044 C CA . ALA B 1 257 ? -0.585 7.042 19.599 1 51.29 257 ALA B CA 1
ATOM 6045 C C . ALA B 1 257 ? -0.778 8.555 19.635 1 51.29 257 ALA B C 1
ATOM 6047 O O . ALA B 1 257 ? -1.555 9.107 18.853 1 51.29 257 ALA B O 1
ATOM 6048 N N . LEU B 1 258 ? 0.053 9.149 20.481 1 55.55 258 LEU B N 1
ATOM 6049 C CA . LEU B 1 258 ? -0.068 10.584 20.71 1 55.55 258 LEU B CA 1
ATOM 6050 C C . LEU B 1 258 ? 1.097 11.336 20.075 1 55.55 258 LEU B C 1
ATOM 6052 O O . LEU B 1 258 ? 1.265 12.536 20.305 1 55.55 258 LEU B O 1
ATOM 6056 N N . ARG B 1 259 ? 1.68 10.633 19.136 1 62.6 259 ARG B N 1
ATOM 6057 C CA . ARG B 1 259 ? 2.884 11.298 18.65 1 62.6 259 ARG B CA 1
ATOM 6058 C C . ARG B 1 259 ? 2.535 12.436 17.697 1 62.6 259 ARG B C 1
ATOM 6060 O O . ARG B 1 259 ? 1.948 12.206 16.637 1 62.6 259 ARG B O 1
ATOM 6067 N N . ARG B 1 260 ? 2.616 13.624 18.141 1 72.83 260 ARG B N 1
ATOM 6068 C CA . ARG B 1 260 ? 2.457 14.83 17.335 1 72.83 260 ARG B CA 1
ATOM 6069 C C . ARG B 1 260 ? 3.782 15.248 16.707 1 72.83 260 ARG B C 1
ATOM 6071 O O . ARG B 1 260 ? 4.85 14.851 17.178 1 72.83 260 ARG B O 1
ATOM 6078 N N . GLY B 1 261 ? 3.749 15.76 15.517 1 75.76 261 GLY B N 1
ATOM 6079 C CA . GLY B 1 261 ? 4.971 16.247 14.896 1 75.76 261 GLY B CA 1
ATOM 6080 C C . GLY B 1 261 ? 4.792 16.617 13.435 1 75.76 261 GLY B C 1
ATOM 6081 O O . GLY B 1 261 ? 3.696 16.482 12.886 1 75.76 261 GLY B O 1
ATOM 6082 N N . LEU B 1 262 ? 5.692 17.294 12.895 1 80.75 262 LEU B N 1
ATOM 6083 C CA . LEU B 1 262 ? 5.85 17.532 11.464 1 80.75 262 LEU B CA 1
ATOM 6084 C C . LEU B 1 262 ? 6.73 16.461 10.828 1 80.75 262 LEU B C 1
ATOM 6086 O O . LEU B 1 262 ? 7.909 16.339 11.168 1 80.75 262 LEU B O 1
ATOM 6090 N N . PHE B 1 263 ? 6.078 15.698 9.929 1 77.18 263 PHE B N 1
ATOM 6091 C CA . PHE B 1 263 ? 6.781 14.574 9.324 1 77.18 263 PHE B CA 1
ATOM 6092 C C . PHE B 1 263 ? 6.962 14.79 7.827 1 77.18 263 PHE B C 1
ATOM 6094 O O . PHE B 1 263 ? 6.023 15.189 7.134 1 77.18 263 PHE B O 1
ATOM 6101 N N . ARG B 1 264 ? 8.174 14.564 7.313 1 72.51 264 ARG B N 1
ATOM 6102 C CA . ARG B 1 264 ? 8.408 14.589 5.872 1 72.51 264 ARG B CA 1
ATOM 6103 C C . ARG B 1 264 ? 7.781 13.375 5.195 1 72.51 264 ARG B C 1
ATOM 6105 O O . ARG B 1 264 ? 7.974 12.241 5.639 1 72.51 264 ARG B O 1
ATOM 6112 N N . LEU B 1 265 ? 6.854 13.673 4.245 1 70.3 265 LEU B N 1
ATOM 6113 C CA . LEU B 1 265 ? 6.256 12.58 3.486 1 70.3 265 LEU B CA 1
ATOM 6114 C C . LEU B 1 265 ? 7.024 12.334 2.192 1 70.3 265 LEU B C 1
ATOM 6116 O O . LEU B 1 265 ? 7.552 13.272 1.59 1 70.3 265 LEU B O 1
ATOM 6120 N N . PRO B 1 266 ? 7.136 11.163 1.801 1 54.08 266 PRO B N 1
ATOM 6121 C CA . PRO B 1 266 ? 7.701 10.907 0.474 1 54.08 266 PRO B CA 1
ATOM 6122 C C . PRO B 1 266 ? 6.809 11.416 -0.656 1 54.08 266 PRO B C 1
ATOM 6124 O O . PRO B 1 266 ? 5.581 11.368 -0.546 1 54.08 266 PRO B O 1
ATOM 6127 N N . THR B 1 267 ? 7.263 12.459 -1.395 1 54.16 267 THR B N 1
ATOM 6128 C CA . THR B 1 267 ? 6.458 12.951 -2.507 1 54.16 267 THR B CA 1
ATOM 6129 C C . THR B 1 267 ? 6.983 12.412 -3.835 1 54.16 267 THR B C 1
ATOM 6131 O O . THR B 1 267 ? 8.186 12.195 -3.991 1 54.16 267 THR B O 1
ATOM 6134 N N . ASN B 1 268 ? 5.954 12.008 -4.674 1 47.86 268 ASN B N 1
ATOM 6135 C CA . ASN B 1 268 ? 6.289 11.574 -6.026 1 47.86 268 ASN B CA 1
ATOM 6136 C C . ASN B 1 268 ? 6.389 12.756 -6.986 1 47.86 268 ASN B C 1
ATOM 6138 O O . ASN B 1 268 ? 6.78 12.591 -8.142 1 47.86 268 ASN B O 1
ATOM 6142 N N . ASN B 1 269 ? 6.033 13.953 -6.541 1 55.44 269 ASN B N 1
ATOM 6143 C CA . ASN B 1 269 ? 6.122 15.168 -7.345 1 55.44 269 ASN B CA 1
ATOM 6144 C C . ASN B 1 269 ? 7.374 15.973 -7.007 1 55.44 269 ASN B C 1
ATOM 6146 O O . ASN B 1 269 ? 7.506 16.484 -5.894 1 55.44 269 ASN B O 1
ATOM 6150 N N . PRO B 1 270 ? 8.356 15.897 -7.939 1 55.25 270 PRO B N 1
ATOM 6151 C CA . PRO B 1 270 ? 9.605 16.603 -7.644 1 55.25 270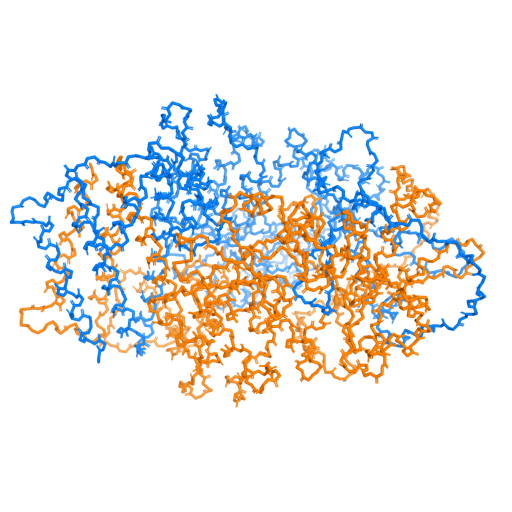 PRO B CA 1
ATOM 6152 C C . PRO B 1 270 ? 9.407 18.108 -7.477 1 55.25 270 PRO B C 1
ATOM 6154 O O . PRO B 1 270 ? 10.304 18.802 -6.992 1 55.25 270 PRO B O 1
ATOM 6157 N N . LEU B 1 271 ? 8.226 18.585 -7.817 1 57.77 271 LEU B N 1
ATOM 6158 C CA . LEU B 1 271 ? 8.015 20.028 -7.784 1 57.77 271 LEU B CA 1
ATOM 6159 C C . LEU B 1 271 ? 7.469 20.467 -6.43 1 57.77 271 LEU B C 1
ATOM 6161 O O . LEU B 1 271 ? 7.378 21.665 -6.151 1 57.77 271 LEU B O 1
ATOM 6165 N N . VAL B 1 272 ? 7.072 19.399 -5.685 1 65.33 272 VAL B N 1
ATOM 6166 C CA . VAL B 1 272 ? 6.519 19.757 -4.383 1 65.33 272 VAL B CA 1
ATOM 6167 C C . VAL B 1 272 ? 7.076 18.823 -3.31 1 65.33 272 VAL B C 1
ATOM 6169 O O . VAL B 1 272 ? 7.605 17.754 -3.623 1 65.33 272 VAL B O 1
ATOM 6172 N N . ARG B 1 273 ? 7.145 19.306 -2.174 1 73.01 273 ARG B N 1
ATOM 6173 C CA . ARG B 1 273 ? 7.409 18.503 -0.984 1 73.01 273 ARG B CA 1
ATOM 6174 C C . ARG B 1 273 ? 6.172 18.419 -0.095 1 73.01 273 ARG B C 1
ATOM 6176 O O . ARG B 1 273 ? 5.412 19.384 0.013 1 73.01 273 ARG B O 1
ATOM 6183 N N . GLU B 1 274 ? 6.013 17.321 0.417 1 74.98 274 GLU B N 1
ATOM 6184 C CA . GLU B 1 274 ? 4.845 17.112 1.268 1 74.98 274 GLU B CA 1
ATOM 6185 C C . GLU B 1 274 ? 5.258 16.771 2.697 1 74.98 274 GLU B C 1
ATOM 6187 O O . GLU B 1 274 ? 6.224 16.035 2.911 1 74.98 274 GLU B O 1
ATOM 6192 N N . TYR B 1 275 ? 4.627 17.46 3.651 1 80.94 275 TYR B N 1
ATOM 6193 C CA . TYR B 1 275 ? 4.795 17.195 5.075 1 80.94 275 TYR B CA 1
ATOM 6194 C C . TYR B 1 275 ? 3.467 16.814 5.719 1 80.94 275 TYR B C 1
ATOM 6196 O O . TYR B 1 275 ? 2.422 17.37 5.377 1 80.94 275 TYR B O 1
ATOM 6204 N N . LEU B 1 276 ? 3.558 15.88 6.548 1 81.17 276 LEU B N 1
ATOM 6205 C CA . LEU B 1 276 ? 2.415 15.56 7.395 1 81.17 276 LEU B CA 1
ATOM 6206 C C . LEU B 1 276 ? 2.486 16.32 8.715 1 81.17 276 LEU B C 1
ATOM 6208 O O . LEU B 1 276 ? 3.468 16.202 9.452 1 81.17 276 LEU B O 1
ATOM 6212 N N . LEU B 1 277 ? 1.552 17.164 8.901 1 84.28 277 LEU B N 1
ATOM 6213 C CA . LEU B 1 277 ? 1.372 17.853 10.174 1 84.28 277 LEU B CA 1
ATOM 6214 C C . LEU B 1 277 ? 0.361 17.12 11.05 1 84.28 277 LEU B C 1
ATOM 6216 O O . LEU B 1 277 ? -0.832 17.094 10.74 1 84.28 277 LEU B O 1
ATOM 6220 N N . ARG B 1 278 ? 0.905 16.45 12.071 1 81 278 ARG B N 1
ATOM 6221 C CA . ARG B 1 278 ? 0.05 15.787 13.051 1 81 278 ARG B CA 1
ATOM 6222 C C . ARG B 1 278 ? -0.013 16.584 14.35 1 81 278 ARG B C 1
ATOM 6224 O O . ARG B 1 278 ? 1.009 16.794 15.006 1 81 278 ARG B O 1
ATOM 6231 N N . VAL B 1 279 ? -1.176 17.044 14.667 1 75.53 279 VAL B N 1
ATOM 6232 C CA . VAL B 1 279 ? -1.317 17.953 15.8 1 75.53 279 VAL B CA 1
ATOM 6233 C C . VAL B 1 279 ? -2.378 17.421 16.761 1 75.53 279 VAL B C 1
ATOM 6235 O O . VAL B 1 279 ? -3.247 16.641 16.365 1 75.53 279 VAL B O 1
ATOM 6238 N N . SER B 1 280 ? -2.14 17.803 18.005 1 69.44 280 SER B N 1
ATOM 6239 C CA . SER B 1 280 ? -3.196 17.529 18.974 1 69.44 280 SER B CA 1
ATOM 6240 C C . SER B 1 280 ? -4.483 18.263 18.611 1 69.44 280 SER B C 1
ATOM 6242 O O . SER B 1 280 ? -4.482 19.135 17.74 1 69.44 280 SER B O 1
ATOM 6244 N N . ILE B 1 281 ? -5.545 17.873 19.194 1 61.9 281 ILE B N 1
ATOM 6245 C CA . ILE B 1 281 ? -6.838 18.47 18.879 1 61.9 281 ILE B CA 1
ATOM 6246 C C . ILE B 1 281 ? -6.808 19.963 19.196 1 61.9 281 ILE B C 1
ATOM 6248 O O . ILE B 1 281 ? -7.353 20.775 18.444 1 61.9 281 ILE B O 1
ATOM 6252 N N . LEU B 1 282 ? -6.18 20.399 20.24 1 61.87 282 LEU B N 1
ATOM 6253 C CA . LEU B 1 282 ? -6.082 21.813 20.585 1 61.87 282 LEU B CA 1
ATOM 6254 C C . LEU B 1 282 ? -5.221 22.562 19.573 1 61.87 282 LEU B C 1
ATOM 6256 O O . LEU B 1 282 ? -5.543 23.689 19.191 1 61.87 282 LEU B O 1
ATOM 6260 N N . GLU B 1 283 ? -4.139 21.912 19.232 1 68.68 283 GLU B N 1
ATOM 6261 C CA . GLU B 1 283 ? -3.293 22.512 18.204 1 68.68 283 GLU B CA 1
ATOM 6262 C C . GLU B 1 283 ? -4.034 22.624 16.875 1 68.68 283 GLU B C 1
ATOM 6264 O O . GLU B 1 283 ? -3.85 23.592 16.134 1 68.68 283 GLU B O 1
ATOM 6269 N N . ALA B 1 284 ? -4.778 21.601 16.614 1 70.55 284 ALA B N 1
ATOM 6270 C CA . ALA B 1 284 ? -5.601 21.636 15.408 1 70.55 284 ALA B CA 1
ATOM 6271 C C . ALA B 1 284 ? -6.554 22.828 15.429 1 70.55 284 ALA B C 1
ATOM 6273 O O . ALA B 1 284 ? -6.772 23.474 14.401 1 70.55 284 ALA B O 1
ATOM 6274 N N . GLU B 1 285 ? -7.102 23.052 16.575 1 61.1 285 GLU B N 1
ATOM 6275 C CA . GLU B 1 285 ? -7.982 24.21 16.707 1 61.1 285 GLU B CA 1
ATOM 6276 C C . GLU B 1 285 ? -7.24 25.505 16.388 1 61.1 285 GLU B C 1
ATOM 6278 O O . GLU B 1 285 ? -7.792 26.399 15.743 1 61.1 285 GLU B O 1
ATOM 6283 N N . ARG B 1 286 ? -6.051 25.611 16.814 1 63.79 286 ARG B N 1
ATOM 6284 C CA . ARG B 1 286 ? -5.236 26.788 16.532 1 63.79 286 ARG B CA 1
ATOM 6285 C C . ARG B 1 286 ? -4.963 26.92 15.037 1 63.79 286 ARG B C 1
ATOM 6287 O O . ARG B 1 286 ? -5.053 28.015 14.478 1 63.79 286 ARG B O 1
ATOM 6294 N N . LEU B 1 287 ? -4.621 25.821 14.48 1 71.19 287 LEU B N 1
ATOM 6295 C CA . LEU B 1 287 ? -4.342 25.807 13.048 1 71.19 287 LEU B CA 1
ATOM 6296 C C . LEU B 1 287 ? -5.589 26.164 12.247 1 71.19 287 LEU B C 1
ATOM 6298 O O . LEU B 1 287 ? -5.52 26.948 11.298 1 71.19 287 LEU B O 1
ATOM 6302 N N . GLU B 1 288 ? -6.63 25.568 12.659 1 63.77 288 GLU B N 1
ATOM 6303 C CA . GLU B 1 288 ? -7.886 25.848 11.968 1 63.77 288 GLU B CA 1
ATOM 6304 C C . GLU B 1 288 ? -8.276 27.317 12.106 1 63.77 288 GLU B C 1
ATOM 6306 O O . GLU B 1 288 ? -8.816 27.911 11.171 1 63.77 288 GLU B O 1
ATOM 6311 N N . SER B 1 289 ? -8.029 27.872 13.261 1 59.39 289 SER B N 1
ATOM 6312 C CA . SER B 1 289 ? -8.277 29.294 13.474 1 59.39 289 SER B CA 1
ATOM 6313 C C . SER B 1 289 ? -7.412 30.15 12.554 1 59.39 289 SER B C 1
ATOM 6315 O O . SER B 1 289 ? -7.888 31.135 11.986 1 59.39 289 SER B O 1
ATOM 6317 N N . ALA B 1 290 ? -6.177 29.818 12.455 1 64.73 290 ALA B N 1
ATOM 6318 C CA . ALA B 1 290 ? -5.269 30.53 11.56 1 64.73 290 ALA B CA 1
ATOM 6319 C C . ALA B 1 290 ? -5.728 30.417 10.109 1 64.73 290 ALA B C 1
ATOM 6321 O O . ALA B 1 290 ? -5.682 31.394 9.358 1 64.73 290 ALA B O 1
ATOM 6322 N N . ILE B 1 291 ? -6.139 29.239 9.714 1 64.98 291 ILE B N 1
ATOM 6323 C CA . ILE B 1 291 ? -6.617 28.984 8.36 1 64.98 291 ILE B CA 1
ATOM 6324 C C . ILE B 1 291 ? -7.863 29.824 8.086 1 64.98 291 ILE B C 1
ATOM 6326 O O . ILE B 1 291 ? -7.996 30.416 7.012 1 64.98 291 ILE B O 1
ATOM 6330 N N . ALA B 1 292 ? -8.756 29.875 9.056 1 59.2 292 ALA B N 1
ATOM 6331 C CA . ALA B 1 292 ? -9.964 30.685 8.915 1 59.2 292 ALA B CA 1
ATOM 6332 C C . ALA B 1 292 ? -9.617 32.157 8.712 1 59.2 292 ALA B C 1
ATOM 6334 O O . ALA B 1 292 ? -10.227 32.836 7.883 1 59.2 292 ALA B O 1
ATOM 6335 N N . GLN B 1 293 ? -8.649 32.677 9.489 1 59.88 293 GLN B N 1
ATOM 6336 C CA . GLN B 1 293 ? -8.223 34.066 9.36 1 59.88 293 GLN B CA 1
ATOM 6337 C C . GLN B 1 293 ? -7.603 34.327 7.99 1 59.88 293 GLN B C 1
ATOM 6339 O O . GLN B 1 293 ? -7.826 35.382 7.393 1 59.88 293 GLN B O 1
ATOM 6344 N N . ALA B 1 294 ? -6.869 33.393 7.531 1 63.73 294 ALA B N 1
ATOM 6345 C CA . ALA B 1 294 ? -6.224 33.52 6.227 1 63.73 294 ALA B CA 1
ATOM 6346 C C . ALA B 1 294 ? -7.257 33.548 5.104 1 63.73 294 ALA B C 1
ATOM 6348 O O . ALA B 1 294 ? -7.043 34.186 4.071 1 63.73 294 ALA B O 1
ATOM 6349 N N . ASN B 1 295 ? -8.299 32.891 5.297 1 62.52 295 ASN B N 1
ATOM 6350 C CA . ASN B 1 295 ? -9.317 32.782 4.257 1 62.52 295 ASN B CA 1
ATOM 6351 C C . ASN B 1 295 ? -10.298 33.95 4.307 1 62.52 295 ASN B C 1
ATOM 6353 O O . ASN B 1 295 ? -11.051 34.175 3.358 1 62.52 295 ASN B O 1
ATOM 6357 N N . ASN B 1 296 ? -10.241 34.723 5.481 1 57.03 296 ASN B N 1
ATOM 6358 C CA . ASN B 1 296 ? -11.077 35.91 5.621 1 57.03 296 ASN B CA 1
ATOM 6359 C C . ASN B 1 296 ? -10.398 37.146 5.036 1 57.03 296 ASN B C 1
ATOM 6361 O O . ASN B 1 296 ? -9.413 37.639 5.589 1 57.03 296 ASN B O 1
ATOM 6365 N N . PRO B 1 297 ? -10.851 37.621 3.915 1 61.23 297 PRO B N 1
ATOM 6366 C CA . PRO B 1 297 ? -10.192 38.753 3.26 1 61.23 297 PRO B CA 1
ATOM 6367 C C . PRO B 1 297 ? -10.211 40.021 4.111 1 61.23 297 PRO B C 1
ATOM 6369 O O . PRO B 1 297 ? -9.476 40.97 3.828 1 61.23 297 PRO B O 1
ATOM 6372 N N . ARG B 1 298 ? -10.907 40.029 5.206 1 54.13 298 ARG B N 1
ATOM 6373 C CA . ARG B 1 298 ? -11.038 41.219 6.041 1 54.13 298 ARG B CA 1
ATOM 6374 C C . ARG B 1 298 ? -9.946 41.264 7.105 1 54.13 298 ARG B C 1
ATOM 6376 O O . ARG B 1 298 ? -9.774 42.279 7.783 1 54.13 298 ARG B O 1
ATOM 6383 N N . THR B 1 299 ? -9.281 40.175 7.194 1 58.55 299 THR B N 1
ATOM 6384 C CA . THR B 1 299 ? -8.199 40.131 8.172 1 58.55 299 THR B CA 1
ATOM 6385 C C . THR B 1 299 ? -6.861 40.456 7.513 1 58.55 299 THR B C 1
ATOM 6387 O O . THR B 1 299 ? -6.708 40.306 6.299 1 58.55 299 THR B O 1
ATOM 6390 N N . ASN B 1 300 ? -5.912 40.942 8.28 1 52.95 300 ASN B N 1
ATOM 6391 C CA . ASN B 1 300 ? -4.566 41.171 7.766 1 52.95 300 ASN B CA 1
ATOM 6392 C C . ASN B 1 300 ? -3.95 39.888 7.216 1 52.95 300 ASN B C 1
ATOM 6394 O O . ASN B 1 300 ? -3.294 39.907 6.173 1 52.95 300 ASN B O 1
ATOM 6398 N N . ALA B 1 301 ? -4.226 38.865 7.904 1 59.16 301 ALA B N 1
ATOM 6399 C CA . ALA B 1 301 ? -3.703 37.574 7.464 1 59.16 301 ALA B CA 1
ATOM 6400 C C . ALA B 1 301 ? -4.32 37.159 6.131 1 59.16 301 ALA B C 1
ATOM 6402 O O . ALA B 1 301 ? -3.633 36.608 5.267 1 59.16 301 ALA B O 1
ATOM 6403 N N . GLY B 1 302 ? -5.618 37.382 6.022 1 59.67 302 GLY B N 1
ATOM 6404 C CA . GLY B 1 302 ? -6.299 37.048 4.782 1 59.67 302 GLY B CA 1
ATOM 6405 C C . GLY B 1 302 ? -5.813 37.861 3.597 1 59.67 302 GLY B C 1
ATOM 6406 O O . GLY B 1 302 ? -5.678 37.335 2.49 1 59.67 302 GLY B O 1
ATOM 6407 N N . GLN B 1 303 ? -5.571 39.199 3.862 1 60.52 303 GLN B N 1
ATOM 6408 C CA . GLN B 1 303 ? -5.044 40.053 2.803 1 60.52 303 GLN B CA 1
ATOM 6409 C C . GLN B 1 303 ? -3.635 39.624 2.401 1 60.52 303 GLN B C 1
ATOM 6411 O O . GLN B 1 303 ? -3.32 39.547 1.212 1 60.52 303 GLN B O 1
ATOM 6416 N N . ALA B 1 304 ? -2.85 39.345 3.391 1 62.8 304 ALA B N 1
ATOM 6417 C CA . ALA B 1 304 ? -1.482 38.91 3.118 1 62.8 304 ALA B CA 1
ATOM 6418 C C . ALA B 1 304 ? -1.469 37.583 2.364 1 62.8 304 ALA B C 1
ATOM 6420 O O . ALA B 1 304 ? -0.636 37.372 1.48 1 62.8 304 ALA B O 1
ATOM 6421 N N . ALA B 1 305 ? -2.419 36.749 2.744 1 64.27 305 ALA B N 1
ATOM 6422 C CA . ALA B 1 305 ? -2.477 35.414 2.156 1 64.27 305 ALA B CA 1
ATOM 6423 C C . ALA B 1 305 ? -2.864 35.48 0.681 1 64.27 305 ALA B C 1
ATOM 6425 O O . ALA B 1 305 ? -2.611 34.541 -0.077 1 64.27 305 ALA B O 1
ATOM 6426 N N . ARG B 1 306 ? -3.536 36.641 0.258 1 61.03 306 ARG B N 1
ATOM 6427 C CA . ARG B 1 306 ? -3.995 36.794 -1.119 1 61.03 306 ARG B CA 1
ATOM 6428 C C . ARG B 1 306 ? -2.971 37.553 -1.956 1 61.03 306 ARG B C 1
ATOM 6430 O O . ARG B 1 306 ? -3.069 37.587 -3.185 1 61.03 306 ARG B O 1
ATOM 6437 N N . SER B 1 307 ? -2.234 38.528 -1.404 1 49.73 307 SER B N 1
ATOM 6438 C CA . SER B 1 307 ? -1.255 39.327 -2.134 1 49.73 307 SER B CA 1
ATOM 6439 C C . SER B 1 307 ? -0.268 38.439 -2.885 1 49.73 307 SER B C 1
ATOM 6441 O O . SER B 1 307 ? 0.274 37.487 -2.318 1 49.73 307 SER B O 1
ATOM 6443 N N . THR B 1 308 ? -0.514 38.36 -4.112 1 45.08 308 THR B N 1
ATOM 6444 C CA . THR B 1 308 ? 0.375 37.602 -4.985 1 45.08 308 THR B CA 1
ATOM 6445 C C . THR B 1 308 ? 1.813 38.095 -4.853 1 45.08 308 THR B C 1
ATOM 6447 O O . THR B 1 308 ? 2.754 37.38 -5.202 1 45.08 308 THR B O 1
ATOM 6450 N N . GLU B 1 309 ? 2.038 39.659 -4.855 1 36.42 309 GLU B N 1
ATOM 6451 C CA . GLU B 1 309 ? 3.346 40.308 -4.855 1 36.42 309 GLU B CA 1
ATOM 6452 C C . GLU B 1 309 ? 4.104 40.023 -3.562 1 36.42 309 GLU B C 1
ATOM 6454 O O . GLU B 1 309 ? 4.047 40.812 -2.616 1 36.42 309 GLU B O 1
ATOM 6459 N N . ARG B 1 310 ? 3.963 39.156 -2.977 1 39.04 310 ARG B N 1
ATOM 6460 C CA . ARG B 1 310 ? 4.848 38.984 -1.829 1 39.04 310 ARG B CA 1
ATOM 6461 C C . ARG B 1 310 ? 6.261 39.461 -2.151 1 39.04 310 ARG B C 1
ATOM 6463 O O . ARG B 1 310 ? 6.96 38.845 -2.959 1 39.04 310 ARG B O 1
ATOM 6470 N N . GLN B 1 311 ? 6.481 40.836 -2.268 1 29.78 311 GLN B N 1
ATOM 6471 C CA . GLN B 1 311 ? 7.748 41.559 -2.265 1 29.78 311 GLN B CA 1
ATOM 6472 C C . GLN B 1 311 ? 8.752 40.904 -1.321 1 29.78 311 GLN B C 1
ATOM 6474 O O . GLN B 1 311 ? 8.472 40.725 -0.134 1 29.78 311 GLN B O 1
ATOM 6479 N N . LEU B 1 312 ? 9.491 40.072 -1.756 1 31.47 312 LEU B N 1
ATOM 6480 C CA . LEU B 1 312 ? 10.768 39.912 -1.069 1 31.47 312 LEU B CA 1
ATOM 6481 C C . LEU B 1 312 ? 11.32 41.264 -0.628 1 31.47 312 LEU B C 1
ATOM 6483 O O . LEU B 1 312 ? 11.827 42.03 -1.45 1 31.47 312 LEU B O 1
ATOM 6487 N N . ASP B 1 313 ? 10.697 42.178 -0.024 1 28.04 313 ASP B N 1
ATOM 6488 C CA . ASP B 1 313 ? 11.226 43.474 0.39 1 28.04 313 ASP B CA 1
ATOM 6489 C C . ASP B 1 313 ? 12.738 43.41 0.594 1 28.04 313 ASP B C 1
ATOM 6491 O O . ASP B 1 313 ? 13.249 42.461 1.193 1 28.04 313 ASP B O 1
ATOM 6495 N N . GLU B 1 314 ? 13.559 44.372 -0.099 1 27.51 314 GLU B N 1
ATOM 6496 C CA . GLU B 1 314 ? 14.902 44.9 -0.316 1 27.51 314 GLU B CA 1
ATOM 6497 C C . GLU B 1 314 ? 15.558 45.3 1.002 1 27.51 314 GLU B C 1
ATOM 6499 O O . GLU B 1 314 ? 16.568 46.007 1.01 1 27.51 314 GLU B O 1
ATOM 6504 N N . GLN B 1 315 ? 15.073 45.569 2.197 1 27.02 315 GLN B N 1
ATOM 6505 C CA . GLN B 1 315 ? 16.014 46.243 3.085 1 27.02 315 GLN B CA 1
ATOM 6506 C C . GLN B 1 315 ? 17.366 45.535 3.095 1 27.02 315 GLN B C 1
ATOM 6508 O O . GLN B 1 315 ? 17.431 44.308 2.995 1 27.02 315 GLN B O 1
ATOM 6513 N N . GLN B 1 316 ? 18.533 46.486 3.168 1 25.31 316 GLN B N 1
ATOM 6514 C CA . GLN B 1 316 ? 19.992 46.465 3.165 1 25.31 316 GLN B CA 1
ATOM 6515 C C . GLN B 1 316 ? 20.528 45.366 4.077 1 25.31 316 GLN B C 1
ATOM 6517 O O . GLN B 1 316 ? 20.433 45.467 5.302 1 25.31 316 GLN B O 1
ATOM 6522 N N . ALA B 1 317 ? 20.601 44.237 3.77 1 27.67 317 ALA B N 1
ATOM 6523 C CA . ALA B 1 317 ? 21.554 43.373 4.462 1 27.67 317 ALA B CA 1
ATOM 6524 C C . ALA B 1 317 ? 22.932 44.025 4.536 1 27.67 317 ALA B C 1
ATOM 6526 O O . ALA B 1 317 ? 23.596 44.207 3.513 1 27.67 317 ALA B O 1
ATOM 6527 N N . ASN B 1 318 ? 23.193 45.151 5.305 1 23.64 318 ASN B N 1
ATOM 6528 C CA . ASN B 1 318 ? 24.599 45.338 5.649 1 23.64 318 ASN B CA 1
ATOM 6529 C C . ASN B 1 318 ? 25.3 44.004 5.888 1 23.64 318 ASN B C 1
ATOM 6531 O O . ASN B 1 318 ? 24.811 43.168 6.65 1 23.64 318 ASN B O 1
ATOM 6535 N N . ALA B 1 319 ? 26.226 43.553 4.947 1 26.18 319 ALA B N 1
ATOM 6536 C CA . ALA B 1 319 ? 27.266 42.556 4.708 1 26.18 319 ALA B CA 1
ATOM 6537 C C . ALA B 1 319 ? 28.079 42.298 5.973 1 26.18 319 ALA B C 1
ATOM 6539 O O . ALA B 1 319 ? 29.235 41.873 5.9 1 26.18 319 ALA B O 1
ATOM 6540 N N . GLY B 1 320 ? 27.891 42.864 7.13 1 23.28 320 GLY B N 1
ATOM 6541 C CA . GLY B 1 320 ? 28.961 42.471 8.033 1 23.28 320 GLY B CA 1
ATOM 6542 C C . GLY B 1 320 ? 29.194 40.972 8.065 1 23.28 320 GLY B C 1
ATOM 6543 O O . GLY B 1 320 ? 28.347 40.197 7.614 1 23.28 320 GLY B O 1
ATOM 6544 N N . ALA B 1 321 ? 30.595 40.485 8.365 1 23.24 321 ALA B N 1
ATOM 6545 C CA . ALA B 1 321 ? 31.38 39.255 8.443 1 23.24 321 ALA B CA 1
ATOM 6546 C C . ALA B 1 321 ? 30.572 38.128 9.08 1 23.24 321 ALA B C 1
ATOM 6548 O O . ALA B 1 321 ? 30.791 37.779 10.242 1 23.24 321 ALA B O 1
ATOM 6549 N N . ALA B 1 322 ? 29.408 38.261 9.169 1 24.75 322 ALA B N 1
ATOM 6550 C CA . ALA B 1 322 ? 28.858 37.431 10.238 1 24.75 322 ALA B CA 1
ATOM 6551 C C . ALA B 1 322 ? 29.15 35.954 9.991 1 24.75 322 ALA B C 1
ATOM 6553 O O . ALA B 1 322 ? 29.207 35.51 8.842 1 24.75 322 ALA B O 1
ATOM 6554 N N . ASP B 1 323 ? 29.606 35.196 11.049 1 23.84 323 ASP B N 1
ATOM 6555 C CA . ASP B 1 323 ? 30.121 33.876 11.402 1 23.84 323 ASP B CA 1
ATOM 6556 C C . ASP B 1 323 ? 29.265 32.771 10.788 1 23.84 323 ASP B C 1
ATOM 6558 O O . ASP B 1 323 ? 28.081 32.975 10.515 1 23.84 323 ASP B O 1
ATOM 6562 N N . ARG B 1 324 ? 29.976 31.755 10.368 1 23.37 324 ARG B N 1
ATOM 6563 C CA . ARG B 1 324 ? 29.676 30.487 9.712 1 23.37 324 ARG B CA 1
ATOM 6564 C C . ARG B 1 324 ? 28.366 29.901 10.228 1 23.37 324 ARG B C 1
ATOM 6566 O O . ARG B 1 324 ? 28.098 29.929 11.431 1 23.37 324 ARG B O 1
ATOM 6573 N N . PRO B 1 325 ? 27.48 29.941 9.489 1 26.03 325 PRO B N 1
ATOM 6574 C CA . PRO B 1 325 ? 26.242 29.444 10.094 1 26.03 325 PRO B CA 1
ATOM 6575 C C . PRO B 1 325 ? 26.408 28.064 10.726 1 26.03 325 PRO B C 1
ATOM 6577 O O . PRO B 1 325 ? 27.055 27.189 10.146 1 26.03 325 PRO B O 1
ATOM 6580 N N . ASP B 1 326 ? 26.57 27.794 12.014 1 23.67 326 ASP B N 1
ATOM 6581 C CA . ASP B 1 326 ? 26.841 26.719 12.963 1 23.67 326 ASP B CA 1
ATOM 6582 C C . ASP B 1 326 ? 26.008 25.48 12.642 1 23.67 326 ASP B C 1
ATOM 6584 O O . ASP B 1 326 ? 25.961 24.535 13.433 1 23.67 326 ASP B O 1
ATOM 6588 N N . PHE B 1 327 ? 25.15 25.558 11.62 1 25.57 327 PHE B N 1
ATOM 6589 C CA . PHE B 1 327 ? 24.224 24.433 11.684 1 25.57 327 PHE B CA 1
ATOM 6590 C C . PHE B 1 327 ? 24.871 23.168 11.131 1 25.57 327 PHE B C 1
ATOM 6592 O O . PHE B 1 327 ? 24.252 22.102 11.121 1 25.57 327 PHE B O 1
ATOM 6599 N N . LEU B 1 328 ? 25.903 23.319 10.266 1 25.65 328 LEU B N 1
ATOM 6600 C CA . LEU B 1 328 ? 26.43 22.058 9.756 1 25.65 328 LEU B CA 1
ATOM 6601 C C . LEU B 1 328 ? 27.127 21.273 10.862 1 25.65 328 LEU B C 1
ATOM 6603 O O . LEU B 1 328 ? 28.11 21.744 11.438 1 25.65 328 LEU B O 1
ATOM 6607 N N . PRO B 1 329 ? 26.423 20.519 11.633 1 24.61 329 PRO B N 1
ATOM 6608 C CA . PRO B 1 329 ? 27.376 19.863 12.531 1 24.61 329 PRO B CA 1
ATOM 6609 C C . PRO B 1 329 ? 28.509 19.167 11.781 1 24.61 329 PRO B C 1
ATOM 6611 O O . PRO B 1 329 ? 28.347 18.797 10.615 1 24.61 329 PRO B O 1
ATOM 6614 N N . ASP B 1 330 ? 29.737 19.379 12.084 1 24.24 330 ASP B N 1
ATOM 6615 C CA . ASP B 1 330 ? 30.932 18.605 11.763 1 24.24 330 ASP B CA 1
ATOM 6616 C C . ASP B 1 330 ? 30.623 17.11 11.724 1 24.24 330 ASP B C 1
ATOM 6618 O O . ASP B 1 330 ? 30.982 16.421 10.767 1 24.24 330 ASP B O 1
ATOM 6622 N N . ASP B 1 331 ? 30.643 16.442 12.928 1 23.1 331 ASP B N 1
ATOM 6623 C CA . ASP B 1 331 ? 30.799 15.023 13.23 1 23.1 331 ASP B CA 1
ATOM 6624 C C . ASP B 1 331 ? 29.474 14.28 13.081 1 23.1 331 ASP B C 1
ATOM 6626 O O . ASP B 1 331 ? 28.645 14.288 13.993 1 23.1 331 ASP B O 1
ATOM 6630 N N . VAL B 1 332 ? 28.916 14.262 11.966 1 25.81 332 VAL B N 1
ATOM 6631 C CA . VAL B 1 332 ? 27.667 13.58 11.644 1 25.81 332 VAL B CA 1
ATOM 6632 C C . VAL B 1 332 ? 27.754 12.116 12.07 1 25.81 332 VAL B C 1
ATOM 6634 O O . VAL B 1 332 ? 28.42 11.31 11.415 1 25.81 332 VAL B O 1
ATOM 6637 N N . ASP B 1 333 ? 28.047 11.775 13.291 1 22.16 333 ASP B N 1
ATOM 6638 C CA . ASP B 1 333 ? 27.887 10.418 13.803 1 22.16 333 ASP B CA 1
ATOM 6639 C C . ASP B 1 333 ? 26.529 9.84 13.413 1 22.16 333 ASP B C 1
ATOM 6641 O O . ASP B 1 333 ? 25.55 10.578 13.279 1 22.16 333 ASP B O 1
ATOM 6645 N N . ASP B 1 334 ? 26.404 8.596 12.815 1 23.33 334 ASP B N 1
ATOM 6646 C CA . ASP B 1 334 ? 25.604 7.523 12.233 1 23.33 334 ASP B CA 1
ATOM 6647 C C . ASP B 1 334 ? 24.28 7.36 12.977 1 23.33 334 ASP B C 1
ATOM 6649 O O . ASP B 1 334 ? 23.375 6.671 12.501 1 23.33 334 ASP B O 1
ATOM 6653 N N . SER B 1 335 ? 24.131 7.471 14.38 1 23.2 335 SER B N 1
ATOM 6654 C CA . SER B 1 335 ? 23.282 6.755 15.327 1 23.2 335 SER B CA 1
ATOM 6655 C C . SER B 1 335 ? 21.883 7.36 15.383 1 23.2 335 SER B C 1
ATOM 6657 O O . SER B 1 335 ? 21.58 8.154 16.276 1 23.2 335 SER B O 1
ATOM 6659 N N . ALA B 1 336 ? 21.33 7.905 14.509 1 25.52 336 ALA B N 1
ATOM 6660 C CA . ALA B 1 336 ? 20.048 8.565 14.742 1 25.52 336 ALA B CA 1
ATOM 6661 C C . ALA B 1 336 ? 18.991 7.565 15.201 1 25.52 336 ALA B C 1
ATOM 6663 O O . ALA B 1 336 ? 18.272 6.991 14.379 1 25.52 336 ALA B O 1
ATOM 6664 N N . ARG B 1 337 ? 19.303 6.778 16.153 1 23.57 337 ARG B N 1
ATOM 6665 C CA . ARG B 1 337 ? 18.503 5.832 16.923 1 23.57 337 ARG B CA 1
ATOM 6666 C C . ARG B 1 337 ? 17.324 6.53 17.594 1 23.57 337 ARG B C 1
ATOM 6668 O O . ARG B 1 337 ? 17.511 7.484 18.352 1 23.57 337 ARG B O 1
ATOM 6675 N N . TRP B 1 338 ? 16.191 6.472 16.998 1 25.56 338 TRP B N 1
ATOM 6676 C CA . TRP B 1 338 ? 14.896 6.793 17.587 1 25.56 338 TRP B CA 1
ATOM 6677 C C . TRP B 1 338 ? 14.735 6.124 18.948 1 25.56 338 TRP B C 1
ATOM 6679 O O . TRP B 1 338 ? 14.592 4.902 19.034 1 25.56 338 TRP B O 1
ATOM 6689 N N . GLU B 1 339 ? 15.535 6.362 19.888 1 26.33 339 GLU B N 1
ATOM 6690 C CA . GLU B 1 339 ? 15.214 5.793 21.193 1 26.33 339 GLU B CA 1
ATOM 6691 C C . GLU B 1 339 ? 13.912 6.37 21.742 1 26.33 339 GLU B C 1
ATOM 6693 O O . GLU B 1 339 ? 13.661 7.571 21.625 1 26.33 339 GLU B O 1
ATOM 6698 N N . PRO B 1 340 ? 12.924 5.604 22.008 1 27.46 340 PRO B N 1
ATOM 6699 C CA . PRO B 1 340 ? 11.707 5.951 22.745 1 27.46 340 PRO B CA 1
ATOM 6700 C C . PRO B 1 340 ? 11.975 6.89 23.919 1 27.46 340 PRO B C 1
ATOM 6702 O O . PRO B 1 340 ? 12.927 6.683 24.676 1 27.46 340 PRO B O 1
ATOM 6705 N N . ALA B 1 341 ? 11.529 8.174 23.88 1 28.65 341 ALA B N 1
ATOM 6706 C CA . ALA B 1 341 ? 11.736 9.092 24.997 1 28.65 341 ALA B CA 1
ATOM 6707 C C . ALA B 1 341 ? 11.073 8.566 26.268 1 28.65 341 ALA B C 1
ATOM 6709 O O . ALA B 1 341 ? 9.921 8.128 26.239 1 28.65 341 ALA B O 1
ATOM 6710 N N . ALA B 1 342 ? 11.61 8.093 27.294 1 28.81 342 ALA B N 1
ATOM 6711 C CA . ALA B 1 342 ? 11.136 7.862 28.656 1 28.81 342 ALA B CA 1
ATOM 6712 C C . ALA B 1 342 ? 10.298 9.037 29.152 1 28.81 342 ALA B C 1
ATOM 6714 O O . ALA B 1 342 ? 10.421 10.154 28.643 1 28.81 342 ALA B O 1
ATOM 6715 N N . PRO B 1 343 ? 9.575 9.187 30.354 1 32.36 343 PRO B N 1
ATOM 6716 C CA . PRO B 1 343 ? 9.13 10.179 31.335 1 32.36 343 PRO B CA 1
ATOM 6717 C C . PRO B 1 343 ? 10.194 11.233 31.633 1 32.36 343 PRO B C 1
ATOM 6719 O O . PRO B 1 343 ? 11.348 10.89 31.905 1 32.36 343 PRO B O 1
ATOM 6722 N N . GLY B 1 344 ? 10.262 12.589 31.05 1 39.39 344 GLY B N 1
ATOM 6723 C CA . GLY B 1 344 ? 11.258 13.646 31.125 1 39.39 344 GLY B CA 1
ATOM 6724 C C . GLY B 1 344 ? 11.921 13.936 29.791 1 39.39 344 GLY B C 1
ATOM 6725 O O . GLY B 1 344 ? 12.994 14.542 29.744 1 39.39 344 GLY B O 1
ATOM 6726 N N . LEU B 1 345 ? 11.585 13.22 28.721 1 47.06 345 LEU B N 1
ATOM 6727 C CA . LEU B 1 345 ? 12.325 12.958 27.491 1 47.06 345 LEU B CA 1
ATOM 6728 C C . LEU B 1 345 ? 12.177 14.116 26.51 1 47.06 345 LEU B C 1
ATOM 6730 O O . LEU B 1 345 ? 11.112 14.732 26.426 1 47.06 345 LEU B O 1
ATOM 6734 N N . GLU B 1 346 ? 13.128 14.748 26.011 1 58.33 346 GLU B N 1
ATOM 6735 C CA . GLU B 1 346 ? 13.311 15.775 24.989 1 58.33 346 GLU B CA 1
ATOM 6736 C C . GLU B 1 346 ? 12.451 15.491 23.761 1 58.33 346 GLU B C 1
ATOM 6738 O O . GLU B 1 346 ? 12.367 14.348 23.307 1 58.33 346 GLU B O 1
ATOM 6743 N N . PRO B 1 347 ? 11.431 16.504 23.59 1 63.45 347 PRO B N 1
ATOM 6744 C CA . PRO B 1 347 ? 10.645 16.348 22.364 1 63.45 347 PRO B CA 1
ATOM 6745 C C . PRO B 1 347 ? 11.466 15.789 21.204 1 63.45 347 PRO B C 1
ATOM 6747 O O . PRO B 1 347 ? 12.65 16.109 21.07 1 63.45 347 PRO B O 1
ATOM 6750 N N . THR B 1 348 ? 10.883 14.897 20.545 1 68.13 348 THR B N 1
ATOM 6751 C CA . THR B 1 348 ? 11.5 14.333 19.35 1 68.13 348 THR B CA 1
ATOM 6752 C C . THR B 1 348 ? 11.697 15.408 18.285 1 68.13 348 THR B C 1
ATOM 6754 O O . THR B 1 348 ? 11.099 16.483 18.362 1 68.13 348 THR B O 1
ATOM 6757 N N . PRO B 1 349 ? 12.556 15.228 17.282 1 63.27 349 PRO B N 1
ATOM 6758 C CA . PRO B 1 349 ? 12.773 16.225 16.231 1 63.27 349 PRO B CA 1
ATOM 6759 C C . PRO B 1 349 ? 11.479 16.634 15.531 1 63.27 349 PRO B C 1
ATOM 6761 O O . PRO B 1 349 ? 11.22 17.827 15.353 1 63.27 349 PRO B O 1
ATOM 6764 N N . PRO B 1 350 ? 10.529 15.65 15.221 1 72.01 350 PRO B N 1
ATOM 6765 C CA . PRO B 1 350 ? 9.269 16.097 14.623 1 72.01 350 PRO B CA 1
ATOM 6766 C C . PRO B 1 350 ? 8.432 16.946 15.577 1 72.01 350 PRO B C 1
ATOM 6768 O O . PRO B 1 350 ? 7.759 17.885 15.145 1 72.01 350 PRO B O 1
ATOM 6771 N N . GLU B 1 351 ? 8.529 16.586 16.853 1 74.86 351 GLU B N 1
ATOM 6772 C CA . GLU B 1 351 ? 7.794 17.372 17.839 1 74.86 351 GLU B CA 1
ATOM 6773 C C . GLU B 1 351 ? 8.381 18.774 17.976 1 74.86 351 GLU B C 1
ATOM 6775 O O . GLU B 1 351 ? 7.642 19.752 18.112 1 74.86 351 GLU B O 1
ATOM 6780 N N . ARG B 1 352 ? 9.693 18.907 17.959 1 73.03 352 ARG B N 1
ATOM 6781 C CA . ARG B 1 352 ? 10.329 20.218 18.039 1 73.03 352 ARG B CA 1
ATOM 6782 C C . ARG B 1 352 ? 9.96 21.08 16.837 1 73.03 352 ARG B C 1
ATOM 6784 O O . ARG B 1 352 ? 9.722 22.282 16.978 1 73.03 352 ARG B O 1
ATOM 6791 N N . ALA B 1 353 ? 9.977 20.377 15.624 1 72.81 353 ALA B N 1
ATOM 6792 C CA . ALA B 1 353 ? 9.567 21.098 14.422 1 72.81 353 ALA B CA 1
ATOM 6793 C C . ALA B 1 353 ? 8.141 21.625 14.558 1 72.81 353 ALA B C 1
ATOM 6795 O O . ALA B 1 353 ? 7.863 22.778 14.221 1 72.81 353 ALA B O 1
ATOM 6796 N N . LEU B 1 354 ? 7.286 20.746 15.033 1 77.17 354 LEU B N 1
ATOM 6797 C CA . LEU B 1 354 ? 5.903 21.158 15.248 1 77.17 354 LEU B CA 1
ATOM 6798 C C . LEU B 1 354 ? 5.825 22.291 16.265 1 77.17 354 LEU B C 1
ATOM 6800 O O . LEU B 1 354 ? 5.111 23.274 16.053 1 77.17 354 LEU B O 1
ATOM 6804 N N . ASN B 1 355 ? 6.529 22.147 17.333 1 69.16 355 ASN B N 1
ATOM 6805 C CA . ASN B 1 355 ? 6.522 23.176 18.367 1 69.16 355 ASN B CA 1
ATOM 6806 C C . AS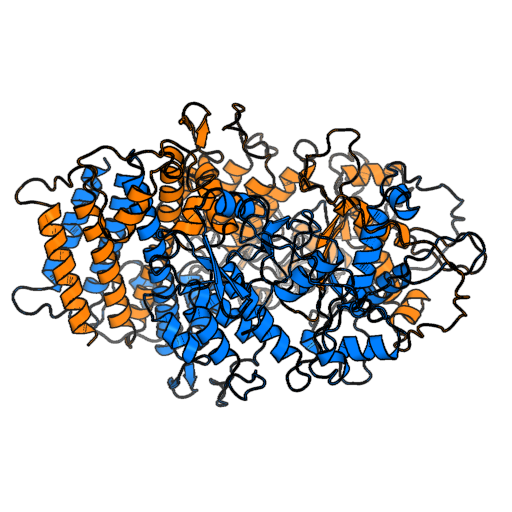N B 1 355 ? 6.946 24.532 17.81 1 69.16 355 ASN B C 1
ATOM 6808 O O . ASN B 1 355 ? 6.376 25.563 18.172 1 69.16 355 ASN B O 1
ATOM 6812 N N . ALA B 1 356 ? 7.916 24.494 16.976 1 67.81 356 ALA B N 1
ATOM 6813 C CA . ALA B 1 356 ? 8.385 25.745 16.384 1 67.81 356 ALA B CA 1
ATOM 6814 C C . ALA B 1 356 ? 7.29 26.397 15.545 1 67.81 356 ALA B C 1
ATOM 6816 O O . ALA B 1 356 ? 7.088 27.612 15.613 1 67.81 356 ALA B O 1
ATOM 6817 N N . ILE B 1 357 ? 6.582 25.574 14.78 1 71.16 357 ILE B N 1
ATOM 6818 C CA . ILE B 1 357 ? 5.514 26.082 13.926 1 71.16 357 ILE B CA 1
ATOM 6819 C C . ILE B 1 357 ? 4.367 26.603 14.789 1 71.16 357 ILE B C 1
ATOM 6821 O O . ILE B 1 357 ? 3.818 27.675 14.521 1 71.16 357 ILE B O 1
ATOM 6825 N N . MET B 1 358 ? 4.086 25.829 15.852 1 69.48 358 MET B N 1
ATOM 6826 C CA . MET B 1 358 ? 2.991 26.234 16.728 1 69.48 358 MET B CA 1
ATOM 6827 C C . MET B 1 358 ? 3.339 27.517 17.476 1 69.48 358 MET B C 1
ATOM 6829 O O . MET B 1 358 ? 2.468 28.355 17.719 1 69.48 358 MET B O 1
ATOM 6833 N N . ASP B 1 359 ? 4.593 27.647 17.827 1 63.82 359 ASP B N 1
ATOM 6834 C CA . ASP B 1 359 ? 5.048 28.862 18.496 1 63.82 359 ASP B CA 1
ATOM 6835 C C . ASP B 1 359 ? 4.878 30.082 17.593 1 63.82 359 ASP B C 1
ATOM 6837 O O . ASP B 1 359 ? 4.512 31.162 18.062 1 63.82 359 ASP B O 1
ATOM 6841 N N . LEU B 1 360 ? 5.121 29.882 16.371 1 62.81 360 LEU B N 1
ATOM 6842 C CA . LEU B 1 360 ? 4.965 30.972 15.415 1 62.81 360 LEU B CA 1
ATOM 6843 C C . LEU B 1 360 ? 3.497 31.361 15.269 1 62.81 360 LEU B C 1
ATOM 6845 O O . LEU B 1 360 ? 3.179 32.533 15.055 1 62.81 360 LEU B O 1
ATOM 6849 N N . LEU B 1 361 ? 2.72 30.354 15.444 1 61.57 361 LEU B N 1
ATOM 6850 C CA . LEU B 1 361 ? 1.288 30.595 15.303 1 61.57 361 LEU B CA 1
ATOM 6851 C C . LEU B 1 361 ? 0.735 31.314 16.529 1 61.57 361 LEU B C 1
ATOM 6853 O O . LEU B 1 361 ? -0.244 32.057 16.429 1 61.57 361 LEU B O 1
ATOM 6857 N N . THR B 1 362 ? 1.403 31.086 17.706 1 54.47 362 THR B N 1
ATOM 6858 C CA . THR B 1 362 ? 0.864 31.605 18.959 1 54.47 362 THR B CA 1
ATOM 6859 C C . THR B 1 362 ? 1.613 32.863 19.389 1 54.47 362 THR B C 1
ATOM 6861 O O . THR B 1 362 ? 1.164 33.583 20.283 1 54.47 362 THR B O 1
ATOM 6864 N N . SER B 1 363 ? 2.852 33.097 19.018 1 47.45 363 SER B N 1
ATOM 6865 C CA . SER B 1 363 ? 3.656 34.202 19.53 1 47.45 363 SER B CA 1
ATOM 6866 C C . SER B 1 363 ? 3.137 35.544 19.025 1 47.45 363 SER B C 1
ATOM 6868 O O . SER B 1 363 ? 2.838 35.693 17.838 1 47.45 363 SER B O 1
ATOM 6870 N N . SER B 1 364 ? 2.376 36.315 19.935 1 41.01 364 SER B N 1
ATOM 6871 C CA . SER B 1 364 ? 1.947 37.701 19.783 1 41.01 364 SER B CA 1
ATOM 6872 C C . SER B 1 364 ? 3.141 38.633 19.602 1 41.01 364 SER B C 1
ATOM 6874 O O . SER B 1 364 ? 4.138 38.519 20.319 1 41.01 364 SER B O 1
ATOM 6876 N N . PRO B 1 365 ? 3.376 39.31 18.465 1 38.64 365 PRO B N 1
ATOM 6877 C CA . PRO B 1 365 ? 4.432 40.324 18.492 1 38.64 365 PRO B CA 1
ATOM 6878 C C . PRO B 1 365 ? 4.338 41.242 19.709 1 38.64 365 PRO B C 1
ATOM 6880 O O . PRO B 1 365 ? 3.24 41.649 20.097 1 38.64 365 PRO B O 1
ATOM 6883 N N . THR B 1 366 ? 4.969 41.035 20.77 1 35.73 366 THR B N 1
ATOM 6884 C CA . THR B 1 366 ? 4.95 42.015 21.851 1 35.73 366 THR B CA 1
ATOM 6885 C C . THR B 1 366 ? 4.963 43.435 21.294 1 35.73 366 THR B C 1
ATOM 6887 O O . THR B 1 366 ? 4.781 44.401 22.038 1 35.73 366 THR B O 1
ATOM 6890 N N . GLY B 1 367 ? 5.704 43.863 20.275 1 35.46 367 GLY B N 1
ATOM 6891 C CA . GLY B 1 367 ? 5.835 45.298 20.077 1 35.46 367 GLY B CA 1
ATOM 6892 C C . GLY B 1 367 ? 4.572 45.944 19.539 1 35.46 367 GLY B C 1
ATOM 6893 O O . GLY B 1 367 ? 3.574 45.262 19.297 1 35.46 367 GLY B O 1
ATOM 6894 N N . THR B 1 368 ? 4.436 47.373 19.342 1 34.26 368 THR B N 1
ATOM 6895 C CA . THR B 1 368 ? 3.391 48.3 18.922 1 34.26 368 THR B CA 1
ATOM 6896 C C . THR B 1 368 ? 2.648 47.76 17.703 1 34.26 368 THR B C 1
ATOM 6898 O O . THR B 1 368 ? 1.557 48.232 17.375 1 34.26 368 THR B O 1
ATOM 6901 N N . GLY B 1 369 ? 3.29 47.455 16.595 1 36.3 369 GLY B N 1
ATOM 6902 C CA . GLY B 1 369 ? 2.485 47.15 15.423 1 36.3 369 GLY B CA 1
ATOM 6903 C C . GLY B 1 369 ? 1.773 45.814 15.52 1 36.3 369 GLY B C 1
ATOM 6904 O O . GLY B 1 369 ? 2.396 44.793 15.819 1 36.3 369 GLY B O 1
ATOM 6905 N N . GLN B 1 370 ? 0.497 45.71 16.032 1 35.6 370 GLN B N 1
ATOM 6906 C CA . GLN B 1 370 ? -0.53 44.801 16.529 1 35.6 370 GLN B CA 1
ATOM 6907 C C . GLN B 1 370 ? -0.721 43.617 15.585 1 35.6 370 GLN B C 1
ATOM 6909 O O . GLN B 1 370 ? -1.464 43.71 14.606 1 35.6 370 GLN B O 1
ATOM 6914 N N . ARG B 1 371 ? 0.283 43.077 15.064 1 39.38 371 ARG B N 1
ATOM 6915 C CA . ARG B 1 371 ? -0.271 41.905 14.394 1 39.38 371 ARG B CA 1
ATOM 6916 C C . ARG B 1 371 ? -1.038 41.025 15.376 1 39.38 371 ARG B C 1
ATOM 6918 O O . ARG B 1 371 ? -0.51 40.65 16.425 1 39.38 371 ARG B O 1
ATOM 6925 N N . LYS B 1 372 ? -2.359 41.111 15.336 1 38.25 372 LYS B N 1
ATOM 6926 C CA . LYS B 1 372 ? -3.267 40.3 16.143 1 38.25 372 LYS B CA 1
ATOM 6927 C C . LYS B 1 372 ? -2.926 38.817 16.032 1 38.25 372 LYS B C 1
ATOM 6929 O O . LYS B 1 372 ? -2.831 38.278 14.928 1 38.25 372 LYS B O 1
ATOM 6934 N N . THR B 1 373 ? -2.159 38.315 16.892 1 40.53 373 THR B N 1
ATOM 6935 C CA . THR B 1 373 ? -1.871 36.9 17.096 1 40.53 373 THR B CA 1
ATOM 6936 C C . THR B 1 373 ? -3.122 36.056 16.872 1 40.53 373 THR B C 1
ATOM 6938 O O . THR B 1 373 ? -4.226 36.462 17.239 1 40.53 373 THR B O 1
ATOM 6941 N N . ILE B 1 374 ? -3.069 35.23 15.92 1 39.72 374 ILE B N 1
ATOM 6942 C CA . ILE B 1 374 ? -4.159 34.27 15.783 1 39.72 374 ILE B CA 1
ATOM 6943 C C . ILE B 1 374 ? -4.433 33.605 17.131 1 39.72 374 ILE B C 1
ATOM 6945 O O . ILE B 1 374 ? -3.556 32.947 17.695 1 39.72 374 ILE B O 1
ATOM 6949 N N . ARG B 1 375 ? -5.185 34.277 18 1 36.61 375 ARG B N 1
ATOM 6950 C CA . ARG B 1 375 ? -5.583 33.61 19.236 1 36.61 375 ARG B CA 1
ATOM 6951 C C . ARG B 1 375 ? -6.522 32.443 18.95 1 36.61 375 ARG B C 1
ATOM 6953 O O . ARG B 1 375 ? -7.644 32.642 18.48 1 36.61 375 ARG B O 1
ATOM 6960 N N . PRO B 1 376 ? -6.013 31.19 18.942 1 37.73 376 PRO B N 1
ATOM 6961 C CA . PRO B 1 376 ? -6.924 30.062 18.737 1 37.73 376 PRO B CA 1
ATOM 6962 C C . PRO B 1 376 ? -8.021 29.991 19.797 1 37.73 376 PRO B C 1
ATOM 6964 O O . PRO B 1 376 ? -7.748 30.165 20.987 1 37.73 376 PRO B O 1
ATOM 6967 N N . GLU B 1 377 ? -9.198 30.573 19.734 1 36.55 377 GLU B N 1
ATOM 6968 C CA . GLU B 1 377 ? -10.332 30.312 20.616 1 36.55 377 GLU B CA 1
ATOM 6969 C C . GLU B 1 377 ? -10.955 28.95 20.325 1 36.55 377 GLU B C 1
ATOM 6971 O O . GLU B 1 377 ? -11.237 28.624 19.17 1 36.55 377 GLU B O 1
ATOM 6976 N N . ALA B 1 378 ? -10.655 27.966 21.207 1 40.61 378 ALA B N 1
ATOM 6977 C CA . ALA B 1 378 ? -11.338 26.685 21.049 1 40.61 378 ALA B CA 1
ATOM 6978 C C . ALA B 1 378 ? -12.696 26.697 21.745 1 40.61 378 ALA B C 1
ATOM 6980 O O . ALA B 1 378 ? -12.805 27.12 22.898 1 40.61 378 ALA B O 1
ATOM 6981 N N . VAL B 1 379 ? -13.817 26.853 21.205 1 40.81 379 VAL B N 1
ATOM 6982 C CA . VAL B 1 379 ? -15.154 26.663 21.757 1 40.81 379 VAL B CA 1
ATOM 6983 C C . VAL B 1 379 ? -15.461 25.171 21.865 1 40.81 379 VAL B C 1
ATOM 6985 O O . VAL B 1 379 ? -15.331 24.431 20.887 1 40.81 379 VAL B O 1
ATOM 6988 N N . VAL B 1 380 ? -15.506 24.661 23.076 1 45.73 380 VAL B N 1
ATOM 6989 C CA . VAL B 1 380 ? -15.818 23.261 23.344 1 45.73 380 VAL B CA 1
ATOM 6990 C C . VAL B 1 380 ? -17.303 23.115 23.666 1 45.73 380 VAL B C 1
ATOM 6992 O O . VAL B 1 380 ? -17.833 23.832 24.518 1 45.73 380 VAL B O 1
ATOM 6995 N N . TYR B 1 381 ? -18.003 22.39 22.825 1 42.6 381 TYR B N 1
ATOM 6996 C CA . TYR B 1 381 ? -19.396 22.04 23.078 1 42.6 381 TYR B CA 1
ATOM 6997 C C . TYR B 1 381 ? -19.495 20.799 23.957 1 42.6 381 TYR B C 1
ATOM 6999 O O . TYR B 1 381 ? -18.943 19.748 23.623 1 42.6 381 TYR B O 1
ATOM 7007 N N . LEU B 1 382 ? -19.791 20.975 25.265 1 45.13 382 LEU B N 1
ATOM 7008 C CA . LEU B 1 382 ? -19.979 19.869 26.198 1 45.13 382 LEU B CA 1
ATOM 7009 C C . LEU B 1 382 ? -21.461 19.633 26.469 1 45.13 382 LEU B C 1
ATOM 7011 O O . LEU B 1 382 ? -22.257 20.575 26.458 1 45.13 382 LEU B O 1
ATOM 7015 N N . GLN B 1 383 ? -21.835 18.341 26.374 1 42.39 383 GLN B N 1
ATOM 7016 C CA . GLN B 1 383 ? -23.15 18.062 26.941 1 42.39 383 GLN B CA 1
ATOM 7017 C C . GLN B 1 383 ? -23.153 18.275 28.452 1 42.39 383 GLN B C 1
ATOM 7019 O O . GLN B 1 383 ? -22.133 18.078 29.115 1 42.39 383 GLN B O 1
ATOM 7024 N N . LEU B 1 384 ? -24.151 19.035 28.905 1 42.02 384 LEU B N 1
ATOM 7025 C CA . LEU B 1 384 ? -24.278 19.358 30.322 1 42.02 384 LEU B CA 1
ATOM 7026 C C . LEU B 1 384 ? -23.935 18.149 31.187 1 42.02 384 LEU B C 1
ATOM 7028 O O . LEU B 1 384 ? -23.256 18.284 32.208 1 42.02 384 LEU B O 1
ATOM 7032 N N . GLN B 1 385 ? -24.427 17.025 30.765 1 45.64 385 GLN B N 1
ATOM 7033 C CA . GLN B 1 385 ? -24.219 15.829 31.575 1 45.64 385 GLN B CA 1
ATOM 7034 C C . GLN B 1 385 ? -22.739 15.459 31.639 1 45.64 385 GLN B C 1
ATOM 7036 O O . GLN B 1 385 ? -22.279 14.889 32.63 1 45.64 385 GLN B O 1
ATOM 7041 N N . ASP B 1 386 ? -22.014 15.849 30.67 1 45.75 386 ASP B N 1
ATOM 7042 C CA . ASP B 1 386 ? -20.607 15.472 30.574 1 45.75 386 ASP B CA 1
ATOM 7043 C C . ASP B 1 386 ? -19.743 16.339 31.487 1 45.75 386 ASP B C 1
ATOM 7045 O O . ASP B 1 386 ? -18.68 15.907 31.939 1 45.75 386 ASP B O 1
ATOM 7049 N N . LEU B 1 387 ? -20.179 17.649 31.728 1 43.29 387 LEU B N 1
ATOM 7050 C CA . LEU B 1 387 ? -19.441 18.51 32.646 1 43.29 387 LEU B CA 1
ATOM 7051 C C . LEU B 1 387 ? -19.382 17.895 34.04 1 43.29 387 LEU B C 1
ATOM 7053 O O . LEU B 1 387 ? -18.464 18.183 34.811 1 43.29 387 LEU B O 1
ATOM 7057 N N . ARG B 1 388 ? -20.372 17.163 34.373 1 44.37 388 ARG B N 1
ATOM 7058 C CA . ARG B 1 388 ? -20.405 16.544 35.694 1 44.37 388 ARG B CA 1
ATOM 7059 C C . ARG B 1 388 ? -19.446 15.361 35.768 1 44.37 388 ARG B C 1
ATOM 7061 O O . ARG B 1 388 ? -18.953 15.021 36.846 1 44.37 388 ARG B O 1
ATOM 7068 N N . ASP B 1 389 ? -19.28 14.602 34.663 1 43.86 389 ASP B N 1
ATOM 7069 C CA . ASP B 1 389 ? -18.371 13.461 34.602 1 43.86 389 ASP B CA 1
ATOM 7070 C C . ASP B 1 389 ? -17.404 13.593 33.427 1 43.86 389 ASP B C 1
ATOM 7072 O O . ASP B 1 389 ? -17.659 13.063 32.344 1 43.86 389 ASP B O 1
ATOM 7076 N N . LEU B 1 390 ? -16.397 14.433 33.602 1 45.52 390 LEU B N 1
ATOM 7077 C CA . LEU B 1 390 ? -15.402 14.796 32.599 1 45.52 390 LEU B CA 1
ATOM 7078 C C . LEU B 1 390 ? -14.74 13.552 32.015 1 45.52 390 LEU B C 1
ATOM 7080 O O . LEU B 1 390 ? -14.158 13.604 30.929 1 45.52 390 LEU B O 1
ATOM 7084 N N . ALA B 1 391 ? -14.709 12.492 32.779 1 48.47 391 ALA B N 1
ATOM 7085 C CA . ALA B 1 391 ? -14.088 11.25 32.326 1 48.47 391 ALA B CA 1
ATOM 7086 C C . ALA B 1 391 ? -14.815 10.685 31.11 1 48.47 391 ALA B C 1
ATOM 7088 O O . ALA B 1 391 ? -14.204 10.03 30.262 1 48.47 391 ALA B O 1
ATOM 7089 N N . SER B 1 392 ? -16.092 10.954 31.089 1 48.22 392 SER B N 1
ATOM 7090 C CA . SER B 1 392 ? -16.935 10.42 30.024 1 48.22 392 SER B CA 1
ATOM 7091 C C . SER B 1 392 ? -17.367 11.518 29.057 1 48.22 392 SER B C 1
ATOM 7093 O O . SER B 1 392 ? -18.168 11.275 28.152 1 48.22 392 SER B O 1
ATOM 7095 N N . ALA B 1 393 ? -16.819 12.716 29.228 1 48.83 393 ALA B N 1
ATOM 7096 C CA . ALA B 1 393 ? -17.285 13.895 28.503 1 48.83 393 ALA B CA 1
ATOM 7097 C C . ALA B 1 393 ? -16.797 13.879 27.058 1 48.83 393 ALA B C 1
ATOM 7099 O O . ALA B 1 393 ? -15.7 13.394 26.772 1 48.83 393 ALA B O 1
ATOM 7100 N N . HIS B 1 394 ? -17.733 14.016 26.169 1 51.86 394 HIS B N 1
ATOM 7101 C CA . HIS B 1 394 ? -17.421 14.226 24.76 1 51.86 394 HIS B CA 1
ATOM 7102 C C . HIS B 1 394 ? -17.457 15.708 24.402 1 51.86 394 HIS B C 1
ATOM 7104 O O . HIS B 1 394 ? -18.384 16.423 24.791 1 51.86 394 HIS B O 1
ATOM 7110 N N . ALA B 1 395 ? -16.386 16.454 24.131 1 55.8 395 ALA B N 1
ATOM 7111 C CA . ALA B 1 395 ? -16.299 17.859 23.745 1 55.8 395 ALA B CA 1
ATOM 7112 C C . ALA B 1 395 ? -15.779 18.005 22.318 1 55.8 395 ALA B C 1
ATOM 7114 O O . ALA B 1 395 ? -15.02 17.159 21.838 1 55.8 395 ALA B O 1
ATOM 7115 N N . GLN B 1 396 ? -16.392 18.92 21.663 1 52.07 396 GLN B N 1
ATOM 7116 C CA . GLN B 1 396 ? -15.922 19.27 20.327 1 52.07 396 GLN B CA 1
ATOM 7117 C C . GLN B 1 396 ? -15.394 20.701 20.287 1 52.07 396 GLN B C 1
ATOM 7119 O O . GLN B 1 396 ? -15.95 21.592 20.933 1 52.07 396 GLN B O 1
ATOM 7124 N N . THR B 1 397 ? -14.345 21.033 19.69 1 52.42 397 THR B N 1
ATOM 7125 C CA . THR B 1 397 ? -13.799 22.374 19.516 1 52.42 397 THR B CA 1
ATOM 7126 C C . THR B 1 397 ? -14.665 23.192 18.561 1 52.42 397 THR B C 1
ATOM 7128 O O . THR B 1 397 ? -15.603 22.664 17.96 1 52.42 397 THR B O 1
ATOM 7131 N N . ALA B 1 398 ? -14.414 24.391 18.5 1 45.24 398 ALA B N 1
ATOM 7132 C CA . ALA B 1 398 ? -15.152 25.308 17.635 1 45.24 398 ALA B CA 1
ATOM 7133 C C . ALA B 1 398 ? -15.156 24.816 16.191 1 45.24 398 ALA B C 1
ATOM 7135 O O . ALA B 1 398 ? -16.105 25.069 15.445 1 45.24 398 ALA B O 1
ATOM 7136 N N . HIS B 1 399 ? -14.156 24.077 15.845 1 45.35 399 HIS B N 1
ATOM 7137 C CA . HIS B 1 399 ? -14.067 23.614 14.465 1 45.35 399 HIS B CA 1
ATOM 7138 C C . HIS B 1 399 ? -14.467 22.147 14.349 1 45.35 399 HIS B C 1
ATOM 7140 O O . HIS B 1 399 ? -14.126 21.482 13.369 1 45.35 399 HIS B O 1
ATOM 7146 N N . GLY B 1 400 ? -15.145 21.668 15.438 1 45.34 400 GLY B N 1
ATOM 7147 C CA . GLY B 1 400 ? -15.817 20.381 15.356 1 45.34 400 GLY B CA 1
ATOM 7148 C C . GLY B 1 400 ? -14.905 19.211 15.67 1 45.34 400 GLY B C 1
ATOM 7149 O O . GLY B 1 400 ? -15.2 18.071 15.305 1 45.34 400 GLY B O 1
ATOM 7150 N N . LEU B 1 401 ? -13.798 19.503 16.211 1 53.26 401 LEU B N 1
ATOM 7151 C CA . LEU B 1 401 ? -12.895 18.412 16.562 1 53.26 401 LEU B CA 1
ATOM 7152 C C . LEU B 1 401 ? -13.229 17.853 17.941 1 53.26 401 LEU B C 1
ATOM 7154 O O . LEU B 1 401 ? -13.425 18.611 18.893 1 53.26 401 LEU B O 1
ATOM 7158 N N . ASP B 1 402 ? -13.471 16.504 17.961 1 54.55 402 ASP B N 1
ATOM 7159 C CA . ASP B 1 402 ? -13.77 15.853 19.233 1 54.55 402 ASP B CA 1
ATOM 7160 C C . ASP B 1 402 ? -12.555 15.87 20.157 1 54.55 402 ASP B C 1
ATOM 7162 O O . ASP B 1 402 ? -11.455 15.487 19.754 1 54.55 402 ASP B O 1
ATOM 7166 N N . LEU B 1 403 ? -12.775 16.486 21.273 1 54.88 403 LEU B N 1
ATOM 7167 C CA . LEU B 1 403 ? -11.708 16.537 22.266 1 54.88 403 LEU B CA 1
ATOM 7168 C C . LEU B 1 403 ? -11.758 15.316 23.179 1 54.88 403 LEU B C 1
ATOM 7170 O O . LEU B 1 403 ? -12.799 15.017 23.768 1 54.88 403 LEU B O 1
ATOM 7174 N N . PRO B 1 404 ? -10.732 14.515 23.13 1 54.18 404 PRO B N 1
ATOM 7175 C CA . PRO B 1 404 ? -10.714 13.473 24.16 1 54.18 404 PRO B CA 1
ATOM 7176 C C . PRO B 1 404 ? -10.841 14.038 25.573 1 54.18 404 PRO B C 1
ATOM 7178 O O . PRO B 1 404 ? -10.443 15.178 25.824 1 54.18 404 PRO B O 1
ATOM 7181 N N . PRO B 1 405 ? -11.481 13.286 26.408 1 53.01 405 PRO B N 1
ATOM 7182 C CA . PRO B 1 405 ? -11.739 13.779 27.763 1 53.01 405 PRO B CA 1
ATOM 7183 C C . PRO B 1 405 ? -10.484 14.319 28.444 1 53.01 405 PRO B C 1
ATOM 7185 O O . PRO B 1 405 ? -10.548 15.322 29.16 1 53.01 405 PRO B O 1
ATOM 7188 N N . GLY B 1 406 ? -9.358 13.74 28.225 1 53.07 406 GLY B N 1
ATOM 7189 C CA . GLY B 1 406 ? -8.139 14.225 28.851 1 53.07 406 GLY B CA 1
ATOM 7190 C C . GLY B 1 406 ? -7.752 15.621 28.402 1 53.07 406 GLY B C 1
ATOM 7191 O O . GLY B 1 406 ? -7.39 16.465 29.224 1 53.07 406 GLY B O 1
ATOM 7192 N N . GLU B 1 407 ? -7.849 15.829 27.171 1 55.49 407 GLU B N 1
ATOM 7193 C CA . GLU B 1 407 ? -7.541 17.152 26.637 1 55.49 407 GLU B CA 1
ATOM 7194 C C . GLU B 1 407 ? -8.583 18.178 27.071 1 55.49 407 GLU B C 1
ATOM 7196 O O . GLU B 1 407 ? -8.249 19.333 27.343 1 55.49 407 GLU B O 1
ATOM 7201 N N . LEU B 1 408 ? -9.79 17.613 27.091 1 54.58 408 LEU B N 1
ATOM 7202 C CA . LEU B 1 408 ? -10.858 18.484 27.569 1 54.58 408 LEU B CA 1
ATOM 7203 C C . LEU B 1 408 ? -10.586 18.945 28.997 1 54.58 408 LEU B C 1
ATOM 7205 O O . LEU B 1 408 ? -10.737 20.128 29.312 1 54.58 408 LEU B O 1
ATOM 7209 N N . ARG B 1 409 ? -10.194 18.067 29.761 1 50.7 409 ARG B N 1
ATOM 7210 C CA . ARG B 1 409 ? -9.92 18.407 31.153 1 50.7 409 ARG B CA 1
ATOM 7211 C C . ARG B 1 409 ? -8.798 19.435 31.255 1 50.7 409 ARG B C 1
ATOM 7213 O O . ARG B 1 409 ? -8.893 20.392 32.026 1 50.7 409 ARG B O 1
ATOM 7220 N N . ARG B 1 410 ? -7.828 19.178 30.456 1 50.58 410 ARG B N 1
ATOM 7221 C CA . ARG B 1 410 ? -6.691 20.094 30.479 1 50.58 410 ARG B CA 1
ATOM 7222 C C . ARG B 1 410 ? -7.105 21.491 30.029 1 50.58 410 ARG B C 1
ATOM 7224 O O . ARG B 1 410 ? -6.691 22.488 30.624 1 50.58 410 ARG B O 1
ATOM 7231 N N . LEU B 1 411 ? -7.844 21.481 28.976 1 51.29 411 LEU B N 1
ATOM 7232 C CA . LEU B 1 411 ? -8.316 22.75 28.432 1 51.29 411 LEU B CA 1
ATOM 7233 C C . LEU B 1 411 ? -9.22 23.466 29.43 1 51.29 411 LEU B C 1
ATOM 7235 O O . LEU B 1 411 ? -9.14 24.688 29.58 1 51.29 411 LEU B O 1
ATOM 7239 N N . LEU B 1 412 ? -10.105 22.637 29.968 1 49.42 412 LEU B N 1
ATOM 7240 C CA . LEU B 1 412 ? -11.043 23.216 30.924 1 49.42 412 LEU B CA 1
ATOM 7241 C C . LEU B 1 412 ? -10.307 23.771 32.139 1 49.42 412 LEU B C 1
ATOM 7243 O O . LEU B 1 412 ? -10.743 24.758 32.737 1 49.42 412 LEU B O 1
ATOM 7247 N N . CYS B 1 413 ? -9.356 23.082 32.429 1 42.88 413 CYS B N 1
ATOM 7248 C CA . CYS B 1 413 ? -8.572 23.571 33.559 1 42.88 413 CYS B CA 1
ATOM 7249 C C . CYS B 1 413 ? -7.886 24.888 33.218 1 42.88 413 CYS B C 1
ATOM 7251 O O . CYS B 1 413 ? -7.727 25.752 34.082 1 42.88 413 CYS B O 1
ATOM 7253 N N . GLN B 1 414 ? -7.451 24.83 32.008 1 41 414 GLN B N 1
ATOM 7254 C CA . GLN B 1 414 ? -6.714 26.03 31.625 1 41 414 GLN B CA 1
ATOM 7255 C C . GLN B 1 414 ? -7.662 27.142 31.187 1 41 414 GLN B C 1
ATOM 7257 O O . GLN B 1 414 ? -7.396 28.322 31.424 1 41 414 GLN B O 1
ATOM 7262 N N . ALA B 1 415 ? -8.564 26.765 30.077 1 39.15 415 ALA B N 1
ATOM 7263 C CA . ALA B 1 415 ? -9.41 27.782 29.458 1 39.15 415 ALA B CA 1
ATOM 7264 C C . ALA B 1 415 ? -10.712 27.959 30.234 1 39.15 415 ALA B C 1
ATOM 7266 O O . ALA B 1 415 ? -11.159 27.042 30.926 1 39.15 415 ALA B O 1
ATOM 7267 N N . ASN B 1 416 ? -11.042 29.089 30.771 1 33.34 416 ASN B N 1
ATOM 7268 C CA . ASN B 1 416 ? -12.437 29.449 31.003 1 33.34 416 ASN B CA 1
ATOM 7269 C C . ASN B 1 416 ? -13.329 29.009 29.846 1 33.34 416 ASN B C 1
ATOM 7271 O O . ASN B 1 416 ? -13.68 29.818 28.985 1 33.34 416 ASN B O 1
ATOM 7275 N N . ILE B 1 417 ? -13.168 27.975 29.255 1 36.38 417 ILE B N 1
ATOM 7276 C CA . ILE B 1 417 ? -13.861 27.432 28.092 1 36.38 417 ILE B CA 1
ATOM 7277 C C . ILE B 1 417 ? -15.37 27.52 28.302 1 36.38 417 ILE B C 1
ATOM 7279 O O . ILE B 1 417 ? -15.897 27.003 29.29 1 36.38 417 ILE B O 1
ATOM 7283 N N . ILE B 1 418 ? -16.089 28.556 27.831 1 33.59 418 ILE B N 1
ATOM 7284 C CA . ILE B 1 418 ? -17.522 28.818 27.752 1 33.59 418 ILE B CA 1
ATOM 7285 C C . ILE B 1 418 ? -18.22 27.66 27.042 1 33.59 418 ILE B C 1
ATOM 7287 O O . ILE B 1 418 ? -17.823 27.268 25.942 1 33.59 418 ILE B O 1
ATOM 7291 N N . SER B 1 419 ? -18.837 26.711 27.658 1 34.28 419 SER B N 1
ATOM 7292 C CA . SER B 1 419 ? -19.869 25.777 27.219 1 34.28 419 SER B CA 1
ATOM 7293 C C . SER B 1 419 ? -20.776 26.41 26.169 1 34.28 419 SER B C 1
ATOM 7295 O O . SER B 1 419 ? -21.574 27.296 26.482 1 34.28 419 SER B O 1
ATOM 7297 N N . ALA B 1 420 ? -20.279 26.886 25.065 1 34.36 420 ALA B N 1
ATOM 7298 C CA . ALA B 1 420 ? -21.216 27.41 24.074 1 34.36 420 ALA B CA 1
ATOM 7299 C C . ALA B 1 420 ? -22.377 26.445 23.853 1 34.36 420 ALA B C 1
ATOM 7301 O O . ALA B 1 420 ? -23.286 26.727 23.068 1 34.36 420 ALA B O 1
ATOM 7302 N N . VAL B 1 421 ? -22.138 25.082 23.848 1 33.74 421 VAL B N 1
ATOM 7303 C CA . VAL B 1 421 ? -23.306 24.267 23.532 1 33.74 421 VAL B CA 1
ATOM 7304 C C . VAL B 1 421 ? -24.538 24.836 24.231 1 33.74 421 VAL B C 1
ATOM 7306 O O . VAL B 1 421 ? -25.618 24.908 23.64 1 33.74 421 VAL B O 1
ATOM 7309 N N . LEU B 1 422 ? -24.585 24.561 25.623 1 32.69 422 LEU B N 1
ATOM 7310 C CA . LEU B 1 422 ? -25.849 24.815 26.307 1 32.69 422 LEU B CA 1
ATOM 7311 C C . LEU B 1 422 ? -26.165 26.306 26.33 1 32.69 422 LEU B C 1
ATOM 7313 O O . LEU B 1 422 ? -25.434 27.09 26.94 1 32.69 422 LEU B O 1
ATOM 7317 N N . GLY B 1 423 ? -26.184 26.844 25.064 1 31.18 423 GLY B N 1
ATOM 7318 C CA . GLY B 1 423 ? -26.874 28.095 25.336 1 31.18 423 GLY B CA 1
ATOM 7319 C C . GLY B 1 423 ? -27.646 28.079 26.642 1 31.18 423 GLY B C 1
ATOM 7320 O O . GLY B 1 423 ? -27.942 27.011 27.181 1 31.18 423 GLY B O 1
ATOM 7321 N N . ALA B 1 424 ? -27.528 28.8 27.385 1 32.66 424 ALA B N 1
ATOM 7322 C CA . ALA B 1 424 ? -28.483 28.973 28.477 1 32.66 424 ALA B CA 1
ATOM 7323 C C . ALA B 1 424 ? -29.879 28.515 28.063 1 32.66 424 ALA B C 1
ATOM 7325 O O . ALA B 1 424 ? -30.592 27.888 28.849 1 32.66 424 ALA B O 1
ATOM 7326 N N . LYS B 1 425 ? -30.609 29.014 26.781 1 33.92 425 LYS B N 1
ATOM 7327 C CA . LYS B 1 425 ? -32.036 28.83 26.535 1 33.92 425 LYS B CA 1
ATOM 7328 C C . LYS B 1 425 ? -32.314 27.467 25.907 1 33.92 425 LYS B C 1
ATOM 7330 O O . LYS B 1 425 ? -31.496 26.951 25.143 1 33.92 425 LYS B O 1
ATOM 7335 N N . SER B 1 426 ? -33.312 26.423 26.219 1 34.89 426 SER B N 1
ATOM 7336 C CA . SER B 1 426 ? -33.997 25.171 25.915 1 34.89 426 SER B CA 1
ATOM 7337 C C . SER B 1 426 ? -34.171 24.986 24.412 1 34.89 426 SER B C 1
ATOM 7339 O O . SER B 1 426 ? -35.109 25.524 23.82 1 34.89 426 SER B O 1
ATOM 7341 N N . GLU B 1 427 ? -33.376 24.989 23.517 1 38.15 427 GLU B N 1
ATOM 7342 C CA . GLU B 1 427 ? -33.745 24.809 22.116 1 38.15 427 GLU B CA 1
ATOM 7343 C C . GLU B 1 427 ? -34.501 23.5 21.908 1 38.15 427 GLU B C 1
ATOM 7345 O O . GLU B 1 427 ? -34.126 22.465 22.463 1 38.15 427 GLU B O 1
ATOM 7350 N N . LEU B 1 428 ? -35.729 23.377 21.27 1 45.41 428 LEU B N 1
ATOM 7351 C CA . LEU B 1 428 ? -36.757 22.373 21.016 1 45.41 428 LEU B CA 1
ATOM 7352 C C . LEU B 1 428 ? -36.266 21.334 20.013 1 45.41 428 LEU B C 1
ATOM 7354 O O . LEU B 1 428 ? -35.71 21.686 18.97 1 45.41 428 LEU B O 1
ATOM 7358 N N . LEU B 1 429 ? -36.062 20.038 20.172 1 51.99 429 LEU B N 1
ATOM 7359 C CA . LEU B 1 429 ? -35.671 18.951 19.281 1 51.99 429 LEU B CA 1
ATOM 7360 C C . LEU B 1 429 ? -36.897 18.212 18.755 1 51.99 429 LEU B C 1
ATOM 7362 O O . LEU B 1 429 ? -36.773 17.308 17.925 1 51.99 429 LEU B O 1
ATOM 7366 N N . ASP B 1 430 ? -38.094 18.509 19.254 1 51.74 430 ASP B N 1
ATOM 7367 C CA . ASP B 1 430 ? -39.369 17.972 18.788 1 51.74 430 ASP B CA 1
ATOM 7368 C C . ASP B 1 430 ? -40.263 19.081 18.237 1 51.74 430 ASP B C 1
ATOM 7370 O O . ASP B 1 430 ? -40.779 19.904 18.996 1 51.74 430 ASP B O 1
ATOM 7374 N N . TYR B 1 431 ? -40.286 19.141 16.902 1 58.41 431 TYR B N 1
ATOM 7375 C CA . TYR B 1 431 ? -41.064 20.202 16.272 1 58.41 431 TYR B CA 1
ATOM 7376 C C . TYR B 1 431 ? -42.449 19.701 15.877 1 58.41 431 TYR B C 1
ATOM 7378 O O . TYR B 1 431 ? -43.279 20.472 15.39 1 58.41 431 TYR B O 1
ATOM 7386 N N . GLY B 1 432 ? -42.642 18.385 16.102 1 59.81 432 GLY B N 1
ATOM 7387 C CA . GLY B 1 432 ? -43.942 17.828 15.763 1 59.81 432 GLY B CA 1
ATOM 7388 C C . GLY B 1 432 ? -44.323 18.045 14.311 1 59.81 432 GLY B C 1
ATOM 7389 O O . GLY B 1 432 ? -43.542 17.741 13.406 1 59.81 432 GLY B O 1
ATOM 7390 N N . ARG B 1 433 ? -45.515 18.436 13.915 1 66.41 433 ARG B N 1
ATOM 7391 C CA . ARG B 1 433 ? -46.022 18.659 12.565 1 66.41 433 ARG B CA 1
ATOM 7392 C C . ARG B 1 433 ? -46.008 20.142 12.213 1 66.41 433 ARG B C 1
ATOM 7394 O O . ARG B 1 433 ? -46.539 20.545 11.176 1 66.41 433 ARG B O 1
ATOM 7401 N N . THR B 1 434 ? -45.374 20.943 12.967 1 64.32 434 THR B N 1
ATOM 7402 C CA . THR B 1 434 ? -45.399 22.385 12.749 1 64.32 434 THR B CA 1
ATOM 7403 C C . THR B 1 434 ? -44.421 22.782 11.646 1 64.32 434 THR B C 1
ATOM 7405 O O . THR B 1 434 ? -44.582 23.828 11.013 1 64.32 434 THR B O 1
ATOM 7408 N N . GLN B 1 435 ? -43.364 21.907 11.493 1 67.44 435 GLN B N 1
ATOM 7409 C CA . GLN B 1 435 ? -42.329 22.236 10.519 1 67.44 435 GLN B CA 1
ATOM 7410 C C . GLN B 1 435 ? -42.003 21.035 9.636 1 67.44 435 GLN B C 1
ATOM 7412 O O . GLN B 1 435 ? -41.666 19.961 10.139 1 67.44 435 GLN B O 1
ATOM 7417 N N . ARG B 1 436 ? -42.242 21.282 8.333 1 70.15 436 ARG B N 1
ATOM 7418 C CA . ARG B 1 436 ? -41.933 20.214 7.388 1 70.15 436 ARG B CA 1
ATOM 7419 C C . ARG B 1 436 ? -40.429 20.103 7.16 1 70.15 436 ARG B C 1
ATOM 7421 O O . ARG B 1 436 ? -39.885 18.998 7.098 1 70.15 436 ARG B O 1
ATOM 7428 N N . LEU B 1 437 ? -39.865 21.312 7.093 1 72.89 437 LEU B N 1
ATOM 7429 C CA . LEU B 1 437 ? -38.43 21.324 6.833 1 72.89 437 LEU B CA 1
ATOM 7430 C C . LEU B 1 437 ? -37.643 21.037 8.107 1 72.89 437 LEU B C 1
ATOM 7432 O O . LEU B 1 437 ? -38.009 21.507 9.187 1 72.89 437 LEU B O 1
ATOM 7436 N N . VAL B 1 438 ? -36.754 20.149 8.091 1 76.31 438 VAL B N 1
ATOM 7437 C CA . VAL B 1 438 ? -35.93 19.763 9.232 1 76.31 438 VAL B CA 1
ATOM 7438 C C . VAL B 1 438 ? -35.021 20.923 9.63 1 76.31 438 VAL B C 1
ATOM 7440 O O . VAL B 1 438 ? -34.131 21.311 8.869 1 76.31 438 VAL B O 1
ATOM 7443 N N . PRO B 1 439 ? -35.322 21.545 10.732 1 68.73 439 PRO B N 1
ATOM 7444 C CA . PRO B 1 439 ? -34.493 22.672 11.165 1 68.73 439 PRO B CA 1
ATOM 7445 C C . PRO B 1 439 ? -33.051 22.265 11.459 1 68.73 439 PRO B C 1
ATOM 7447 O O . PRO B 1 439 ? -32.77 21.083 11.671 1 68.73 439 PRO B O 1
ATOM 7450 N N . LEU B 1 440 ? -32.195 23.237 11.458 1 62.31 440 LEU B N 1
ATOM 7451 C CA . LEU B 1 440 ? -30.762 23.019 11.616 1 62.31 440 LEU B CA 1
ATOM 7452 C C . LEU B 1 440 ? -30.46 22.329 12.942 1 62.31 440 LEU B C 1
ATOM 7454 O O . LEU B 1 440 ? -29.588 21.459 13.01 1 62.31 440 LEU B O 1
ATOM 7458 N N . SER B 1 441 ? -31.166 22.769 13.998 1 58.83 441 SER B N 1
ATOM 7459 C CA . SER B 1 441 ? -30.96 22.147 15.301 1 58.83 441 SER B CA 1
ATOM 7460 C C . SER B 1 441 ? -31.271 20.654 15.257 1 58.83 441 SER B C 1
ATOM 7462 O O . SER B 1 441 ? -30.551 19.847 15.848 1 58.83 441 SER B O 1
ATOM 7464 N N . LEU B 1 442 ? -32.357 20.296 14.587 1 66.49 442 LEU B N 1
ATOM 7465 C CA . LEU B 1 442 ? -32.731 18.893 14.449 1 66.49 442 LEU B CA 1
ATOM 7466 C C . LEU B 1 442 ? -31.754 18.156 13.539 1 66.49 442 LEU B C 1
ATOM 7468 O O . LEU B 1 442 ? -31.428 16.992 13.783 1 66.49 442 LEU B O 1
ATOM 7472 N N . GLN B 1 443 ? -31.318 18.812 12.487 1 72.26 443 GLN B N 1
ATOM 7473 C CA . GLN B 1 443 ? -30.296 18.214 11.633 1 72.26 443 GLN B CA 1
ATOM 7474 C C . GLN B 1 443 ? -29.046 17.863 12.435 1 72.26 443 GLN B C 1
ATOM 7476 O O . GLN B 1 443 ? -28.488 16.775 12.28 1 72.26 443 GLN B O 1
ATOM 7481 N N . ARG B 1 444 ? -28.721 18.743 13.255 1 61.58 444 ARG B N 1
ATOM 7482 C CA . ARG B 1 444 ? -27.552 18.52 14.099 1 61.58 444 ARG B CA 1
ATOM 7483 C C . ARG B 1 444 ? -27.778 17.35 15.05 1 61.58 444 ARG B C 1
ATOM 7485 O O . ARG B 1 444 ? -26.871 16.548 15.284 1 61.58 444 ARG B O 1
ATOM 7492 N N . ALA B 1 445 ? -29.011 17.284 15.59 1 62.37 445 ALA B N 1
ATOM 7493 C CA . ALA B 1 445 ? -29.36 16.186 16.487 1 62.37 445 ALA B CA 1
ATOM 7494 C C . ALA B 1 445 ? -29.325 14.847 15.755 1 62.37 445 ALA B C 1
ATOM 7496 O O . ALA B 1 445 ? -28.855 13.846 16.3 1 62.37 445 ALA B O 1
ATOM 7497 N N . VAL B 1 446 ? -29.776 14.853 14.536 1 73.04 446 VAL B N 1
ATOM 7498 C CA . VAL B 1 446 ? -29.771 13.644 13.719 1 73.04 446 VAL B CA 1
ATOM 7499 C C . VAL B 1 446 ? -28.333 13.231 13.415 1 73.04 446 VAL B C 1
ATOM 7501 O O . VAL B 1 446 ? -27.983 12.053 13.522 1 73.04 446 VAL B O 1
ATOM 7504 N N . LEU B 1 447 ? -27.588 14.2 13.08 1 67.76 447 LEU B N 1
ATOM 7505 C CA . LEU B 1 447 ? -26.188 13.914 12.783 1 67.76 447 LEU B CA 1
ATOM 7506 C C . LEU B 1 447 ? -25.453 13.444 14.033 1 67.76 447 LEU B C 1
ATOM 7508 O O . LEU B 1 447 ? -24.564 12.592 13.953 1 67.76 447 LEU B O 1
ATOM 7512 N N . ALA B 1 448 ? -25.879 13.983 15.127 1 59.6 448 ALA B N 1
ATOM 7513 C CA . ALA B 1 448 ? -25.305 13.525 16.389 1 59.6 448 ALA B CA 1
ATOM 7514 C C . ALA B 1 448 ? -25.681 12.073 16.668 1 59.6 448 ALA B C 1
ATOM 7516 O O . ALA B 1 448 ? -24.878 11.31 17.211 1 59.6 448 ALA B O 1
ATOM 7517 N N . ARG B 1 449 ? -26.875 11.754 16.303 1 61.38 449 ARG B N 1
ATOM 7518 C CA . ARG B 1 449 ? -27.397 10.411 16.535 1 61.38 449 ARG B CA 1
ATOM 7519 C C . ARG B 1 449 ? -26.81 9.416 15.539 1 61.38 449 ARG B C 1
ATOM 7521 O O . ARG B 1 449 ? -26.361 8.334 15.925 1 61.38 449 ARG B O 1
ATOM 7528 N N . ASP B 1 450 ? -26.853 9.826 14.285 1 70.8 450 ASP B N 1
ATOM 7529 C CA . ASP B 1 450 ? -26.582 8.869 13.216 1 70.8 450 ASP B CA 1
ATOM 7530 C C . ASP B 1 450 ? -25.2 9.1 12.61 1 70.8 450 ASP B C 1
ATOM 7532 O O . ASP B 1 450 ? -24.662 8.225 11.928 1 70.8 450 ASP B O 1
ATOM 7536 N N . ARG B 1 451 ? -24.625 10.253 12.788 1 63.62 451 ARG B N 1
ATOM 7537 C CA . ARG B 1 451 ? -23.287 10.686 12.401 1 63.62 451 ARG B CA 1
ATOM 7538 C C . ARG B 1 451 ? -23.16 10.783 10.884 1 63.62 451 ARG B C 1
ATOM 7540 O O . ARG B 1 451 ? -22.419 11.623 10.371 1 63.62 451 ARG B O 1
ATOM 7547 N N . CYS B 1 452 ? -23.862 9.778 10.195 1 72 452 CYS B N 1
ATOM 7548 C CA . CYS B 1 452 ? -23.721 9.704 8.745 1 72 452 CYS B CA 1
ATOM 7549 C C . CYS B 1 452 ? -24.953 9.07 8.11 1 72 452 CYS B C 1
ATOM 7551 O O . CYS B 1 452 ? -25.999 8.958 8.751 1 72 452 CYS B O 1
ATOM 7553 N N . CYS B 1 453 ? -24.778 8.799 6.768 1 84.34 453 CYS B N 1
ATOM 7554 C CA . CYS B 1 453 ? -25.819 8.072 6.05 1 84.34 453 CYS B CA 1
ATOM 7555 C C . CYS B 1 453 ? -26.097 6.726 6.709 1 84.34 453 CYS B C 1
ATOM 7557 O O . CYS B 1 453 ? -25.167 6.006 7.076 1 84.34 453 CYS B O 1
ATOM 7559 N N . LEU B 1 454 ? -27.291 6.34 6.874 1 86.66 454 LEU B N 1
ATOM 7560 C CA . LEU B 1 454 ? -27.715 5.146 7.598 1 86.66 454 LEU B CA 1
ATOM 7561 C C . LEU B 1 454 ? -27.37 3.884 6.814 1 86.66 454 LEU B C 1
ATOM 7563 O O . LEU B 1 454 ? -27.336 2.788 7.378 1 86.66 454 LEU B O 1
ATOM 7567 N N . VAL B 1 455 ? -27.034 3.984 5.515 1 86.46 455 VAL B N 1
ATOM 7568 C CA . VAL B 1 455 ? -26.874 2.815 4.656 1 86.46 455 VAL B CA 1
ATOM 7569 C C . VAL B 1 455 ? -25.476 2.228 4.838 1 86.46 455 VAL B C 1
ATOM 7571 O O . VAL B 1 455 ? -24.475 2.931 4.683 1 86.46 455 VAL B O 1
ATOM 7574 N N . PRO B 1 456 ? -25.361 0.953 5.161 1 77.58 456 PRO B N 1
ATOM 7575 C CA . PRO B 1 456 ? -24.066 0.314 5.401 1 77.58 456 PRO B CA 1
ATOM 7576 C C . PRO B 1 456 ? -23.098 0.484 4.232 1 77.58 456 PRO B C 1
ATOM 7578 O O . PRO B 1 456 ? -23.477 0.274 3.077 1 77.58 456 PRO B O 1
ATOM 7581 N N . GLY B 1 457 ? -21.961 0.979 4.588 1 66.79 457 GLY B N 1
ATOM 7582 C CA . GLY B 1 457 ? -20.907 1.059 3.59 1 66.79 457 GLY B CA 1
ATOM 7583 C C . GLY B 1 457 ? -20.778 2.436 2.966 1 66.79 457 GLY B C 1
ATOM 7584 O O . GLY B 1 457 ? -19.797 2.722 2.277 1 66.79 457 GLY B O 1
ATOM 7585 N N . CYS B 1 458 ? -21.912 3.272 3.172 1 72.86 458 CYS B N 1
ATOM 7586 C CA . CYS B 1 458 ? -21.846 4.605 2.584 1 72.86 458 CYS B CA 1
ATOM 7587 C C . CYS B 1 458 ? -20.833 5.475 3.319 1 72.86 458 CYS B C 1
ATOM 7589 O O . CYS B 1 458 ? -20.83 5.528 4.55 1 72.86 458 CYS B O 1
ATOM 7591 N N . THR B 1 459 ? -19.95 6.166 2.595 1 61.39 459 THR B N 1
ATOM 7592 C CA . THR B 1 459 ? -18.892 6.966 3.203 1 61.39 459 THR B CA 1
ATOM 7593 C C . THR B 1 459 ? -19.129 8.453 2.957 1 61.39 459 THR B C 1
ATOM 7595 O O . THR B 1 459 ? -18.238 9.275 3.181 1 61.39 459 THR B O 1
ATOM 7598 N N . ALA B 1 460 ? -20.424 8.796 2.548 1 65.13 460 ALA B N 1
ATOM 7599 C CA . ALA B 1 460 ? -20.722 10.199 2.273 1 65.13 460 ALA B CA 1
ATOM 7600 C C . ALA B 1 460 ? -20.582 11.047 3.533 1 65.13 460 ALA B C 1
ATOM 7602 O O . ALA B 1 460 ? -21.043 10.656 4.608 1 65.13 460 ALA B O 1
ATOM 7603 N N . PRO B 1 461 ? -19.896 12.195 3.398 1 61.17 461 PRO B N 1
ATOM 7604 C CA . PRO B 1 461 ? -19.763 13.078 4.559 1 61.17 461 PRO B CA 1
ATOM 7605 C C . PRO B 1 461 ? -21.079 13.752 4.942 1 61.17 461 PRO B C 1
ATOM 7607 O O . PRO B 1 461 ? -21.994 13.84 4.12 1 61.17 461 PRO B O 1
ATOM 7610 N N . PRO B 1 462 ? -21.197 14.213 6.183 1 59.61 462 PRO B N 1
ATOM 7611 C CA . PRO B 1 462 ? -22.421 14.831 6.7 1 59.61 462 PRO B CA 1
ATOM 7612 C C . PRO B 1 462 ? -22.905 15.993 5.837 1 59.61 462 PRO B C 1
ATOM 7614 O O . PRO B 1 462 ? -24.113 16.2 5.695 1 59.61 462 PRO B O 1
ATOM 7617 N N . SER B 1 463 ? -21.979 16.64 5.195 1 59.46 463 SER B N 1
ATOM 7618 C CA . SER B 1 463 ? -22.346 17.8 4.39 1 59.46 463 SER B CA 1
ATOM 7619 C C . SER B 1 463 ? -23.139 17.388 3.155 1 59.46 463 SER B C 1
ATOM 7621 O O . SER B 1 463 ? -23.801 18.22 2.529 1 59.46 463 SER B O 1
ATOM 7623 N N . GLN B 1 464 ? -23.094 16.154 2.87 1 65.9 464 GLN B N 1
ATOM 7624 C CA . GLN B 1 464 ? -23.772 15.676 1.67 1 65.9 464 GLN B CA 1
ATOM 7625 C C . GLN B 1 464 ? -25.037 14.899 2.025 1 65.9 464 GLN B C 1
ATOM 7627 O O . GLN B 1 464 ? -25.595 14.193 1.182 1 65.9 464 GLN B O 1
ATOM 7632 N N . LEU B 1 465 ? -25.355 15.033 3.235 1 79.21 465 LEU B N 1
ATOM 7633 C CA . LEU B 1 465 ? -26.495 14.236 3.677 1 79.21 465 LEU B CA 1
ATOM 7634 C C . LEU B 1 465 ? -27.786 15.044 3.595 1 79.21 465 LEU B C 1
ATOM 7636 O O . LEU B 1 465 ? -27.768 16.268 3.739 1 79.21 465 LEU B O 1
ATOM 7640 N N . GLN B 1 466 ? -28.786 14.428 3.216 1 81.49 466 GLN B N 1
ATOM 7641 C CA . GLN B 1 466 ? -30.158 14.924 3.27 1 81.49 466 GLN B CA 1
ATOM 7642 C C . GLN B 1 466 ? -30.933 14.275 4.413 1 81.49 466 GLN B C 1
ATOM 7644 O O . GLN B 1 466 ? -30.636 13.145 4.808 1 81.49 466 GLN B O 1
ATOM 7649 N N . PHE B 1 467 ? -31.73 15.053 5.004 1 84.92 467 PHE B N 1
ATOM 7650 C CA . PHE B 1 467 ? -32.518 14.594 6.142 1 84.92 467 PHE B CA 1
ATOM 7651 C C . PHE B 1 467 ? -33.932 14.226 5.709 1 84.92 467 PHE B C 1
ATOM 7653 O O . PHE B 1 467 ? -34.672 15.073 5.203 1 84.92 467 PHE B O 1
ATOM 7660 N N . HIS B 1 468 ? -34.186 12.93 5.834 1 87.11 468 HIS B N 1
ATOM 7661 C CA . HIS B 1 468 ? -35.401 12.322 5.303 1 87.11 468 HIS B CA 1
ATOM 7662 C C . HIS B 1 468 ? -36.347 11.91 6.427 1 87.11 468 HIS B C 1
ATOM 7664 O O . HIS B 1 468 ? -35.921 11.298 7.409 1 87.11 468 HIS B O 1
ATOM 7670 N N . HIS B 1 469 ? -37.586 12.272 6.202 1 87.38 469 HIS B N 1
ATOM 7671 C CA . HIS B 1 469 ? -38.616 11.731 7.082 1 87.38 469 HIS B CA 1
ATOM 7672 C C . HIS B 1 469 ? -38.833 10.243 6.825 1 87.38 469 HIS B C 1
ATOM 7674 O O . HIS B 1 469 ? -39.173 9.844 5.709 1 87.38 469 HIS B O 1
ATOM 7680 N N . ILE B 1 470 ? -38.59 9.49 7.81 1 88.81 470 ILE B N 1
ATOM 7681 C CA . ILE B 1 470 ? -38.786 8.049 7.696 1 88.81 470 ILE B CA 1
ATOM 7682 C C . ILE B 1 470 ? -40.254 7.749 7.398 1 88.81 470 ILE B C 1
ATOM 7684 O O . ILE B 1 470 ? -40.566 7.023 6.452 1 88.81 470 ILE B O 1
ATOM 7688 N N . LYS B 1 471 ? -41.098 8.163 8.292 1 85.31 471 LYS B N 1
ATOM 7689 C CA . LYS B 1 471 ? -42.503 8.304 7.92 1 85.31 471 LYS B CA 1
ATOM 7690 C C . LYS B 1 471 ? -42.757 9.639 7.227 1 85.31 471 LYS B C 1
ATOM 7692 O O . LYS B 1 471 ? -42.559 10.701 7.821 1 85.31 471 LYS B O 1
ATOM 7697 N N . PRO B 1 472 ? -43.08 9.476 5.927 1 84.06 472 PRO B N 1
ATOM 7698 C CA . PRO B 1 472 ? -43.249 10.719 5.171 1 84.06 472 PRO B CA 1
ATOM 7699 C C . PRO B 1 472 ? -44.189 11.706 5.86 1 84.06 472 PRO B C 1
ATOM 7701 O O . PRO B 1 472 ? -45.161 11.295 6.499 1 84.06 472 PRO B O 1
ATOM 7704 N N . TRP B 1 473 ? -43.794 12.959 5.719 1 80.02 473 TRP B N 1
ATOM 7705 C CA . TRP B 1 473 ? -44.575 14.038 6.316 1 80.02 473 TRP B CA 1
ATOM 7706 C C . TRP B 1 473 ? -46.022 13.993 5.836 1 80.02 473 TRP B C 1
ATOM 7708 O O . TRP B 1 473 ? -46.951 14.184 6.624 1 80.02 473 TRP B O 1
ATOM 7718 N N . TYR B 1 474 ? -46.184 13.623 4.486 1 77.6 474 TYR B N 1
ATOM 7719 C CA . TYR B 1 474 ? -47.525 13.606 3.912 1 77.6 474 TYR B CA 1
ATOM 7720 C C . TYR B 1 474 ? -48.333 12.429 4.446 1 77.6 474 TYR B C 1
ATOM 7722 O O . TYR B 1 474 ? -49.563 12.421 4.357 1 77.6 474 TYR B O 1
ATOM 7730 N N . LEU B 1 475 ? -47.669 11.469 5.085 1 82.21 475 LEU B N 1
ATOM 7731 C CA . LEU B 1 475 ? -48.348 10.328 5.692 1 82.21 475 LEU B CA 1
ATOM 7732 C C . LEU B 1 475 ? -48.434 10.49 7.206 1 82.21 475 LEU B C 1
ATOM 7734 O O . LEU B 1 475 ? -48.634 9.511 7.928 1 82.21 475 LEU B O 1
ATOM 7738 N N . GLY B 1 476 ? -48.185 11.756 7.633 1 80.82 476 GLY B N 1
ATOM 7739 C CA . GLY B 1 476 ? -48.358 12.04 9.049 1 80.82 476 GLY B CA 1
ATOM 7740 C C . GLY B 1 476 ? -47.06 11.982 9.832 1 80.82 476 GLY B C 1
ATOM 7741 O O . GLY B 1 476 ? -47.068 12.054 11.063 1 80.82 476 GLY B O 1
ATOM 7742 N N . GLY B 1 477 ? -45.988 11.79 9.177 1 82.24 477 GLY B N 1
ATOM 7743 C CA . GLY B 1 477 ? -44.714 11.76 9.877 1 82.24 477 GLY B CA 1
ATOM 7744 C C . GLY B 1 477 ? -44.351 13.088 10.513 1 82.24 477 GLY B C 1
ATOM 7745 O O . GLY B 1 477 ? -44.654 14.149 9.963 1 82.24 477 GLY B O 1
ATOM 7746 N N . LYS B 1 478 ? -43.801 13.071 11.743 1 80.17 478 LYS B N 1
ATOM 7747 C CA . LYS B 1 478 ? -43.406 14.267 12.481 1 80.17 478 LYS B CA 1
ATOM 7748 C C . LYS B 1 478 ? -41.94 14.607 12.233 1 80.17 478 LYS B C 1
ATOM 7750 O O . LYS B 1 478 ? -41.149 13.737 11.862 1 80.17 478 LYS B O 1
ATOM 7755 N N . THR B 1 479 ? -41.702 15.872 12.285 1 80.66 479 THR B N 1
ATOM 7756 C CA . THR B 1 479 ? -40.321 16.342 12.239 1 80.66 479 THR B CA 1
ATOM 7757 C C . THR B 1 479 ? -39.673 16.253 13.617 1 80.66 479 THR B C 1
ATOM 7759 O O . THR B 1 479 ? -39.702 17.215 14.386 1 80.66 479 THR B O 1
ATOM 7762 N N . GLU B 1 480 ? -39.284 15.11 13.907 1 77.11 480 GLU B N 1
ATOM 7763 C CA . GLU B 1 480 ? -38.662 14.793 15.189 1 77.11 480 GLU B CA 1
ATOM 7764 C C . GLU B 1 480 ? -37.469 13.859 15.009 1 77.11 480 GLU B C 1
ATOM 7766 O O . GLU B 1 480 ? -37.323 13.227 13.961 1 77.11 480 GLU B O 1
ATOM 7771 N N . LEU B 1 481 ? -36.683 13.753 16.032 1 75.14 481 LEU B N 1
ATOM 7772 C CA . LEU B 1 481 ? -35.414 13.035 15.977 1 75.14 481 LEU B CA 1
ATOM 7773 C C . LEU B 1 481 ? -35.634 11.571 15.61 1 75.14 481 LEU B C 1
ATOM 7775 O O . LEU B 1 481 ? -34.872 11.001 14.826 1 75.14 481 LEU B O 1
ATOM 7779 N N . ALA B 1 482 ? -36.707 11.018 16.069 1 75.71 482 ALA B N 1
ATOM 7780 C CA . ALA B 1 482 ? -36.96 9.593 15.874 1 75.71 482 ALA B CA 1
ATOM 7781 C C . ALA B 1 482 ? -37.444 9.31 14.455 1 75.71 482 ALA B C 1
ATOM 7783 O O . ALA B 1 482 ? -37.403 8.167 13.994 1 75.71 482 ALA B O 1
ATOM 7784 N N . ASN B 1 483 ? -37.9 10.374 13.712 1 85.17 483 ASN B N 1
ATOM 7785 C CA . ASN B 1 483 ? -38.493 10.175 12.394 1 85.17 483 ASN B CA 1
ATOM 7786 C C . ASN B 1 483 ? -37.62 10.769 11.292 1 85.17 483 ASN B C 1
ATOM 7788 O O . ASN B 1 483 ? -38.097 11.018 10.183 1 85.17 483 ASN B O 1
ATOM 7792 N N . ILE B 1 484 ? -36.421 11.112 11.641 1 85.89 484 ILE B N 1
ATOM 7793 C CA . ILE B 1 484 ? -35.541 11.688 10.63 1 85.89 484 ILE B CA 1
ATOM 7794 C C . ILE B 1 484 ? -34.274 10.845 10.507 1 85.89 484 ILE B C 1
ATOM 7796 O O . ILE B 1 484 ? -33.681 10.455 11.516 1 85.89 484 ILE B O 1
ATOM 7800 N N . GLY B 1 485 ? -33.942 10.458 9.291 1 87.96 485 GLY B N 1
ATOM 7801 C CA . GLY B 1 485 ? -32.696 9.768 8.997 1 87.96 485 GLY B CA 1
ATOM 7802 C C . GLY B 1 485 ? -31.848 10.483 7.962 1 87.96 485 GLY B C 1
ATOM 7803 O O . GLY B 1 485 ? -32.379 11.113 7.045 1 87.96 485 GLY B O 1
ATOM 7804 N N . PRO B 1 486 ? -30.589 10.484 8.171 1 87.08 486 PRO B N 1
ATOM 7805 C CA . PRO B 1 486 ? -29.682 11.103 7.202 1 87.08 486 PRO B CA 1
ATOM 7806 C C . PRO B 1 486 ? -29.299 10.158 6.064 1 87.08 486 PRO B C 1
ATOM 7808 O O . PRO B 1 486 ? -28.959 8.997 6.309 1 87.08 486 PRO B O 1
ATOM 7811 N N . PHE B 1 487 ? -29.45 10.634 4.844 1 88.24 487 PHE B N 1
ATOM 7812 C CA . PHE B 1 487 ? -29.104 9.851 3.664 1 88.24 487 PHE B CA 1
ATOM 7813 C C . PHE B 1 487 ? -28.353 10.704 2.649 1 88.24 487 PHE B C 1
ATOM 7815 O O . PHE B 1 487 ? -28.634 11.896 2.503 1 88.24 487 PHE B O 1
ATOM 7822 N N . CYS B 1 488 ? -27.308 10.08 2.056 1 80.69 488 CYS B N 1
ATOM 7823 C CA . CYS B 1 488 ? -26.75 10.752 0.888 1 80.69 488 CYS B CA 1
ATOM 7824 C C . CYS B 1 488 ? -27.76 10.792 -0.253 1 80.69 488 CYS B C 1
ATOM 7826 O O . CYS B 1 488 ? -28.811 10.151 -0.18 1 80.69 488 CYS B O 1
ATOM 7828 N N . ASP B 1 489 ? -27.44 11.514 -1.337 1 78.72 489 ASP B N 1
ATOM 7829 C CA . ASP B 1 489 ? -28.377 11.713 -2.438 1 78.72 489 ASP B CA 1
ATOM 7830 C C . ASP B 1 489 ? -28.812 10.378 -3.038 1 78.72 489 ASP B C 1
ATOM 7832 O O . ASP B 1 489 ? -30.007 10.125 -3.203 1 78.72 489 ASP B O 1
ATOM 7836 N N . SER B 1 490 ? -27.87 9.512 -3.308 1 79.75 490 SER B N 1
ATOM 7837 C CA . SER B 1 490 ? -28.168 8.227 -3.932 1 79.75 490 SER B CA 1
ATOM 7838 C C . SER B 1 490 ? -29.007 7.347 -3.011 1 79.75 490 SER B C 1
ATOM 7840 O O . SER B 1 490 ? -30 6.757 -3.443 1 79.75 490 SER B O 1
ATOM 7842 N N . ASP B 1 491 ? -28.64 7.294 -1.762 1 86.81 491 ASP B N 1
ATOM 7843 C CA . ASP B 1 491 ? -29.342 6.42 -0.827 1 86.81 491 ASP B CA 1
ATOM 7844 C C . ASP B 1 491 ? -30.712 6.988 -0.467 1 86.81 491 ASP B C 1
ATOM 7846 O O . ASP B 1 491 ? -31.651 6.236 -0.199 1 86.81 491 ASP B O 1
ATOM 7850 N N . HIS B 1 492 ? -30.803 8.309 -0.504 1 87.47 492 HIS B N 1
ATOM 7851 C CA . HIS B 1 492 ? -32.103 8.945 -0.317 1 87.47 492 HIS B CA 1
ATOM 7852 C C . HIS B 1 492 ? -33.097 8.488 -1.38 1 87.47 492 HIS B C 1
ATOM 7854 O O . HIS B 1 492 ? -34.235 8.136 -1.06 1 87.47 492 HIS B O 1
ATOM 7860 N N . HIS B 1 493 ? -32.593 8.451 -2.613 1 81.26 493 HIS B N 1
ATOM 7861 C CA . HIS B 1 493 ? -33.446 8.022 -3.715 1 81.26 493 HIS B CA 1
ATOM 7862 C C . HIS B 1 493 ? -33.819 6.549 -3.582 1 81.26 493 HIS B C 1
ATOM 7864 O O . HIS B 1 493 ? -34.953 6.163 -3.873 1 81.26 493 HIS B O 1
ATOM 7870 N N . ALA B 1 494 ? -32.836 5.724 -3.162 1 84.72 494 ALA B N 1
ATOM 7871 C CA . ALA B 1 494 ? -33.105 4.302 -2.963 1 84.72 494 ALA B CA 1
ATOM 7872 C C . ALA B 1 494 ? -34.168 4.09 -1.89 1 84.72 494 ALA B C 1
ATOM 7874 O O . ALA B 1 494 ? -35.016 3.203 -2.013 1 84.72 494 ALA B O 1
ATOM 7875 N N . VAL B 1 495 ? -34.152 4.975 -0.848 1 87.9 495 VAL B N 1
ATOM 7876 C CA . VAL B 1 495 ? -35.145 4.894 0.218 1 87.9 495 VAL B CA 1
ATOM 7877 C C . VAL B 1 495 ? -36.498 5.381 -0.297 1 87.9 495 VAL B C 1
ATOM 7879 O O . VAL B 1 495 ? -37.525 4.738 -0.065 1 87.9 495 VAL B O 1
ATOM 7882 N N . ASP B 1 496 ? -36.441 6.394 -1.093 1 81.96 496 ASP B N 1
ATOM 7883 C CA . ASP B 1 496 ? -37.674 6.966 -1.623 1 81.96 496 ASP B CA 1
ATOM 7884 C C . ASP B 1 496 ? -38.346 6.009 -2.606 1 81.96 496 ASP B C 1
ATOM 7886 O O . ASP B 1 496 ? -39.575 5.93 -2.661 1 81.96 496 ASP B O 1
ATOM 7890 N N . SER B 1 497 ? -37.497 5.332 -3.266 1 78.44 497 SER B N 1
ATOM 7891 C CA . SER B 1 497 ? -38.043 4.428 -4.273 1 78.44 497 SER B CA 1
ATOM 7892 C C . SER B 1 497 ? -38.461 3.098 -3.655 1 78.44 497 SER B C 1
ATOM 7894 O O . SER B 1 497 ? -39.006 2.232 -4.341 1 78.44 497 SER B O 1
ATOM 7896 N N . GLY B 1 498 ? -38.114 2.902 -2.444 1 83.49 498 GLY B N 1
ATOM 7897 C CA . GLY B 1 498 ? -38.507 1.681 -1.758 1 83.49 498 GLY B CA 1
ATOM 7898 C C . GLY B 1 498 ? -37.491 0.564 -1.899 1 83.49 498 GLY B C 1
ATOM 7899 O O . GLY B 1 498 ? -37.733 -0.562 -1.457 1 83.49 498 GLY B O 1
ATOM 7900 N N . GLN B 1 499 ? -36.375 0.809 -2.582 1 80.75 499 GLN B N 1
ATOM 7901 C CA . GLN B 1 499 ? -35.32 -0.189 -2.716 1 80.75 499 GLN B CA 1
ATOM 7902 C C . GLN B 1 499 ? -34.702 -0.522 -1.361 1 80.75 499 GLN B C 1
ATOM 7904 O O . GLN B 1 499 ? -34.328 -1.669 -1.109 1 80.75 499 GLN B O 1
ATOM 7909 N N . ILE B 1 500 ? -34.514 0.475 -0.541 1 88.41 500 ILE B N 1
ATOM 7910 C CA . ILE B 1 500 ? -34.042 0.34 0.833 1 88.41 500 ILE B CA 1
ATOM 7911 C C . ILE B 1 500 ? -35.156 0.727 1.802 1 88.41 500 ILE B C 1
ATOM 7913 O O . ILE B 1 500 ? -35.804 1.762 1.632 1 88.41 500 ILE B O 1
ATOM 7917 N N . GLU B 1 501 ? -35.487 -0.113 2.675 1 92.07 501 GLU B N 1
ATOM 7918 C CA . GLU B 1 501 ? -36.501 0.161 3.69 1 92.07 501 GLU B CA 1
ATOM 7919 C C . GLU B 1 501 ? -35.865 0.648 4.989 1 92.07 501 GLU B C 1
ATOM 7921 O O . GLU B 1 501 ? -34.829 0.129 5.411 1 92.07 501 GLU B O 1
ATOM 7926 N N . VAL B 1 502 ? -36.42 1.729 5.595 1 91.24 502 VAL B N 1
ATOM 7927 C CA . VAL B 1 502 ? -35.949 2.233 6.881 1 91.24 502 VAL B CA 1
ATOM 7928 C C . VAL B 1 502 ? -36.924 1.827 7.984 1 91.24 502 VAL B C 1
ATOM 7930 O O . VAL B 1 502 ? -38.131 2.052 7.868 1 91.24 502 VAL B O 1
ATOM 7933 N N . VAL B 1 503 ? -36.458 1.173 8.965 1 89.06 503 VAL B N 1
ATOM 7934 C CA . VAL B 1 503 ? -37.265 0.765 10.11 1 89.06 503 VAL B CA 1
ATOM 7935 C C . VAL B 1 503 ? -36.704 1.389 11.386 1 89.06 503 VAL B C 1
ATOM 7937 O O . VAL B 1 503 ? -35.497 1.619 11.494 1 89.06 503 VAL B O 1
ATOM 7940 N N . VAL B 1 504 ? -37.564 1.758 12.274 1 82.29 504 VAL B N 1
ATOM 7941 C CA . VAL B 1 504 ? -37.148 2.341 13.546 1 82.29 504 VAL B CA 1
ATOM 7942 C C . VAL B 1 504 ? -37.259 1.296 14.654 1 82.29 504 VAL B C 1
ATOM 7944 O O . VAL B 1 504 ? -38.33 0.724 14.871 1 82.29 504 VAL B O 1
ATOM 7947 N N . ILE B 1 505 ? -36.135 0.984 15.224 1 80.84 505 ILE B N 1
ATOM 7948 C CA . ILE B 1 505 ? -36.072 0.063 16.353 1 80.84 505 ILE B CA 1
ATOM 7949 C C . ILE B 1 505 ? -35.584 0.802 17.597 1 80.84 505 ILE B C 1
ATOM 7951 O O . ILE B 1 505 ? -34.473 1.337 17.612 1 80.84 505 ILE B O 1
ATOM 7955 N N . ASP B 1 506 ? -36.414 0.833 18.646 1 69.95 506 ASP B N 1
ATOM 7956 C CA . ASP B 1 506 ? -36.086 1.502 19.901 1 69.95 506 ASP B CA 1
ATOM 7957 C C . ASP B 1 506 ? -35.671 2.951 19.658 1 69.95 506 ASP B C 1
ATOM 7959 O O . ASP B 1 506 ? -34.662 3.412 20.197 1 69.95 506 ASP B O 1
ATOM 7963 N N . GLY B 1 507 ? -36.359 3.604 18.67 1 69.32 507 GLY B N 1
ATOM 7964 C CA . GLY B 1 507 ? -36.158 5.022 18.417 1 69.32 507 GLY B CA 1
ATOM 7965 C C . GLY B 1 507 ? -35.001 5.302 17.476 1 69.32 507 GLY B C 1
ATOM 7966 O O . GLY B 1 507 ? -34.716 6.46 17.162 1 69.32 507 GLY B O 1
ATOM 7967 N N . LEU B 1 508 ? -34.378 4.198 17.064 1 79.15 508 LEU B N 1
ATOM 7968 C CA . LEU B 1 508 ? -33.236 4.365 16.172 1 79.15 508 LEU B CA 1
ATOM 7969 C C . LEU B 1 508 ? -33.553 3.832 14.778 1 79.15 508 LEU B C 1
ATOM 7971 O O . LEU B 1 508 ? -34.103 2.737 14.638 1 79.15 508 LEU B O 1
ATOM 7975 N N . PRO B 1 509 ? -33.279 4.593 13.745 1 86.51 509 PRO B N 1
ATOM 7976 C CA . PRO B 1 509 ? -33.539 4.136 12.378 1 86.51 509 PRO B CA 1
ATOM 7977 C C . PRO B 1 509 ? -32.504 3.127 11.886 1 86.51 509 PRO B C 1
ATOM 7979 O O . PRO B 1 509 ? -31.309 3.286 12.146 1 86.51 509 PRO B O 1
ATOM 7982 N N . TYR B 1 510 ? -32.89 2.029 11.284 1 88.31 510 TYR B N 1
ATOM 7983 C CA . TYR B 1 510 ? -32.11 0.997 10.608 1 88.31 510 TYR B CA 1
ATOM 7984 C C . TYR B 1 510 ? -32.538 0.857 9.152 1 88.31 510 TYR B C 1
ATOM 7986 O O . TYR B 1 510 ? -33.652 1.239 8.786 1 88.31 510 TYR B O 1
ATOM 7994 N N . VAL B 1 511 ? -31.594 0.339 8.383 1 91.36 511 VAL B N 1
ATOM 7995 C CA . VAL B 1 511 ? -31.964 0.109 6.991 1 91.36 511 VAL B CA 1
ATOM 7996 C C . VAL B 1 511 ? -32.037 -1.392 6.717 1 91.36 511 VAL B C 1
ATOM 7998 O O . VAL B 1 511 ? -31.3 -2.176 7.32 1 91.36 511 VAL B O 1
ATOM 8001 N N . ILE B 1 512 ? -32.948 -1.815 5.929 1 91.57 512 ILE B N 1
ATOM 8002 C CA . ILE B 1 512 ? -33.045 -3.158 5.366 1 91.57 512 ILE B CA 1
ATOM 8003 C C . ILE B 1 512 ? -32.636 -3.131 3.895 1 91.57 512 ILE B C 1
ATOM 8005 O O . ILE B 1 512 ? -33.29 -2.483 3.074 1 91.57 512 ILE B O 1
ATOM 8009 N N . MET B 1 513 ? -31.534 -3.826 3.628 1 84.43 513 MET B N 1
ATOM 8010 C CA . MET B 1 513 ? -30.997 -3.831 2.27 1 84.43 513 MET B CA 1
ATOM 8011 C C . MET B 1 513 ? -31.779 -4.79 1.379 1 84.43 513 MET B C 1
ATOM 8013 O O . MET B 1 513 ? -32.446 -5.7 1.875 1 84.43 513 MET B O 1
ATOM 8017 N N . PRO B 1 514 ? -31.721 -4.543 0.013 1 76.9 514 PRO B N 1
ATOM 8018 C CA . PRO B 1 514 ? -32.4 -5.486 -0.879 1 76.9 514 PRO B CA 1
ATOM 8019 C C . PRO B 1 514 ? -31.908 -6.921 -0.705 1 76.9 514 PRO B C 1
ATOM 8021 O O . PRO B 1 514 ? -30.76 -7.141 -0.311 1 76.9 514 PRO B O 1
ATOM 8024 N N . LYS B 1 515 ? -32.598 -7.844 -0.962 1 72.75 515 LYS B N 1
ATOM 8025 C CA . LYS B 1 515 ? -32.347 -9.263 -0.727 1 72.75 515 LYS B CA 1
ATOM 8026 C C . LYS B 1 515 ? -31.1 -9.731 -1.472 1 72.75 515 LYS B C 1
ATOM 8028 O O . LYS B 1 515 ? -30.398 -10.635 -1.013 1 72.75 515 LYS B O 1
ATOM 8033 N N . HIS B 1 516 ? -30.822 -9.1 -2.598 1 61.5 516 HIS B N 1
ATOM 8034 C CA . HIS B 1 516 ? -29.674 -9.533 -3.387 1 61.5 516 HIS B CA 1
ATOM 8035 C C . HIS B 1 516 ? -28.366 -9.051 -2.767 1 61.5 516 HIS B C 1
ATOM 8037 O O . HIS B 1 516 ? -27.294 -9.567 -3.091 1 61.5 516 HIS B O 1
ATOM 8043 N N . ILE B 1 517 ? -28.352 -8.13 -1.928 1 62.72 517 ILE B N 1
ATOM 8044 C CA . ILE B 1 517 ? -27.19 -7.626 -1.205 1 62.72 517 ILE B CA 1
ATOM 8045 C C . ILE B 1 517 ? -27.116 -8.28 0.173 1 62.72 517 ILE B C 1
ATOM 8047 O O . ILE B 1 517 ? -26.048 -8.725 0.599 1 62.72 517 ILE B O 1
ATOM 8051 N N . ASP B 1 518 ? -28.346 -8.31 0.874 1 67.65 518 ASP B N 1
ATOM 8052 C CA . ASP B 1 518 ? -28.498 -8.917 2.192 1 67.65 518 ASP B CA 1
ATOM 8053 C C . ASP B 1 518 ? -29.653 -9.916 2.207 1 67.65 518 ASP B C 1
ATOM 8055 O O . ASP B 1 518 ? -30.795 -9.548 2.49 1 67.65 518 ASP B O 1
ATOM 8059 N N . PRO B 1 519 ? -29.388 -11.144 1.837 1 70.89 519 PRO B N 1
ATOM 8060 C CA . PRO B 1 519 ? -30.45 -12.147 1.74 1 70.89 519 PRO B CA 1
ATOM 8061 C C . PRO B 1 519 ? -31.262 -12.273 3.027 1 70.89 519 PRO B C 1
ATOM 8063 O O . PRO B 1 519 ? -32.455 -12.584 2.981 1 70.89 519 PRO B O 1
ATOM 8066 N N . GLU B 1 520 ? -30.774 -12.031 4.211 1 80.71 520 GLU B N 1
ATOM 8067 C CA . GLU B 1 520 ? -31.472 -12.185 5.484 1 80.71 520 GLU B CA 1
ATOM 8068 C C . GLU B 1 520 ? -32.232 -10.915 5.854 1 80.71 520 GLU B C 1
ATOM 8070 O O . GLU B 1 520 ? -33.056 -10.923 6.771 1 80.71 520 GLU B O 1
ATOM 8075 N N . GLN B 1 521 ? -32.194 -9.868 5.174 1 84.07 521 GLN B N 1
ATOM 8076 C CA . GLN B 1 521 ? -32.842 -8.574 5.358 1 84.07 521 GLN B CA 1
ATOM 8077 C C . GLN B 1 521 ? -32.858 -8.17 6.829 1 84.07 521 GLN B C 1
ATOM 8079 O O . GLN B 1 521 ? -33.899 -7.773 7.358 1 84.07 521 GLN B O 1
ATOM 8084 N N . LYS B 1 522 ? -31.708 -8.322 7.506 1 85.95 522 LYS B N 1
ATOM 8085 C CA . LYS B 1 522 ? -31.545 -7.865 8.883 1 85.95 522 LYS B CA 1
ATOM 8086 C C . LYS B 1 522 ? -31.355 -6.352 8.941 1 85.95 522 LYS B C 1
ATOM 8088 O O . LYS B 1 522 ? -30.696 -5.77 8.077 1 85.95 522 LYS B O 1
ATOM 8093 N N . PRO B 1 523 ? -32.075 -5.726 9.924 1 87.32 523 PRO B N 1
ATOM 8094 C CA . PRO B 1 523 ? -31.858 -4.287 10.095 1 87.32 523 PRO B CA 1
ATOM 8095 C C . PRO B 1 523 ? -30.39 -3.936 10.329 1 87.32 523 PRO B C 1
ATOM 8097 O O . PRO B 1 523 ? -29.727 -4.559 11.162 1 87.32 523 PRO B O 1
ATOM 8100 N N . GLN B 1 524 ? -29.91 -3.059 9.527 1 85.65 524 GLN B N 1
ATOM 8101 C CA . GLN B 1 524 ? -28.5 -2.69 9.593 1 85.65 524 GLN B CA 1
ATOM 8102 C C . GLN B 1 524 ? -28.33 -1.175 9.657 1 85.65 524 GLN B C 1
ATOM 8104 O O . GLN B 1 524 ? -29.246 -0.427 9.307 1 85.65 524 GLN B O 1
ATOM 8109 N N . ARG B 1 525 ? -27.365 -0.673 10.238 1 80.63 525 ARG B N 1
ATOM 8110 C CA . ARG B 1 525 ? -26.947 0.725 10.231 1 80.63 525 ARG B CA 1
ATOM 8111 C C . ARG B 1 525 ? -25.506 0.864 9.754 1 80.63 525 ARG B C 1
ATOM 8113 O O . ARG B 1 525 ? -24.717 -0.077 9.862 1 80.63 525 ARG B O 1
ATOM 8120 N N . ASN B 1 526 ? -25.265 1.998 9.116 1 75.04 526 ASN B N 1
ATOM 8121 C CA . ASN B 1 526 ? -23.908 2.284 8.662 1 75.04 526 ASN B CA 1
ATOM 8122 C C . ASN B 1 526 ? -22.936 2.395 9.833 1 75.04 526 ASN B C 1
ATOM 8124 O O . ASN B 1 526 ? -23.157 3.182 10.755 1 75.04 526 ASN B O 1
ATOM 8128 N N . THR B 1 527 ? -22.024 1.662 9.958 1 61.44 527 THR B N 1
ATOM 8129 C CA . THR B 1 527 ? -21.089 1.67 11.077 1 61.44 527 THR B CA 1
ATOM 8130 C C . THR B 1 527 ? -19.794 2.38 10.695 1 61.44 527 THR B C 1
ATOM 8132 O O . THR B 1 527 ? -18.843 2.413 11.479 1 61.44 527 THR B O 1
ATOM 8135 N N . TYR B 1 528 ? -19.938 2.804 9.417 1 55.19 528 TYR B N 1
ATOM 8136 C CA . TYR B 1 528 ? -18.716 3.445 8.947 1 55.19 528 TYR B CA 1
ATOM 8137 C C . TYR B 1 528 ? -18.339 4.622 9.84 1 55.19 528 TYR B C 1
ATOM 8139 O O . TYR B 1 528 ? -17.178 4.768 10.228 1 55.19 528 TYR B O 1
ATOM 8147 N N . TRP B 1 529 ? -19.366 5.473 10.011 1 46.31 529 TRP B N 1
ATOM 8148 C CA . TRP B 1 529 ? -19.069 6.679 10.777 1 46.31 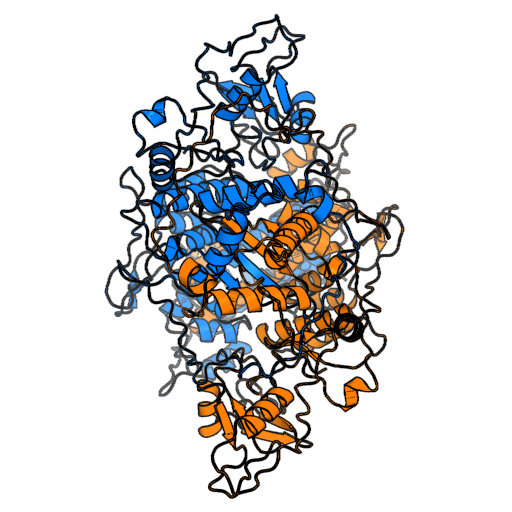529 TRP B CA 1
ATOM 8149 C C . TRP B 1 529 ? -19.381 6.475 12.256 1 46.31 529 TRP B C 1
ATOM 8151 O O . TRP B 1 529 ? -19.109 7.351 13.08 1 46.31 529 TRP B O 1
ATOM 8161 N N . ASN B 1 530 ? -20.274 5.47 12.598 1 45 530 ASN B N 1
ATOM 8162 C CA . ASN B 1 530 ? -20.658 5.226 13.984 1 45 530 ASN B CA 1
ATOM 8163 C C . ASN B 1 530 ? -20.074 3.916 14.505 1 45 530 ASN B C 1
ATOM 8165 O O . ASN B 1 530 ? -20.697 2.861 14.38 1 45 530 ASN B O 1
ATOM 8169 N N . PRO B 1 531 ? -18.771 3.791 14.631 1 37.55 531 PRO B N 1
ATOM 8170 C CA . PRO B 1 531 ? -18.401 2.506 15.23 1 37.55 531 PRO B CA 1
ATOM 8171 C C . PRO B 1 531 ? -19.246 2.161 16.455 1 37.55 531 PRO B C 1
ATOM 8173 O O . PRO B 1 531 ? -19.142 2.826 17.489 1 37.55 531 PRO B O 1
ATOM 8176 N N . ASN B 1 532 ? -20.462 2.548 16.63 1 33.36 532 ASN B N 1
ATOM 8177 C CA . ASN B 1 532 ? -21.067 2.067 17.868 1 33.36 532 ASN B CA 1
ATOM 8178 C C . ASN B 1 532 ? -20.917 0.555 18.015 1 33.36 532 ASN B C 1
ATOM 8180 O O . ASN B 1 532 ? -21.4 -0.205 17.173 1 33.36 532 ASN B O 1
ATOM 8184 N N . PRO B 1 533 ? -20.045 0.056 18.757 1 30.42 533 PRO B N 1
ATOM 8185 C CA . PRO B 1 533 ? -20.324 -1.335 19.121 1 30.42 533 PRO B CA 1
ATOM 8186 C C . PRO B 1 533 ? -21.792 -1.57 19.473 1 30.42 533 PRO B C 1
ATOM 8188 O O . PRO B 1 533 ? -22.479 -0.647 19.917 1 30.42 533 PRO B O 1
#

Nearest PDB structures (foldseek):
  4h9d-assembly1_B  TM=8.001E-01  e=1.783E-01  Geobacter metallireducens GS-15
  5zmm-assembly1_C  TM=7.694E-01  e=5.895E-01  Streptomyces coelicolor A3(2)
  4h9d-assembly1_B  TM=7.881E-01  e=7.718E-02  Geobacter metallireducens GS-15
  4h9d-assembly1_A  TM=5.990E-01  e=1.229E-01  Geobacter metallireducens GS-15
  5zmm-assembly1_C  TM=7.706E-01  e=8.325E-01  Streptomyces coelicolor A3(2)

Radius of gyration: 31.91 Å; Cα contacts (8 Å, |Δi|>4): 1783; chains: 2; bounding box: 98×96×67 Å

Solvent-accessible surface area (backbone atoms only — not comparable to full-atom values): 57695 Å² total; per-residue (Å²): 113,45,64,58,49,32,37,51,24,45,52,50,37,45,54,49,40,49,65,40,30,48,91,87,69,47,56,64,65,84,72,46,26,56,61,50,50,49,51,53,53,29,46,49,43,36,52,52,22,50,45,56,51,52,64,71,54,75,50,31,57,57,22,50,50,40,37,53,50,14,52,52,39,37,40,48,18,52,53,30,38,29,46,18,35,40,31,25,54,73,38,48,39,28,39,37,22,69,68,57,57,60,44,52,75,80,38,60,41,68,62,90,50,81,84,60,62,41,93,64,84,47,90,32,94,38,47,29,53,36,46,10,65,74,70,61,43,44,50,70,57,26,40,47,37,41,53,48,11,26,33,37,63,36,30,48,36,74,88,65,46,80,37,73,20,51,36,55,57,42,21,56,43,47,71,32,88,89,40,63,33,63,59,44,50,52,51,49,52,60,51,51,75,75,36,77,76,76,36,30,54,77,68,42,80,46,66,76,74,54,45,39,95,86,70,46,46,44,60,54,52,46,37,51,51,64,68,69,66,57,41,53,56,14,41,51,38,30,44,35,50,55,50,29,56,34,41,62,31,73,94,56,38,51,76,70,77,66,68,45,20,44,38,84,43,92,53,72,44,66,63,38,39,35,29,38,39,30,29,42,49,69,54,38,46,35,50,50,42,44,34,53,40,12,62,33,68,88,35,69,50,8,42,58,22,52,52,82,78,71,70,78,77,75,82,81,76,79,76,75,84,74,75,78,79,80,71,72,75,82,81,65,72,77,69,80,66,83,64,79,74,62,98,90,56,76,63,48,64,34,31,8,29,34,37,38,55,50,44,53,50,56,56,50,63,80,56,86,76,72,57,78,40,56,71,54,74,63,42,43,42,50,51,73,74,22,71,78,40,49,85,73,22,60,28,24,33,66,86,64,45,55,34,51,31,69,57,41,50,52,42,54,70,69,43,88,63,62,52,64,63,65,49,88,73,86,75,74,54,64,52,40,81,81,36,88,68,78,48,68,69,38,50,48,50,39,40,69,73,48,48,29,28,41,49,64,48,52,77,58,54,63,77,48,46,42,81,38,51,69,47,42,58,92,78,69,27,40,39,26,62,61,27,44,44,43,21,31,70,70,56,42,50,35,41,73,70,58,56,31,45,75,46,70,58,96,65,38,73,25,31,27,50,43,53,70,75,32,74,79,47,58,76,38,56,24,33,37,76,41,54,72,122,114,47,64,58,50,32,37,52,24,43,52,50,37,45,54,49,40,50,64,39,29,49,91,88,68,47,54,64,64,84,72,45,27,56,61,49,50,51,50,53,53,30,47,50,44,36,53,51,23,50,44,57,51,51,64,72,54,74,50,30,58,57,20,51,51,40,36,52,48,16,51,52,40,37,39,48,18,52,51,30,38,27,46,16,35,39,31,24,54,74,38,48,38,28,39,38,21,68,69,56,54,48,44,52,76,80,39,60,40,69,62,88,52,81,84,59,62,41,94,64,83,47,89,29,93,36,47,30,53,35,46,9,55,74,71,60,43,45,52,70,58,27,39,46,38,42,51,48,11,26,33,37,64,39,31,46,36,74,89,65,46,81,39,74,20,49,35,55,57,42,20,55,43,46,72,31,89,90,41,62,34,65,60,45,51,51,51,48,51,60,50,51,74,73,34,77,76,74,36,31,56,77,67,42,83,44,66,76,68,49,43,38,95,87,70,46,47,44,60,53,52,45,37,50,50,63,69,69,66,59,55,52,61,29,41,52,27,35,44,45,36,53,50,28,56,30,46,65,32,74,92,41,45,44,73,71,80,64,63,44,20,44,38,84,40,92,55,71,45,62,63,38,38,33,29,38,38,31,27,42,47,69,52,39,38,33,50,51,43,43,34,51,39,11,61,32,70,88,34,72,50,8,42,58,22,52,53,81,75,70,68,79,74,74,84,80,74,79,75,72,84,72,75,74,77,78,74,66,70,82,81,65,74,82,73,82,68,83,64,82,66,61,100,91,47,71,60,48,64,33,31,9,30,33,37,39,53,50,44,53,48,55,55,51,62,82,55,88,76,71,57,78,40,52,70,49,72,60,38,34,36,39,52,74,74,22,72,78,41,47,86,74,21,61,26,24,34,65,84,65,45,54,32,49,29,69,57,42,51,52,43,51,70,68,41,89,56,58,54,61,53,60,48,89,75,87,80,79,60,66,53,41,80,80,38,87,68,76,47,68,70,40,49,50,51,35,39,70,72,47,49,26,29,41,50,68,58,52,79,57,53,59,73,48,43,42,81,38,50,69,46,42,58,93,77,68,25,41,38,29,61,62,28,43,44,40,20,29,69,70,55,40,50,34,40,72,68,57,56,30,44,76,46,68,57,96,64,37,73,23,29,27,50,44,52,91,83,32,75,79,49,58,76,35,55,22,31,40,71,36,47,64,128

Organism: NCBI:txid162496

Sequence (1066 aa):
MTTTELAASLNGMQRVLAQATGNASPVVPENDGTLLRSLLTHGRQLLSSLREALAATTDPRLALELATAARELQNEATRMSLTAADRLAATNAHLLDPAEYEQLRTTPADTTRPARQCKGRASFKNTAELLAAWLRIPYSQANKMVLDAADLIARRDPSGNQLPPRFSHLGQLFNDPGQDPQQVRETSGKLSRHEPKDTSFEGASSAPTLTHEDGRSIEEHAAEVLRRGHTPRETDQLVRTLIGRAAANPQNSSPAALRRGLFRLPTNNPLVREYLLRVSILEAERLESAIAQANNPRTNAGQAARSTERQLDEQQANAGAADRPDFLPDDVDDSARWEPAAPGLEPTPPERALNAIMDLLTSSPTGTGQRKTIRPEAVVYLQLQDLRDLASAHAQTAHGLDLPPGELRRLLCQANIISAVLGAKSELLDYGRTQRLVPLSLQRAVLARDRCCLVPGCTAPPSQLQFHHIKPWYLGGKTELANIGPFCDSDHHAVDSGQIEVVVIDGLPYVIMPKHIDPEQKPQRNTYWNPNPMTTTELAASLNGMQRVLAQATGNASPVVPENDGTLLRSLLTHGRQLLSSLREALAATTDPRLALELATAARELQNEATRMSLTAADRLAATNAHLLDPAEYEQLRTTPADTTRPARQCKGRASFKNTAELLAAWLRIPYSQANKMVLDAADLIARRDPSGNQLPPRFSHLGQLFNDPGQDPQQVRETSGKLSRHEPKDTSFEGASSAPTLTHEDGRSIEEHAAEVLRRGHTPRETDQLVRTLIGRAAANPQNSSPAALRRGLFRLPTNNPLVREYLLRVSILEAERLESAIAQANNPRTNAGQAARSTERQLDEQQANAGAADRPDFLPDDVDDSARWEPAAPGLEPTPPERALNAIMDLLTSSPTGTGQRKTIRPEAVVYLQLQDLRDLASAHAQTAHGLDLPPGELRRLLCQANIISAVLGAKSELLDYGRTQRLVPLSLQRAVLARDRCCLVPGCTAPPSQLQFHHIKPWYLGGKTELANIGPFCDSDHHAVDSGQIEVVVIDGLPYVIMPKHIDPEQKPQRNTYWNPNP